Protein AF-A0A920N7W1-F1 (afdb_monomer)

Nearest PDB structures (foldseek):
  2hyz-assembly1_A-2  TM=6.943E-01  e=9.160E-04  unclassified
  5lyp-assembly1_A  TM=7.846E-01  e=2.288E-02  Saccharomyces cerevisiae
  3cvl-assembly1_A  TM=4.066E-01  e=5.216E-03  Trypanosoma brucei
  2vyi-assembly2_B  TM=6.152E-01  e=3.692E-02  Homo sapiens
  8ye5-assembly1_A  TM=7.372E-01  e=1.095E-01  Dehalobacter sp.

Mean predicted aligned error: 16.94 Å

Sequence (886 aa):
MSLGEADRGRISFSHNGRLLACGNKQGDICVWEMPSGAKLLESSLPSNSVISSIDFSRDDRRLAVSGLTPSTATGSVTMIDLPPMDEVSPLWLAELAETVAQRRIDENGDSIVVDRSELPGLRETITGYDPESRYRQWGLWYFDSPGERTMSPWSKRPAREHLAELLRSRNLAKLYKVLELDPNNGLAHAVIGYLNSVSGRVNNLKPQELPHWNEMTQWHSGQAIELAPANADVWALRALVMQRVGRVAEMEKAVNTALKLDGDNILAHFAQGFLLHGKGQADMAFASFRAAYDRLPPARPPYDWQNGRPFLPGILDTVMQQRDRTPSSLALAGETRVAESRDSLENRRLELDWLTRLAVEIFPKDPTVWRTRSKALLLAGRREEAIQALTKACDVDQDGNINPLQLGGLIRDASNRLADQKKYTEAHQFLLKSGIPKRSAKATARQVDLGNYYNQSLFDYVYRTQNAESPKDRLWKELPVGLVTLNGVDFDLRGVVRLTGGDKQADQFFSTPPRRVEKIAVNQKATWIHVLHNCSFVFEIPHGNPIGRYLVHFEDGTEATLPILYGKHLVTWIANPHATPTHAVFAWKEGDFNDAKTMVHCTWENPQPDKVIKAITFESAVSVSSPFLYAISLESAAAAAADRDVTSLLAEARLKITMVNGATDVTVKHVSGLLKQALPGVKDSAELKIQHAIASAETLKVRGLHADALKRLEGLVSDDKDVRNSLLKLQGRIHHAAGDLQSATKALSLSVEQEDYRVGKPLGLDHQLIERLYRRHAAEKGERQAREFVLRSQIPPRRPGTPDSAIDITKSCNAGLHEAWHRQRNAAAVQPPLYRTMRTGVHHFRGIPFDIRGVVNLSPFLKRQLNFRPRCRTSSSAGRRTSSTS

Structure (mmCIF, N/CA/C/O backbone):
data_AF-A0A920N7W1-F1
#
_entry.id   AF-A0A920N7W1-F1
#
loop_
_atom_site.group_PDB
_atom_site.id
_atom_site.type_symbol
_atom_site.label_atom_id
_atom_site.label_alt_id
_atom_site.label_comp_id
_atom_site.label_asym_id
_atom_site.label_entity_id
_atom_site.label_seq_id
_atom_site.pdbx_PDB_ins_code
_atom_site.Cartn_x
_atom_site.Cartn_y
_atom_site.Cartn_z
_atom_site.occupancy
_atom_site.B_iso_or_equiv
_atom_site.auth_seq_id
_atom_site.auth_comp_id
_atom_site.auth_asym_id
_atom_site.auth_atom_id
_atom_site.pdbx_PDB_model_num
ATOM 1 N N . MET A 1 1 ? 49.564 6.593 -23.333 1.00 35.34 1 MET A N 1
ATOM 2 C CA . MET A 1 1 ? 50.535 6.487 -22.221 1.00 35.34 1 MET A CA 1
ATOM 3 C C . MET A 1 1 ? 51.631 5.530 -22.649 1.00 35.34 1 MET A C 1
ATOM 5 O O . MET A 1 1 ? 51.338 4.571 -23.349 1.00 35.34 1 MET A O 1
ATOM 9 N N . SER A 1 2 ? 52.871 5.873 -22.319 1.00 33.62 2 SER A N 1
ATOM 10 C CA . SER A 1 2 ? 54.124 5.281 -22.791 1.00 33.62 2 SER A CA 1
ATOM 11 C C . SER A 1 2 ? 54.621 4.143 -21.895 1.00 33.62 2 SER A C 1
ATOM 13 O O . SER A 1 2 ? 54.430 4.211 -20.688 1.00 33.62 2 SER A O 1
ATOM 15 N N . LEU A 1 3 ? 55.361 3.206 -22.502 1.00 39.50 3 LEU A N 1
ATOM 16 C CA . LEU A 1 3 ? 56.303 2.265 -21.873 1.00 39.50 3 LEU A CA 1
ATOM 17 C C . LEU A 1 3 ? 55.693 1.192 -20.957 1.00 39.50 3 LEU A C 1
ATOM 19 O O . LEU A 1 3 ? 55.645 1.365 -19.752 1.00 39.50 3 LEU A O 1
ATOM 23 N N . GLY A 1 4 ? 55.325 0.045 -21.540 1.00 42.38 4 GLY A N 1
ATOM 24 C CA . GLY A 1 4 ? 55.619 -1.293 -20.992 1.00 42.38 4 GLY A CA 1
ATOM 25 C C . GLY A 1 4 ? 55.146 -1.690 -19.584 1.00 42.38 4 GLY A C 1
ATOM 26 O O . GLY A 1 4 ? 55.444 -2.806 -19.165 1.00 42.38 4 GLY A O 1
ATOM 27 N N . GLU A 1 5 ? 54.418 -0.856 -18.847 1.00 45.56 5 GLU A N 1
ATOM 28 C CA . GLU A 1 5 ? 53.965 -1.181 -17.497 1.00 45.56 5 GLU A CA 1
ATOM 29 C C . GLU A 1 5 ? 52.678 -2.010 -17.546 1.00 45.56 5 GLU A C 1
ATOM 31 O O . GLU A 1 5 ? 51.553 -1.514 -17.627 1.00 45.56 5 GLU A O 1
ATOM 36 N N . ALA A 1 6 ? 52.859 -3.328 -17.497 1.00 44.84 6 ALA A N 1
ATOM 37 C CA . ALA A 1 6 ? 51.790 -4.286 -17.286 1.00 44.84 6 ALA A CA 1
ATOM 38 C C . ALA A 1 6 ? 51.428 -4.321 -15.796 1.00 44.84 6 ALA A C 1
ATOM 40 O O . ALA A 1 6 ? 51.819 -5.244 -15.083 1.00 44.84 6 ALA A O 1
ATOM 41 N N . ASP A 1 7 ? 50.650 -3.354 -15.307 1.00 47.09 7 ASP A N 1
ATOM 42 C CA . ASP A 1 7 ? 50.140 -3.426 -13.936 1.00 47.09 7 ASP A CA 1
ATOM 43 C C . ASP A 1 7 ? 49.014 -4.488 -13.849 1.00 47.09 7 ASP A C 1
ATOM 45 O O . ASP A 1 7 ? 47.811 -4.205 -13.890 1.00 47.09 7 ASP A O 1
ATOM 49 N N . ARG A 1 8 ? 49.450 -5.758 -13.782 1.00 51.75 8 ARG A N 1
ATOM 50 C CA . ARG A 1 8 ? 48.745 -7.053 -13.956 1.00 51.75 8 ARG A CA 1
ATOM 51 C C . ARG A 1 8 ? 48.292 -7.421 -15.381 1.00 51.75 8 ARG A C 1
ATOM 53 O O . ARG A 1 8 ? 47.213 -7.993 -15.543 1.00 51.75 8 ARG A O 1
ATOM 60 N N . GLY A 1 9 ? 49.101 -7.128 -16.397 1.00 60.78 9 GLY A N 1
ATOM 61 C CA . GLY A 1 9 ? 48.839 -7.578 -17.771 1.00 60.78 9 GLY A CA 1
ATOM 62 C C . GLY A 1 9 ? 49.102 -9.074 -18.013 1.00 60.78 9 GLY A C 1
ATOM 63 O O . GLY A 1 9 ? 49.730 -9.748 -17.193 1.00 60.78 9 GLY A O 1
ATOM 64 N N . ARG A 1 10 ? 48.594 -9.614 -19.126 1.00 80.56 10 ARG A N 1
ATOM 65 C CA . ARG A 1 10 ? 48.927 -10.959 -19.638 1.00 80.56 10 ARG A CA 1
ATOM 66 C C . ARG A 1 10 ? 49.934 -10.810 -20.765 1.00 80.56 10 ARG A C 1
ATOM 68 O O . ARG A 1 10 ? 49.749 -9.945 -21.614 1.00 80.56 10 ARG A O 1
ATOM 75 N N . ILE A 1 11 ? 50.970 -11.639 -20.759 1.00 87.88 11 ILE A N 1
ATOM 76 C CA . ILE A 1 11 ? 52.019 -11.648 -21.776 1.00 87.88 11 ILE A CA 1
ATOM 77 C C . ILE A 1 11 ? 52.104 -13.063 -22.341 1.00 87.88 11 ILE A C 1
ATOM 79 O O . ILE A 1 11 ? 52.047 -14.022 -21.571 1.00 87.88 11 ILE A O 1
ATOM 83 N N . SER A 1 12 ? 52.240 -13.184 -23.657 1.00 91.62 12 SER A N 1
ATOM 84 C CA . SER A 1 12 ? 52.505 -14.453 -24.332 1.00 91.62 12 SER A CA 1
ATOM 85 C C . SER A 1 12 ? 53.547 -14.243 -25.428 1.00 91.62 12 SER A C 1
ATOM 87 O O . SER A 1 12 ? 53.542 -13.205 -26.093 1.00 91.62 12 SER A O 1
ATOM 89 N N . PHE A 1 13 ? 54.454 -15.204 -25.588 1.00 90.56 13 PHE A N 1
ATOM 90 C CA . PHE A 1 13 ? 55.357 -15.277 -26.735 1.00 90.56 13 PHE A CA 1
ATOM 91 C C . PHE A 1 13 ? 54.743 -16.208 -27.775 1.00 90.56 13 PHE A C 1
ATOM 93 O O . PHE A 1 13 ? 54.141 -17.220 -27.416 1.00 90.56 13 PHE A O 1
ATOM 100 N N . SER A 1 14 ? 54.921 -15.890 -29.054 1.00 90.19 14 SER A N 1
ATOM 101 C CA . SER A 1 14 ? 54.598 -16.833 -30.121 1.00 90.19 14 SER A CA 1
ATOM 102 C C . SER A 1 14 ? 55.496 -18.070 -30.043 1.00 90.19 14 SER A C 1
ATOM 104 O O . SER A 1 14 ? 56.629 -18.011 -29.556 1.00 90.19 14 SER A O 1
ATOM 106 N N . HIS A 1 15 ? 55.014 -19.198 -30.556 1.00 88.62 15 HIS A N 1
ATOM 107 C CA . HIS A 1 15 ? 55.721 -20.479 -30.528 1.00 88.62 15 HIS A CA 1
ATOM 108 C C . HIS A 1 15 ? 57.034 -20.433 -31.324 1.00 88.62 15 HIS A C 1
ATOM 110 O O . HIS A 1 15 ? 58.009 -21.086 -30.959 1.00 88.62 15 HIS A O 1
ATOM 116 N N . ASN A 1 16 ? 57.081 -19.623 -32.383 1.00 83.88 16 ASN A N 1
ATOM 117 C CA . ASN A 1 16 ? 58.270 -19.349 -33.185 1.00 83.88 16 ASN A CA 1
ATOM 118 C C . ASN A 1 16 ? 59.223 -18.308 -32.556 1.00 83.88 16 ASN A C 1
ATOM 120 O O . ASN A 1 16 ? 60.272 -18.025 -33.133 1.00 83.88 16 ASN A O 1
ATOM 124 N N . GLY A 1 17 ? 58.867 -17.712 -31.410 1.00 85.06 17 GLY A N 1
ATOM 125 C CA . GLY A 1 17 ? 59.677 -16.735 -30.673 1.00 85.06 17 GLY A CA 1
ATOM 126 C C . GLY A 1 17 ? 59.823 -15.354 -31.325 1.00 85.06 17 GLY A C 1
ATOM 127 O O . GLY A 1 17 ? 60.519 -14.502 -30.776 1.00 85.06 17 GLY A O 1
ATOM 128 N N . ARG A 1 18 ? 59.187 -15.110 -32.479 1.00 86.06 18 ARG A N 1
ATOM 129 C CA . ARG A 1 18 ? 59.293 -13.844 -33.227 1.00 86.06 18 ARG A CA 1
ATOM 130 C C . ARG A 1 18 ? 58.345 -12.761 -32.731 1.00 86.06 18 ARG A C 1
ATOM 132 O O . ARG A 1 18 ? 58.580 -11.597 -33.030 1.00 86.06 18 ARG A O 1
ATOM 139 N N . LEU A 1 19 ? 57.277 -13.110 -32.015 1.00 90.31 19 LEU A N 1
ATOM 140 C CA . LEU A 1 19 ? 56.251 -12.170 -31.576 1.00 90.31 19 LEU A CA 1
ATOM 141 C C . LEU A 1 19 ? 56.084 -12.197 -30.060 1.00 90.31 19 LEU A C 1
ATOM 143 O O . LEU A 1 19 ? 56.120 -13.247 -29.417 1.00 90.31 19 LEU A O 1
ATOM 147 N N . LEU A 1 20 ? 55.830 -11.019 -29.505 1.00 90.69 20 LEU A N 1
ATOM 148 C CA . LEU A 1 20 ? 55.438 -10.825 -28.118 1.00 90.69 20 LEU A CA 1
ATOM 149 C C . LEU A 1 20 ? 54.084 -10.125 -28.099 1.00 90.69 20 LEU A C 1
ATOM 151 O O . LEU A 1 20 ? 53.958 -9.040 -28.656 1.00 90.69 20 LEU A O 1
ATOM 155 N N . ALA A 1 21 ? 53.083 -10.712 -27.450 1.00 91.25 21 ALA A N 1
ATOM 156 C CA . ALA A 1 21 ? 51.799 -10.067 -27.206 1.00 91.25 21 ALA A CA 1
ATOM 157 C C . ALA A 1 21 ? 51.669 -9.698 -25.726 1.00 91.25 21 ALA A C 1
ATOM 159 O O . ALA A 1 21 ? 51.972 -10.507 -24.850 1.00 91.25 21 ALA A O 1
ATOM 160 N N . CYS A 1 22 ? 51.179 -8.494 -25.443 1.00 88.94 22 CYS A N 1
ATOM 161 C CA . CYS A 1 22 ? 50.836 -8.037 -24.100 1.00 88.94 22 CYS A CA 1
ATOM 162 C C . CYS A 1 22 ? 49.446 -7.414 -24.107 1.00 88.94 22 CYS A C 1
ATOM 164 O O . CYS A 1 22 ? 49.068 -6.746 -25.070 1.00 88.94 22 CYS A O 1
ATOM 166 N N . GLY A 1 23 ? 48.713 -7.569 -23.010 1.00 86.50 23 GLY A N 1
ATOM 167 C CA . GLY A 1 23 ? 47.520 -6.771 -22.783 1.00 86.50 23 GLY A CA 1
ATOM 168 C C . GLY A 1 23 ? 47.304 -6.391 -21.331 1.00 86.50 23 GLY A C 1
ATOM 169 O O . GLY A 1 23 ? 47.766 -7.082 -20.422 1.00 86.50 23 GLY A O 1
ATOM 170 N N . ASN A 1 24 ? 46.621 -5.266 -21.122 1.00 81.44 24 ASN A N 1
ATOM 171 C CA . ASN A 1 24 ? 46.487 -4.599 -19.827 1.00 81.44 24 ASN A CA 1
ATOM 172 C C . ASN A 1 24 ? 45.052 -4.666 -19.246 1.00 81.44 24 ASN A C 1
ATOM 174 O O . ASN A 1 24 ? 44.139 -5.280 -19.804 1.00 81.44 24 ASN A O 1
ATOM 178 N N . LYS A 1 25 ? 44.845 -4.038 -18.079 1.00 76.44 25 LYS A N 1
ATOM 179 C CA . LYS A 1 25 ? 43.533 -3.968 -17.402 1.00 76.44 25 LYS A CA 1
ATOM 180 C C . LYS A 1 25 ? 42.550 -2.996 -18.051 1.00 76.44 25 LYS A C 1
ATOM 182 O O . LYS A 1 25 ? 41.370 -3.030 -17.716 1.00 76.44 25 LYS A O 1
ATOM 187 N N . GLN A 1 26 ? 43.045 -2.101 -18.894 1.00 74.25 26 GLN A N 1
ATOM 188 C CA . GLN A 1 26 ? 42.252 -1.118 -19.619 1.00 74.25 26 GLN A CA 1
ATOM 189 C C . GLN A 1 26 ? 41.662 -1.711 -20.906 1.00 74.25 26 GLN A C 1
ATOM 191 O O . GLN A 1 26 ? 40.752 -1.113 -21.478 1.00 74.25 26 GLN A O 1
ATOM 196 N N . GLY A 1 27 ? 42.115 -2.909 -21.291 1.00 76.56 27 GLY A N 1
ATOM 197 C CA . GLY A 1 27 ? 41.654 -3.637 -22.467 1.00 76.56 27 GLY A CA 1
ATOM 198 C C . GLY A 1 27 ? 42.589 -3.497 -23.661 1.00 76.56 27 GLY A C 1
ATOM 199 O O . GLY A 1 27 ? 42.295 -4.078 -24.702 1.00 76.56 27 GLY A O 1
ATOM 200 N N . ASP A 1 28 ? 43.702 -2.776 -23.517 1.00 84.25 28 ASP A N 1
ATOM 201 C CA . ASP A 1 28 ? 44.651 -2.541 -24.599 1.00 84.25 28 ASP A CA 1
ATOM 202 C C . ASP A 1 28 ? 45.493 -3.788 -24.857 1.00 84.25 28 ASP A C 1
ATOM 204 O O . ASP A 1 28 ? 45.889 -4.495 -23.927 1.00 84.25 28 ASP A O 1
ATOM 208 N N . ILE A 1 29 ? 45.769 -4.029 -26.133 1.00 88.44 29 ILE A N 1
ATOM 209 C CA . ILE A 1 29 ? 46.511 -5.157 -26.682 1.00 88.44 29 ILE A CA 1
ATOM 210 C C . ILE A 1 29 ? 47.609 -4.584 -27.572 1.00 88.44 29 ILE A C 1
ATOM 212 O O . ILE A 1 29 ? 47.328 -3.850 -28.520 1.00 88.44 29 ILE A O 1
ATOM 216 N N . CYS A 1 30 ? 48.847 -4.977 -27.305 1.00 88.75 30 CYS A N 1
ATOM 217 C CA . CYS A 1 30 ? 50.002 -4.625 -28.116 1.00 88.75 30 CYS A CA 1
ATOM 218 C C . CYS A 1 30 ? 50.739 -5.893 -28.545 1.00 88.75 30 CYS A C 1
ATOM 220 O O . CYS A 1 30 ? 50.943 -6.796 -27.730 1.00 88.75 30 CYS A O 1
ATOM 222 N N . VAL A 1 31 ? 51.154 -5.948 -29.811 1.00 90.06 31 VAL A N 1
ATOM 223 C CA . VAL A 1 31 ? 52.006 -7.020 -30.343 1.00 90.06 31 VAL A CA 1
ATOM 224 C C . VAL A 1 31 ? 53.278 -6.409 -30.915 1.00 90.06 31 VAL A C 1
ATOM 226 O O . VAL A 1 31 ? 53.211 -5.452 -31.691 1.00 90.06 31 VAL A O 1
ATOM 229 N N . TRP A 1 32 ? 54.425 -6.970 -30.546 1.00 89.50 32 TRP A N 1
ATOM 230 C CA . TRP A 1 32 ? 55.746 -6.573 -31.028 1.00 89.50 32 TRP A CA 1
ATOM 231 C C . TRP A 1 32 ? 56.418 -7.709 -31.784 1.00 89.50 32 TRP A C 1
ATOM 233 O O . TRP A 1 32 ? 56.237 -8.877 -31.442 1.00 89.50 32 TRP A O 1
ATOM 243 N N . GLU A 1 33 ? 57.231 -7.343 -32.767 1.00 87.19 33 GLU A N 1
ATOM 244 C CA . GLU A 1 33 ? 58.219 -8.224 -33.377 1.00 87.19 33 GLU A CA 1
ATOM 245 C C . GLU A 1 33 ? 59.520 -8.213 -32.561 1.00 87.19 33 GLU A C 1
ATOM 247 O O . GLU A 1 33 ? 60.005 -7.161 -32.139 1.00 87.19 33 GLU A O 1
ATOM 252 N N . MET A 1 34 ? 60.110 -9.388 -32.368 1.00 82.19 34 MET A N 1
ATOM 253 C CA . MET A 1 34 ? 61.397 -9.589 -31.712 1.00 82.19 34 MET A CA 1
ATOM 254 C C . MET A 1 34 ? 62.418 -10.168 -32.709 1.00 82.19 34 MET A C 1
ATOM 256 O O . MET A 1 34 ? 62.081 -11.092 -33.452 1.00 82.19 34 MET A O 1
ATOM 260 N N . PRO A 1 35 ? 63.675 -9.672 -32.728 1.00 77.06 35 PRO A N 1
ATOM 261 C CA . PRO A 1 35 ? 64.258 -8.712 -31.785 1.00 77.06 35 PRO A CA 1
ATOM 262 C C . PRO A 1 35 ? 64.112 -7.236 -32.194 1.00 77.06 35 PRO A C 1
ATOM 264 O O . PRO A 1 35 ? 64.592 -6.379 -31.460 1.00 77.06 35 PRO A O 1
ATOM 267 N N . SER A 1 36 ? 63.494 -6.924 -33.342 1.00 82.56 36 SER A N 1
ATOM 268 C CA . SER A 1 36 ? 63.445 -5.554 -33.890 1.00 82.56 36 SER A CA 1
ATOM 269 C C . SER A 1 36 ? 62.778 -4.538 -32.951 1.00 82.56 36 SER A C 1
ATOM 271 O O . SER A 1 36 ? 63.067 -3.345 -33.027 1.00 82.56 36 SER A O 1
ATOM 273 N N . GLY A 1 37 ? 61.884 -4.997 -32.068 1.00 80.06 37 GLY A N 1
ATOM 274 C CA . GLY A 1 37 ? 61.088 -4.151 -31.183 1.00 80.06 37 GLY A CA 1
ATOM 275 C C . GLY A 1 37 ? 59.988 -3.386 -31.921 1.00 80.06 37 GLY A C 1
ATOM 276 O O . GLY A 1 37 ? 59.313 -2.549 -31.315 1.00 80.06 37 GLY A O 1
ATOM 277 N N . ALA A 1 38 ? 59.791 -3.658 -33.216 1.00 81.56 38 ALA A N 1
ATOM 278 C CA . ALA A 1 38 ? 58.774 -3.006 -34.022 1.00 81.56 38 ALA A CA 1
ATOM 279 C C . ALA A 1 38 ? 57.384 -3.355 -33.477 1.00 81.56 38 ALA A C 1
ATOM 281 O O . ALA A 1 38 ? 57.023 -4.526 -33.340 1.00 81.56 38 ALA A O 1
ATOM 282 N N . LYS A 1 39 ? 56.587 -2.333 -33.147 1.00 84.88 39 LYS A N 1
ATOM 283 C CA . LYS A 1 39 ? 55.196 -2.530 -32.730 1.00 84.88 39 LYS A CA 1
ATOM 284 C C . LYS A 1 39 ? 54.364 -2.844 -33.978 1.00 84.88 39 LYS A C 1
ATOM 286 O O . LYS A 1 39 ? 54.198 -1.977 -34.830 1.00 84.88 39 LYS A O 1
ATOM 291 N N . LEU A 1 40 ? 53.851 -4.068 -34.075 1.00 81.94 40 LEU A N 1
ATOM 292 C CA . LEU A 1 40 ? 53.082 -4.547 -35.228 1.00 81.94 40 LEU A CA 1
ATOM 293 C C . LEU A 1 40 ? 51.583 -4.273 -35.098 1.00 81.94 40 LEU A C 1
ATOM 295 O O . LEU A 1 40 ? 50.903 -4.054 -36.096 1.00 81.94 40 LEU A O 1
ATOM 299 N N . LEU A 1 41 ? 51.056 -4.314 -33.873 1.00 82.50 41 LEU A N 1
ATOM 300 C CA . LEU A 1 41 ? 49.631 -4.142 -33.614 1.00 82.50 41 LEU A CA 1
ATOM 301 C C . LEU A 1 41 ? 49.411 -3.359 -32.326 1.00 82.50 41 LEU A C 1
ATOM 303 O O . LEU A 1 41 ? 50.030 -3.647 -31.301 1.00 82.50 41 LEU A O 1
ATOM 307 N N . GLU A 1 42 ? 48.463 -2.431 -32.382 1.00 83.94 42 GLU A N 1
ATOM 308 C CA . GLU A 1 42 ? 47.862 -1.780 -31.224 1.00 83.94 42 GLU A CA 1
ATOM 309 C C . GLU A 1 42 ? 46.342 -1.845 -31.390 1.00 83.94 42 GLU A C 1
ATOM 311 O O . GLU A 1 42 ? 45.785 -1.402 -32.394 1.00 83.94 42 GLU A O 1
ATOM 316 N N . SER A 1 43 ? 45.676 -2.481 -30.436 1.00 79.00 43 SER A N 1
ATOM 317 C CA . SER A 1 43 ? 44.229 -2.689 -30.427 1.00 79.00 43 SER A CA 1
ATOM 318 C C . SER A 1 43 ? 43.712 -2.521 -29.004 1.00 79.00 43 SER A C 1
ATOM 320 O O . SER A 1 43 ? 44.486 -2.540 -28.052 1.00 79.00 43 SER A O 1
ATOM 322 N N . SER A 1 44 ? 42.405 -2.360 -28.830 1.00 76.06 44 SER A N 1
ATOM 323 C CA . SER A 1 44 ? 41.793 -2.333 -27.505 1.00 76.06 44 SER A CA 1
ATOM 324 C C . SER A 1 44 ? 40.430 -3.013 -27.541 1.00 76.06 44 SER A C 1
ATOM 326 O O . SER A 1 44 ? 39.655 -2.851 -28.489 1.00 76.06 44 SER A O 1
ATOM 328 N N . LEU A 1 45 ? 40.137 -3.809 -26.515 1.00 71.25 45 LEU A N 1
ATOM 329 C CA . LEU A 1 45 ? 38.794 -4.322 -26.269 1.00 71.25 45 LEU A CA 1
ATOM 330 C C . LEU A 1 45 ? 37.849 -3.160 -25.906 1.00 71.25 45 LEU A C 1
ATOM 332 O O . LEU A 1 45 ? 38.303 -2.088 -25.509 1.00 71.25 45 LEU A O 1
ATOM 336 N N . PRO A 1 46 ? 36.516 -3.341 -26.006 1.00 63.59 46 PRO A N 1
ATOM 337 C CA . PRO A 1 46 ? 35.562 -2.312 -25.605 1.00 63.59 46 PRO A CA 1
ATOM 338 C C . PRO A 1 46 ? 35.867 -1.753 -24.209 1.00 63.59 46 PRO A C 1
ATOM 340 O O . PRO A 1 46 ? 36.259 -2.495 -23.304 1.00 63.59 46 PRO A O 1
ATOM 343 N N . SER A 1 47 ? 35.657 -0.448 -24.045 1.00 60.38 47 SER A N 1
ATOM 344 C CA . SER A 1 47 ? 36.105 0.340 -22.896 1.00 60.38 47 SER A CA 1
ATOM 345 C C . SER A 1 47 ? 35.798 -0.306 -21.536 1.00 60.38 47 SER A C 1
ATOM 347 O O . SER A 1 47 ? 34.678 -0.753 -21.279 1.00 60.38 47 SER A O 1
ATOM 349 N N . ASN A 1 48 ? 36.806 -0.305 -20.650 1.00 62.88 48 ASN A N 1
ATOM 350 C CA . ASN A 1 48 ? 36.801 -0.920 -19.312 1.00 62.88 48 ASN A CA 1
ATOM 351 C C . ASN A 1 48 ? 36.793 -2.464 -19.276 1.00 62.88 48 ASN A C 1
ATOM 353 O O . ASN A 1 48 ? 36.430 -3.048 -18.253 1.00 62.88 48 ASN A O 1
ATOM 357 N N . SER A 1 49 ? 37.197 -3.144 -20.350 1.00 71.56 49 SER A N 1
ATOM 358 C CA . SER A 1 49 ? 37.372 -4.603 -20.325 1.00 71.56 49 SER A CA 1
ATOM 359 C C . SER A 1 49 ? 38.727 -4.991 -19.731 1.00 71.56 49 SER A C 1
ATOM 361 O O . SER A 1 49 ? 39.757 -4.456 -20.119 1.00 71.56 49 SER A O 1
ATOM 363 N N . VAL A 1 50 ? 38.737 -5.961 -18.817 1.00 81.69 50 VAL A N 1
ATOM 364 C CA . VAL A 1 50 ? 39.968 -6.496 -18.222 1.00 81.69 50 VAL A CA 1
ATOM 365 C C . VAL A 1 50 ? 40.382 -7.745 -18.987 1.00 81.69 50 VAL A C 1
ATOM 367 O O . VAL A 1 50 ? 39.616 -8.712 -19.032 1.00 81.69 50 VAL A O 1
ATOM 370 N N . ILE A 1 51 ? 41.586 -7.753 -19.559 1.00 85.94 51 ILE A N 1
ATOM 371 C CA . ILE A 1 51 ? 42.117 -8.928 -20.257 1.00 85.94 51 ILE A CA 1
ATOM 372 C C . ILE A 1 51 ? 42.430 -10.030 -19.241 1.00 85.94 51 ILE A C 1
ATOM 374 O O . ILE A 1 51 ? 43.212 -9.846 -18.307 1.00 85.94 51 ILE A O 1
ATOM 378 N N . SER A 1 52 ? 41.800 -11.189 -19.420 1.00 85.19 52 SER A N 1
ATOM 379 C CA . SER A 1 52 ? 41.966 -12.359 -18.559 1.00 85.19 52 SER A CA 1
ATOM 380 C C . SER A 1 52 ? 42.997 -13.349 -19.100 1.00 85.19 52 SER A C 1
ATOM 382 O O . SER A 1 52 ? 43.690 -13.981 -18.297 1.00 85.19 52 SER A O 1
ATOM 384 N N . SER A 1 53 ? 43.130 -13.457 -20.426 1.00 87.62 53 SER A N 1
ATOM 385 C CA . SER A 1 53 ? 44.106 -14.319 -21.102 1.00 87.62 53 SER A CA 1
ATOM 386 C C . SER A 1 53 ? 44.451 -13.796 -22.497 1.00 87.62 53 SER A C 1
ATOM 388 O O . SER A 1 53 ? 43.613 -13.171 -23.152 1.00 87.62 53 SER A O 1
ATOM 390 N N . ILE A 1 54 ? 45.674 -14.084 -22.940 1.00 91.44 54 ILE A N 1
ATOM 391 C CA . ILE A 1 54 ? 46.168 -13.865 -24.302 1.00 91.44 54 ILE A CA 1
ATOM 392 C C . ILE A 1 54 ? 46.963 -15.102 -24.693 1.00 91.44 54 ILE A C 1
ATOM 394 O O . ILE A 1 54 ? 47.847 -15.499 -23.935 1.00 91.44 54 ILE A O 1
ATOM 398 N N . ASP A 1 55 ? 46.670 -15.677 -25.855 1.00 93.62 55 ASP A N 1
ATOM 399 C CA . ASP A 1 55 ? 47.422 -16.819 -26.362 1.00 93.62 55 ASP A CA 1
ATOM 400 C C . ASP A 1 55 ? 47.513 -16.828 -27.890 1.00 93.62 55 ASP A C 1
ATOM 402 O O . ASP A 1 55 ? 46.572 -16.424 -28.580 1.00 93.62 55 ASP A O 1
ATOM 406 N N . PHE A 1 56 ? 48.649 -17.277 -28.418 1.00 91.81 56 PHE A N 1
ATOM 407 C CA . PHE A 1 56 ? 48.836 -17.437 -29.859 1.00 91.81 56 PHE A CA 1
ATOM 408 C C . PHE A 1 56 ? 48.214 -18.755 -30.319 1.00 91.81 56 PHE A C 1
ATOM 410 O O . PHE A 1 56 ? 48.225 -19.760 -29.607 1.00 91.81 56 PHE A O 1
ATOM 417 N N . SER A 1 57 ? 47.680 -18.784 -31.538 1.00 90.50 57 SER A N 1
ATOM 418 C CA . SER A 1 57 ? 47.376 -20.058 -32.183 1.00 90.50 57 SER A CA 1
ATOM 419 C C . SER A 1 57 ? 48.662 -20.864 -32.379 1.00 90.50 57 SER A C 1
ATOM 421 O O . SER A 1 57 ? 49.754 -20.312 -32.455 1.00 90.50 57 SER A O 1
ATOM 423 N N . ARG A 1 58 ? 48.542 -22.191 -32.488 1.00 87.19 58 ARG A N 1
ATOM 424 C CA . ARG A 1 58 ? 49.701 -23.092 -32.631 1.00 87.19 58 ARG A CA 1
ATOM 425 C C . ARG A 1 58 ? 50.595 -22.769 -33.837 1.00 87.19 58 ARG A C 1
ATOM 427 O O . ARG A 1 58 ? 51.773 -23.100 -33.829 1.00 87.19 58 ARG A O 1
ATOM 434 N N . ASP A 1 59 ? 50.016 -22.187 -34.880 1.00 86.44 59 ASP A N 1
ATOM 435 C CA . ASP A 1 59 ? 50.707 -21.744 -36.092 1.00 86.44 59 ASP A CA 1
ATOM 436 C C . ASP A 1 59 ? 51.192 -20.282 -36.017 1.00 86.44 59 ASP A C 1
ATOM 438 O O . ASP A 1 59 ? 51.715 -19.768 -36.998 1.00 86.44 59 ASP A O 1
ATOM 442 N N . ASP A 1 60 ? 51.003 -19.601 -34.883 1.00 88.06 60 ASP A N 1
ATOM 443 C CA . ASP A 1 60 ? 51.302 -18.182 -34.643 1.00 88.06 60 ASP A CA 1
ATOM 444 C C . ASP A 1 60 ? 50.609 -17.196 -35.601 1.00 88.06 60 ASP A C 1
ATOM 446 O O . ASP A 1 60 ? 50.959 -16.017 -35.661 1.00 88.06 60 ASP A O 1
ATOM 450 N N . ARG A 1 61 ? 49.587 -17.648 -36.339 1.00 86.56 61 ARG A N 1
ATOM 451 C CA . ARG A 1 61 ? 48.861 -16.829 -37.326 1.00 86.56 61 ARG A CA 1
ATOM 452 C C . ARG A 1 61 ? 47.714 -16.023 -36.725 1.00 86.56 61 ARG A C 1
ATOM 454 O O . ARG A 1 61 ? 47.185 -15.128 -37.384 1.00 86.56 61 ARG A O 1
ATOM 461 N N . ARG A 1 62 ? 47.293 -16.346 -35.503 1.00 89.06 62 ARG A N 1
ATOM 462 C CA . ARG A 1 62 ? 46.193 -15.687 -34.794 1.00 89.06 62 ARG A CA 1
ATOM 463 C C . ARG A 1 62 ? 46.530 -15.472 -33.331 1.00 89.06 62 ARG A C 1
ATOM 465 O O . ARG A 1 62 ? 47.273 -16.240 -32.729 1.00 89.06 62 ARG A O 1
ATOM 472 N N . LEU A 1 63 ? 45.894 -14.464 -32.752 1.00 91.12 63 LEU A N 1
ATOM 473 C CA . LEU A 1 63 ? 45.923 -14.183 -31.326 1.00 91.12 63 LEU A CA 1
ATOM 474 C C . LEU A 1 63 ? 44.511 -14.326 -30.750 1.00 91.12 63 LEU A C 1
ATOM 476 O O . LEU A 1 63 ? 43.576 -13.664 -31.205 1.00 91.12 63 LEU A O 1
ATOM 480 N N . ALA A 1 64 ? 44.355 -15.190 -29.753 1.00 90.94 64 ALA A N 1
ATOM 481 C CA . ALA A 1 64 ? 43.142 -15.316 -28.961 1.00 90.94 64 ALA A CA 1
ATOM 482 C C . ALA A 1 64 ? 43.255 -14.425 -27.722 1.00 90.94 64 ALA A C 1
ATOM 484 O O . ALA A 1 64 ? 44.176 -14.574 -26.920 1.00 90.94 64 ALA A O 1
ATOM 485 N N . VAL A 1 65 ? 42.302 -13.512 -27.546 1.00 89.19 65 VAL A N 1
ATOM 486 C CA . VAL A 1 65 ? 42.250 -12.617 -26.386 1.00 89.19 65 VAL A CA 1
ATOM 487 C C . VAL A 1 65 ? 40.916 -12.783 -25.683 1.00 89.19 65 VAL A C 1
ATOM 489 O O . VAL A 1 65 ? 39.864 -12.536 -26.272 1.00 89.19 65 VAL A O 1
ATOM 492 N N . SER A 1 66 ? 40.943 -13.175 -24.411 1.00 87.38 66 SER A N 1
ATOM 493 C CA . SER A 1 66 ? 39.747 -13.223 -23.573 1.00 87.38 66 SER A CA 1
ATOM 494 C C . SER A 1 66 ? 39.728 -12.054 -22.599 1.00 87.38 66 SER A C 1
ATOM 496 O O . SER A 1 66 ? 40.738 -11.744 -21.964 1.00 87.38 66 SER A O 1
ATOM 498 N N . GLY A 1 67 ? 38.568 -11.421 -22.446 1.00 83.19 67 GLY A N 1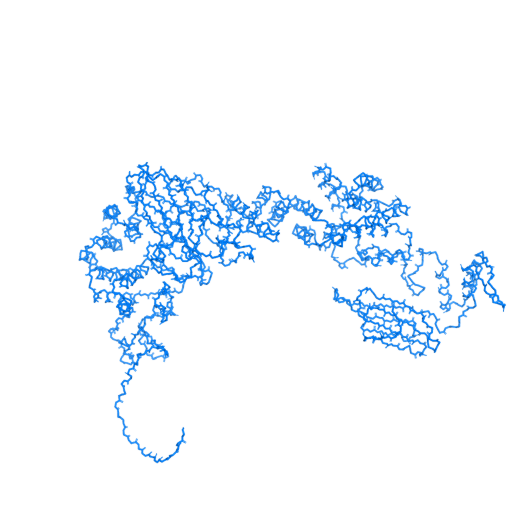
ATOM 499 C CA . GLY A 1 67 ? 38.386 -10.289 -21.545 1.00 83.19 67 GLY A CA 1
ATOM 500 C C . GLY A 1 67 ? 37.034 -10.304 -20.846 1.00 83.19 67 GLY A C 1
ATOM 501 O O . GLY A 1 67 ? 36.045 -10.805 -21.382 1.00 83.19 67 GLY A O 1
ATOM 502 N N . LEU A 1 68 ? 36.991 -9.750 -19.637 1.00 78.00 68 LEU A N 1
ATOM 503 C CA . LEU A 1 68 ? 35.776 -9.583 -18.843 1.00 78.00 68 LEU A CA 1
ATOM 504 C C . LEU A 1 68 ? 35.399 -8.104 -18.798 1.00 78.00 68 LEU A C 1
ATOM 506 O O . LEU A 1 68 ? 36.220 -7.275 -18.409 1.00 78.00 68 LEU A O 1
ATOM 510 N N . THR A 1 69 ? 34.151 -7.781 -19.127 1.00 75.06 69 THR A N 1
ATOM 511 C CA . THR A 1 69 ? 33.611 -6.427 -18.965 1.00 75.06 69 THR A CA 1
ATOM 512 C C . THR A 1 69 ? 32.895 -6.329 -17.608 1.00 75.06 69 THR A C 1
ATOM 514 O O . THR A 1 69 ? 31.816 -6.909 -17.451 1.00 75.06 69 THR A O 1
ATOM 517 N N . PRO A 1 70 ? 33.443 -5.616 -16.600 1.00 66.25 70 PRO A N 1
ATOM 518 C CA . PRO A 1 70 ? 32.895 -5.620 -15.240 1.00 66.25 70 PRO A CA 1
ATOM 519 C C . PRO A 1 70 ? 31.502 -4.993 -15.130 1.00 66.25 70 PRO A C 1
ATOM 521 O O . PRO A 1 70 ? 30.708 -5.403 -14.291 1.00 66.25 70 PRO A O 1
ATOM 524 N N . SER A 1 71 ? 31.184 -4.014 -15.981 1.00 59.12 71 SER A N 1
ATOM 525 C CA . SER A 1 71 ? 29.898 -3.304 -15.962 1.00 59.12 71 SER A CA 1
ATOM 526 C C . SER A 1 71 ? 28.718 -4.150 -16.445 1.00 59.12 71 SER A C 1
ATOM 528 O O . SER A 1 71 ? 27.582 -3.877 -16.068 1.00 59.12 71 SER A O 1
ATOM 530 N N . THR A 1 72 ? 28.974 -5.168 -17.268 1.00 61.66 72 THR A N 1
ATOM 531 C CA . THR A 1 72 ? 27.950 -6.059 -17.835 1.00 61.66 72 THR A CA 1
ATOM 532 C C . THR A 1 72 ? 28.075 -7.499 -17.345 1.00 61.66 72 THR A C 1
ATOM 534 O O . THR A 1 72 ? 27.214 -8.314 -17.660 1.00 61.66 72 THR A O 1
ATOM 537 N N . ALA A 1 73 ? 29.131 -7.821 -16.588 1.00 64.56 73 ALA A N 1
ATOM 538 C CA . ALA A 1 73 ? 29.484 -9.175 -16.157 1.00 64.56 73 ALA A CA 1
ATOM 539 C C . ALA A 1 73 ? 29.571 -10.196 -17.313 1.00 64.56 73 ALA A C 1
ATOM 541 O O . ALA A 1 73 ? 29.397 -11.396 -17.113 1.00 64.56 73 ALA A O 1
ATOM 542 N N . THR A 1 74 ? 29.851 -9.729 -18.533 1.00 66.50 74 THR A N 1
ATOM 543 C CA . THR A 1 74 ? 29.968 -10.577 -19.725 1.00 66.50 74 THR A CA 1
ATOM 544 C C . THR A 1 74 ? 31.431 -10.849 -20.047 1.00 66.50 74 THR A C 1
ATOM 546 O O . THR A 1 74 ? 32.228 -9.914 -20.158 1.00 66.50 74 THR A O 1
ATOM 549 N N . GLY A 1 75 ? 31.777 -12.123 -20.237 1.00 72.44 75 GLY A N 1
ATOM 550 C CA . GLY A 1 75 ? 33.046 -12.526 -20.841 1.00 72.44 75 GLY A CA 1
ATOM 551 C C . GLY A 1 75 ? 32.981 -12.420 -22.365 1.00 72.44 75 GLY A C 1
ATOM 552 O O . GLY A 1 75 ? 31.949 -12.713 -22.966 1.00 72.44 75 GLY A O 1
ATOM 553 N N . SER A 1 76 ? 34.077 -12.006 -22.989 1.00 72.06 76 SER A N 1
ATOM 554 C CA . SER A 1 76 ? 34.237 -11.965 -24.443 1.00 72.06 76 SER A CA 1
ATOM 555 C C . SER A 1 76 ? 35.542 -12.642 -24.847 1.00 72.06 76 SER A C 1
ATOM 557 O O . SER A 1 76 ? 36.522 -12.603 -24.102 1.00 72.06 76 SER A O 1
ATOM 559 N N . VAL A 1 77 ? 35.543 -13.269 -26.022 1.00 82.62 77 VAL A N 1
ATOM 560 C CA . VAL A 1 77 ? 36.741 -13.815 -26.664 1.00 82.62 77 VAL A CA 1
ATOM 561 C C . VAL A 1 77 ? 36.840 -13.184 -28.044 1.00 82.62 77 VAL A C 1
ATOM 563 O O . VAL A 1 77 ? 35.886 -13.238 -28.819 1.00 82.62 77 VAL A O 1
ATOM 566 N N . THR A 1 78 ? 37.977 -12.562 -28.330 1.00 81.56 78 THR A N 1
ATOM 567 C CA . THR A 1 78 ? 38.281 -11.921 -29.609 1.00 81.56 78 THR A CA 1
ATOM 568 C C . THR A 1 78 ? 39.414 -12.680 -30.277 1.00 81.56 78 THR A C 1
ATOM 570 O O . THR A 1 78 ? 40.451 -12.914 -29.660 1.00 81.56 78 THR A O 1
ATOM 573 N N . MET A 1 79 ? 39.210 -13.057 -31.538 1.00 84.88 79 MET A N 1
ATOM 574 C CA . MET A 1 79 ? 40.251 -13.632 -32.384 1.00 84.88 79 MET A CA 1
ATOM 575 C C . MET A 1 79 ? 40.801 -12.537 -33.291 1.00 84.88 79 MET A C 1
ATOM 577 O O . MET A 1 79 ? 40.033 -11.891 -34.003 1.00 84.88 79 MET A O 1
ATOM 581 N N . ILE A 1 80 ? 42.112 -12.333 -33.258 1.00 85.50 80 ILE A N 1
ATOM 582 C CA . ILE A 1 80 ? 42.814 -11.360 -34.092 1.00 85.50 80 ILE A CA 1
ATOM 583 C C . ILE A 1 80 ? 43.665 -12.135 -35.093 1.00 85.50 80 ILE A C 1
ATOM 585 O O . ILE A 1 80 ? 44.514 -12.928 -34.691 1.00 85.50 80 ILE A O 1
ATOM 589 N N . ASP A 1 81 ? 43.435 -11.921 -36.386 1.00 84.19 81 ASP A N 1
ATOM 590 C CA . ASP A 1 81 ? 44.313 -12.450 -37.430 1.00 84.19 81 ASP A CA 1
ATOM 591 C C . ASP A 1 81 ? 45.597 -11.607 -37.503 1.00 84.19 81 ASP A C 1
ATOM 593 O O . ASP A 1 81 ? 45.535 -10.375 -37.531 1.00 84.19 81 ASP A O 1
ATOM 597 N N . LEU A 1 82 ? 46.755 -12.267 -37.538 1.00 83.56 82 LEU A N 1
ATOM 598 C CA . LEU A 1 82 ? 48.064 -11.625 -37.655 1.00 83.56 82 LEU A CA 1
ATOM 599 C C . LEU A 1 82 ? 48.535 -11.633 -39.122 1.00 83.56 82 LEU A C 1
ATOM 601 O O . LEU A 1 82 ? 48.197 -12.567 -39.872 1.00 83.56 82 LEU A O 1
ATOM 605 N N . PRO A 1 83 ? 49.306 -10.609 -39.550 1.00 76.69 83 PRO A N 1
ATOM 606 C CA . PRO A 1 83 ? 49.862 -10.558 -40.900 1.00 76.69 83 PRO A CA 1
ATOM 607 C C . PRO A 1 83 ? 50.746 -11.786 -41.188 1.00 76.69 83 PRO A C 1
ATOM 609 O O . PRO A 1 83 ? 51.178 -12.470 -40.256 1.00 76.69 83 PRO A O 1
ATOM 612 N N . PRO A 1 84 ? 51.004 -12.117 -42.465 1.00 80.31 84 PRO A N 1
ATOM 613 C CA . PRO A 1 84 ? 51.907 -13.208 -42.814 1.00 80.31 84 PRO A CA 1
ATOM 614 C C . PRO A 1 84 ? 53.325 -12.867 -42.340 1.00 80.31 84 PRO A C 1
ATOM 616 O O . PRO A 1 84 ? 53.937 -11.933 -42.844 1.00 80.31 84 PRO A O 1
ATOM 619 N N . MET A 1 85 ? 53.831 -13.607 -41.353 1.00 73.06 85 MET A N 1
ATOM 620 C CA . MET A 1 85 ? 55.182 -13.417 -40.790 1.00 73.06 85 MET A CA 1
ATOM 621 C C . MET A 1 85 ? 56.102 -14.615 -41.070 1.00 73.06 85 MET A C 1
ATOM 623 O O . MET A 1 85 ? 57.286 -14.602 -40.729 1.00 73.06 85 MET A O 1
ATOM 627 N N . ASP A 1 86 ? 55.538 -15.669 -41.653 1.00 72.00 86 ASP A N 1
ATOM 628 C CA . ASP A 1 86 ? 56.171 -16.925 -42.044 1.00 72.00 86 ASP A CA 1
ATOM 629 C C . ASP A 1 86 ? 56.598 -16.952 -43.524 1.00 72.00 86 ASP A C 1
ATOM 631 O O . ASP A 1 86 ? 57.330 -17.850 -43.930 1.00 72.00 86 ASP A O 1
ATOM 635 N N . GLU A 1 87 ? 56.200 -15.949 -44.312 1.00 79.00 87 GLU A N 1
ATOM 636 C CA . GLU A 1 87 ? 56.538 -15.791 -45.732 1.00 79.00 87 GLU A CA 1
ATOM 637 C C . GLU A 1 87 ? 57.480 -14.593 -45.948 1.00 79.00 87 GLU A C 1
ATOM 639 O O . GLU A 1 87 ? 57.416 -13.595 -45.227 1.00 79.00 87 GLU A O 1
ATOM 644 N N . VAL A 1 88 ? 58.342 -14.669 -46.967 1.00 81.94 88 VAL A N 1
ATOM 645 C CA . VAL A 1 88 ? 59.152 -13.521 -47.407 1.00 81.94 88 VAL A CA 1
ATOM 646 C C . VAL A 1 88 ? 58.228 -12.490 -48.053 1.00 81.94 88 VAL A C 1
ATOM 648 O O . VAL A 1 88 ? 57.482 -12.825 -48.971 1.00 81.94 88 VAL A O 1
ATOM 651 N N . SER A 1 89 ? 58.277 -11.240 -47.585 1.00 82.94 89 SER A N 1
ATOM 652 C CA . SER A 1 89 ? 57.451 -10.160 -48.131 1.00 82.94 89 SER A CA 1
ATOM 653 C C . SER A 1 89 ? 57.734 -9.954 -49.624 1.00 82.94 89 SER A C 1
ATOM 655 O O . SER A 1 89 ? 58.895 -9.769 -50.001 1.00 82.94 89 SER A O 1
ATOM 657 N N . PRO A 1 90 ? 56.708 -9.963 -50.489 1.00 90.62 90 PRO A N 1
ATOM 658 C CA . PRO A 1 90 ? 56.912 -9.795 -51.918 1.00 90.62 90 PRO A CA 1
ATOM 659 C C . PRO A 1 90 ? 57.211 -8.336 -52.275 1.00 90.62 90 PRO A C 1
ATOM 661 O O . PRO A 1 90 ? 56.658 -7.415 -51.674 1.00 90.62 90 PRO A O 1
ATOM 664 N N . LEU A 1 91 ? 58.029 -8.123 -53.311 1.00 88.81 91 LEU A N 1
ATOM 665 C CA . LEU A 1 91 ? 58.407 -6.780 -53.770 1.00 88.81 91 LEU A CA 1
ATOM 666 C C . LEU A 1 91 ? 57.191 -5.934 -54.183 1.00 88.81 91 LEU A C 1
ATOM 668 O O . LEU A 1 91 ? 57.137 -4.748 -53.865 1.00 88.81 91 LEU A O 1
ATOM 672 N N . TRP A 1 92 ? 56.176 -6.563 -54.791 1.00 91.88 92 TRP A N 1
ATOM 673 C CA . TRP A 1 92 ? 54.955 -5.870 -55.215 1.00 91.88 92 TRP A CA 1
ATOM 674 C C . TRP A 1 92 ? 54.230 -5.177 -54.055 1.00 91.88 92 TRP A C 1
ATOM 676 O O . TRP A 1 92 ? 53.475 -4.238 -54.285 1.00 91.88 92 TRP A O 1
ATOM 686 N N . LEU A 1 93 ? 54.441 -5.600 -52.802 1.00 90.81 93 LEU A N 1
ATOM 687 C CA . LEU A 1 93 ? 53.837 -4.949 -51.639 1.00 90.81 93 LEU A CA 1
ATOM 688 C C . LEU A 1 93 ? 54.411 -3.541 -51.417 1.00 90.81 93 LEU A C 1
ATOM 690 O O . LEU A 1 93 ? 53.664 -2.629 -51.059 1.00 90.81 93 LEU A O 1
ATOM 694 N N . ALA A 1 94 ? 55.713 -3.359 -51.658 1.00 88.94 94 ALA A N 1
ATOM 695 C CA . ALA A 1 94 ? 56.356 -2.048 -51.630 1.00 88.94 94 ALA A CA 1
ATOM 696 C C . ALA A 1 94 ? 55.876 -1.188 -52.809 1.00 88.94 94 ALA A C 1
ATOM 698 O O . ALA A 1 94 ? 55.453 -0.055 -52.599 1.00 88.94 94 ALA A O 1
ATOM 699 N N . GLU A 1 95 ? 55.814 -1.764 -54.013 1.00 90.25 95 GLU A N 1
ATOM 700 C CA . GLU A 1 95 ? 55.295 -1.082 -55.209 1.00 90.25 95 GLU A CA 1
ATOM 701 C C . GLU A 1 95 ? 53.833 -0.639 -55.029 1.00 90.25 95 GLU A C 1
ATOM 703 O O . GLU A 1 95 ? 53.458 0.475 -55.398 1.00 90.25 95 GLU A O 1
ATOM 708 N N . LEU A 1 96 ? 53.001 -1.476 -54.399 1.00 92.44 96 LEU A N 1
ATOM 709 C CA . LEU A 1 96 ? 51.625 -1.141 -54.045 1.00 92.44 96 LEU A CA 1
ATOM 710 C C . LEU A 1 96 ? 51.570 0.032 -53.065 1.00 92.44 96 LEU A C 1
ATOM 712 O O . LEU A 1 96 ? 50.780 0.954 -53.273 1.00 92.44 96 LEU A O 1
ATOM 716 N N . ALA A 1 97 ? 52.386 0.009 -52.009 1.00 89.81 97 ALA A N 1
ATOM 717 C CA . ALA A 1 97 ? 52.435 1.092 -51.030 1.00 89.81 97 ALA A CA 1
ATOM 718 C C . ALA A 1 97 ? 52.826 2.423 -51.690 1.00 89.81 97 ALA A C 1
ATOM 720 O O . ALA A 1 97 ? 52.174 3.440 -51.453 1.00 89.81 97 ALA A O 1
ATOM 721 N N . GLU A 1 98 ? 53.824 2.400 -52.570 1.00 91.56 98 GLU A N 1
ATOM 722 C CA . GLU A 1 98 ? 54.295 3.573 -53.308 1.00 91.56 98 GLU A CA 1
ATOM 723 C C . GLU A 1 98 ? 53.244 4.107 -54.287 1.00 91.56 98 GLU A C 1
ATOM 725 O O . GLU A 1 98 ? 52.980 5.309 -54.330 1.00 91.56 98 GLU A O 1
ATOM 730 N N . THR A 1 99 ? 52.573 3.216 -55.020 1.00 91.69 99 THR A N 1
ATOM 731 C CA . THR A 1 99 ? 51.519 3.575 -55.983 1.00 91.69 99 THR A CA 1
ATOM 732 C C . THR A 1 99 ? 50.289 4.159 -55.285 1.00 91.69 99 THR A C 1
ATOM 734 O O . THR A 1 99 ? 49.693 5.132 -55.751 1.00 91.69 99 THR A O 1
ATOM 737 N N . VAL A 1 100 ? 49.902 3.600 -54.133 1.00 89.19 100 VAL A N 1
ATOM 738 C CA . VAL A 1 100 ? 48.784 4.105 -53.318 1.00 89.19 100 VAL A CA 1
ATOM 739 C C . VAL A 1 100 ? 49.130 5.446 -52.675 1.00 89.19 100 VAL A C 1
ATOM 741 O O . VAL A 1 100 ? 48.281 6.339 -52.655 1.00 89.19 100 VAL A O 1
ATOM 744 N N . ALA A 1 101 ? 50.363 5.605 -52.185 1.00 88.62 101 ALA A N 1
ATOM 745 C CA . ALA A 1 101 ? 50.875 6.871 -51.663 1.00 88.62 101 ALA A CA 1
ATOM 746 C C . ALA A 1 101 ? 51.147 7.909 -52.766 1.00 88.62 101 ALA A C 1
ATOM 748 O O . ALA A 1 101 ? 51.356 9.082 -52.454 1.00 88.62 101 ALA A O 1
ATOM 749 N N . GLN A 1 102 ? 51.146 7.484 -54.037 1.00 89.94 102 GLN A N 1
ATOM 750 C CA . GLN A 1 102 ? 51.577 8.258 -55.205 1.00 89.94 102 GLN A CA 1
ATOM 751 C C . GLN A 1 102 ? 53.011 8.795 -55.063 1.00 89.94 102 GLN A C 1
ATOM 753 O O . GLN A 1 102 ? 53.348 9.854 -55.602 1.00 89.94 102 GLN A O 1
ATOM 758 N N . ARG A 1 103 ? 53.852 8.091 -54.292 1.00 91.62 103 ARG A N 1
ATOM 759 C CA . ARG A 1 103 ? 55.210 8.502 -53.919 1.00 91.62 103 ARG A CA 1
ATOM 760 C C . ARG A 1 103 ? 56.133 7.293 -53.743 1.00 91.62 103 ARG A C 1
ATOM 762 O O . ARG A 1 103 ? 55.758 6.353 -53.056 1.00 91.62 103 ARG A O 1
ATOM 769 N N . ARG A 1 104 ? 57.358 7.364 -54.273 1.00 90.12 104 ARG A N 1
ATOM 770 C CA . ARG A 1 104 ? 58.458 6.396 -54.061 1.00 90.12 104 ARG A CA 1
ATOM 771 C C . ARG A 1 104 ? 59.700 7.126 -53.549 1.00 90.12 104 ARG A C 1
ATOM 773 O O . ARG A 1 104 ? 59.858 8.309 -53.838 1.00 90.12 104 ARG A O 1
ATOM 780 N N . ILE A 1 105 ? 60.546 6.438 -52.784 1.00 87.50 105 ILE A N 1
ATOM 781 C CA . ILE A 1 105 ? 61.884 6.921 -52.415 1.00 87.50 105 ILE A CA 1
ATOM 782 C C . ILE A 1 105 ? 62.884 6.276 -53.375 1.00 87.50 105 ILE A C 1
ATOM 784 O O . ILE A 1 105 ? 62.890 5.053 -53.508 1.00 87.50 105 ILE A O 1
ATOM 788 N N . ASP A 1 106 ? 63.675 7.081 -54.079 1.00 86.12 106 ASP A N 1
ATOM 789 C CA . ASP A 1 106 ? 64.689 6.570 -55.003 1.00 86.12 106 ASP A CA 1
ATOM 790 C C . ASP A 1 106 ? 65.991 6.150 -54.288 1.00 86.12 106 ASP A C 1
ATOM 792 O O . ASP A 1 106 ? 66.123 6.238 -53.066 1.00 86.12 106 ASP A O 1
ATOM 796 N N . GLU A 1 107 ? 66.973 5.673 -55.056 1.00 86.81 107 GLU A N 1
ATOM 797 C CA . GLU A 1 107 ? 68.276 5.224 -54.542 1.00 86.81 107 GLU A CA 1
ATOM 798 C C . GLU A 1 107 ? 69.099 6.327 -53.850 1.00 86.81 107 GLU A C 1
ATOM 800 O O . GLU A 1 107 ? 69.990 6.019 -53.057 1.00 86.81 107 GLU A O 1
ATOM 805 N N . ASN A 1 108 ? 68.773 7.599 -54.098 1.00 89.00 108 ASN A N 1
ATOM 806 C CA . ASN A 1 108 ? 69.411 8.759 -53.477 1.00 89.00 108 ASN A CA 1
ATOM 807 C C . ASN A 1 108 ? 68.663 9.238 -52.222 1.00 89.00 108 ASN A C 1
ATOM 809 O O . ASN A 1 108 ? 69.158 10.110 -51.507 1.00 89.00 108 ASN A O 1
ATOM 813 N N . GLY A 1 109 ? 67.499 8.652 -51.923 1.00 83.62 109 GLY A N 1
ATOM 814 C CA . GLY A 1 109 ? 66.645 9.039 -50.804 1.00 83.62 109 GLY A CA 1
ATOM 815 C C . GLY A 1 109 ? 65.613 10.121 -51.141 1.00 83.62 109 GLY A C 1
ATOM 816 O O . GLY A 1 109 ? 64.935 10.599 -50.226 1.00 83.62 109 GLY A O 1
ATOM 817 N N . ASP A 1 110 ? 65.458 10.499 -52.413 1.00 88.12 110 ASP A N 1
ATOM 818 C CA . ASP A 1 110 ? 64.533 11.549 -52.844 1.00 88.12 110 ASP A CA 1
ATOM 819 C C . ASP A 1 110 ? 63.113 11.008 -53.086 1.00 88.12 110 ASP A C 1
ATOM 821 O O . ASP A 1 110 ? 62.911 9.900 -53.585 1.00 88.12 110 ASP A O 1
ATOM 825 N N . SER A 1 111 ? 62.093 11.808 -52.741 1.00 90.12 111 SER A N 1
ATOM 826 C CA . SER A 1 111 ? 60.683 11.438 -52.937 1.00 90.12 111 SER A CA 1
ATOM 827 C C . SER A 1 111 ? 60.181 11.812 -54.334 1.00 90.12 111 SER A C 1
ATOM 829 O O . SER A 1 111 ? 59.922 12.983 -54.628 1.00 90.12 111 SER A O 1
ATOM 831 N N . ILE A 1 112 ? 59.952 10.805 -55.172 1.00 91.00 112 ILE A N 1
ATOM 832 C CA . ILE A 1 112 ? 59.443 10.949 -56.541 1.00 91.00 112 ILE A CA 1
ATOM 833 C C . ILE A 1 112 ? 57.946 10.626 -56.627 1.00 91.00 112 ILE A C 1
ATOM 835 O O . ILE A 1 112 ? 57.416 9.894 -55.794 1.00 91.00 112 ILE A O 1
ATOM 839 N N . VAL A 1 113 ? 57.242 11.198 -57.610 1.00 90.12 113 VAL A N 1
ATOM 840 C CA . VAL A 1 113 ? 55.804 10.954 -57.843 1.00 90.12 113 VAL A CA 1
ATOM 841 C C . VAL A 1 113 ? 55.611 9.634 -58.589 1.00 90.12 113 VAL A C 1
ATOM 843 O O . VAL A 1 113 ? 56.298 9.384 -59.574 1.00 90.12 113 VAL A O 1
ATOM 846 N N . VAL A 1 114 ? 54.649 8.829 -58.139 1.00 88.88 114 VAL A N 1
ATOM 847 C CA . VAL A 1 114 ? 54.233 7.571 -58.782 1.00 88.88 114 VAL A CA 1
ATOM 848 C C . VAL A 1 114 ? 52.801 7.723 -59.286 1.00 88.88 114 VAL A C 1
ATOM 850 O O . VAL A 1 114 ? 51.948 8.257 -58.570 1.00 88.88 114 VAL A O 1
ATOM 853 N N . ASP A 1 115 ? 52.529 7.278 -60.514 1.00 87.12 115 ASP A N 1
ATOM 854 C CA . ASP A 1 115 ? 51.190 7.367 -61.094 1.00 87.12 115 ASP A CA 1
ATOM 855 C C . ASP A 1 115 ? 50.286 6.244 -60.568 1.00 87.12 115 ASP A C 1
ATOM 857 O O . ASP A 1 115 ? 50.624 5.063 -60.562 1.00 87.12 115 ASP A O 1
ATOM 861 N N . ARG A 1 116 ? 49.071 6.616 -60.166 1.00 87.00 116 ARG A N 1
ATOM 862 C CA . ARG A 1 116 ? 48.045 5.681 -59.700 1.00 87.00 116 ARG A CA 1
ATOM 863 C C . ARG A 1 116 ? 47.480 4.812 -60.833 1.00 87.00 116 ARG A C 1
ATOM 865 O O . ARG A 1 116 ? 46.779 3.838 -60.552 1.00 87.00 116 ARG A O 1
ATOM 872 N N . SER A 1 117 ? 47.759 5.156 -62.093 1.00 87.38 117 SER A N 1
ATOM 873 C CA . SER A 1 117 ? 47.391 4.364 -63.273 1.00 87.38 117 SER A CA 1
ATOM 874 C C . SER A 1 117 ? 48.074 2.988 -63.331 1.00 87.38 117 SER A C 1
ATOM 876 O O . SER A 1 117 ? 47.590 2.120 -64.051 1.00 87.38 117 SER A O 1
ATOM 878 N N . GLU A 1 118 ? 49.110 2.745 -62.517 1.00 84.81 118 GLU A N 1
ATOM 879 C CA . GLU A 1 118 ? 49.831 1.464 -62.416 1.00 84.81 118 GLU A CA 1
ATOM 880 C C . GLU A 1 118 ? 49.090 0.391 -61.580 1.00 84.81 118 GLU A C 1
ATOM 882 O O . GLU A 1 118 ? 49.404 -0.800 -61.652 1.00 84.81 118 GLU A O 1
ATOM 887 N N . LEU A 1 119 ? 48.047 0.771 -60.823 1.00 87.81 119 LEU A N 1
ATOM 888 C CA . LEU A 1 119 ? 47.279 -0.143 -59.958 1.00 87.81 119 LEU A CA 1
ATOM 889 C C . LEU A 1 119 ? 46.661 -1.370 -60.669 1.00 87.81 119 LEU A C 1
ATOM 891 O O . LEU A 1 119 ? 46.660 -2.447 -60.066 1.00 87.81 119 LEU A O 1
ATOM 895 N N . PRO A 1 120 ? 46.122 -1.277 -61.903 1.00 89.56 120 PRO A N 1
ATOM 896 C CA . PRO A 1 120 ? 45.624 -2.446 -62.627 1.00 89.56 120 PRO A CA 1
ATOM 897 C C . PRO A 1 120 ? 46.726 -3.465 -62.941 1.00 89.56 120 PRO A C 1
ATOM 899 O O . PRO A 1 120 ? 46.495 -4.660 -62.775 1.00 89.56 120 PRO A O 1
ATOM 902 N N . GLY A 1 121 ? 47.930 -3.008 -63.309 1.00 88.81 121 GLY A N 1
ATOM 903 C CA . GLY A 1 121 ? 49.078 -3.886 -63.562 1.00 88.81 121 GLY A CA 1
ATOM 904 C C . GLY A 1 121 ? 49.530 -4.616 -62.296 1.00 88.81 121 GLY A C 1
ATOM 905 O O . GLY A 1 121 ? 49.744 -5.825 -62.314 1.00 88.81 121 GLY A O 1
ATOM 906 N N . LEU A 1 122 ? 49.551 -3.921 -61.153 1.00 90.81 122 LEU A N 1
ATOM 907 C CA . LEU A 1 122 ? 49.816 -4.546 -59.851 1.00 90.81 122 LEU A CA 1
ATOM 908 C C . LEU A 1 122 ? 48.775 -5.613 -59.488 1.00 90.81 122 LEU A C 1
ATOM 910 O O . LEU A 1 122 ? 49.125 -6.656 -58.935 1.00 90.81 122 LEU A O 1
ATOM 914 N N . ARG A 1 123 ? 47.499 -5.401 -59.831 1.00 91.62 123 ARG A N 1
ATOM 915 C CA . ARG A 1 123 ? 46.449 -6.409 -59.626 1.00 91.62 123 ARG A CA 1
ATOM 916 C C . ARG A 1 123 ? 46.706 -7.676 -60.447 1.00 91.62 123 ARG A C 1
ATOM 918 O O . ARG A 1 123 ? 46.486 -8.776 -59.933 1.00 91.62 123 ARG A O 1
ATOM 925 N N . GLU A 1 124 ? 47.171 -7.549 -61.687 1.00 90.50 124 GLU A N 1
ATOM 926 C CA . GLU A 1 124 ? 47.552 -8.696 -62.525 1.00 90.50 124 GLU A CA 1
ATOM 927 C C . GLU A 1 124 ? 48.758 -9.443 -61.935 1.00 90.50 124 GLU A C 1
ATOM 929 O O . GLU A 1 124 ? 48.687 -10.664 -61.766 1.00 90.50 124 GLU A O 1
ATOM 934 N N . THR A 1 125 ? 49.795 -8.715 -61.502 1.00 91.62 125 THR A N 1
ATOM 935 C CA . THR A 1 125 ? 50.974 -9.272 -60.810 1.00 91.62 125 THR A CA 1
ATOM 936 C C . THR A 1 125 ? 50.586 -10.068 -59.562 1.00 91.62 125 THR A C 1
ATOM 938 O O . THR A 1 125 ? 51.059 -11.187 -59.364 1.00 91.62 125 THR A O 1
ATOM 941 N N . ILE A 1 126 ? 49.680 -9.538 -58.736 1.00 92.94 126 ILE A N 1
ATOM 942 C CA . ILE A 1 126 ? 49.174 -10.230 -57.539 1.00 92.94 126 ILE A CA 1
ATOM 943 C C . ILE A 1 126 ? 48.353 -11.465 -57.928 1.00 92.94 126 ILE A C 1
ATOM 945 O O . ILE A 1 126 ? 48.465 -12.512 -57.292 1.00 92.94 126 ILE A O 1
ATOM 949 N N . THR A 1 127 ? 47.536 -11.378 -58.980 1.00 91.06 127 THR A N 1
ATOM 950 C CA . THR A 1 127 ? 46.685 -12.494 -59.425 1.00 91.06 127 THR A CA 1
ATOM 951 C C . THR A 1 127 ? 47.517 -13.695 -59.877 1.00 91.06 127 THR A C 1
ATOM 953 O O . THR A 1 127 ? 47.159 -14.827 -59.530 1.00 91.06 127 THR A O 1
ATOM 956 N N . GLY A 1 128 ? 48.619 -13.440 -60.593 1.00 87.94 128 GLY A N 1
ATOM 957 C CA . GLY A 1 128 ? 49.585 -14.440 -61.060 1.00 87.94 128 GLY A CA 1
ATOM 958 C C . GLY A 1 128 ? 50.602 -14.910 -60.013 1.00 87.94 128 GLY A C 1
ATOM 959 O O . GLY A 1 128 ? 51.419 -15.775 -60.320 1.00 87.94 128 GLY A O 1
ATOM 960 N N . TYR A 1 129 ? 50.565 -14.363 -58.793 1.00 90.38 129 TYR A N 1
ATOM 961 C CA . TYR A 1 129 ? 51.419 -14.794 -57.685 1.00 90.38 129 TYR A CA 1
ATOM 962 C C . TYR A 1 129 ? 51.023 -16.190 -57.167 1.00 90.38 129 TYR A C 1
ATOM 964 O O . TYR A 1 129 ? 49.946 -16.693 -57.500 1.00 90.38 129 TYR A O 1
ATOM 972 N N . ASP A 1 130 ? 51.870 -16.802 -56.331 1.00 87.31 130 ASP A N 1
ATOM 973 C CA . ASP A 1 130 ? 51.635 -18.138 -55.762 1.00 87.31 130 ASP A CA 1
ATOM 974 C C . ASP A 1 130 ? 50.231 -18.239 -55.123 1.00 87.31 130 ASP A C 1
ATOM 976 O O . ASP A 1 130 ? 49.932 -17.472 -54.197 1.00 87.31 130 ASP A O 1
ATOM 980 N N . PRO A 1 131 ? 49.356 -19.151 -55.600 1.00 85.31 131 PRO A N 1
ATOM 981 C CA . PRO A 1 131 ? 48.019 -19.360 -55.051 1.00 85.31 131 PRO A CA 1
ATOM 982 C C . PRO A 1 131 ? 47.986 -19.648 -53.548 1.00 85.31 131 PRO A C 1
ATOM 984 O O . PRO A 1 131 ? 47.009 -19.265 -52.903 1.00 85.31 131 PRO A O 1
ATOM 987 N N . GLU A 1 132 ? 49.033 -20.274 -53.003 1.00 84.62 132 GLU A N 1
ATOM 988 C CA . GLU A 1 132 ? 49.135 -20.613 -51.578 1.00 84.62 132 GLU A CA 1
ATOM 989 C C . GLU A 1 132 ? 49.655 -19.445 -50.718 1.00 84.62 132 GLU A C 1
ATOM 991 O O . GLU A 1 132 ? 49.575 -19.500 -49.489 1.00 84.62 132 GLU A O 1
ATOM 996 N N . SER A 1 133 ? 50.140 -18.356 -51.333 1.00 87.44 133 SER A N 1
ATOM 997 C CA . SER A 1 133 ? 50.675 -17.209 -50.593 1.00 87.44 133 SER A CA 1
ATOM 998 C C . SER A 1 133 ? 49.578 -16.414 -49.887 1.00 87.44 133 SER A C 1
ATOM 1000 O O . SER A 1 133 ? 48.617 -15.917 -50.493 1.00 87.44 133 SER A O 1
ATOM 1002 N N . ARG A 1 134 ? 49.773 -16.164 -48.590 1.00 87.19 134 ARG A N 1
ATOM 1003 C CA . ARG A 1 134 ? 48.872 -15.303 -47.811 1.00 87.19 134 ARG A CA 1
ATOM 1004 C C . ARG A 1 134 ? 48.962 -13.835 -48.227 1.00 87.19 134 ARG A C 1
ATOM 1006 O O . ARG A 1 134 ? 47.973 -13.111 -48.078 1.00 87.19 134 ARG A O 1
ATOM 1013 N N . TYR A 1 135 ? 50.099 -13.396 -48.773 1.00 89.31 135 TYR A N 1
ATOM 1014 C CA . TYR A 1 135 ? 50.235 -12.057 -49.350 1.00 89.31 135 TYR A CA 1
ATOM 1015 C C . TYR A 1 135 ? 49.355 -11.887 -50.588 1.00 89.31 135 TYR A C 1
ATOM 1017 O O . TYR A 1 135 ? 48.701 -10.853 -50.726 1.00 89.31 135 TYR A O 1
ATOM 1025 N N . ARG A 1 136 ? 49.255 -12.915 -51.443 1.00 90.94 136 ARG A N 1
ATOM 1026 C CA . ARG A 1 136 ? 48.321 -12.914 -52.578 1.00 90.94 136 ARG A CA 1
ATOM 1027 C C . ARG A 1 136 ? 46.875 -12.784 -52.113 1.00 90.94 136 ARG A C 1
ATOM 1029 O O . ARG A 1 136 ? 46.143 -11.942 -52.627 1.00 90.94 136 ARG A O 1
ATOM 1036 N N . GLN A 1 137 ? 46.470 -13.582 -51.126 1.00 89.88 137 GLN A N 1
ATOM 1037 C CA . GLN A 1 137 ? 45.117 -13.524 -50.564 1.00 89.88 137 GLN A CA 1
ATOM 1038 C C . GLN A 1 137 ? 44.783 -12.130 -50.006 1.00 89.88 137 GLN A C 1
ATOM 1040 O O . GLN A 1 137 ? 43.702 -11.603 -50.271 1.00 89.88 137 GLN A O 1
ATOM 1045 N N . TRP A 1 138 ? 45.714 -11.510 -49.272 1.00 90.56 138 TRP A N 1
ATOM 1046 C CA . TRP A 1 138 ? 45.565 -10.135 -48.788 1.00 90.56 138 TRP A CA 1
ATOM 1047 C C . TRP A 1 138 ? 45.482 -9.117 -49.932 1.00 90.56 138 TRP A C 1
ATOM 1049 O O . TRP A 1 138 ? 44.603 -8.257 -49.911 1.00 90.56 138 TRP A O 1
ATOM 1059 N N . GLY A 1 139 ? 46.345 -9.235 -50.945 1.00 90.12 139 GLY A N 1
ATOM 1060 C CA . GLY A 1 139 ? 46.375 -8.320 -52.085 1.00 90.12 139 GLY A CA 1
ATOM 1061 C C . GLY A 1 139 ? 45.080 -8.364 -52.895 1.00 90.12 139 GLY A C 1
ATOM 1062 O O . GLY A 1 139 ? 44.500 -7.321 -53.185 1.00 90.12 139 GLY A O 1
ATOM 1063 N N . LEU A 1 140 ? 44.560 -9.559 -53.188 1.00 90.31 140 LEU A N 1
ATOM 1064 C CA . LEU A 1 140 ? 43.273 -9.709 -53.876 1.00 90.31 140 LEU A CA 1
ATOM 1065 C C . LEU A 1 140 ? 42.119 -9.121 -53.052 1.00 90.31 140 LEU A C 1
ATOM 1067 O O . LEU A 1 140 ? 41.329 -8.346 -53.586 1.00 90.31 140 LEU A O 1
ATOM 1071 N N . TRP A 1 141 ? 42.087 -9.383 -51.742 1.00 89.94 141 TRP A N 1
ATOM 1072 C CA . TRP A 1 141 ? 41.113 -8.767 -50.836 1.00 89.94 141 TRP A CA 1
ATOM 1073 C C . TRP A 1 141 ? 41.209 -7.229 -50.815 1.00 89.94 141 TRP A C 1
ATOM 1075 O O . TRP A 1 141 ? 40.187 -6.543 -50.770 1.00 89.94 141 TRP A O 1
ATOM 1085 N N . TYR A 1 142 ? 42.420 -6.664 -50.882 1.00 88.44 142 TYR A N 1
ATOM 1086 C CA . TYR A 1 142 ? 42.634 -5.215 -50.962 1.00 88.44 142 TYR A CA 1
ATOM 1087 C C . TYR A 1 142 ? 42.087 -4.615 -52.265 1.00 88.44 142 TYR A C 1
ATOM 1089 O O . TYR A 1 142 ? 41.589 -3.488 -52.251 1.00 88.44 142 TYR A O 1
ATOM 1097 N N . PHE A 1 143 ? 42.155 -5.348 -53.378 1.00 88.25 143 PHE A N 1
ATOM 1098 C CA . PHE A 1 143 ? 41.663 -4.899 -54.684 1.00 88.25 143 PHE A CA 1
ATOM 1099 C C . PHE A 1 143 ? 40.177 -5.185 -54.934 1.00 88.25 143 PHE A C 1
ATOM 1101 O O . PHE A 1 143 ? 39.597 -4.600 -55.853 1.00 88.25 143 PHE A O 1
ATOM 1108 N N . ASP A 1 144 ? 39.537 -6.027 -54.123 1.00 85.62 144 ASP A N 1
ATOM 1109 C CA . ASP A 1 144 ? 38.097 -6.251 -54.207 1.00 85.62 144 ASP A CA 1
ATOM 1110 C C . ASP A 1 144 ? 37.307 -4.974 -53.900 1.00 85.62 144 ASP A C 1
ATOM 1112 O O . ASP A 1 144 ? 37.720 -4.107 -53.115 1.00 85.62 144 ASP A O 1
ATOM 1116 N N . SER A 1 145 ? 36.128 -4.857 -54.514 1.00 77.94 145 SER A N 1
ATOM 1117 C CA . SER A 1 145 ? 35.211 -3.753 -54.239 1.00 77.94 145 SER A CA 1
ATOM 1118 C C . SER A 1 145 ? 34.827 -3.751 -52.752 1.00 77.94 145 SER A C 1
ATOM 1120 O O . SER A 1 145 ? 34.494 -4.812 -52.224 1.00 77.94 145 SER A O 1
ATOM 1122 N N . PRO A 1 146 ? 34.813 -2.593 -52.063 1.00 70.75 146 PRO A N 1
ATOM 1123 C CA . PRO A 1 146 ? 34.549 -2.528 -50.621 1.00 70.75 146 PRO A CA 1
ATOM 1124 C C . PRO A 1 146 ? 33.292 -3.280 -50.142 1.00 70.75 146 PRO A C 1
ATOM 1126 O O . PRO A 1 146 ? 33.302 -3.845 -49.053 1.00 70.75 146 PRO A O 1
ATOM 1129 N N . GLY A 1 147 ? 32.232 -3.343 -50.960 1.00 65.94 147 GLY A N 1
ATOM 1130 C CA . GLY A 1 147 ? 30.992 -4.071 -50.645 1.00 65.94 147 GLY A CA 1
ATOM 1131 C C . GLY A 1 147 ? 31.055 -5.601 -50.792 1.00 65.94 147 GLY A C 1
ATOM 1132 O O . GLY A 1 147 ? 30.214 -6.294 -50.218 1.00 65.94 147 GLY A O 1
ATOM 1133 N N . GLU A 1 148 ? 32.050 -6.120 -51.517 1.00 74.75 148 GLU A N 1
ATOM 1134 C CA . GLU A 1 148 ? 32.264 -7.556 -51.769 1.00 74.75 148 GLU A CA 1
ATOM 1135 C C . GLU A 1 148 ? 33.379 -8.150 -50.893 1.00 74.75 148 GLU A C 1
ATOM 1137 O O . GLU A 1 148 ? 33.511 -9.369 -50.790 1.00 74.75 148 GLU A O 1
ATOM 1142 N N . ARG A 1 149 ? 34.147 -7.303 -50.194 1.00 84.50 149 ARG A N 1
ATOM 1143 C CA . ARG A 1 149 ? 35.175 -7.749 -49.248 1.00 84.50 149 ARG A CA 1
ATOM 1144 C C . ARG A 1 149 ? 34.569 -8.539 -48.095 1.00 84.50 149 ARG A C 1
ATOM 1146 O O . ARG A 1 149 ? 33.481 -8.245 -47.596 1.00 84.50 149 ARG A O 1
ATOM 1153 N N . THR A 1 150 ? 35.326 -9.501 -47.591 1.00 85.94 150 THR A N 1
ATOM 1154 C CA . THR A 1 150 ? 35.105 -10.120 -46.279 1.00 85.94 150 THR A CA 1
ATOM 1155 C C . THR A 1 150 ? 35.670 -9.237 -45.156 1.00 85.94 150 THR A C 1
ATOM 1157 O O . THR A 1 150 ? 36.410 -8.292 -45.421 1.00 85.94 150 THR A O 1
ATOM 1160 N N . MET A 1 151 ? 35.326 -9.501 -43.887 1.00 76.06 151 MET A N 1
ATOM 1161 C CA . MET A 1 151 ? 35.774 -8.678 -42.739 1.00 76.06 151 MET A CA 1
ATOM 1162 C C . MET A 1 151 ? 37.302 -8.546 -42.618 1.00 76.06 151 MET A C 1
ATOM 1164 O O . MET A 1 151 ? 37.807 -7.561 -42.090 1.00 76.06 151 MET A O 1
ATOM 1168 N N . SER A 1 152 ? 38.021 -9.566 -43.066 1.00 79.56 152 SER A N 1
ATOM 1169 C CA . SER A 1 152 ? 39.474 -9.612 -43.183 1.00 79.56 152 SER A CA 1
ATOM 1170 C C . SER A 1 152 ? 39.801 -10.520 -44.369 1.00 79.56 152 SER A C 1
ATOM 1172 O O . SER A 1 152 ? 38.966 -11.369 -44.706 1.00 79.56 152 SER A O 1
ATOM 1174 N N . PRO A 1 153 ? 41.005 -10.433 -44.956 1.00 83.19 153 PRO A N 1
ATOM 1175 C CA . PRO A 1 153 ? 41.422 -11.344 -46.022 1.00 83.19 153 PRO A CA 1
ATOM 1176 C C . PRO A 1 153 ? 41.250 -12.825 -45.680 1.00 83.19 153 PRO A C 1
ATOM 1178 O O . PRO A 1 153 ? 41.066 -13.652 -46.567 1.00 83.19 153 PRO A O 1
ATOM 1181 N N . TRP A 1 154 ? 41.295 -13.164 -44.389 1.00 84.19 154 TRP A N 1
ATOM 1182 C CA . TRP A 1 154 ? 41.232 -14.532 -43.876 1.00 84.19 154 TRP A CA 1
ATOM 1183 C C . TRP A 1 154 ? 39.844 -14.926 -43.348 1.00 84.19 154 TRP A C 1
ATOM 1185 O O . TRP A 1 154 ? 39.638 -16.066 -42.922 1.00 84.19 154 TRP A O 1
ATOM 1195 N N . SER A 1 155 ? 38.879 -14.004 -43.372 1.00 80.19 155 SER A N 1
ATOM 1196 C CA . SER A 1 155 ? 37.504 -14.247 -42.947 1.00 80.19 155 SER A CA 1
ATOM 1197 C C . SER A 1 155 ? 36.652 -14.766 -44.099 1.00 80.19 155 SER A C 1
ATOM 1199 O O . SER A 1 155 ? 36.773 -14.313 -45.231 1.00 80.19 155 SER A O 1
ATOM 1201 N N . LYS A 1 156 ? 35.721 -15.674 -43.789 1.00 81.19 156 LYS A N 1
ATOM 1202 C CA . LYS A 1 156 ? 34.668 -16.117 -44.721 1.00 81.19 156 LYS A CA 1
ATOM 1203 C C . LYS A 1 156 ? 33.403 -15.257 -44.641 1.00 81.19 156 LYS A C 1
ATOM 1205 O O . LYS A 1 156 ? 32.455 -15.495 -45.380 1.00 81.19 156 LYS A O 1
ATOM 1210 N N . ARG A 1 157 ? 33.359 -14.294 -43.715 1.00 78.81 157 ARG A N 1
ATOM 1211 C CA . ARG A 1 157 ? 32.175 -13.472 -43.454 1.00 78.81 157 ARG A CA 1
ATOM 1212 C C . ARG A 1 157 ? 32.223 -12.182 -44.279 1.00 78.81 157 ARG A C 1
ATOM 1214 O O . ARG A 1 157 ? 33.199 -11.440 -44.130 1.00 78.81 157 ARG A O 1
ATOM 1221 N N . PRO A 1 158 ? 31.196 -11.870 -45.090 1.00 83.62 158 PRO A N 1
ATOM 1222 C CA . PRO A 1 158 ? 31.125 -10.618 -45.844 1.00 83.62 158 PRO A CA 1
ATOM 1223 C C . PRO A 1 158 ? 31.157 -9.384 -44.929 1.00 83.62 158 PRO A C 1
ATOM 1225 O O . PRO A 1 158 ? 30.466 -9.344 -43.908 1.00 83.62 158 PRO A O 1
ATOM 1228 N N . ALA A 1 159 ? 31.896 -8.343 -45.317 1.00 79.56 159 ALA A N 1
ATOM 1229 C CA . ALA A 1 159 ? 31.972 -7.081 -44.581 1.00 79.56 159 ALA A CA 1
ATOM 1230 C C . ALA A 1 159 ? 30.590 -6.420 -44.459 1.00 79.56 159 ALA A C 1
ATOM 1232 O O . ALA A 1 159 ? 30.228 -5.952 -43.384 1.00 79.56 159 ALA A O 1
ATOM 1233 N N . ARG A 1 160 ? 29.761 -6.489 -45.511 1.00 79.12 160 ARG A N 1
ATOM 1234 C CA . ARG A 1 160 ? 28.372 -5.990 -45.500 1.00 79.12 160 ARG A CA 1
ATOM 1235 C C . ARG A 1 160 ? 27.508 -6.596 -44.390 1.00 79.12 160 ARG A C 1
ATOM 1237 O O . ARG A 1 160 ? 26.695 -5.904 -43.786 1.00 79.12 160 ARG A O 1
ATOM 1244 N N . GLU A 1 161 ? 27.688 -7.884 -44.103 1.00 81.56 161 GLU A N 1
ATOM 1245 C CA . GLU A 1 161 ? 26.921 -8.586 -43.073 1.00 81.56 161 GLU A CA 1
ATOM 1246 C C . GLU A 1 161 ? 27.374 -8.154 -41.674 1.00 81.56 161 GLU A C 1
ATOM 1248 O O . GLU A 1 161 ? 26.552 -7.922 -40.787 1.00 81.56 161 GLU A O 1
ATOM 1253 N N . HIS A 1 162 ? 28.683 -7.967 -41.504 1.00 79.44 162 HIS A N 1
ATOM 1254 C CA . HIS A 1 162 ? 29.260 -7.441 -40.275 1.00 79.44 162 HIS A CA 1
ATOM 1255 C C . HIS A 1 162 ? 28.845 -5.991 -40.004 1.00 79.44 162 HIS A C 1
ATOM 1257 O O . HIS A 1 162 ? 28.427 -5.672 -38.893 1.00 79.44 162 HIS A O 1
ATOM 1263 N N . LEU A 1 163 ? 28.890 -5.123 -41.019 1.00 82.31 163 LEU A N 1
ATOM 1264 C CA . LEU A 1 163 ? 28.419 -3.741 -40.914 1.00 82.31 163 LEU A CA 1
ATOM 1265 C C . LEU A 1 163 ? 26.929 -3.697 -40.562 1.00 82.31 163 LEU A C 1
ATOM 1267 O O . LEU A 1 163 ? 26.543 -2.940 -39.676 1.00 82.31 163 LEU A O 1
ATOM 1271 N N . ALA A 1 164 ? 26.102 -4.554 -41.169 1.00 81.94 164 ALA A N 1
ATOM 1272 C CA . ALA A 1 164 ? 24.687 -4.670 -40.818 1.00 81.94 164 ALA A CA 1
ATOM 1273 C C . ALA A 1 164 ? 24.469 -5.108 -39.355 1.00 81.94 164 ALA A C 1
ATOM 1275 O O . ALA A 1 164 ? 23.555 -4.611 -38.696 1.00 81.94 164 ALA A O 1
ATOM 1276 N N . GLU A 1 165 ? 25.304 -6.001 -38.817 1.00 80.06 165 GLU A N 1
ATOM 1277 C CA . GLU A 1 165 ? 25.271 -6.378 -37.397 1.00 80.06 165 GLU A CA 1
ATOM 1278 C C . GLU A 1 165 ? 25.673 -5.206 -36.484 1.00 80.06 165 GLU A C 1
ATOM 1280 O O . GLU A 1 165 ? 25.002 -4.929 -35.486 1.00 80.06 165 GLU A O 1
ATOM 1285 N N . LEU A 1 166 ? 26.746 -4.486 -36.827 1.00 82.06 166 LEU A N 1
ATOM 1286 C CA . LEU A 1 166 ? 27.210 -3.327 -36.063 1.00 82.06 166 LEU A CA 1
ATOM 1287 C C . LEU A 1 166 ? 26.183 -2.184 -36.078 1.00 82.06 166 LEU A C 1
ATOM 1289 O O . LEU A 1 166 ? 25.933 -1.588 -35.030 1.00 82.06 166 LEU A O 1
ATOM 1293 N N . LEU A 1 167 ? 25.538 -1.935 -37.221 1.00 84.62 167 LEU A N 1
ATOM 1294 C CA . LEU A 1 167 ? 24.468 -0.944 -37.400 1.00 84.62 167 LEU A CA 1
ATOM 1295 C C . LEU A 1 167 ? 23.226 -1.235 -36.548 1.00 84.62 167 LEU A C 1
ATOM 1297 O O . LEU A 1 167 ? 22.530 -0.316 -36.124 1.00 84.62 167 LEU A O 1
ATOM 1301 N N . ARG A 1 168 ? 22.957 -2.511 -36.255 1.00 81.25 168 ARG A N 1
ATOM 1302 C CA . ARG A 1 168 ? 21.884 -2.938 -35.338 1.00 81.25 168 ARG A CA 1
ATOM 1303 C C . ARG A 1 168 ? 22.236 -2.702 -33.866 1.00 81.25 168 ARG A C 1
ATOM 1305 O O . ARG A 1 168 ? 21.383 -2.841 -32.984 1.00 81.25 168 ARG A O 1
ATOM 1312 N N . SER A 1 169 ? 23.487 -2.347 -33.568 1.00 78.50 169 SER A N 1
ATOM 1313 C CA . SER A 1 169 ? 23.930 -2.075 -32.208 1.00 78.50 169 SER A CA 1
ATOM 1314 C C . SER A 1 169 ? 23.450 -0.723 -31.689 1.00 78.50 169 SER A C 1
ATOM 1316 O O . SER A 1 169 ? 23.314 0.258 -32.407 1.00 78.50 169 SER A O 1
ATOM 1318 N N . ARG A 1 170 ? 23.266 -0.656 -30.370 1.00 76.00 170 ARG A N 1
ATOM 1319 C CA . ARG A 1 170 ? 23.013 0.591 -29.627 1.00 76.00 170 ARG A CA 1
ATOM 1320 C C . ARG A 1 170 ? 24.270 1.154 -28.979 1.00 76.00 170 ARG A C 1
ATOM 1322 O O . ARG A 1 170 ? 24.199 2.127 -28.232 1.00 76.00 170 ARG A O 1
ATOM 1329 N N . ASN A 1 171 ? 25.399 0.481 -29.169 1.00 81.62 171 ASN A N 1
ATOM 1330 C CA . ASN A 1 171 ? 26.663 0.905 -28.610 1.00 81.62 171 ASN A CA 1
ATOM 1331 C C . ASN A 1 171 ? 27.292 1.922 -29.565 1.00 81.62 171 ASN A C 1
ATOM 1333 O O . ASN A 1 171 ? 27.640 1.571 -30.690 1.00 81.62 171 ASN A O 1
ATOM 1337 N N . LEU A 1 172 ? 27.459 3.160 -29.096 1.00 85.06 172 LEU A N 1
ATOM 1338 C CA . LEU A 1 172 ? 28.078 4.230 -29.877 1.00 85.06 172 LEU A CA 1
ATOM 1339 C C . LEU A 1 172 ? 29.463 3.834 -30.403 1.00 85.06 172 LEU A C 1
ATOM 1341 O O . LEU A 1 172 ? 29.754 4.135 -31.549 1.00 85.06 172 LEU A O 1
ATOM 1345 N N . ALA A 1 173 ? 30.278 3.096 -29.643 1.00 79.50 173 ALA A N 1
ATOM 1346 C CA . ALA A 1 173 ? 31.588 2.642 -30.115 1.00 79.50 173 ALA A CA 1
ATOM 1347 C C . ALA A 1 173 ? 31.476 1.694 -31.321 1.00 79.50 173 ALA A C 1
ATOM 1349 O O . ALA A 1 173 ? 32.240 1.811 -32.272 1.00 79.50 173 ALA A O 1
ATOM 1350 N N . LYS A 1 174 ? 30.479 0.796 -31.326 1.00 83.00 174 LYS A N 1
ATOM 1351 C CA . LYS A 1 174 ? 30.216 -0.085 -32.477 1.00 83.00 174 LYS A CA 1
ATOM 1352 C C . LYS A 1 174 ? 29.719 0.698 -33.692 1.00 83.00 174 LYS A C 1
ATOM 1354 O O . LYS A 1 174 ? 30.091 0.364 -34.806 1.00 83.00 174 LYS A O 1
ATOM 1359 N N . LEU A 1 175 ? 28.918 1.743 -33.485 1.00 87.44 175 LEU A N 1
ATOM 1360 C CA . LEU A 1 175 ? 28.432 2.603 -34.568 1.00 87.44 175 LEU A CA 1
ATOM 1361 C C . LEU A 1 175 ? 29.533 3.513 -35.129 1.00 87.44 175 LEU A C 1
ATOM 1363 O O . LEU A 1 175 ? 29.625 3.671 -36.339 1.00 87.44 175 LEU A O 1
ATOM 1367 N N . TYR A 1 176 ? 30.414 4.054 -34.285 1.00 87.31 176 TYR A N 1
ATOM 1368 C CA . TYR A 1 176 ? 31.613 4.750 -34.757 1.00 87.31 176 TYR A CA 1
ATOM 1369 C C . TYR A 1 176 ? 32.540 3.797 -35.514 1.00 87.31 176 TYR A C 1
ATOM 1371 O O . TYR A 1 176 ? 33.081 4.187 -36.541 1.00 87.31 176 TYR A O 1
ATOM 1379 N N . LYS A 1 177 ? 32.626 2.522 -35.107 1.00 82.62 177 LYS A N 1
ATOM 1380 C CA . LYS A 1 177 ? 33.347 1.507 -35.883 1.00 82.62 177 LYS A CA 1
ATOM 1381 C C . LYS A 1 177 ? 32.745 1.280 -37.272 1.00 82.62 177 LYS A C 1
ATOM 1383 O O . LYS A 1 177 ? 33.493 1.022 -38.206 1.00 82.62 177 LYS A O 1
ATOM 1388 N N . VAL A 1 178 ? 31.423 1.412 -37.433 1.00 86.56 178 VAL A N 1
ATOM 1389 C CA . VAL A 1 178 ? 30.800 1.418 -38.770 1.00 86.56 178 VAL A CA 1
ATOM 1390 C C . VAL A 1 178 ? 31.332 2.584 -39.590 1.00 86.56 178 VAL A C 1
ATOM 1392 O O . VAL A 1 178 ? 31.730 2.354 -40.719 1.00 86.56 178 VAL A O 1
ATOM 1395 N N . LEU A 1 179 ? 31.402 3.793 -39.028 1.00 85.94 179 LEU A N 1
ATOM 1396 C CA . LEU A 1 179 ? 31.933 4.962 -39.741 1.00 85.94 179 LEU A CA 1
ATOM 1397 C C . LEU A 1 179 ? 33.438 4.871 -40.032 1.00 85.94 179 LEU A C 1
ATOM 1399 O O . LEU A 1 179 ? 33.896 5.434 -41.015 1.00 85.94 179 LEU A O 1
ATOM 1403 N N . GLU A 1 180 ? 34.217 4.157 -39.220 1.00 81.75 180 GLU A N 1
ATOM 1404 C CA . GLU A 1 180 ? 35.623 3.868 -39.542 1.00 81.75 180 GLU A CA 1
ATOM 1405 C C . GLU A 1 180 ? 35.762 2.935 -40.754 1.00 81.75 180 GLU A C 1
ATOM 1407 O O . GLU A 1 180 ? 36.705 3.064 -41.529 1.00 81.75 180 GLU A O 1
ATOM 1412 N N . LEU A 1 181 ? 34.844 1.974 -40.897 1.00 78.12 181 LEU A N 1
ATOM 1413 C CA . LEU A 1 181 ? 34.861 0.975 -41.970 1.00 78.12 181 LEU A CA 1
ATOM 1414 C C . LEU A 1 181 ? 34.147 1.459 -43.243 1.00 78.12 181 LEU A C 1
ATOM 1416 O O . LEU A 1 181 ? 34.536 1.088 -44.347 1.00 78.12 181 LEU A O 1
ATOM 1420 N N . ASP A 1 182 ? 33.106 2.271 -43.081 1.00 82.62 182 ASP A N 1
ATOM 1421 C CA . ASP A 1 182 ? 32.288 2.888 -44.123 1.00 82.62 182 ASP A CA 1
ATOM 1422 C C . ASP A 1 182 ? 31.917 4.326 -43.700 1.00 82.62 182 ASP A C 1
ATOM 1424 O O . ASP A 1 182 ? 30.841 4.566 -43.137 1.00 82.62 182 ASP A O 1
ATOM 1428 N N . PRO A 1 183 ? 32.804 5.308 -43.956 1.00 85.69 183 PRO A N 1
ATOM 1429 C CA . PRO A 1 183 ? 32.576 6.708 -43.590 1.00 85.69 183 PRO A CA 1
ATOM 1430 C C . PRO A 1 183 ? 31.345 7.337 -44.251 1.00 85.69 183 PRO A C 1
ATOM 1432 O O . PRO A 1 183 ? 30.813 8.319 -43.745 1.00 85.69 183 PRO A O 1
ATOM 1435 N N . ASN A 1 184 ? 30.869 6.765 -45.360 1.00 87.88 184 ASN A N 1
ATOM 1436 C CA . ASN A 1 184 ? 29.732 7.276 -46.124 1.00 87.88 184 ASN A CA 1
ATOM 1437 C C . ASN A 1 184 ? 28.401 6.635 -45.698 1.00 87.88 184 ASN A C 1
ATOM 1439 O O . ASN A 1 184 ? 27.381 6.788 -46.376 1.00 87.88 184 ASN A O 1
ATOM 1443 N N . ASN A 1 185 ? 28.375 5.925 -44.568 1.00 89.94 185 ASN A N 1
ATOM 1444 C CA . ASN A 1 185 ? 27.177 5.251 -44.102 1.00 89.94 185 ASN A CA 1
ATOM 1445 C C . ASN A 1 185 ? 26.154 6.234 -43.499 1.00 89.94 185 ASN A C 1
ATOM 1447 O O . ASN A 1 185 ? 26.165 6.532 -42.299 1.00 89.94 185 ASN A O 1
ATOM 1451 N N . GLY A 1 186 ? 25.217 6.712 -44.322 1.00 91.88 186 GLY A N 1
ATOM 1452 C CA . GLY A 1 186 ? 24.189 7.666 -43.887 1.00 91.88 186 GLY A CA 1
ATOM 1453 C C . GLY A 1 186 ? 23.311 7.162 -42.728 1.00 91.88 186 GLY A C 1
ATOM 1454 O O . GLY A 1 186 ? 22.948 7.938 -41.842 1.00 91.88 186 GLY A O 1
ATOM 1455 N N . LEU A 1 187 ? 23.024 5.856 -42.659 1.00 92.06 187 LEU A N 1
ATOM 1456 C CA . LEU A 1 187 ? 22.236 5.279 -41.562 1.00 92.06 187 LEU A CA 1
ATOM 1457 C C . LEU A 1 187 ? 23.008 5.279 -40.233 1.00 92.06 187 LEU A C 1
ATOM 1459 O O . LEU A 1 187 ? 22.425 5.612 -39.200 1.00 92.06 187 LEU A O 1
ATOM 1463 N N . ALA A 1 188 ? 24.312 4.979 -40.239 1.00 92.62 188 ALA A N 1
ATOM 1464 C CA . ALA A 1 188 ? 25.150 5.083 -39.041 1.00 92.62 188 ALA A CA 1
ATOM 1465 C C . ALA A 1 188 ? 25.154 6.514 -38.486 1.00 92.62 188 ALA A C 1
ATOM 1467 O O . ALA A 1 188 ? 24.937 6.708 -37.287 1.00 92.62 188 ALA A O 1
ATOM 1468 N N . HIS A 1 189 ? 25.315 7.518 -39.358 1.00 95.38 189 HIS A N 1
ATOM 1469 C CA . HIS A 1 189 ? 25.204 8.929 -38.981 1.00 95.38 189 HIS A CA 1
ATOM 1470 C C . HIS A 1 189 ? 23.842 9.249 -38.339 1.00 95.38 189 HIS A C 1
ATOM 1472 O O . HIS A 1 189 ? 23.800 9.889 -37.284 1.00 95.38 189 HIS A O 1
ATOM 1478 N N . ALA A 1 190 ? 22.738 8.757 -38.912 1.00 95.12 190 ALA A N 1
ATOM 1479 C CA . ALA A 1 190 ? 21.394 8.968 -38.371 1.00 95.12 190 ALA A CA 1
ATOM 1480 C C . ALA A 1 190 ? 21.222 8.364 -36.965 1.00 95.12 190 ALA A C 1
ATOM 1482 O O . ALA A 1 190 ? 20.728 9.032 -36.050 1.00 95.12 190 ALA A O 1
ATOM 1483 N N . VAL A 1 191 ? 21.660 7.115 -36.770 1.00 93.94 191 VAL A N 1
ATOM 1484 C CA . VAL A 1 191 ? 21.544 6.403 -35.487 1.00 93.94 191 VAL A CA 1
ATOM 1485 C C . VAL A 1 191 ? 22.431 7.047 -34.416 1.00 93.94 191 VAL A C 1
ATOM 1487 O O . VAL A 1 191 ? 21.976 7.234 -33.285 1.00 93.94 191 VAL A O 1
ATOM 1490 N N . ILE A 1 192 ? 23.664 7.442 -34.756 1.00 94.62 192 ILE A N 1
ATOM 1491 C CA . ILE A 1 192 ? 24.574 8.159 -33.844 1.00 94.62 192 ILE A CA 1
ATOM 1492 C C . ILE A 1 192 ? 23.962 9.496 -33.417 1.00 94.62 192 ILE A C 1
ATOM 1494 O O . ILE A 1 192 ? 23.910 9.788 -32.219 1.00 94.62 192 ILE A O 1
ATOM 1498 N N . GLY A 1 193 ? 23.452 10.280 -34.374 1.00 94.25 193 GLY A N 1
ATOM 1499 C CA . GLY A 1 193 ? 22.786 11.554 -34.099 1.00 94.25 193 GLY A CA 1
ATOM 1500 C C . GLY A 1 193 ? 21.615 11.391 -33.127 1.00 94.25 193 GLY A C 1
ATOM 1501 O O . GLY A 1 193 ? 21.541 12.098 -32.117 1.00 94.25 193 GLY A O 1
ATOM 1502 N N . TYR A 1 194 ? 20.750 10.399 -33.365 1.00 93.81 194 TYR A N 1
ATOM 1503 C CA . TYR A 1 194 ? 19.633 10.089 -32.473 1.00 93.81 194 TYR A CA 1
ATOM 1504 C C . TYR A 1 194 ? 20.099 9.647 -31.077 1.00 93.81 194 TYR A C 1
ATOM 1506 O O . TYR A 1 194 ? 19.662 10.234 -30.084 1.00 93.81 194 TYR A O 1
ATOM 1514 N N . LEU A 1 195 ? 21.009 8.672 -30.965 1.00 91.88 195 LEU A N 1
ATOM 1515 C CA . LEU A 1 195 ? 21.478 8.159 -29.669 1.00 91.88 195 LEU A CA 1
ATOM 1516 C C . LEU A 1 195 ? 22.150 9.239 -28.814 1.00 91.88 195 LEU A C 1
ATOM 1518 O O . LEU A 1 195 ? 21.941 9.278 -27.599 1.00 91.88 195 LEU A O 1
ATOM 1522 N N . ASN A 1 196 ? 22.907 10.143 -29.437 1.00 91.31 196 ASN A N 1
ATOM 1523 C CA . ASN A 1 196 ? 23.497 11.286 -28.747 1.00 91.31 196 ASN A CA 1
ATOM 1524 C C . ASN A 1 196 ? 22.435 12.305 -28.295 1.00 91.31 196 ASN A C 1
ATOM 1526 O O . ASN A 1 196 ? 22.581 12.884 -27.218 1.00 91.31 196 ASN A O 1
ATOM 1530 N N . SER A 1 197 ? 21.341 12.484 -29.045 1.00 90.62 197 SER A N 1
ATOM 1531 C CA . SER A 1 197 ? 20.243 13.397 -28.675 1.00 90.62 197 SER A CA 1
ATOM 1532 C C . SER A 1 197 ? 19.407 12.925 -27.471 1.00 90.62 197 SER A C 1
ATOM 1534 O O . SER A 1 197 ? 18.869 13.748 -26.726 1.00 90.62 197 SER A O 1
ATOM 1536 N N . VAL A 1 198 ? 19.324 11.607 -27.241 1.00 88.19 198 VAL A N 1
ATOM 1537 C CA . VAL A 1 198 ? 18.582 10.998 -26.113 1.00 88.19 198 VAL A CA 1
ATOM 1538 C C . VAL A 1 198 ? 19.488 10.550 -24.959 1.00 88.19 198 VAL A C 1
ATOM 1540 O O . VAL A 1 198 ? 19.021 9.935 -23.994 1.00 88.19 198 VAL A O 1
ATOM 1543 N N . SER A 1 199 ? 20.788 10.840 -25.039 1.00 86.06 199 SER A N 1
ATOM 1544 C CA . SER A 1 199 ? 21.764 10.460 -24.019 1.00 86.06 199 SER A CA 1
ATOM 1545 C C . SER A 1 199 ? 21.439 11.103 -22.671 1.00 86.06 199 SER A C 1
ATOM 1547 O O . SER A 1 199 ? 21.250 12.313 -22.575 1.00 86.06 199 SER A O 1
ATOM 1549 N N . GLY A 1 200 ? 21.461 10.310 -21.594 1.00 76.75 200 GLY A N 1
ATOM 1550 C CA . GLY A 1 200 ? 21.271 10.821 -20.229 1.00 76.75 200 GLY A CA 1
ATOM 1551 C C . GLY A 1 200 ? 22.321 11.864 -19.821 1.00 76.75 200 GLY A C 1
ATOM 1552 O O . GLY A 1 200 ? 22.069 12.662 -18.923 1.00 76.75 200 GLY A O 1
ATOM 1553 N N . ARG A 1 201 ? 23.468 11.915 -20.522 1.00 81.12 201 ARG A N 1
ATOM 1554 C CA . ARG A 1 201 ? 24.490 12.957 -20.348 1.00 81.12 201 ARG A CA 1
ATOM 1555 C C . ARG A 1 201 ? 23.920 14.355 -20.577 1.00 81.12 201 ARG A C 1
ATOM 1557 O O . ARG A 1 201 ? 24.304 15.261 -19.849 1.00 81.12 201 ARG A O 1
ATOM 1564 N N . VAL A 1 202 ? 22.993 14.509 -21.527 1.00 82.00 202 VAL A N 1
ATOM 1565 C CA . VAL A 1 202 ? 22.382 15.799 -21.890 1.00 82.00 202 VAL A CA 1
ATOM 1566 C C . VAL A 1 202 ? 21.723 16.464 -20.682 1.00 82.00 202 VAL A C 1
ATOM 1568 O O . VAL A 1 202 ? 21.853 17.669 -20.507 1.00 82.00 202 VAL A O 1
ATOM 1571 N N . ASN A 1 203 ? 21.109 15.676 -19.794 1.00 74.00 203 ASN A N 1
ATOM 1572 C CA . ASN A 1 203 ? 20.442 16.180 -18.589 1.00 74.00 203 ASN A CA 1
ATOM 1573 C C . ASN A 1 203 ? 21.415 16.760 -17.545 1.00 74.00 203 ASN A C 1
ATOM 1575 O O . ASN A 1 203 ? 20.982 17.476 -16.648 1.00 74.00 203 ASN A O 1
ATOM 1579 N N . ASN A 1 204 ? 22.711 16.448 -17.656 1.00 79.94 204 ASN A N 1
ATOM 1580 C CA . ASN A 1 204 ? 23.760 16.880 -16.731 1.00 79.94 204 ASN A CA 1
ATOM 1581 C C . ASN A 1 204 ? 24.745 17.878 -17.369 1.00 79.94 204 ASN A C 1
ATOM 1583 O O . ASN A 1 204 ? 25.716 18.264 -16.717 1.00 79.94 204 ASN A O 1
ATOM 1587 N N . LEU A 1 205 ? 24.546 18.257 -18.638 1.00 85.31 205 LEU A N 1
ATOM 1588 C CA . LEU A 1 205 ? 25.400 19.238 -19.307 1.00 85.31 205 LEU A CA 1
ATOM 1589 C C . LEU A 1 205 ? 25.167 20.632 -18.728 1.00 85.31 205 LEU A C 1
ATOM 1591 O O . LEU A 1 205 ? 24.045 21.003 -18.374 1.00 85.31 205 LEU A O 1
ATOM 1595 N N . LYS A 1 206 ? 26.231 21.436 -18.674 1.00 89.00 206 LYS A N 1
ATOM 1596 C CA . LYS A 1 206 ? 26.094 22.851 -18.314 1.00 89.00 206 LYS A CA 1
ATOM 1597 C C . LYS A 1 206 ? 25.329 23.587 -19.425 1.00 89.00 206 LYS A C 1
ATOM 1599 O O . LYS A 1 206 ? 25.497 23.240 -20.595 1.00 89.00 206 LYS A O 1
ATOM 1604 N N . PRO A 1 207 ? 24.572 24.659 -19.114 1.00 87.69 207 PRO A N 1
ATOM 1605 C CA . PRO A 1 207 ? 23.815 25.413 -20.121 1.00 87.69 207 PRO A CA 1
ATOM 1606 C C . PRO A 1 207 ? 24.644 25.875 -21.331 1.00 87.69 207 PRO A C 1
ATOM 1608 O O . PRO A 1 207 ? 24.137 25.911 -22.444 1.00 87.69 207 PRO A O 1
ATOM 1611 N N . GLN A 1 208 ? 25.929 26.169 -21.127 1.00 90.12 208 GLN A N 1
ATOM 1612 C CA . GLN A 1 208 ? 26.875 26.586 -22.171 1.00 90.12 208 GLN A CA 1
ATOM 1613 C C . GLN A 1 208 ? 27.393 25.446 -23.073 1.00 90.12 208 GLN A C 1
ATOM 1615 O O . GLN A 1 208 ? 27.852 25.704 -24.179 1.00 90.12 208 GLN A O 1
ATOM 1620 N N . GLU A 1 209 ? 27.323 24.189 -22.626 1.00 88.94 209 GLU A N 1
ATOM 1621 C CA . GLU A 1 209 ? 27.787 23.006 -23.378 1.00 88.94 209 GLU A CA 1
ATOM 1622 C C . GLU A 1 209 ? 26.674 22.420 -24.263 1.00 88.94 209 GLU A C 1
ATOM 1624 O O . GLU A 1 209 ? 26.941 21.749 -25.262 1.00 88.94 209 GLU A O 1
ATOM 1629 N N . LEU A 1 210 ? 25.415 22.685 -23.902 1.00 87.62 210 LEU A N 1
ATOM 1630 C CA . LEU A 1 210 ? 24.235 22.163 -24.583 1.00 87.62 210 LEU A CA 1
ATOM 1631 C C . LEU A 1 210 ? 24.123 22.602 -26.061 1.00 87.62 210 LEU A C 1
ATOM 1633 O O . LEU A 1 210 ? 23.804 21.744 -26.885 1.00 87.62 210 LEU A O 1
ATOM 1637 N N . PRO A 1 211 ? 24.418 23.864 -26.449 1.00 89.75 211 PRO A N 1
ATOM 1638 C CA . PRO A 1 211 ? 24.386 24.275 -27.853 1.00 89.75 211 PRO A CA 1
ATOM 1639 C C . PRO A 1 211 ? 25.357 23.479 -28.730 1.00 89.75 211 PRO A C 1
ATOM 1641 O O . PRO A 1 211 ? 24.936 22.933 -29.743 1.00 89.75 211 PRO A O 1
ATOM 1644 N N . HIS A 1 212 ? 26.612 23.314 -28.297 1.00 89.19 212 HIS A N 1
ATOM 1645 C CA . HIS A 1 212 ? 27.617 22.537 -29.037 1.00 89.19 212 HIS A CA 1
ATOM 1646 C C . HIS A 1 212 ? 27.215 21.062 -29.168 1.00 89.19 212 HIS A C 1
ATOM 1648 O O . HIS A 1 212 ? 27.385 20.449 -30.222 1.00 89.19 212 HIS A O 1
ATOM 1654 N N . TRP A 1 213 ? 26.641 20.480 -28.110 1.00 90.62 213 TRP A N 1
ATOM 1655 C CA . TRP A 1 213 ? 26.123 19.113 -28.171 1.00 90.62 213 TRP A CA 1
ATOM 1656 C C . TRP A 1 213 ? 24.986 18.979 -29.193 1.00 90.62 213 TRP A C 1
ATOM 1658 O O . TRP A 1 213 ? 24.951 18.026 -29.972 1.00 90.62 213 TRP A O 1
ATOM 1668 N N . ASN A 1 214 ? 24.070 19.948 -29.216 1.00 90.19 214 ASN A N 1
ATOM 1669 C CA . ASN A 1 214 ? 22.962 19.982 -30.166 1.00 90.19 214 ASN A CA 1
ATOM 1670 C C . ASN A 1 214 ? 23.428 20.236 -31.605 1.00 90.19 214 ASN A C 1
ATOM 1672 O O . ASN A 1 214 ? 22.815 19.722 -32.536 1.00 90.19 214 ASN A O 1
ATOM 1676 N N . GLU A 1 215 ? 24.487 21.012 -31.818 1.00 91.56 215 GLU A N 1
ATOM 1677 C CA . GLU A 1 215 ? 25.084 21.209 -33.143 1.00 91.56 215 GLU A CA 1
ATOM 1678 C C . GLU A 1 215 ? 25.715 19.921 -33.669 1.00 91.56 215 GLU A C 1
ATOM 1680 O O . GLU A 1 215 ? 25.489 19.561 -34.820 1.00 91.56 215 GLU A O 1
ATOM 1685 N N . MET A 1 216 ? 26.418 19.165 -32.822 1.00 93.50 216 MET A N 1
ATOM 1686 C CA . MET A 1 216 ? 26.985 17.868 -33.204 1.00 93.50 216 MET A CA 1
ATOM 1687 C C . MET A 1 216 ? 25.901 16.858 -33.611 1.00 93.50 216 MET A C 1
ATOM 1689 O O . MET A 1 216 ? 26.036 16.180 -34.634 1.00 93.50 216 MET A O 1
ATOM 1693 N N . THR A 1 217 ? 24.798 16.768 -32.860 1.00 93.44 217 THR A N 1
ATOM 1694 C CA . THR A 1 217 ? 23.691 15.861 -33.218 1.00 93.44 217 THR A CA 1
ATOM 1695 C C . THR A 1 217 ? 22.997 16.295 -34.509 1.00 93.44 217 THR A C 1
ATOM 1697 O O . THR A 1 217 ? 22.685 15.449 -35.352 1.00 93.44 217 THR A O 1
ATOM 1700 N N . GLN A 1 218 ? 22.819 17.606 -34.708 1.00 93.75 218 GLN A N 1
ATOM 1701 C CA . GLN A 1 218 ? 22.308 18.172 -35.957 1.00 93.75 218 GLN A CA 1
ATOM 1702 C C . GLN A 1 218 ? 23.236 17.874 -37.135 1.00 93.75 218 GLN A C 1
ATOM 1704 O O . GLN A 1 218 ? 22.739 17.431 -38.170 1.00 93.75 218 GLN A O 1
ATOM 1709 N N . TRP A 1 219 ? 24.550 18.047 -36.969 1.00 94.81 219 TRP A N 1
ATOM 1710 C CA . TRP A 1 219 ? 25.554 17.772 -37.995 1.00 94.81 219 TRP A CA 1
ATOM 1711 C C . TRP A 1 219 ? 25.496 16.314 -38.451 1.00 94.81 219 TRP A C 1
ATOM 1713 O O . TRP A 1 219 ? 25.327 16.061 -39.642 1.00 94.81 219 TRP A O 1
ATOM 1723 N N . HIS A 1 220 ? 25.498 15.355 -37.516 1.00 95.44 220 HIS A N 1
ATOM 1724 C CA . HIS A 1 220 ? 25.333 13.938 -37.859 1.00 95.44 220 HIS A CA 1
ATOM 1725 C C . HIS A 1 220 ? 24.016 13.683 -38.609 1.00 95.44 220 HIS A C 1
ATOM 1727 O O . HIS A 1 220 ? 24.016 12.981 -39.616 1.00 95.44 220 HIS A O 1
ATOM 1733 N N . SER A 1 221 ? 22.902 14.290 -38.182 1.00 94.75 221 SER A N 1
ATOM 1734 C CA . SER A 1 221 ? 21.619 14.152 -38.890 1.00 94.75 221 SER A CA 1
ATOM 1735 C C . SER A 1 221 ? 21.596 14.823 -40.274 1.00 94.75 221 SER A C 1
ATOM 1737 O O . SER A 1 221 ? 20.777 14.454 -41.113 1.00 94.75 221 SER A O 1
ATOM 1739 N N . GLY A 1 222 ? 22.438 15.836 -40.504 1.00 95.38 222 GLY A N 1
ATOM 1740 C CA . GLY A 1 222 ? 22.624 16.505 -41.794 1.00 95.38 222 GLY A CA 1
ATOM 1741 C C . GLY A 1 222 ? 23.425 15.635 -42.754 1.00 95.38 222 GLY A C 1
ATOM 1742 O O . GLY A 1 222 ? 22.955 15.336 -43.845 1.00 95.38 222 GLY A O 1
ATOM 1743 N N . GLN A 1 223 ? 24.566 15.121 -42.295 1.00 96.50 223 GLN A N 1
ATOM 1744 C CA . GLN A 1 223 ? 25.370 14.166 -43.062 1.00 96.50 223 GLN A CA 1
ATOM 1745 C C . GLN A 1 223 ? 24.563 12.923 -43.442 1.00 96.50 223 GLN A C 1
ATOM 1747 O O . GLN A 1 223 ? 24.633 12.452 -44.571 1.00 96.50 223 GLN A O 1
ATOM 1752 N N . ALA A 1 224 ? 23.721 12.432 -42.531 1.00 96.06 224 ALA A N 1
ATOM 1753 C CA . ALA A 1 224 ? 22.870 11.284 -42.802 1.00 96.06 224 ALA A CA 1
ATOM 1754 C C . ALA A 1 224 ? 21.967 11.479 -44.035 1.00 96.06 224 ALA A C 1
ATOM 1756 O O . ALA A 1 224 ? 21.917 10.602 -44.898 1.00 96.06 224 ALA A O 1
ATOM 1757 N N . ILE A 1 225 ? 21.278 12.624 -44.137 1.00 96.75 225 ILE A N 1
ATOM 1758 C CA . ILE A 1 225 ? 20.367 12.909 -45.259 1.00 96.75 225 ILE A CA 1
ATOM 1759 C C . ILE A 1 225 ? 21.107 13.250 -46.559 1.00 96.75 225 ILE A C 1
ATOM 1761 O O . ILE A 1 225 ? 20.544 13.035 -47.626 1.00 96.75 225 ILE A O 1
ATOM 1765 N N . GLU A 1 226 ? 22.342 13.752 -46.490 1.00 95.81 226 GLU A N 1
ATOM 1766 C CA . GLU A 1 226 ? 23.192 13.972 -47.670 1.00 95.81 226 GLU A CA 1
ATOM 1767 C C . GLU A 1 226 ? 23.705 12.647 -48.244 1.00 95.81 226 GLU A C 1
ATOM 1769 O O . GLU A 1 226 ? 23.673 12.438 -49.454 1.00 95.81 226 GLU A O 1
ATOM 1774 N N . LEU A 1 227 ? 24.127 11.732 -47.368 1.00 94.06 227 LEU A N 1
ATOM 1775 C CA . LEU A 1 227 ? 24.706 10.441 -47.741 1.00 94.06 227 LEU A CA 1
ATOM 1776 C C . LEU A 1 227 ? 23.649 9.398 -48.137 1.00 94.06 227 LEU A C 1
ATOM 1778 O O . LEU A 1 227 ? 23.924 8.516 -48.946 1.00 94.06 227 LEU A O 1
ATOM 1782 N N . ALA A 1 228 ? 22.437 9.474 -47.577 1.00 94.56 228 ALA A N 1
ATOM 1783 C CA . ALA A 1 228 ? 21.359 8.519 -47.842 1.00 94.56 228 ALA A CA 1
ATOM 1784 C C . ALA A 1 228 ? 19.976 9.194 -48.008 1.00 94.56 228 ALA A C 1
ATOM 1786 O O . ALA A 1 228 ? 19.030 8.857 -47.287 1.00 94.56 228 ALA A O 1
ATOM 1787 N N . PRO A 1 229 ? 19.801 10.109 -48.984 1.00 96.06 229 PRO A N 1
ATOM 1788 C CA . PRO A 1 229 ? 18.574 10.897 -49.149 1.00 96.06 229 PRO A CA 1
ATOM 1789 C C . PRO A 1 229 ? 17.339 10.066 -49.520 1.00 96.06 229 PRO A C 1
ATOM 1791 O O . PRO A 1 229 ? 16.217 10.506 -49.280 1.00 96.06 229 PRO A O 1
ATOM 1794 N N . ALA A 1 230 ? 17.519 8.878 -50.099 1.00 96.19 230 ALA A N 1
ATOM 1795 C CA . ALA A 1 230 ? 16.426 7.985 -50.487 1.00 96.19 230 ALA A CA 1
ATOM 1796 C C . ALA A 1 230 ? 15.967 7.041 -49.357 1.00 96.19 230 ALA A C 1
ATOM 1798 O O . ALA A 1 230 ? 15.033 6.267 -49.553 1.00 96.19 230 ALA A O 1
ATOM 1799 N N . ASN A 1 231 ? 16.609 7.073 -48.183 1.00 94.94 231 ASN A N 1
ATOM 1800 C CA . ASN A 1 231 ? 16.298 6.168 -47.079 1.00 94.94 231 ASN A CA 1
ATOM 1801 C C . ASN A 1 231 ? 15.303 6.809 -46.091 1.00 94.94 231 ASN A C 1
ATOM 1803 O O . ASN A 1 231 ? 15.626 7.788 -45.418 1.00 94.94 231 ASN A O 1
ATOM 1807 N N . ALA A 1 232 ? 14.103 6.237 -45.967 1.00 96.38 232 ALA A N 1
ATOM 1808 C CA . ALA A 1 232 ? 13.056 6.749 -45.080 1.00 96.38 232 ALA A CA 1
ATOM 1809 C C . ALA A 1 232 ? 13.445 6.727 -43.587 1.00 96.38 232 ALA A C 1
ATOM 1811 O O . ALA A 1 232 ? 13.138 7.683 -42.871 1.00 96.38 232 ALA A O 1
ATOM 1812 N N . ASP A 1 233 ? 14.186 5.709 -43.124 1.00 94.81 233 ASP A N 1
ATOM 1813 C CA . ASP A 1 233 ? 14.629 5.602 -41.723 1.00 94.81 233 ASP A CA 1
ATOM 1814 C C . ASP A 1 233 ? 15.553 6.760 -41.333 1.00 94.81 233 ASP A C 1
ATOM 1816 O O . ASP A 1 233 ? 15.486 7.281 -40.219 1.00 94.81 233 ASP A O 1
ATOM 1820 N N . VAL A 1 234 ? 16.393 7.206 -42.270 1.00 96.62 234 VAL A N 1
ATOM 1821 C CA . VAL A 1 234 ? 17.310 8.334 -42.072 1.00 96.62 234 VAL A CA 1
ATOM 1822 C C . VAL A 1 234 ? 16.536 9.636 -41.851 1.00 96.62 234 VAL A C 1
ATOM 1824 O O . VAL A 1 234 ? 16.829 10.383 -40.912 1.00 96.62 234 VAL A O 1
ATOM 1827 N N . TRP A 1 235 ? 15.500 9.887 -42.656 1.00 98.00 235 TRP A N 1
ATOM 1828 C CA . TRP A 1 235 ? 14.621 11.047 -42.482 1.00 98.00 235 TRP A CA 1
ATOM 1829 C C . TRP A 1 235 ? 13.804 10.972 -41.187 1.00 98.00 235 TRP A C 1
ATOM 1831 O O . TRP A 1 235 ? 13.674 11.976 -40.483 1.00 98.00 235 TRP A O 1
ATOM 1841 N N . ALA A 1 236 ? 13.304 9.791 -40.821 1.00 97.06 236 ALA A N 1
ATOM 1842 C CA . ALA A 1 236 ? 12.566 9.597 -39.577 1.00 97.06 236 ALA A CA 1
ATOM 1843 C C . ALA A 1 236 ? 13.444 9.804 -38.328 1.00 97.06 236 ALA A C 1
ATOM 1845 O O . ALA A 1 236 ? 13.038 10.484 -37.381 1.00 97.06 236 ALA A O 1
ATOM 1846 N N . LEU A 1 237 ? 14.680 9.295 -38.329 1.00 96.06 237 LEU A N 1
ATOM 1847 C CA . LEU A 1 237 ? 15.648 9.534 -37.254 1.00 96.06 237 LEU A CA 1
ATOM 1848 C C . LEU A 1 237 ? 16.045 11.012 -37.167 1.00 96.06 237 LEU A C 1
ATOM 1850 O O . LEU A 1 237 ? 16.149 11.542 -36.058 1.00 96.06 237 LEU A O 1
ATOM 1854 N N . ARG A 1 238 ? 16.182 11.711 -38.304 1.00 96.88 238 ARG A N 1
ATOM 1855 C CA . ARG A 1 238 ? 16.358 13.172 -38.314 1.00 96.88 238 ARG A CA 1
ATOM 1856 C C . ARG A 1 238 ? 15.185 13.873 -37.631 1.00 96.88 238 ARG A C 1
ATOM 1858 O O . ARG A 1 238 ? 15.423 14.755 -36.811 1.00 96.88 238 ARG A O 1
ATOM 1865 N N . ALA A 1 239 ? 13.942 13.488 -37.920 1.00 97.06 239 ALA A N 1
ATOM 1866 C CA . ALA A 1 239 ? 12.775 14.083 -37.267 1.00 97.06 239 ALA A CA 1
ATOM 1867 C C . ALA A 1 239 ? 12.828 13.934 -35.736 1.00 97.06 239 ALA A C 1
ATOM 1869 O O . ALA A 1 239 ? 12.574 14.900 -35.017 1.00 97.06 239 ALA A O 1
ATOM 1870 N N . LEU A 1 240 ? 13.230 12.764 -35.231 1.00 95.25 240 LEU A N 1
ATOM 1871 C CA . LEU A 1 240 ? 13.403 12.534 -33.793 1.00 95.25 240 LEU A CA 1
ATOM 1872 C C . LEU A 1 240 ? 14.544 13.374 -33.193 1.00 95.25 240 LEU A C 1
ATOM 1874 O O . LEU A 1 240 ? 14.396 13.889 -32.088 1.00 95.25 240 LEU A O 1
ATOM 1878 N N . VAL A 1 241 ? 15.651 13.585 -33.914 1.00 95.00 241 VAL A N 1
ATOM 1879 C CA . VAL A 1 241 ? 16.711 14.522 -33.485 1.00 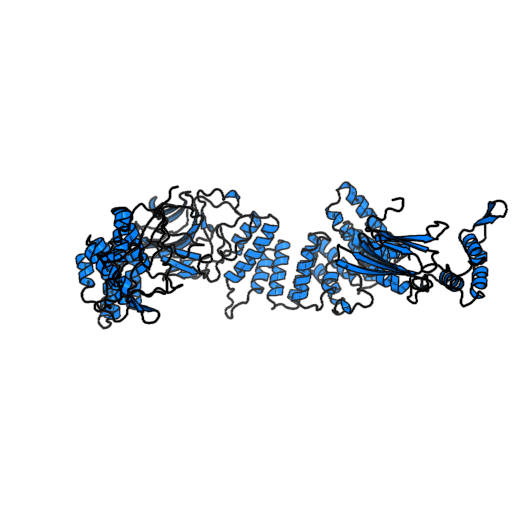95.00 241 VAL A CA 1
ATOM 1880 C C . VAL A 1 241 ? 16.175 15.957 -33.424 1.00 95.00 241 VAL A C 1
ATOM 1882 O O . VAL A 1 241 ? 16.382 16.649 -32.429 1.00 95.00 241 VAL A O 1
ATOM 1885 N N . MET A 1 242 ? 15.434 16.403 -34.442 1.00 95.50 242 MET A N 1
ATOM 1886 C CA . MET A 1 242 ? 14.861 17.757 -34.486 1.00 95.50 242 MET A CA 1
ATOM 1887 C C . MET A 1 242 ? 13.825 17.993 -33.384 1.00 95.50 242 MET A C 1
ATOM 1889 O O . MET A 1 242 ? 13.766 19.094 -32.835 1.00 95.50 242 MET A O 1
ATOM 1893 N N . GLN A 1 243 ? 13.071 16.957 -33.000 1.00 92.69 243 GLN A N 1
ATOM 1894 C CA . GLN A 1 243 ? 12.185 16.985 -31.833 1.00 92.69 243 GLN A CA 1
ATOM 1895 C C . GLN A 1 243 ? 12.956 17.310 -30.553 1.00 92.69 243 GLN A C 1
ATOM 1897 O O . GLN A 1 243 ? 12.537 18.172 -29.784 1.00 92.69 243 GLN A O 1
ATOM 1902 N N . ARG A 1 244 ? 14.112 16.666 -30.350 1.00 87.69 244 ARG A N 1
ATOM 1903 C CA . ARG A 1 244 ? 14.965 16.872 -29.170 1.00 87.69 244 ARG A CA 1
ATOM 1904 C C . ARG A 1 244 ? 15.615 18.246 -29.130 1.00 87.69 244 ARG A C 1
ATOM 1906 O O . ARG A 1 244 ? 15.773 18.809 -28.052 1.00 87.69 244 ARG A O 1
ATOM 1913 N N . VAL A 1 245 ? 15.983 18.776 -30.291 1.00 89.31 245 VAL A N 1
ATOM 1914 C CA . VAL A 1 245 ? 16.595 20.106 -30.418 1.00 89.31 245 VAL A CA 1
ATOM 1915 C C . VAL A 1 245 ? 15.540 21.226 -30.369 1.00 89.31 245 VAL A C 1
ATOM 1917 O O . VAL A 1 245 ? 15.880 22.380 -30.125 1.00 89.31 245 VAL A O 1
ATOM 1920 N N . GLY A 1 246 ? 14.254 20.908 -30.563 1.00 88.38 246 GLY A N 1
ATOM 1921 C CA . GLY A 1 246 ? 13.156 21.883 -30.566 1.00 88.38 246 GLY A CA 1
ATOM 1922 C C . GLY A 1 246 ? 12.938 22.584 -31.914 1.00 88.38 246 GLY A C 1
ATOM 1923 O O . GLY A 1 246 ? 12.317 23.644 -31.974 1.00 88.38 246 GLY A O 1
ATOM 1924 N N . ARG A 1 247 ? 13.432 22.013 -33.020 1.00 92.25 247 ARG A N 1
ATOM 1925 C CA . ARG A 1 247 ? 13.293 22.551 -34.388 1.00 92.25 247 ARG A CA 1
ATOM 1926 C C . ARG A 1 247 ? 12.037 21.993 -35.069 1.00 92.25 247 ARG A C 1
ATOM 1928 O O . ARG A 1 247 ? 12.115 21.149 -35.958 1.00 92.25 247 ARG A O 1
ATOM 1935 N N . VAL A 1 248 ? 10.862 22.473 -34.658 1.00 93.31 248 VAL A N 1
ATOM 1936 C CA . VAL A 1 248 ? 9.558 21.915 -35.085 1.00 93.31 248 VAL A CA 1
ATOM 1937 C C . VAL A 1 248 ? 9.346 21.953 -36.608 1.00 93.31 248 VAL A C 1
ATOM 1939 O O . VAL A 1 248 ? 8.889 20.970 -37.184 1.00 93.31 248 VAL A O 1
ATOM 1942 N N . ALA A 1 249 ? 9.724 23.043 -37.286 1.00 94.25 249 ALA A N 1
ATOM 1943 C CA . ALA A 1 249 ? 9.554 23.161 -38.740 1.00 94.25 249 ALA A CA 1
ATOM 1944 C C . ALA A 1 249 ? 10.403 22.138 -39.523 1.00 94.25 249 ALA A C 1
ATOM 1946 O O . ALA A 1 249 ? 9.943 21.542 -40.498 1.00 94.25 249 ALA A O 1
ATOM 1947 N N . GLU A 1 250 ? 11.638 21.895 -39.076 1.00 94.88 250 GLU A N 1
ATOM 1948 C CA . GLU A 1 250 ? 12.514 20.890 -39.686 1.00 94.88 250 GLU A CA 1
ATOM 1949 C C . GLU A 1 250 ? 12.055 19.465 -39.376 1.00 94.88 250 GLU A C 1
ATOM 1951 O O . GLU A 1 250 ? 12.135 18.597 -40.246 1.00 94.88 250 GLU A O 1
ATOM 1956 N N . MET A 1 251 ? 11.537 19.232 -38.165 1.00 96.62 251 MET A N 1
ATOM 1957 C CA . MET A 1 251 ? 10.907 17.968 -37.790 1.00 96.62 251 MET A CA 1
ATOM 1958 C C . MET A 1 251 ? 9.746 17.641 -38.733 1.00 96.62 251 MET A C 1
ATOM 1960 O O . MET A 1 251 ? 9.701 16.543 -39.279 1.00 96.62 251 MET A O 1
ATOM 1964 N N . GLU A 1 252 ? 8.843 18.592 -38.973 1.00 97.31 252 GLU A N 1
ATOM 1965 C CA . GLU A 1 252 ? 7.701 18.404 -39.871 1.00 97.31 252 GLU A CA 1
ATOM 1966 C C . GLU A 1 252 ? 8.133 18.077 -41.304 1.00 97.31 252 GLU A C 1
ATOM 1968 O O . GLU A 1 252 ? 7.638 17.116 -41.898 1.00 97.31 252 GLU A O 1
ATOM 1973 N N . LYS A 1 253 ? 9.118 18.806 -41.841 1.00 97.06 253 LYS A N 1
ATOM 1974 C CA . LYS A 1 253 ? 9.684 18.512 -43.164 1.00 97.06 253 LYS A CA 1
ATOM 1975 C C . LYS A 1 253 ? 10.269 17.098 -43.230 1.00 97.06 253 LYS A C 1
ATOM 1977 O O . LYS A 1 253 ? 10.050 16.392 -44.217 1.00 97.06 253 LYS A O 1
ATOM 1982 N N . ALA A 1 254 ? 10.999 16.684 -42.197 1.00 97.44 254 ALA A N 1
ATOM 1983 C CA . ALA A 1 254 ? 11.622 15.369 -42.135 1.00 97.44 254 ALA A CA 1
ATOM 1984 C C . ALA A 1 254 ? 10.581 14.237 -42.031 1.00 97.44 254 ALA A C 1
ATOM 1986 O O . ALA A 1 254 ? 10.681 13.273 -42.787 1.00 97.44 254 ALA A O 1
ATOM 1987 N N . VAL A 1 255 ? 9.543 14.385 -41.195 1.00 97.81 255 VAL A N 1
ATOM 1988 C CA . VAL A 1 255 ? 8.425 13.420 -41.096 1.00 97.81 255 VAL A CA 1
ATOM 1989 C C . VAL A 1 255 ? 7.712 13.267 -42.439 1.00 97.81 255 VAL A C 1
ATOM 1991 O O . VAL A 1 255 ? 7.534 12.148 -42.914 1.00 97.81 255 VAL A O 1
ATOM 1994 N N . ASN A 1 256 ? 7.349 14.381 -43.083 1.00 97.69 256 ASN A N 1
ATOM 1995 C CA . ASN A 1 256 ? 6.641 14.354 -44.364 1.00 97.69 256 ASN A CA 1
ATOM 1996 C C . ASN A 1 256 ? 7.484 13.713 -45.474 1.00 97.69 256 ASN A C 1
ATOM 1998 O O . ASN A 1 256 ? 6.954 12.995 -46.318 1.00 97.69 256 ASN A O 1
ATOM 2002 N N . THR A 1 257 ? 8.799 13.947 -45.469 1.00 97.88 257 THR A N 1
ATOM 2003 C CA . THR A 1 257 ? 9.715 13.328 -46.436 1.00 97.88 257 THR A CA 1
ATOM 2004 C C . THR A 1 257 ? 9.845 11.826 -46.189 1.00 97.88 257 THR A C 1
ATOM 2006 O O . THR A 1 257 ? 9.739 11.056 -47.138 1.00 97.88 257 THR A O 1
ATOM 2009 N N . ALA A 1 258 ? 9.996 11.400 -44.930 1.00 97.69 258 ALA A N 1
ATOM 2010 C CA . ALA A 1 258 ? 10.074 9.984 -44.573 1.00 97.69 258 ALA A CA 1
ATOM 2011 C C . ALA A 1 258 ? 8.813 9.219 -45.010 1.00 97.69 258 ALA A C 1
ATOM 2013 O O . ALA A 1 258 ? 8.927 8.220 -45.712 1.00 97.69 258 ALA A O 1
ATOM 2014 N N . LEU A 1 259 ? 7.623 9.742 -44.689 1.00 97.38 259 LEU A N 1
ATOM 2015 C CA . LEU A 1 259 ? 6.338 9.139 -45.072 1.00 97.38 259 LEU A CA 1
ATOM 2016 C C . LEU A 1 259 ? 6.078 9.172 -46.587 1.00 97.38 259 LEU A C 1
ATOM 2018 O O . LEU A 1 259 ? 5.338 8.337 -47.099 1.00 97.38 259 LEU A O 1
ATOM 2022 N N . LYS A 1 260 ? 6.663 10.131 -47.318 1.00 97.62 260 LYS A N 1
ATOM 2023 C CA . LYS A 1 260 ? 6.593 10.173 -48.787 1.00 97.62 260 LYS A CA 1
ATOM 2024 C C . LYS A 1 260 ? 7.470 9.099 -49.434 1.00 97.62 260 LYS A C 1
ATOM 2026 O O . LYS A 1 260 ? 7.092 8.570 -50.475 1.00 97.62 260 LYS A O 1
ATOM 2031 N N . LEU A 1 261 ? 8.645 8.830 -48.862 1.00 97.31 261 LEU A N 1
ATOM 2032 C CA . LEU A 1 261 ? 9.555 7.786 -49.340 1.00 97.31 261 LEU A CA 1
ATOM 2033 C C . LEU A 1 261 ? 9.016 6.390 -49.020 1.00 97.31 261 LEU A C 1
ATOM 2035 O O . LEU A 1 261 ? 9.084 5.503 -49.866 1.00 97.31 261 LEU A O 1
ATOM 2039 N N . ASP A 1 262 ? 8.470 6.216 -47.819 1.00 96.50 262 ASP A N 1
ATOM 2040 C CA . ASP A 1 262 ? 7.859 4.973 -47.363 1.00 96.50 262 ASP A CA 1
ATOM 2041 C C . ASP A 1 262 ? 6.696 5.282 -46.406 1.00 96.50 262 ASP A C 1
ATOM 2043 O O . ASP A 1 262 ? 6.886 5.666 -45.248 1.00 96.50 262 ASP A O 1
ATOM 2047 N N . GLY A 1 263 ? 5.471 5.106 -46.906 1.00 94.50 263 GLY A N 1
ATOM 2048 C CA . GLY A 1 263 ? 4.243 5.355 -46.150 1.00 94.50 263 GLY A CA 1
ATOM 2049 C C . GLY A 1 263 ? 4.000 4.361 -45.013 1.00 94.50 263 GLY A C 1
ATOM 2050 O O . GLY A 1 263 ? 3.212 4.657 -44.113 1.00 94.50 263 GLY A O 1
ATOM 2051 N N . ASP A 1 264 ? 4.688 3.217 -45.011 1.00 94.75 264 ASP A N 1
ATOM 2052 C CA . ASP A 1 264 ? 4.611 2.194 -43.966 1.00 94.75 264 ASP A CA 1
ATOM 2053 C C . ASP A 1 264 ? 5.828 2.211 -43.029 1.00 94.75 264 ASP A C 1
ATOM 2055 O O . ASP A 1 264 ? 5.986 1.334 -42.177 1.00 94.75 264 ASP A O 1
ATOM 2059 N N . ASN A 1 265 ? 6.663 3.248 -43.103 1.00 95.19 265 ASN A N 1
ATOM 2060 C CA . ASN A 1 265 ? 7.849 3.341 -42.269 1.00 95.19 265 ASN A CA 1
ATOM 2061 C C . ASN A 1 265 ? 7.504 3.482 -40.770 1.00 95.19 265 ASN A C 1
ATOM 2063 O O . ASN A 1 265 ? 6.930 4.482 -40.327 1.00 95.19 265 ASN A O 1
ATOM 2067 N N . ILE A 1 266 ? 7.913 2.496 -39.962 1.00 95.50 266 ILE A N 1
ATOM 2068 C CA . ILE A 1 266 ? 7.643 2.433 -38.511 1.00 95.50 266 ILE A CA 1
ATOM 2069 C C . ILE A 1 266 ? 8.174 3.681 -37.788 1.00 95.50 266 ILE A C 1
ATOM 2071 O O . ILE A 1 266 ? 7.484 4.260 -36.944 1.00 95.50 266 ILE A O 1
ATOM 2075 N N . LEU A 1 267 ? 9.402 4.101 -38.111 1.00 95.62 267 LEU A N 1
ATOM 2076 C CA . LEU A 1 267 ? 10.060 5.235 -37.462 1.00 95.62 267 LEU A CA 1
ATOM 2077 C C . LEU A 1 267 ? 9.376 6.558 -37.812 1.00 95.62 267 LEU A C 1
ATOM 2079 O O . LEU A 1 267 ? 9.271 7.438 -36.957 1.00 95.62 267 LEU A O 1
ATOM 2083 N N . ALA A 1 268 ? 8.896 6.694 -39.047 1.00 96.56 268 ALA A N 1
ATOM 2084 C CA . ALA A 1 268 ? 8.220 7.890 -39.524 1.00 96.56 268 ALA A CA 1
ATOM 2085 C C . ALA A 1 268 ? 6.869 8.092 -38.825 1.00 96.56 268 ALA A C 1
ATOM 2087 O O . ALA A 1 268 ? 6.601 9.192 -38.340 1.00 96.56 268 ALA A O 1
ATOM 2088 N N . HIS A 1 269 ? 6.063 7.031 -38.679 1.00 97.31 269 HIS A N 1
ATOM 2089 C CA . HIS A 1 269 ? 4.818 7.062 -37.891 1.00 97.31 269 HIS A CA 1
ATOM 2090 C C . HIS A 1 269 ? 5.084 7.392 -36.417 1.00 97.31 269 HIS A C 1
ATOM 2092 O O . HIS A 1 269 ? 4.381 8.205 -35.814 1.00 97.31 269 HIS A O 1
ATOM 2098 N N . PHE A 1 270 ? 6.152 6.836 -35.840 1.00 95.94 270 PHE A N 1
ATOM 2099 C CA . PHE A 1 270 ? 6.550 7.140 -34.465 1.00 95.94 270 PHE A CA 1
ATOM 2100 C C . PHE A 1 270 ? 6.957 8.613 -34.290 1.00 95.94 270 PHE A C 1
ATOM 2102 O O . PHE A 1 270 ? 6.501 9.279 -33.359 1.00 95.94 270 PHE A O 1
ATOM 2109 N N . ALA A 1 271 ? 7.759 9.157 -35.209 1.00 96.00 271 ALA A N 1
ATOM 2110 C CA . ALA A 1 271 ? 8.137 10.569 -35.214 1.00 96.00 271 ALA A CA 1
ATOM 2111 C C . ALA A 1 271 ? 6.932 11.498 -35.456 1.00 96.00 271 ALA A C 1
ATOM 2113 O O . ALA A 1 271 ? 6.831 12.555 -34.829 1.00 96.00 271 ALA A O 1
ATOM 2114 N N . GLN A 1 272 ? 5.987 11.091 -36.309 1.00 97.31 272 GLN A N 1
ATOM 2115 C CA . GLN A 1 272 ? 4.738 11.814 -36.547 1.00 97.31 272 GLN A CA 1
ATOM 2116 C C . GLN A 1 272 ? 3.891 11.922 -35.271 1.00 97.31 272 GLN A C 1
ATOM 2118 O O . GLN A 1 272 ? 3.343 12.990 -35.000 1.00 97.31 272 GLN A O 1
ATOM 2123 N N . GLY A 1 273 ? 3.839 10.867 -34.450 1.00 95.75 273 GLY A N 1
ATOM 2124 C CA . GLY A 1 273 ? 3.155 10.894 -33.154 1.00 95.75 273 GLY A CA 1
ATOM 2125 C C . GLY A 1 273 ? 3.668 12.014 -32.241 1.00 95.75 273 GLY A C 1
ATOM 2126 O O . GLY A 1 273 ? 2.877 12.784 -31.694 1.00 95.75 273 GLY A O 1
ATOM 2127 N N . PHE A 1 274 ? 4.990 12.189 -32.148 1.00 94.69 274 PHE A N 1
ATOM 2128 C CA . PHE A 1 274 ? 5.583 13.300 -31.394 1.00 94.69 274 PHE A CA 1
ATOM 2129 C C . PHE A 1 274 ? 5.279 14.675 -32.002 1.00 94.69 274 PHE A C 1
ATOM 2131 O O . PHE A 1 274 ? 5.015 15.620 -31.258 1.00 94.69 274 PHE A O 1
ATOM 2138 N N . LEU A 1 275 ? 5.292 14.800 -33.334 1.00 95.94 275 LEU A N 1
ATOM 2139 C CA . LEU A 1 275 ? 4.972 16.058 -34.018 1.00 95.94 275 LEU A CA 1
ATOM 2140 C C . LEU A 1 275 ? 3.533 16.497 -33.720 1.00 95.94 275 LEU A C 1
ATOM 2142 O O . LEU A 1 275 ? 3.292 17.649 -33.360 1.00 95.94 275 LEU A O 1
ATOM 2146 N N . LEU A 1 276 ? 2.581 15.572 -33.850 1.00 95.62 276 LEU A N 1
ATOM 2147 C CA . LEU A 1 276 ? 1.158 15.816 -33.605 1.00 95.62 276 LEU A CA 1
ATOM 2148 C C . LEU A 1 276 ? 0.886 16.126 -32.131 1.00 95.62 276 LEU A C 1
ATOM 2150 O O . LEU A 1 276 ? 0.083 17.010 -31.827 1.00 95.62 276 LEU A O 1
ATOM 2154 N N . HIS A 1 277 ? 1.600 15.466 -31.214 1.00 91.62 277 HIS A N 1
ATOM 2155 C CA . HIS A 1 277 ? 1.543 15.795 -29.793 1.00 91.62 277 HIS A CA 1
ATOM 2156 C C . HIS A 1 277 ? 2.010 17.233 -29.524 1.00 91.62 277 HIS A C 1
ATOM 2158 O O . HIS A 1 277 ? 1.302 17.981 -28.854 1.00 91.62 277 HIS A O 1
ATOM 2164 N N . GLY A 1 278 ? 3.137 17.653 -30.114 1.00 89.31 278 GLY A N 1
ATOM 2165 C CA . GLY A 1 278 ? 3.632 19.032 -30.013 1.00 89.31 278 GLY A CA 1
ATOM 2166 C C . GLY A 1 278 ? 2.677 20.084 -30.598 1.00 89.31 278 GLY A C 1
ATOM 2167 O O . GLY A 1 278 ? 2.696 21.234 -30.170 1.00 89.31 278 GLY A O 1
ATOM 2168 N N . LYS A 1 279 ? 1.796 19.688 -31.528 1.00 93.06 279 LYS A N 1
ATOM 2169 C CA . LYS A 1 279 ? 0.708 20.520 -32.078 1.00 93.06 279 LYS A CA 1
ATOM 2170 C C . LYS A 1 279 ? -0.580 20.495 -31.237 1.00 93.06 279 LYS A C 1
ATOM 2172 O O . LYS A 1 279 ? -1.563 21.123 -31.621 1.00 93.06 279 LYS A O 1
ATOM 2177 N N . GLY A 1 280 ? -0.611 19.762 -30.121 1.00 90.12 280 GLY A N 1
ATOM 2178 C CA . GLY A 1 280 ? -1.794 19.612 -29.263 1.00 90.12 280 GLY A CA 1
ATOM 2179 C C . GLY A 1 280 ? -2.858 18.640 -29.795 1.00 90.12 280 GLY A C 1
ATOM 2180 O O . GLY A 1 280 ? -3.960 18.582 -29.255 1.00 90.12 280 GLY A O 1
ATOM 2181 N N . GLN A 1 281 ? -2.556 17.853 -30.831 1.00 93.19 281 GLN A N 1
ATOM 2182 C CA . GLN A 1 281 ? -3.495 16.928 -31.479 1.00 93.19 281 GLN A CA 1
ATOM 2183 C C . GLN A 1 281 ? -3.373 15.513 -30.890 1.00 93.19 281 GLN A C 1
ATOM 2185 O O . GLN A 1 281 ? -2.861 14.593 -31.528 1.00 93.19 281 GLN A O 1
ATOM 2190 N N . ALA A 1 282 ? -3.831 15.331 -29.648 1.00 87.06 282 ALA A N 1
ATOM 2191 C CA . ALA A 1 282 ? -3.582 14.116 -28.862 1.00 87.06 282 ALA A CA 1
ATOM 2192 C C . ALA A 1 282 ? -4.137 12.813 -29.480 1.00 87.06 282 ALA A C 1
ATOM 2194 O O . ALA A 1 282 ? -3.461 11.785 -29.435 1.00 87.06 282 ALA A O 1
ATOM 2195 N N . ASP A 1 283 ? -5.335 12.830 -30.074 1.00 90.19 283 ASP A N 1
ATOM 2196 C CA . ASP A 1 283 ? -5.922 11.621 -30.676 1.00 90.19 283 ASP A CA 1
ATOM 2197 C C . ASP A 1 283 ? -5.240 11.225 -31.988 1.00 90.19 283 ASP A C 1
ATOM 2199 O O . ASP A 1 283 ? -5.002 10.041 -32.226 1.00 90.19 283 ASP A O 1
ATOM 2203 N N . MET A 1 284 ? -4.847 12.206 -32.805 1.00 93.75 284 MET A N 1
ATOM 2204 C CA . MET A 1 284 ? -4.060 11.941 -34.012 1.00 93.75 284 MET A CA 1
ATOM 2205 C C . MET A 1 284 ? -2.662 11.431 -33.650 1.00 93.75 284 MET A C 1
ATOM 2207 O O . MET A 1 284 ? -2.176 10.491 -34.271 1.00 93.75 284 MET A O 1
ATOM 2211 N N . ALA A 1 285 ? -2.041 11.991 -32.606 1.00 93.75 285 ALA A N 1
ATOM 2212 C CA . ALA A 1 285 ? -0.766 11.501 -32.090 1.00 93.75 285 ALA A CA 1
ATOM 2213 C C . ALA A 1 285 ? -0.855 10.029 -31.657 1.00 93.75 285 ALA A C 1
ATOM 2215 O O . ALA A 1 285 ? -0.004 9.223 -32.032 1.00 93.75 285 ALA A O 1
ATOM 2216 N N . PHE A 1 286 ? -1.910 9.660 -30.918 1.00 93.44 286 PHE A N 1
ATOM 2217 C CA . PHE A 1 286 ? -2.170 8.269 -30.543 1.00 93.44 286 PHE A CA 1
ATOM 2218 C C . PHE A 1 286 ? -2.338 7.362 -31.769 1.00 93.44 286 PHE A C 1
ATOM 2220 O O . PHE A 1 286 ? -1.741 6.286 -31.808 1.00 93.44 286 PHE A O 1
ATOM 2227 N N . ALA A 1 287 ? -3.092 7.801 -32.782 1.00 94.56 287 ALA A N 1
ATOM 2228 C CA . ALA A 1 287 ? -3.272 7.046 -34.020 1.00 94.56 287 ALA A CA 1
ATOM 2229 C C . ALA A 1 287 ? -1.939 6.793 -34.747 1.00 94.56 287 ALA A C 1
ATOM 2231 O O . ALA A 1 287 ? -1.693 5.666 -35.175 1.00 94.56 287 ALA A O 1
ATOM 2232 N N . SER A 1 288 ? -1.045 7.785 -34.820 1.00 96.06 288 SER A N 1
ATOM 2233 C CA . SER A 1 288 ? 0.294 7.618 -35.407 1.00 96.06 288 SER A CA 1
ATOM 2234 C C . SER A 1 288 ? 1.192 6.684 -34.583 1.00 96.06 288 SER A C 1
ATOM 2236 O O . SER A 1 288 ? 1.861 5.819 -35.146 1.00 96.06 288 SER A O 1
ATOM 2238 N N . PHE A 1 289 ? 1.179 6.773 -33.247 1.00 94.38 289 PHE A N 1
ATOM 2239 C CA . PHE A 1 289 ? 1.923 5.824 -32.404 1.00 94.38 289 PHE A CA 1
ATOM 2240 C C . PHE A 1 289 ? 1.412 4.385 -32.554 1.00 94.38 289 PHE A C 1
ATOM 2242 O O . PHE A 1 289 ? 2.206 3.447 -32.645 1.00 94.38 289 PHE A O 1
ATOM 2249 N N . ARG A 1 290 ? 0.091 4.210 -32.640 1.00 92.88 290 ARG A N 1
ATOM 2250 C CA . ARG A 1 290 ? -0.536 2.916 -32.915 1.00 92.88 290 ARG A CA 1
ATOM 2251 C C . ARG A 1 290 ? -0.154 2.390 -34.298 1.00 92.88 290 ARG A C 1
ATOM 2253 O O . ARG A 1 290 ? 0.223 1.230 -34.410 1.00 92.88 290 ARG A O 1
ATOM 2260 N N . ALA A 1 291 ? -0.156 3.244 -35.319 1.00 94.62 291 ALA A N 1
ATOM 2261 C CA . ALA A 1 291 ? 0.274 2.882 -36.666 1.00 94.62 291 ALA A CA 1
ATOM 2262 C C . ALA A 1 291 ? 1.727 2.371 -36.702 1.00 94.62 291 ALA A C 1
ATOM 2264 O O . ALA A 1 291 ? 2.011 1.426 -37.440 1.00 94.62 291 ALA A O 1
ATOM 2265 N N . ALA A 1 292 ? 2.621 2.947 -35.890 1.00 94.19 292 ALA A N 1
ATOM 2266 C CA . ALA A 1 292 ? 3.986 2.449 -35.721 1.00 94.19 292 ALA A CA 1
ATOM 2267 C C . ALA A 1 292 ? 4.023 1.076 -35.023 1.00 94.19 292 ALA A C 1
ATOM 2269 O O . ALA A 1 292 ? 4.761 0.190 -35.448 1.00 94.19 292 ALA A O 1
ATOM 2270 N N . TYR A 1 293 ? 3.217 0.881 -33.973 1.00 91.25 293 TYR A N 1
ATOM 2271 C CA . TYR A 1 293 ? 3.127 -0.391 -33.249 1.00 91.25 293 TYR A CA 1
ATOM 2272 C C . TYR A 1 293 ? 2.586 -1.534 -34.119 1.00 91.25 293 TYR A C 1
ATOM 2274 O O . TYR A 1 293 ? 3.179 -2.613 -34.140 1.00 91.25 293 TYR A O 1
ATOM 2282 N N . ASP A 1 294 ? 1.497 -1.296 -34.852 1.00 90.81 294 ASP A N 1
ATOM 2283 C CA . ASP A 1 294 ? 0.811 -2.311 -35.665 1.00 90.81 294 ASP A CA 1
ATOM 2284 C C . ASP A 1 294 ? 1.703 -2.846 -36.801 1.00 90.81 294 ASP A C 1
ATOM 2286 O O . ASP A 1 294 ? 1.512 -3.962 -37.279 1.00 90.81 294 ASP A O 1
ATOM 2290 N N . ARG A 1 295 ? 2.720 -2.072 -37.201 1.00 92.50 295 ARG A N 1
ATOM 2291 C CA . ARG A 1 295 ? 3.707 -2.430 -38.230 1.00 92.50 295 ARG A CA 1
ATOM 2292 C C . ARG A 1 295 ? 4.961 -3.107 -37.679 1.00 92.50 295 ARG A C 1
ATOM 2294 O O . ARG A 1 295 ? 5.824 -3.518 -38.454 1.00 92.50 295 ARG A O 1
ATOM 2301 N N . LEU A 1 296 ? 5.095 -3.243 -36.358 1.00 89.12 296 LEU A N 1
ATOM 2302 C CA . LEU A 1 296 ? 6.210 -3.985 -35.778 1.00 89.12 296 LEU A CA 1
ATOM 2303 C C . LEU A 1 296 ? 6.125 -5.467 -36.186 1.00 89.12 296 LEU A C 1
ATOM 2305 O O . LEU A 1 296 ? 5.052 -6.066 -36.083 1.00 89.12 296 LEU A O 1
ATOM 2309 N N . PRO A 1 297 ? 7.254 -6.116 -36.530 1.00 84.88 297 PRO A N 1
ATOM 2310 C CA . PRO A 1 297 ? 7.264 -7.545 -36.844 1.00 84.88 297 PRO A CA 1
ATOM 2311 C C . PRO A 1 297 ? 6.729 -8.371 -35.661 1.00 84.88 297 PRO A C 1
ATOM 2313 O O . PRO A 1 297 ? 6.765 -7.877 -34.532 1.00 84.88 297 PRO A O 1
ATOM 2316 N N . PRO A 1 298 ? 6.264 -9.618 -35.859 1.00 81.25 298 PRO A N 1
ATOM 2317 C CA . PRO A 1 298 ? 5.765 -10.459 -34.769 1.00 81.25 298 PRO A CA 1
ATOM 2318 C C . PRO A 1 298 ? 6.765 -10.556 -33.610 1.00 81.25 298 PRO A C 1
ATOM 2320 O O . PRO A 1 298 ? 7.976 -10.577 -33.841 1.00 81.25 298 PRO A O 1
ATOM 2323 N N . ALA A 1 299 ? 6.269 -10.631 -32.371 1.00 76.75 299 ALA A N 1
ATOM 2324 C CA . ALA A 1 299 ? 7.131 -10.852 -31.211 1.00 76.75 299 ALA A CA 1
ATOM 2325 C C . ALA A 1 299 ? 7.912 -12.164 -31.358 1.00 76.75 299 ALA A C 1
ATOM 2327 O O . ALA A 1 299 ? 7.353 -13.195 -31.733 1.00 76.75 299 ALA A O 1
ATOM 2328 N N . ARG A 1 300 ? 9.215 -12.100 -31.073 1.00 74.00 300 ARG A N 1
ATOM 2329 C CA . ARG A 1 300 ? 10.132 -13.241 -31.107 1.00 74.00 300 ARG A CA 1
ATOM 2330 C C . ARG A 1 300 ? 11.049 -13.184 -29.885 1.00 74.00 300 ARG A C 1
ATOM 2332 O O . ARG A 1 300 ? 11.482 -12.086 -29.521 1.00 74.00 300 ARG A O 1
ATOM 2339 N N . PRO A 1 301 ? 11.364 -14.327 -29.255 1.00 66.25 301 PRO A N 1
ATOM 2340 C CA . PRO A 1 301 ? 12.322 -14.396 -28.161 1.00 66.25 301 PRO A CA 1
ATOM 2341 C C . PRO A 1 301 ? 13.668 -13.712 -28.476 1.00 66.25 301 PRO A C 1
ATOM 2343 O O . PRO A 1 301 ? 14.135 -13.775 -29.613 1.00 66.25 301 PRO A O 1
ATOM 2346 N N . PRO A 1 302 ? 14.351 -13.115 -27.477 1.00 61.72 302 PRO A N 1
ATOM 2347 C CA . PRO A 1 302 ? 15.628 -12.423 -27.684 1.00 61.72 302 PRO A CA 1
ATOM 2348 C C . PRO A 1 302 ? 16.731 -13.253 -28.367 1.00 61.72 302 PRO A C 1
ATOM 2350 O O . PRO A 1 302 ? 17.584 -12.681 -29.038 1.00 61.72 302 PRO A O 1
ATOM 2353 N N . TYR A 1 303 ? 16.711 -14.582 -28.225 1.00 66.19 303 TYR A N 1
ATOM 2354 C CA . TYR A 1 303 ? 17.685 -15.498 -28.831 1.00 66.19 303 TYR A CA 1
ATOM 2355 C C . TYR A 1 303 ? 17.402 -15.849 -30.304 1.00 66.19 303 TYR A C 1
ATOM 2357 O O . TYR A 1 303 ? 18.296 -16.349 -30.979 1.00 66.19 303 TYR A O 1
ATOM 2365 N N . ASP A 1 304 ? 16.214 -15.534 -30.833 1.00 66.75 304 ASP A N 1
ATOM 2366 C CA . ASP A 1 304 ? 15.863 -15.798 -32.240 1.00 66.75 304 ASP A CA 1
ATOM 2367 C C . ASP A 1 304 ? 16.409 -14.723 -33.201 1.00 66.75 304 ASP A C 1
ATOM 2369 O O . ASP A 1 304 ? 16.318 -14.847 -34.424 1.00 66.75 304 ASP A O 1
ATOM 2373 N N . TRP A 1 305 ? 17.023 -13.662 -32.668 1.00 67.81 305 TRP A N 1
ATOM 2374 C CA . TRP A 1 305 ? 17.654 -12.593 -33.443 1.00 67.81 305 TRP A CA 1
ATOM 2375 C C . TRP A 1 305 ? 19.085 -12.964 -33.855 1.00 67.81 305 TRP A C 1
ATOM 2377 O O . TRP A 1 305 ? 20.034 -12.282 -33.471 1.00 67.81 305 TRP A O 1
ATOM 2387 N N . GLN A 1 306 ? 19.239 -14.026 -34.657 1.00 56.28 306 GLN A N 1
ATOM 2388 C CA . GLN A 1 306 ? 20.541 -14.582 -35.075 1.00 56.28 306 GLN A CA 1
ATOM 2389 C C . GLN A 1 306 ? 21.516 -13.535 -35.649 1.00 56.28 306 GLN A C 1
ATOM 2391 O O . GLN A 1 306 ? 22.718 -13.645 -35.443 1.00 56.28 306 GLN A O 1
ATOM 2396 N N . ASN A 1 307 ? 20.998 -12.482 -36.295 1.00 60.12 307 ASN A N 1
ATOM 2397 C CA . ASN A 1 307 ? 21.792 -11.405 -36.900 1.00 60.12 307 ASN A CA 1
ATOM 2398 C C . ASN A 1 307 ? 21.614 -10.040 -36.197 1.00 60.12 307 ASN A C 1
ATOM 2400 O O . ASN A 1 307 ? 21.894 -8.992 -36.781 1.00 60.12 307 ASN A O 1
ATOM 2404 N N . GLY A 1 308 ? 21.113 -10.027 -34.960 1.00 64.81 308 GLY A N 1
ATOM 2405 C CA . GLY A 1 308 ? 20.757 -8.811 -34.228 1.00 64.81 308 GLY A CA 1
ATOM 2406 C C . GLY A 1 308 ? 19.379 -8.250 -34.603 1.00 64.81 308 GLY A C 1
ATOM 2407 O O . GLY A 1 308 ? 18.836 -8.510 -35.678 1.00 64.81 308 GLY A O 1
ATOM 2408 N N . ARG A 1 309 ? 18.792 -7.475 -33.688 1.00 74.00 309 ARG A N 1
ATOM 2409 C CA . ARG A 1 309 ? 17.468 -6.850 -33.852 1.00 74.00 309 ARG A CA 1
ATOM 2410 C C . ARG A 1 309 ? 17.543 -5.545 -34.658 1.00 74.00 309 ARG A C 1
ATOM 2412 O O . ARG A 1 309 ? 18.534 -4.830 -34.520 1.00 74.00 309 ARG A O 1
ATOM 2419 N N . PRO A 1 310 ? 16.509 -5.180 -35.435 1.00 76.62 310 PRO A N 1
ATOM 2420 C CA . PRO A 1 310 ? 16.401 -3.848 -36.024 1.00 76.62 310 PRO A CA 1
ATOM 2421 C C . PRO A 1 310 ? 16.538 -2.742 -34.970 1.00 76.62 310 PRO A C 1
ATOM 2423 O O . PRO A 1 310 ? 16.097 -2.893 -33.826 1.00 76.62 310 PRO A O 1
ATOM 2426 N N . PHE A 1 311 ? 17.148 -1.623 -35.357 1.00 84.88 311 PHE A N 1
ATOM 2427 C CA . PHE A 1 311 ? 17.236 -0.456 -34.491 1.00 84.88 311 PHE A CA 1
ATOM 2428 C C . PHE A 1 311 ? 15.862 0.219 -34.385 1.00 84.88 311 PHE A C 1
ATOM 2430 O O . PHE A 1 311 ? 15.293 0.620 -35.394 1.00 84.88 311 PHE A O 1
ATOM 2437 N N . LEU A 1 312 ? 15.341 0.368 -33.164 1.00 88.56 312 LEU A N 1
ATOM 2438 C CA . LEU A 1 312 ? 14.080 1.067 -32.899 1.00 88.56 312 LEU A CA 1
ATOM 2439 C C . LEU A 1 312 ? 14.236 2.073 -31.742 1.00 88.56 312 LEU A C 1
ATOM 2441 O O . LEU A 1 312 ? 14.879 1.757 -30.736 1.00 88.56 312 LEU A O 1
ATOM 2445 N N . PRO A 1 313 ? 13.692 3.292 -31.858 1.00 87.06 313 PRO A N 1
ATOM 2446 C CA . PRO A 1 313 ? 13.806 4.343 -30.854 1.00 87.06 313 PRO A CA 1
ATOM 2447 C C . PRO A 1 313 ? 12.831 4.141 -29.686 1.00 87.06 313 PRO A C 1
ATOM 2449 O O . PRO A 1 313 ? 11.784 3.510 -29.828 1.00 87.06 313 PRO A O 1
ATOM 2452 N N . GLY A 1 314 ? 13.173 4.728 -28.536 1.00 85.19 314 GLY A N 1
ATOM 2453 C CA . GLY A 1 314 ? 12.294 4.841 -27.366 1.00 85.19 314 GLY A CA 1
ATOM 2454 C C . GLY A 1 314 ? 11.583 3.545 -26.959 1.00 85.19 314 GLY A C 1
ATOM 2455 O O . GLY A 1 314 ? 12.170 2.460 -26.973 1.00 85.19 314 GLY A O 1
ATOM 2456 N N . ILE A 1 315 ? 10.302 3.676 -26.610 1.00 86.75 315 ILE A N 1
ATOM 2457 C CA . ILE A 1 315 ? 9.431 2.575 -26.177 1.00 86.75 315 ILE A CA 1
ATOM 2458 C C . ILE A 1 315 ? 9.280 1.439 -27.204 1.00 86.75 315 ILE A C 1
ATOM 2460 O O . ILE A 1 315 ? 9.056 0.296 -26.801 1.00 86.75 315 ILE A O 1
ATOM 2464 N N . LEU A 1 316 ? 9.436 1.702 -28.511 1.00 88.50 316 LEU A N 1
ATOM 2465 C CA . LEU A 1 316 ? 9.314 0.658 -29.540 1.00 88.50 316 LEU A CA 1
ATOM 2466 C C . LEU A 1 316 ? 10.380 -0.427 -29.361 1.00 88.50 316 LEU A C 1
ATOM 2468 O O . LEU A 1 316 ? 10.101 -1.603 -29.591 1.00 88.50 316 LEU A O 1
ATOM 2472 N N . ASP A 1 317 ? 11.573 -0.069 -28.879 1.00 84.44 317 ASP A N 1
ATOM 2473 C CA . ASP A 1 317 ? 12.573 -1.075 -28.524 1.00 84.44 317 ASP A CA 1
ATOM 2474 C C . ASP A 1 317 ? 12.168 -1.916 -27.319 1.00 84.44 317 ASP A C 1
ATOM 2476 O O . ASP A 1 317 ? 12.346 -3.132 -27.328 1.00 84.44 317 ASP A O 1
ATOM 2480 N N . THR A 1 318 ? 11.643 -1.280 -26.273 1.00 82.94 318 THR A N 1
ATOM 2481 C CA . THR A 1 318 ? 11.233 -1.967 -25.045 1.00 82.94 318 THR A CA 1
ATOM 2482 C C . THR A 1 318 ? 10.112 -2.961 -25.338 1.00 82.94 318 THR A C 1
ATOM 2484 O O . THR A 1 318 ? 10.117 -4.070 -24.807 1.00 82.94 318 THR A O 1
ATOM 2487 N N . VAL A 1 319 ? 9.191 -2.602 -26.236 1.00 84.94 319 VAL A N 1
ATOM 2488 C CA . VAL A 1 319 ? 8.126 -3.485 -26.736 1.00 84.94 319 VAL A CA 1
ATOM 2489 C C . VAL A 1 319 ? 8.693 -4.634 -27.576 1.00 84.94 319 VAL A C 1
ATOM 2491 O O . VAL A 1 319 ? 8.222 -5.764 -27.477 1.00 84.94 319 VAL A O 1
ATOM 2494 N N . MET A 1 320 ? 9.724 -4.380 -28.381 1.00 81.56 320 MET A N 1
ATOM 2495 C CA . MET A 1 320 ? 10.386 -5.399 -29.206 1.00 81.56 320 MET A CA 1
ATOM 2496 C C . MET A 1 320 ? 11.216 -6.412 -28.423 1.00 81.56 320 MET A C 1
ATOM 2498 O O . MET A 1 320 ? 11.486 -7.497 -28.930 1.00 81.56 320 MET A O 1
ATOM 2502 N N . GLN A 1 321 ? 11.623 -6.072 -27.201 1.00 75.25 321 GLN A N 1
ATOM 2503 C CA . GLN A 1 321 ? 12.313 -6.989 -26.289 1.00 75.25 321 GLN A CA 1
ATOM 2504 C C . GLN A 1 321 ? 11.384 -8.009 -25.639 1.00 75.25 321 GLN A C 1
ATOM 2506 O O . GLN A 1 321 ? 11.863 -8.995 -25.075 1.00 75.25 321 GLN A O 1
ATOM 2511 N N . GLN A 1 322 ? 10.074 -7.768 -25.675 1.00 76.38 322 GLN A N 1
ATOM 2512 C CA . GLN A 1 322 ? 9.126 -8.635 -25.001 1.00 76.38 322 GLN A CA 1
ATOM 2513 C C . GLN A 1 322 ? 8.999 -9.966 -25.743 1.00 76.38 322 GLN A C 1
ATOM 2515 O O . GLN A 1 322 ? 8.846 -10.013 -26.965 1.00 76.38 322 GLN A O 1
ATOM 2520 N N . ARG A 1 323 ? 9.043 -11.059 -24.974 1.00 68.81 323 ARG A N 1
ATOM 2521 C CA . ARG A 1 323 ? 8.878 -12.423 -25.495 1.00 68.81 323 ARG A CA 1
ATOM 2522 C C . ARG A 1 323 ? 7.497 -12.623 -26.123 1.00 68.81 323 ARG A C 1
ATOM 2524 O O . ARG A 1 323 ? 7.370 -13.348 -27.103 1.00 68.81 323 ARG A O 1
ATOM 2531 N N . ASP A 1 324 ? 6.494 -11.953 -25.563 1.00 73.12 324 ASP A N 1
ATOM 2532 C CA . ASP A 1 324 ? 5.138 -11.842 -26.081 1.00 73.12 324 ASP A CA 1
ATOM 2533 C C . ASP A 1 324 ? 4.678 -10.373 -26.016 1.00 73.12 324 ASP A C 1
ATOM 2535 O O . ASP A 1 324 ? 5.192 -9.583 -25.227 1.00 73.12 324 ASP A O 1
ATOM 2539 N N . ARG A 1 325 ? 3.714 -9.972 -26.848 1.00 79.19 325 ARG A N 1
ATOM 2540 C CA . ARG A 1 325 ? 3.063 -8.650 -26.743 1.00 79.19 325 ARG A CA 1
ATOM 2541 C C . ARG A 1 325 ? 1.723 -8.779 -26.034 1.00 79.19 325 ARG A C 1
ATOM 2543 O O . ARG A 1 325 ? 0.699 -8.309 -26.522 1.00 79.19 325 ARG A O 1
ATOM 2550 N N . THR A 1 326 ? 1.731 -9.487 -24.909 1.00 78.38 326 THR A N 1
ATOM 2551 C CA . THR A 1 326 ? 0.558 -9.591 -24.048 1.00 78.38 326 THR A CA 1
ATOM 2552 C C . THR A 1 326 ? 0.240 -8.237 -23.406 1.00 78.38 326 THR A C 1
ATOM 2554 O O . THR A 1 326 ? 1.120 -7.394 -23.228 1.00 78.38 326 THR A O 1
ATOM 2557 N N . PRO A 1 327 ? -1.018 -7.996 -23.014 1.00 69.56 327 PRO A N 1
ATOM 2558 C CA . PRO A 1 327 ? -1.412 -6.764 -22.326 1.00 69.56 327 PRO A CA 1
ATOM 2559 C C . PRO A 1 327 ? -0.549 -6.452 -21.096 1.00 69.56 327 PRO A C 1
ATOM 2561 O O . PRO A 1 327 ? -0.145 -5.306 -20.890 1.00 69.56 327 PRO A O 1
ATOM 2564 N N . SER A 1 328 ? -0.212 -7.474 -20.304 1.00 68.12 328 SER A N 1
ATOM 2565 C CA . SER A 1 328 ? 0.665 -7.324 -19.143 1.00 68.12 328 SER A CA 1
ATOM 2566 C C . SER A 1 328 ? 2.102 -6.964 -19.539 1.00 68.12 328 SER A C 1
ATOM 2568 O O . SER A 1 328 ? 2.723 -6.153 -18.852 1.00 68.12 328 SER A O 1
ATOM 2570 N N . SER A 1 329 ? 2.626 -7.497 -20.651 1.00 77.62 329 SER A N 1
ATOM 2571 C CA . SER A 1 329 ? 3.975 -7.161 -21.126 1.00 77.62 329 SER A CA 1
ATOM 2572 C C . SER A 1 329 ? 4.057 -5.749 -21.717 1.00 77.62 329 SER A C 1
ATOM 2574 O O . SER A 1 329 ? 5.044 -5.051 -21.482 1.00 77.62 329 SER A O 1
ATOM 2576 N N . LEU A 1 330 ? 3.002 -5.266 -22.388 1.00 79.62 330 LEU A N 1
ATOM 2577 C CA . LEU A 1 330 ? 2.902 -3.869 -22.838 1.00 79.62 330 LEU A CA 1
ATOM 2578 C C . LEU A 1 330 ? 2.832 -2.901 -21.649 1.00 79.62 330 LEU A C 1
ATOM 2580 O O . LEU A 1 330 ? 3.537 -1.891 -21.624 1.00 79.62 330 LEU A O 1
ATOM 2584 N N . ALA A 1 331 ? 2.031 -3.229 -20.630 1.00 72.62 331 ALA A N 1
ATOM 2585 C CA . ALA A 1 331 ? 1.953 -2.446 -19.400 1.00 72.62 331 ALA A CA 1
ATOM 2586 C C . ALA A 1 331 ? 3.311 -2.391 -18.673 1.00 72.62 331 ALA A C 1
ATOM 2588 O O . ALA A 1 331 ? 3.752 -1.315 -18.263 1.00 72.62 331 ALA A O 1
ATOM 2589 N N . LEU A 1 332 ? 4.009 -3.527 -18.572 1.00 71.88 332 LEU A N 1
ATOM 2590 C CA . LEU A 1 332 ? 5.341 -3.618 -17.971 1.00 71.88 332 LEU A CA 1
ATOM 2591 C C . LEU A 1 332 ? 6.400 -2.853 -18.780 1.00 71.88 332 LEU A C 1
ATOM 2593 O O . LEU A 1 332 ? 7.262 -2.198 -18.192 1.00 71.88 332 LEU A O 1
ATOM 2597 N N . ALA A 1 333 ? 6.330 -2.886 -20.114 1.00 76.88 333 ALA A N 1
ATOM 2598 C CA . ALA A 1 333 ? 7.226 -2.128 -20.986 1.00 76.88 333 ALA A CA 1
ATOM 2599 C C . ALA A 1 333 ? 7.080 -0.614 -20.760 1.00 76.88 333 ALA A C 1
ATOM 2601 O O . ALA A 1 333 ? 8.084 0.092 -20.649 1.00 76.88 333 ALA A O 1
ATOM 2602 N N . GLY A 1 334 ? 5.845 -0.126 -20.607 1.00 75.00 334 GLY A N 1
ATOM 2603 C CA . GLY A 1 334 ? 5.575 1.267 -20.251 1.00 75.00 334 GLY A CA 1
ATOM 2604 C C . GLY A 1 334 ? 6.147 1.653 -18.883 1.00 75.00 334 GLY A C 1
ATOM 2605 O O . GLY A 1 334 ? 6.793 2.694 -18.756 1.00 75.00 334 GLY A O 1
ATOM 2606 N N . GLU A 1 335 ? 5.956 0.817 -17.855 1.00 68.44 335 GLU A N 1
ATOM 2607 C CA . GLU A 1 335 ? 6.533 1.056 -16.521 1.00 68.44 335 GLU A CA 1
ATOM 2608 C C . GLU A 1 335 ? 8.069 1.090 -16.562 1.00 68.44 335 GLU A C 1
ATOM 2610 O O . GLU A 1 335 ? 8.682 2.019 -16.030 1.00 68.44 335 GLU A O 1
ATOM 2615 N N . THR A 1 336 ? 8.682 0.127 -17.257 1.00 73.25 336 THR A N 1
ATOM 2616 C CA . THR A 1 336 ? 10.138 0.056 -17.472 1.00 73.25 336 THR A CA 1
ATOM 2617 C C . THR A 1 336 ? 10.655 1.343 -18.105 1.00 73.25 336 THR A C 1
ATOM 2619 O O . THR A 1 336 ? 11.638 1.915 -17.637 1.00 73.25 336 THR A O 1
ATOM 2622 N N . ARG A 1 337 ? 9.945 1.868 -19.110 1.00 78.38 337 ARG A N 1
ATOM 2623 C CA . ARG A 1 337 ? 10.354 3.078 -19.825 1.00 78.38 337 ARG A CA 1
ATOM 2624 C C . ARG A 1 337 ? 10.408 4.314 -18.931 1.00 78.38 337 ARG A C 1
ATOM 2626 O O . ARG A 1 337 ? 11.314 5.129 -19.074 1.00 78.38 337 ARG A O 1
ATOM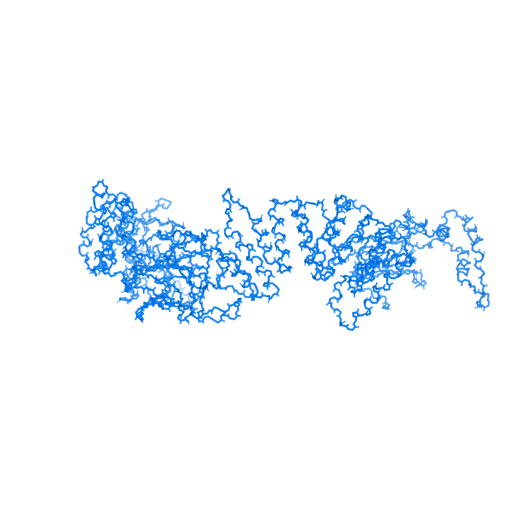 2633 N N . VAL A 1 338 ? 9.503 4.452 -17.963 1.00 70.31 338 VAL A N 1
ATOM 2634 C CA . VAL A 1 338 ? 9.552 5.556 -16.983 1.00 70.31 338 VAL A CA 1
ATOM 2635 C C . VAL A 1 338 ? 10.682 5.391 -15.958 1.00 70.31 338 VAL A C 1
ATOM 2637 O O . VAL A 1 338 ? 11.133 6.386 -15.391 1.00 70.31 338 VAL A O 1
ATOM 2640 N N . ALA A 1 339 ? 11.191 4.179 -15.737 1.00 67.31 339 ALA A N 1
ATOM 2641 C CA . ALA A 1 339 ? 12.346 3.952 -14.865 1.00 67.31 339 ALA A CA 1
ATOM 2642 C C . ALA A 1 339 ? 13.697 4.246 -15.551 1.00 67.31 339 ALA A C 1
ATOM 2644 O O . ALA A 1 339 ? 14.703 4.452 -14.873 1.00 67.31 339 ALA A O 1
ATOM 2645 N N . GLU A 1 340 ? 13.740 4.295 -16.885 1.00 73.62 340 GLU A N 1
ATOM 2646 C CA . GLU A 1 340 ? 14.967 4.577 -17.637 1.00 73.62 340 GLU A CA 1
ATOM 2647 C C . GLU A 1 340 ? 15.472 6.016 -17.445 1.00 73.62 340 GLU A C 1
ATOM 2649 O O . GLU A 1 340 ? 14.700 6.945 -17.260 1.00 73.62 340 GLU A O 1
ATOM 2654 N N . SER A 1 341 ? 16.782 6.245 -17.549 1.00 68.00 341 SER A N 1
ATOM 2655 C CA . SER A 1 341 ? 17.386 7.583 -17.402 1.00 68.00 341 SER A CA 1
ATOM 2656 C C . SER A 1 341 ? 17.632 8.321 -18.725 1.00 68.00 341 SER A C 1
ATOM 2658 O O . SER A 1 341 ? 18.088 9.466 -18.720 1.00 68.00 341 SER A O 1
ATOM 2660 N N . ARG A 1 342 ? 17.367 7.665 -19.860 1.00 70.75 342 ARG A N 1
ATOM 2661 C CA . ARG A 1 342 ? 17.545 8.217 -21.211 1.00 70.75 342 ARG A CA 1
ATOM 2662 C C . ARG A 1 342 ? 16.288 8.976 -21.631 1.00 70.75 342 ARG A C 1
ATOM 2664 O O . ARG A 1 342 ? 15.192 8.538 -21.303 1.00 70.75 342 ARG A O 1
ATOM 2671 N N . ASP A 1 343 ? 16.452 10.036 -22.421 1.00 74.81 343 ASP A N 1
ATOM 2672 C CA . ASP A 1 343 ? 15.368 10.928 -22.875 1.00 74.81 343 ASP A CA 1
ATOM 2673 C C . ASP A 1 343 ? 14.721 11.803 -21.766 1.00 74.81 343 ASP A C 1
ATOM 2675 O O . ASP A 1 343 ? 14.972 11.632 -20.568 1.00 74.81 343 ASP A O 1
ATOM 2679 N N . SER A 1 344 ? 13.902 12.787 -22.158 1.00 80.00 344 SER A N 1
ATOM 2680 C CA . SER A 1 344 ? 13.197 13.684 -21.234 1.00 80.00 344 SER A CA 1
ATOM 2681 C C . SER A 1 344 ? 12.077 12.956 -20.493 1.00 80.00 344 SER A C 1
ATOM 2683 O O . SER A 1 344 ? 11.464 12.011 -20.993 1.00 80.00 344 SER A O 1
ATOM 2685 N N . LEU A 1 345 ? 11.779 13.414 -19.274 1.00 77.50 345 LEU A N 1
ATOM 2686 C CA . LEU A 1 345 ? 10.663 12.883 -18.486 1.00 77.50 345 LEU A CA 1
ATOM 2687 C C . LEU A 1 345 ? 9.314 13.062 -19.204 1.00 77.50 345 LEU A C 1
ATOM 2689 O O . LEU A 1 345 ? 8.437 12.216 -19.065 1.00 77.50 345 LEU A O 1
ATOM 2693 N N . GLU A 1 346 ? 9.159 14.139 -19.973 1.00 80.81 346 GLU A N 1
ATOM 2694 C CA . GLU A 1 346 ? 7.966 14.424 -20.773 1.00 80.81 346 GLU A CA 1
ATOM 2695 C C . GLU A 1 346 ? 7.754 13.379 -21.874 1.00 80.81 346 GLU A C 1
ATOM 2697 O O . GLU A 1 346 ? 6.708 12.732 -21.898 1.00 80.81 346 GLU A O 1
ATOM 2702 N N . ASN A 1 347 ? 8.776 13.118 -22.699 1.00 84.38 347 ASN A N 1
ATOM 2703 C CA . ASN A 1 347 ? 8.713 12.100 -23.751 1.00 84.38 347 ASN A CA 1
ATOM 2704 C C . ASN A 1 347 ? 8.421 10.711 -23.163 1.00 84.38 347 ASN A C 1
ATOM 2706 O O . ASN A 1 347 ? 7.553 9.994 -23.655 1.00 84.38 347 ASN A O 1
ATOM 2710 N N . ARG A 1 348 ? 9.086 10.346 -22.057 1.00 84.50 348 ARG A N 1
ATOM 2711 C CA . ARG A 1 348 ? 8.860 9.055 -21.385 1.00 84.50 348 ARG A CA 1
ATOM 2712 C C . ARG A 1 348 ? 7.441 8.911 -20.829 1.00 84.50 348 ARG A C 1
ATOM 2714 O O . ARG A 1 348 ? 6.888 7.813 -20.852 1.00 84.50 348 ARG A O 1
ATOM 2721 N N . ARG A 1 349 ? 6.834 10.000 -20.343 1.00 79.69 349 ARG A N 1
ATOM 2722 C CA . ARG A 1 349 ? 5.433 10.012 -19.886 1.00 79.69 349 ARG A CA 1
ATOM 2723 C C . ARG A 1 349 ? 4.450 9.898 -21.048 1.00 79.69 349 ARG A C 1
ATOM 2725 O O . ARG A 1 349 ? 3.485 9.153 -20.919 1.00 79.69 349 ARG A O 1
ATOM 2732 N N . LEU A 1 350 ? 4.703 10.587 -22.161 1.00 85.94 350 LEU A N 1
ATOM 2733 C CA . LEU A 1 350 ? 3.892 10.471 -23.377 1.00 85.94 350 LEU A CA 1
ATOM 2734 C C . LEU A 1 350 ? 3.918 9.041 -23.926 1.00 85.94 350 LEU A C 1
ATOM 2736 O O . LEU A 1 350 ? 2.871 8.476 -24.236 1.00 85.94 350 LEU A O 1
ATOM 2740 N N . GLU A 1 351 ? 5.109 8.447 -24.004 1.00 87.62 351 GLU A N 1
ATOM 2741 C CA . GLU A 1 351 ? 5.294 7.068 -24.456 1.00 87.62 351 GLU A CA 1
ATOM 2742 C C . GLU A 1 351 ? 4.543 6.056 -23.574 1.00 87.62 351 GLU A C 1
ATOM 2744 O O . GLU A 1 351 ? 3.908 5.133 -24.083 1.00 87.62 351 GLU A O 1
ATOM 2749 N N . LEU A 1 352 ? 4.556 6.259 -22.252 1.00 83.56 352 LEU A N 1
ATOM 2750 C CA . LEU A 1 352 ? 3.749 5.476 -21.316 1.00 83.56 352 LEU A CA 1
ATOM 2751 C C . LEU A 1 352 ? 2.237 5.678 -21.544 1.00 83.56 352 LEU A C 1
ATOM 2753 O O . LEU A 1 352 ? 1.478 4.706 -21.519 1.00 83.56 352 LEU A O 1
ATOM 2757 N N . ASP A 1 353 ? 1.778 6.920 -21.724 1.00 84.75 353 ASP A N 1
ATOM 2758 C CA . ASP A 1 353 ? 0.348 7.242 -21.855 1.00 84.75 353 ASP A CA 1
ATOM 2759 C C . ASP A 1 353 ? -0.277 6.562 -23.078 1.00 84.75 353 ASP A C 1
ATOM 2761 O O . ASP A 1 353 ? -1.292 5.870 -22.949 1.00 84.75 353 ASP A O 1
ATOM 2765 N N . TRP A 1 354 ? 0.351 6.672 -24.253 1.00 88.50 354 TRP A N 1
ATOM 2766 C CA . TRP A 1 354 ? -0.195 6.044 -25.457 1.00 88.50 354 TRP A CA 1
ATOM 2767 C C . TRP A 1 354 ? -0.126 4.513 -25.373 1.00 88.50 354 TRP A C 1
ATOM 2769 O O . TRP A 1 354 ? -1.095 3.848 -25.735 1.00 88.50 354 TRP A O 1
ATOM 2779 N N . LEU A 1 355 ? 0.954 3.930 -24.835 1.00 87.31 355 LEU A N 1
ATOM 2780 C CA . LEU A 1 355 ? 1.084 2.471 -24.754 1.00 87.31 355 LEU A CA 1
ATOM 2781 C C . LEU A 1 355 ? 0.064 1.866 -23.779 1.00 87.31 355 LEU A C 1
ATOM 2783 O O . LEU A 1 355 ? -0.530 0.823 -24.051 1.00 87.31 355 LEU A O 1
ATOM 2787 N N . THR A 1 356 ? -0.196 2.542 -22.658 1.00 84.69 356 THR A N 1
ATOM 2788 C CA . THR A 1 356 ? -1.237 2.113 -21.713 1.00 84.69 356 THR A CA 1
ATOM 2789 C C . THR A 1 356 ? -2.646 2.364 -22.243 1.00 84.69 356 THR A C 1
ATOM 2791 O O . THR A 1 356 ? -3.549 1.588 -21.935 1.00 84.69 356 THR A O 1
ATOM 2794 N N . ARG A 1 357 ? -2.859 3.395 -23.077 1.00 87.94 357 ARG A N 1
ATOM 2795 C CA . ARG A 1 357 ? -4.104 3.564 -23.848 1.00 87.94 357 ARG A CA 1
ATOM 2796 C C . ARG A 1 357 ? -4.319 2.399 -24.810 1.00 87.94 357 ARG A C 1
ATOM 2798 O O . ARG A 1 357 ? -5.403 1.825 -24.802 1.00 87.94 357 ARG A O 1
ATOM 2805 N N . LEU A 1 358 ? -3.287 2.007 -25.556 1.00 88.38 358 LEU A N 1
ATOM 2806 C CA . LEU A 1 358 ? -3.345 0.870 -26.472 1.00 88.38 358 LEU A CA 1
ATOM 2807 C C . LEU A 1 358 ? -3.670 -0.432 -25.727 1.00 88.38 358 LEU A C 1
ATOM 2809 O O . LEU A 1 358 ? -4.582 -1.149 -26.124 1.00 88.38 358 LEU A O 1
ATOM 2813 N N . ALA A 1 359 ? -2.989 -0.715 -24.612 1.00 87.25 359 ALA A N 1
ATOM 2814 C CA . ALA A 1 359 ? -3.245 -1.921 -23.823 1.00 87.25 359 ALA A CA 1
ATOM 2815 C C . ALA A 1 359 ? -4.718 -2.025 -23.374 1.00 87.25 359 ALA A C 1
ATOM 2817 O O . ALA A 1 359 ? -5.310 -3.103 -23.432 1.00 87.25 359 ALA A O 1
ATOM 2818 N N . VAL A 1 360 ? -5.319 -0.898 -22.975 1.00 87.19 360 VAL A N 1
ATOM 2819 C CA . VAL A 1 360 ? -6.721 -0.811 -22.535 1.00 87.19 360 VAL A CA 1
ATOM 2820 C C . VAL A 1 360 ? -7.706 -0.991 -23.688 1.00 87.19 360 VAL A C 1
ATOM 2822 O O . VAL A 1 360 ? -8.744 -1.620 -23.493 1.00 87.19 360 VAL A O 1
ATOM 2825 N N . GLU A 1 361 ? -7.398 -0.467 -24.878 1.00 85.94 361 GLU A N 1
ATOM 2826 C CA . GLU A 1 361 ? -8.221 -0.687 -26.076 1.00 85.94 361 GLU A CA 1
ATOM 2827 C C . GLU A 1 361 ? -8.251 -2.165 -26.478 1.00 85.94 361 GLU A C 1
ATOM 2829 O O . GLU A 1 361 ? -9.304 -2.667 -26.867 1.00 85.94 361 GLU A O 1
ATOM 2834 N N . ILE A 1 362 ? -7.125 -2.871 -26.349 1.00 81.88 362 ILE A N 1
ATOM 2835 C CA . ILE A 1 362 ? -7.045 -4.290 -26.715 1.00 81.88 362 ILE A CA 1
ATOM 2836 C C . ILE A 1 362 ? -7.712 -5.174 -25.640 1.00 81.88 362 ILE A C 1
ATOM 2838 O O . ILE A 1 362 ? -8.400 -6.134 -25.980 1.00 81.88 362 ILE A O 1
ATOM 2842 N N . PHE A 1 363 ? -7.563 -4.850 -24.348 1.00 75.12 363 PHE A N 1
ATOM 2843 C CA . PHE A 1 363 ? -8.090 -5.662 -23.240 1.00 75.12 363 PHE A CA 1
ATOM 2844 C C . PHE A 1 363 ? -8.831 -4.823 -22.187 1.00 75.12 363 PHE A C 1
ATOM 2846 O O . PHE A 1 363 ? -8.350 -4.639 -21.066 1.00 75.12 363 PHE A O 1
ATOM 2853 N N . PRO A 1 364 ? -10.062 -4.375 -22.485 1.00 82.56 364 PRO A N 1
ATOM 2854 C CA . PRO A 1 364 ? -10.824 -3.477 -21.617 1.00 82.56 364 PRO A CA 1
ATOM 2855 C C . PRO A 1 364 ? -11.333 -4.127 -20.321 1.00 82.56 364 PRO A C 1
ATOM 2857 O O . PRO A 1 364 ? -11.971 -3.445 -19.523 1.00 82.56 364 PRO A O 1
ATOM 2860 N N . LYS A 1 365 ? -11.091 -5.425 -20.098 1.00 79.56 365 LYS A N 1
ATOM 2861 C CA . LYS A 1 365 ? -11.512 -6.160 -18.892 1.00 79.56 365 LYS A CA 1
ATOM 2862 C C . LYS A 1 365 ? -10.353 -6.557 -17.968 1.00 79.56 365 LYS A C 1
ATOM 2864 O O . LYS A 1 365 ? -10.618 -7.098 -16.904 1.00 79.56 365 LYS A O 1
ATOM 2869 N N . ASP A 1 366 ? -9.094 -6.323 -18.351 1.00 75.56 366 ASP A N 1
ATOM 2870 C CA . ASP A 1 366 ? -7.938 -6.706 -17.526 1.00 75.56 366 ASP A CA 1
ATOM 2871 C C . ASP A 1 366 ? -7.653 -5.633 -16.448 1.00 75.56 366 ASP A C 1
ATOM 2873 O O . ASP A 1 366 ? -7.317 -4.489 -16.788 1.00 75.56 366 ASP A O 1
ATOM 2877 N N . PRO A 1 367 ? -7.737 -5.968 -15.147 1.00 74.25 367 PRO A N 1
ATOM 2878 C CA . PRO A 1 367 ? -7.515 -5.007 -14.068 1.00 74.25 367 PRO A CA 1
ATOM 2879 C C . PRO A 1 367 ? -6.071 -4.483 -14.005 1.00 74.25 367 PRO A C 1
ATOM 2881 O O . PRO A 1 367 ? -5.835 -3.335 -13.611 1.00 74.25 367 PRO A O 1
ATOM 2884 N N . THR A 1 368 ? -5.080 -5.272 -14.434 1.00 75.50 368 THR A N 1
ATOM 2885 C CA . THR A 1 368 ? -3.666 -4.860 -14.453 1.00 75.50 368 THR A CA 1
ATOM 2886 C C . THR A 1 368 ? -3.454 -3.703 -15.417 1.00 75.50 368 THR A C 1
ATOM 2888 O O . THR A 1 368 ? -2.777 -2.729 -15.085 1.00 75.50 368 THR A O 1
ATOM 2891 N N . VAL A 1 369 ? -4.087 -3.787 -16.582 1.00 81.00 369 VAL A N 1
ATOM 2892 C CA . VAL A 1 369 ? -4.001 -2.802 -17.658 1.00 81.00 369 VAL A CA 1
ATOM 2893 C C . VAL A 1 369 ? -4.635 -1.469 -17.242 1.00 81.00 369 VAL A C 1
ATOM 2895 O O . VAL A 1 369 ? -4.016 -0.409 -17.383 1.00 81.00 369 VAL A O 1
ATOM 2898 N N . TRP A 1 370 ? -5.819 -1.509 -16.624 1.00 81.25 370 TRP A N 1
ATOM 2899 C CA . TRP A 1 370 ? -6.475 -0.320 -16.069 1.00 81.25 370 TRP A CA 1
ATOM 2900 C C . TRP A 1 370 ? -5.684 0.324 -14.927 1.00 81.25 370 TRP A C 1
ATOM 2902 O O . TRP A 1 370 ? -5.569 1.554 -14.861 1.00 81.25 370 TRP A O 1
ATOM 2912 N N . ARG A 1 371 ? -5.061 -0.491 -14.066 1.00 76.81 371 ARG A N 1
ATOM 2913 C CA . ARG A 1 371 ? -4.182 -0.012 -12.995 1.00 76.81 371 ARG A CA 1
ATOM 2914 C C . ARG A 1 371 ? -2.971 0.729 -13.560 1.00 76.81 371 ARG A C 1
ATOM 2916 O O . ARG A 1 371 ? -2.665 1.823 -13.088 1.00 76.81 371 ARG A O 1
ATOM 2923 N N . THR A 1 372 ? -2.297 0.182 -14.571 1.00 76.88 372 THR A N 1
ATOM 2924 C CA . THR A 1 372 ? -1.137 0.842 -15.194 1.00 76.88 372 THR A CA 1
ATOM 2925 C C . THR A 1 372 ? -1.540 2.114 -15.944 1.00 76.88 372 THR A C 1
ATOM 2927 O O . THR A 1 372 ? -0.857 3.130 -15.800 1.00 76.88 372 THR A O 1
ATOM 2930 N N . ARG A 1 373 ? -2.692 2.131 -16.635 1.00 83.31 373 ARG A N 1
ATOM 2931 C CA . ARG A 1 373 ? -3.244 3.366 -17.225 1.00 83.31 373 ARG A CA 1
ATOM 2932 C C . ARG A 1 373 ? -3.466 4.442 -16.169 1.00 83.31 373 ARG A C 1
ATOM 2934 O O . ARG A 1 373 ? -3.083 5.591 -16.371 1.00 83.31 373 ARG A O 1
ATOM 2941 N N . SER A 1 374 ? -4.054 4.090 -15.029 1.00 78.31 374 SER A N 1
ATOM 2942 C CA . SER A 1 374 ? -4.240 5.066 -13.959 1.00 78.31 374 SER A CA 1
ATOM 2943 C C . SER A 1 374 ? -2.918 5.669 -13.482 1.00 78.31 374 SER A C 1
ATOM 2945 O O . SER A 1 374 ? -2.811 6.888 -13.334 1.00 78.31 374 SER A O 1
ATOM 2947 N N . LYS A 1 375 ? -1.880 4.839 -13.302 1.00 73.38 375 LYS A N 1
ATOM 2948 C CA . LYS A 1 375 ? -0.538 5.323 -12.943 1.00 73.38 375 LYS A CA 1
ATOM 2949 C C . LYS A 1 375 ? -0.027 6.351 -13.958 1.00 73.38 375 LYS A C 1
ATOM 2951 O O . LYS A 1 375 ? 0.470 7.397 -13.542 1.00 73.38 375 LYS A O 1
ATOM 2956 N N . ALA A 1 376 ? -0.173 6.072 -15.254 1.00 74.12 376 ALA A N 1
ATOM 2957 C CA . ALA A 1 376 ? 0.228 6.977 -16.330 1.00 74.12 376 ALA A CA 1
ATOM 2958 C C . ALA A 1 376 ? -0.510 8.321 -16.251 1.00 74.12 376 ALA A C 1
ATOM 2960 O O . ALA A 1 376 ? 0.118 9.380 -16.228 1.00 74.12 376 ALA A O 1
ATOM 2961 N N . LEU A 1 377 ? -1.834 8.275 -16.097 1.00 77.06 377 LEU A N 1
ATOM 2962 C CA . LEU A 1 377 ? -2.685 9.459 -16.001 1.00 77.06 377 LEU A CA 1
ATOM 2963 C C . LEU A 1 377 ? -2.348 10.322 -14.774 1.00 77.06 377 LEU A C 1
ATOM 2965 O O . LEU A 1 377 ? -2.319 11.547 -14.876 1.00 77.06 377 LEU A O 1
ATOM 2969 N N . LEU A 1 378 ? -2.007 9.714 -13.633 1.00 69.94 378 LEU A N 1
ATOM 2970 C CA . LEU A 1 378 ? -1.544 10.452 -12.449 1.00 69.94 378 LEU A CA 1
ATOM 2971 C C . LEU A 1 378 ? -0.218 11.171 -12.691 1.00 69.94 378 LEU A C 1
ATOM 2973 O O . LEU A 1 378 ? -0.077 12.329 -12.299 1.00 69.94 378 LEU A O 1
ATOM 2977 N N . LEU A 1 379 ? 0.743 10.507 -13.341 1.00 66.00 379 LEU A N 1
ATOM 2978 C CA . LEU A 1 379 ? 2.029 11.115 -13.703 1.00 66.00 379 LEU A CA 1
ATOM 2979 C C . LEU A 1 379 ? 1.860 12.259 -14.707 1.00 66.00 379 LEU A C 1
ATOM 2981 O O . LEU A 1 379 ? 2.622 13.224 -14.662 1.00 66.00 379 LEU A O 1
ATOM 2985 N N . ALA A 1 380 ? 0.853 12.167 -15.574 1.00 66.31 380 ALA A N 1
ATOM 2986 C CA . ALA A 1 380 ? 0.461 13.217 -16.507 1.00 66.31 380 ALA A CA 1
ATOM 2987 C C . ALA A 1 380 ? -0.387 14.334 -15.861 1.00 66.31 380 ALA A C 1
ATOM 2989 O O . ALA A 1 380 ? -0.773 15.278 -16.542 1.00 66.31 380 ALA A O 1
ATOM 2990 N N . GLY A 1 381 ? -0.710 14.249 -14.563 1.00 68.00 381 GLY A N 1
ATOM 2991 C CA . GLY A 1 381 ? -1.551 15.233 -13.868 1.00 68.00 381 GLY A CA 1
ATOM 2992 C C . GLY A 1 381 ? -3.058 15.117 -14.153 1.00 68.00 381 GLY A C 1
ATOM 2993 O O . GLY A 1 381 ? -3.843 15.894 -13.609 1.00 68.00 381 GLY A O 1
ATOM 2994 N N . ARG A 1 382 ? -3.491 14.116 -14.930 1.00 73.81 382 ARG A N 1
ATOM 2995 C CA . ARG A 1 382 ? -4.890 13.837 -15.312 1.00 73.81 382 ARG A CA 1
ATOM 2996 C C . ARG A 1 382 ? -5.615 13.056 -14.210 1.00 73.81 382 ARG A C 1
ATOM 2998 O O . ARG A 1 382 ? -5.951 11.881 -14.350 1.00 73.81 382 ARG A O 1
ATOM 3005 N N . ARG A 1 383 ? -5.823 13.715 -13.063 1.00 66.56 383 ARG A N 1
ATOM 3006 C CA . ARG A 1 383 ? -6.289 13.080 -11.811 1.00 66.56 383 ARG A CA 1
ATOM 3007 C C . ARG A 1 383 ? -7.658 12.401 -11.923 1.00 66.56 383 ARG A C 1
ATOM 3009 O O . ARG A 1 383 ? -7.842 11.332 -11.356 1.00 66.56 383 ARG A O 1
ATOM 3016 N N . GLU A 1 384 ? -8.613 13.003 -12.622 1.00 69.06 384 GLU A N 1
ATOM 3017 C CA . GLU A 1 384 ? -9.983 12.470 -12.698 1.00 69.06 384 GLU A CA 1
ATOM 3018 C C . GLU A 1 384 ? -10.057 11.208 -13.556 1.00 69.06 384 GLU A C 1
ATOM 3020 O O . GLU A 1 384 ? -10.616 10.196 -13.137 1.00 69.06 384 GLU A O 1
ATOM 3025 N N . GLU A 1 385 ? -9.399 11.226 -14.712 1.00 77.31 385 GLU A N 1
ATOM 3026 C CA . GLU A 1 385 ? -9.306 10.061 -15.589 1.00 77.31 385 GLU A CA 1
ATOM 3027 C C . GLU A 1 385 ? -8.527 8.920 -14.933 1.00 77.31 385 GLU A C 1
ATOM 3029 O O . GLU A 1 385 ? -8.864 7.749 -15.110 1.00 77.31 385 GLU A O 1
ATOM 3034 N N . ALA A 1 386 ? -7.509 9.245 -14.132 1.00 74.25 386 ALA A N 1
ATOM 3035 C CA . ALA A 1 386 ? -6.791 8.248 -13.356 1.00 74.25 386 ALA A CA 1
ATOM 3036 C C . ALA A 1 386 ? -7.696 7.519 -12.358 1.00 74.25 386 ALA A C 1
ATOM 3038 O O . ALA A 1 386 ? -7.579 6.302 -12.210 1.00 74.25 386 ALA A O 1
ATOM 3039 N N . ILE A 1 387 ? -8.592 8.241 -11.679 1.00 66.88 387 ILE A N 1
ATOM 3040 C CA . ILE A 1 387 ? -9.560 7.647 -10.749 1.00 66.88 387 ILE A CA 1
ATOM 3041 C C . ILE A 1 387 ? -10.556 6.77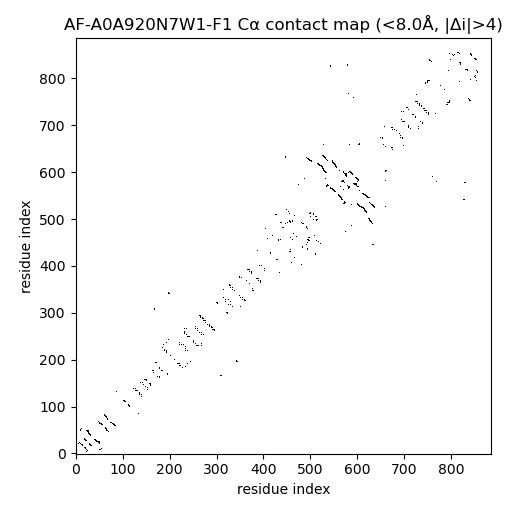3 -11.514 1.00 66.88 387 ILE A C 1
ATOM 3043 O O . ILE A 1 387 ? -10.820 5.654 -11.092 1.00 66.88 387 ILE A O 1
ATOM 3047 N N . GLN A 1 388 ? -11.047 7.222 -12.671 1.00 76.38 388 GLN A N 1
ATOM 3048 C CA . GLN A 1 388 ? -11.927 6.403 -13.513 1.00 76.38 388 GLN A CA 1
ATOM 3049 C C . GLN A 1 388 ? -11.238 5.115 -13.983 1.00 76.38 388 GLN A C 1
ATOM 3051 O O . GLN A 1 388 ? -11.845 4.045 -13.966 1.00 76.38 388 GLN A O 1
ATOM 3056 N N . ALA A 1 389 ? -9.961 5.198 -14.368 1.00 80.06 389 ALA A N 1
ATOM 3057 C CA . ALA A 1 389 ? -9.164 4.027 -14.709 1.00 80.06 389 ALA A CA 1
ATOM 3058 C C . ALA A 1 389 ? -8.958 3.104 -13.494 1.00 80.06 389 ALA A C 1
ATOM 3060 O O . ALA A 1 389 ? -9.058 1.893 -13.638 1.00 80.06 389 ALA A O 1
ATOM 3061 N N . LEU A 1 390 ? -8.754 3.650 -12.290 1.00 73.44 390 LEU A N 1
ATOM 3062 C CA . LEU A 1 390 ? -8.672 2.874 -11.042 1.00 73.44 390 LEU A CA 1
ATOM 3063 C C . LEU A 1 390 ? -9.968 2.146 -10.714 1.00 73.44 390 LEU A C 1
ATOM 3065 O O . LEU A 1 390 ? -9.928 0.979 -10.346 1.00 73.44 390 LEU A O 1
ATOM 3069 N N . THR A 1 391 ? -11.109 2.811 -10.877 1.00 69.56 391 THR A N 1
ATOM 3070 C CA . THR A 1 391 ? -12.425 2.201 -10.680 1.00 69.56 391 THR A CA 1
ATOM 3071 C C . THR A 1 391 ? -12.622 0.990 -11.586 1.00 69.56 391 THR A C 1
ATOM 3073 O O . THR A 1 391 ? -13.135 -0.022 -11.129 1.00 69.56 391 THR A O 1
ATOM 3076 N N . LYS A 1 392 ? -12.158 1.058 -12.838 1.00 76.31 392 LYS A N 1
ATOM 3077 C CA . LYS A 1 392 ? -12.206 -0.074 -13.778 1.00 76.31 392 LYS A CA 1
ATOM 3078 C C . LYS A 1 392 ? -11.181 -1.176 -13.478 1.00 76.31 392 LYS A C 1
ATOM 3080 O O . LYS A 1 392 ? -11.307 -2.267 -14.018 1.00 76.31 392 LYS A O 1
ATOM 3085 N N . ALA A 1 393 ? -10.167 -0.890 -12.658 1.00 71.81 393 ALA A N 1
ATOM 3086 C CA . ALA A 1 393 ? -9.136 -1.845 -12.254 1.00 71.81 393 ALA A CA 1
ATOM 3087 C C . ALA A 1 393 ? -9.517 -2.683 -11.024 1.00 71.81 393 ALA A C 1
ATOM 3089 O O . ALA A 1 393 ? -8.856 -3.680 -10.749 1.00 71.81 393 ALA A O 1
ATOM 3090 N N . CYS A 1 394 ? -10.518 -2.263 -10.253 1.00 64.88 394 CYS A N 1
ATOM 3091 C CA . CYS A 1 394 ? -11.015 -3.035 -9.120 1.00 64.88 394 CYS A CA 1
ATOM 3092 C C . CYS A 1 394 ? -12.112 -3.990 -9.599 1.00 64.88 394 CYS A C 1
ATOM 3094 O O . CYS A 1 394 ? -13.004 -3.559 -10.331 1.00 64.88 394 CYS A O 1
ATOM 3096 N N . ASP A 1 395 ? -12.067 -5.253 -9.161 1.00 55.31 395 ASP A N 1
ATOM 3097 C CA . ASP A 1 395 ? -13.162 -6.195 -9.393 1.00 55.31 395 ASP A CA 1
ATOM 3098 C C . ASP A 1 395 ? -14.445 -5.612 -8.798 1.00 55.31 395 ASP A C 1
ATOM 3100 O O . ASP A 1 395 ? -14.541 -5.318 -7.603 1.00 55.31 395 ASP A O 1
ATOM 3104 N N . VAL A 1 396 ? -15.407 -5.386 -9.682 1.00 51.44 396 VAL A N 1
ATOM 3105 C CA . VAL A 1 396 ? -16.760 -4.976 -9.345 1.00 51.44 396 VAL A CA 1
ATOM 3106 C C . VAL A 1 396 ? -17.459 -6.244 -8.866 1.00 51.44 396 VAL A C 1
ATOM 3108 O O . VAL A 1 396 ? -17.481 -7.235 -9.601 1.00 51.44 396 VAL A O 1
ATOM 3111 N N . ASP A 1 397 ? -17.982 -6.260 -7.638 1.00 48.56 397 ASP A N 1
ATOM 3112 C CA . ASP A 1 397 ? -18.859 -7.363 -7.237 1.00 48.56 397 ASP A CA 1
ATOM 3113 C C . ASP A 1 397 ? -20.084 -7.437 -8.175 1.00 48.56 397 ASP A C 1
ATOM 3115 O O . ASP A 1 397 ? -20.336 -6.536 -8.979 1.00 48.56 397 ASP A O 1
ATOM 3119 N N . GLN A 1 398 ? -20.855 -8.526 -8.121 1.00 38.94 398 GLN A N 1
ATOM 3120 C CA . GLN A 1 398 ? -22.027 -8.697 -8.996 1.00 38.94 398 GLN A CA 1
ATOM 3121 C C . GLN A 1 398 ? -23.080 -7.574 -8.836 1.00 38.94 398 GLN A C 1
ATOM 3123 O O . GLN A 1 398 ? -23.943 -7.438 -9.702 1.00 38.94 398 GLN A O 1
ATOM 3128 N N . ASP A 1 399 ? -22.954 -6.735 -7.798 1.00 42.78 399 ASP A N 1
ATOM 3129 C CA . ASP A 1 399 ? -23.837 -5.620 -7.453 1.00 42.78 399 ASP A CA 1
ATOM 3130 C C . ASP A 1 399 ? -23.264 -4.228 -7.793 1.00 42.78 399 ASP A C 1
ATOM 3132 O O . ASP A 1 399 ? -23.920 -3.214 -7.536 1.00 42.78 399 ASP A O 1
ATOM 3136 N N . GLY A 1 400 ? -22.066 -4.125 -8.382 1.00 48.69 400 GLY A N 1
ATOM 3137 C CA . GLY A 1 400 ? -21.496 -2.827 -8.759 1.00 48.69 400 GLY A CA 1
ATOM 3138 C C . GLY A 1 400 ? -20.586 -2.164 -7.715 1.00 48.69 400 GLY A C 1
ATOM 3139 O O . GLY A 1 400 ? -20.091 -1.061 -7.972 1.00 48.69 400 GLY A O 1
ATOM 3140 N N . ASN A 1 401 ? -20.358 -2.771 -6.546 1.00 59.09 401 ASN A N 1
ATOM 3141 C CA . ASN A 1 401 ? -19.631 -2.136 -5.447 1.00 59.09 401 ASN A CA 1
ATOM 3142 C C . ASN A 1 401 ? -18.133 -2.464 -5.481 1.00 59.09 401 ASN A C 1
ATOM 3144 O O . ASN A 1 401 ? -17.693 -3.609 -5.542 1.00 59.09 401 ASN A O 1
ATOM 3148 N N . ILE A 1 402 ? -17.327 -1.408 -5.407 1.00 64.56 402 ILE A N 1
ATOM 3149 C CA . ILE A 1 402 ? -15.868 -1.481 -5.308 1.00 64.56 402 ILE A CA 1
ATOM 3150 C C . ILE A 1 402 ? -15.505 -1.731 -3.844 1.00 64.56 402 ILE A C 1
ATOM 3152 O O . ILE A 1 402 ? -15.937 -0.959 -2.986 1.00 64.56 402 ILE A O 1
ATOM 3156 N N . ASN A 1 403 ? -14.652 -2.720 -3.545 1.00 72.12 403 ASN A N 1
ATOM 3157 C CA . ASN A 1 403 ? -14.091 -2.873 -2.199 1.00 72.12 403 ASN A CA 1
ATOM 3158 C C . ASN A 1 403 ? -13.302 -1.596 -1.815 1.00 72.12 403 ASN A C 1
ATOM 3160 O O . ASN A 1 403 ? -12.250 -1.325 -2.412 1.00 72.12 403 ASN A O 1
ATOM 3164 N N . PRO A 1 404 ? -13.753 -0.810 -0.814 1.00 76.94 404 PRO A N 1
ATOM 3165 C CA . PRO A 1 404 ? -13.139 0.478 -0.501 1.00 76.94 404 PRO A CA 1
ATOM 3166 C C . PRO A 1 404 ? -11.672 0.369 -0.079 1.00 76.94 404 PRO A C 1
ATOM 3168 O O . PRO A 1 404 ? -10.881 1.250 -0.403 1.00 76.94 404 PRO A O 1
ATOM 3171 N N . LEU A 1 405 ? -11.280 -0.714 0.600 1.00 81.06 405 LEU A N 1
ATOM 3172 C CA . LEU A 1 405 ? -9.900 -0.918 1.047 1.00 81.06 405 LEU A CA 1
ATOM 3173 C C . LEU A 1 405 ? -8.962 -1.251 -0.119 1.00 81.06 405 LEU A C 1
ATOM 3175 O O . LEU A 1 405 ? -7.820 -0.790 -0.130 1.00 81.06 405 LEU A O 1
ATOM 3179 N N . GLN A 1 406 ? -9.439 -1.989 -1.128 1.00 75.00 406 GLN A N 1
ATOM 3180 C CA . GLN A 1 406 ? -8.661 -2.245 -2.347 1.00 75.00 406 GLN A CA 1
ATOM 3181 C C . GLN A 1 406 ? -8.424 -0.951 -3.132 1.00 75.00 406 GLN A C 1
ATOM 3183 O O . GLN A 1 406 ? -7.281 -0.636 -3.474 1.00 75.00 406 GLN A O 1
ATOM 3188 N N . LEU A 1 407 ? -9.481 -0.156 -3.339 1.00 76.12 407 LEU A N 1
ATOM 3189 C CA . LEU A 1 407 ? -9.365 1.171 -3.949 1.00 76.12 407 LEU A CA 1
ATOM 3190 C C . LEU A 1 407 ? -8.425 2.076 -3.136 1.00 76.12 407 LEU A C 1
ATOM 3192 O O . LEU A 1 407 ? -7.566 2.760 -3.694 1.00 76.12 407 LEU A O 1
ATOM 3196 N N . GLY A 1 408 ? -8.539 2.022 -1.810 1.00 80.25 408 GLY A N 1
ATOM 3197 C CA . GLY A 1 408 ? -7.671 2.720 -0.874 1.00 80.25 408 GLY A CA 1
ATOM 3198 C C . GLY A 1 408 ? -6.193 2.361 -1.010 1.00 80.25 408 GLY A C 1
ATOM 3199 O O . GLY A 1 408 ? -5.345 3.254 -1.033 1.00 80.25 408 GLY A O 1
ATOM 3200 N N . GLY A 1 409 ? -5.876 1.073 -1.168 1.00 79.88 409 GLY A N 1
ATOM 3201 C CA . GLY A 1 409 ? -4.515 0.601 -1.426 1.00 79.88 409 GLY A CA 1
ATOM 3202 C C . GLY A 1 409 ? -3.906 1.242 -2.673 1.00 79.88 409 GLY A C 1
ATOM 3203 O O . GLY A 1 409 ? -2.775 1.723 -2.630 1.00 79.88 409 GLY A O 1
ATOM 3204 N N . LEU A 1 410 ? -4.683 1.346 -3.750 1.00 73.88 410 LEU A N 1
ATOM 3205 C CA . LEU A 1 410 ? -4.219 1.943 -5.000 1.00 73.88 410 LEU A CA 1
ATOM 3206 C C . LEU A 1 410 ? -4.057 3.472 -4.913 1.00 73.88 410 LEU A C 1
ATOM 3208 O O . LEU A 1 410 ? -3.084 4.024 -5.438 1.00 73.88 410 LEU A O 1
ATOM 3212 N N . ILE A 1 411 ? -4.975 4.160 -4.226 1.00 80.00 411 ILE A N 1
ATOM 3213 C CA . ILE A 1 411 ? -4.871 5.601 -3.935 1.00 80.00 411 ILE A CA 1
ATOM 3214 C C . ILE A 1 411 ? -3.617 5.886 -3.094 1.00 80.00 411 ILE A C 1
ATOM 3216 O O . ILE A 1 411 ? -2.899 6.858 -3.347 1.00 80.00 411 ILE A O 1
ATOM 3220 N N . ARG A 1 412 ? -3.310 5.022 -2.122 1.00 86.31 412 ARG A N 1
ATOM 3221 C CA . ARG A 1 412 ? -2.098 5.125 -1.307 1.00 86.31 412 ARG A CA 1
ATOM 3222 C C . ARG A 1 412 ? -0.833 4.914 -2.134 1.00 86.31 412 ARG A C 1
ATOM 3224 O O . ARG A 1 412 ? 0.070 5.735 -2.027 1.00 86.31 412 ARG A O 1
ATOM 3231 N N . ASP A 1 413 ? -0.779 3.909 -3.005 1.00 77.75 413 ASP A N 1
ATOM 3232 C CA . ASP A 1 413 ? 0.372 3.690 -3.896 1.00 77.75 413 ASP A CA 1
ATOM 3233 C C . ASP A 1 413 ? 0.632 4.901 -4.809 1.00 77.75 413 ASP A C 1
ATOM 3235 O O . ASP A 1 413 ? 1.775 5.263 -5.092 1.00 77.75 413 ASP A O 1
ATOM 3239 N N . ALA A 1 414 ? -0.433 5.550 -5.282 1.00 74.75 414 ALA A N 1
ATOM 3240 C CA . ALA A 1 414 ? -0.348 6.802 -6.027 1.00 74.75 414 ALA A CA 1
ATOM 3241 C C . ALA A 1 414 ? 0.214 7.955 -5.185 1.00 74.75 414 ALA A C 1
ATOM 3243 O O . ALA A 1 414 ? 1.086 8.689 -5.655 1.00 74.75 414 ALA A O 1
ATOM 3244 N N . SER A 1 415 ? -0.238 8.078 -3.938 1.00 84.12 415 SER A N 1
ATOM 3245 C CA . SER A 1 415 ? 0.310 9.036 -2.976 1.00 84.12 415 SER A CA 1
ATOM 3246 C C . SER A 1 415 ? 1.794 8.775 -2.675 1.00 84.12 415 SER A C 1
ATOM 3248 O O . SER A 1 415 ? 2.580 9.721 -2.669 1.00 84.12 415 SER A O 1
ATOM 3250 N N . ASN A 1 416 ? 2.215 7.508 -2.527 1.00 82.62 416 ASN A N 1
ATOM 3251 C CA . ASN A 1 416 ? 3.625 7.136 -2.333 1.00 82.62 416 ASN A CA 1
ATOM 3252 C C . ASN A 1 416 ? 4.503 7.664 -3.472 1.00 82.62 416 ASN A C 1
ATOM 3254 O O . ASN A 1 416 ? 5.492 8.334 -3.209 1.00 82.62 416 ASN A O 1
ATOM 3258 N N . ARG A 1 417 ? 4.082 7.501 -4.730 1.00 74.12 417 ARG A N 1
ATOM 3259 C CA . ARG A 1 417 ? 4.849 7.998 -5.887 1.00 74.12 417 ARG A CA 1
ATOM 3260 C C . ARG A 1 417 ? 4.972 9.521 -5.949 1.00 74.12 417 ARG A C 1
ATOM 3262 O O . ARG A 1 417 ? 5.955 10.036 -6.483 1.00 74.12 417 ARG A O 1
ATOM 3269 N N . LEU A 1 418 ? 3.971 10.257 -5.463 1.00 77.19 418 LEU A N 1
ATOM 3270 C CA . LEU A 1 418 ? 4.068 11.715 -5.323 1.00 77.19 418 LEU A CA 1
ATOM 3271 C C . LEU A 1 418 ? 5.050 12.084 -4.203 1.00 77.19 418 LEU A C 1
ATOM 3273 O O . LEU A 1 418 ? 5.837 13.019 -4.353 1.00 77.19 418 LEU A O 1
ATOM 3277 N N . ALA A 1 419 ? 5.044 11.325 -3.110 1.00 80.75 419 ALA A N 1
ATOM 3278 C CA . ALA A 1 419 ? 5.981 11.500 -2.009 1.00 80.75 419 ALA A CA 1
ATOM 3279 C C . ALA A 1 419 ? 7.432 11.176 -2.407 1.00 80.75 419 ALA A C 1
ATOM 3281 O O . ALA A 1 419 ? 8.322 11.936 -2.039 1.00 80.75 419 ALA A O 1
ATOM 3282 N N . ASP A 1 420 ? 7.669 10.155 -3.240 1.00 79.06 420 ASP A N 1
ATOM 3283 C CA . ASP A 1 420 ? 8.995 9.831 -3.800 1.00 79.06 420 ASP A CA 1
ATOM 3284 C C . ASP A 1 420 ? 9.575 10.995 -4.622 1.00 79.06 420 ASP A C 1
ATOM 3286 O O . ASP A 1 420 ? 10.785 11.208 -4.679 1.00 79.06 420 ASP A O 1
ATOM 3290 N N . GLN A 1 421 ? 8.699 11.808 -5.221 1.00 76.00 421 GLN A N 1
ATOM 3291 C CA . GLN A 1 421 ? 9.049 13.044 -5.932 1.00 76.00 421 GLN A CA 1
ATOM 3292 C C . GLN A 1 421 ? 9.175 14.262 -4.999 1.00 76.00 421 GLN A C 1
ATOM 3294 O O . GLN A 1 421 ? 9.284 15.390 -5.478 1.00 76.00 421 GLN A O 1
ATOM 3299 N N . LYS A 1 422 ? 9.134 14.063 -3.676 1.00 81.94 422 LYS A N 1
ATOM 3300 C CA . LYS A 1 422 ? 9.129 15.107 -2.636 1.00 81.94 422 LYS A CA 1
ATOM 3301 C C . LYS A 1 422 ? 7.929 16.066 -2.706 1.00 81.94 422 LYS A C 1
ATOM 3303 O O . LYS A 1 422 ? 7.973 17.165 -2.158 1.00 81.94 422 LYS A O 1
ATOM 3308 N N . LYS A 1 423 ? 6.826 15.660 -3.349 1.00 81.69 423 LYS A N 1
ATOM 3309 C CA . LYS A 1 423 ? 5.586 16.450 -3.487 1.00 81.69 423 LYS A CA 1
ATOM 3310 C C . LYS A 1 423 ? 4.582 16.134 -2.370 1.00 81.69 423 LYS A C 1
ATOM 3312 O O . LYS A 1 423 ? 3.456 15.712 -2.632 1.00 81.69 423 LYS A O 1
ATOM 3317 N N . TYR A 1 424 ? 4.975 16.326 -1.112 1.00 84.38 424 TYR A N 1
ATOM 3318 C CA . TYR A 1 424 ? 4.203 15.858 0.053 1.00 84.38 424 TYR A CA 1
ATOM 3319 C C . TYR A 1 424 ? 2.817 16.507 0.190 1.00 84.38 424 TYR A C 1
ATOM 3321 O O . TYR A 1 424 ? 1.832 15.812 0.438 1.00 84.38 424 TYR A O 1
ATOM 3329 N N . THR A 1 425 ? 2.710 17.820 -0.037 1.00 85.88 425 THR A N 1
ATOM 3330 C CA . THR A 1 425 ? 1.425 18.538 0.030 1.00 85.88 425 THR A CA 1
ATOM 3331 C C . THR A 1 425 ? 0.450 18.045 -1.037 1.00 85.88 425 THR A C 1
ATOM 3333 O O . THR A 1 425 ? -0.725 17.820 -0.748 1.00 85.88 425 THR A O 1
ATOM 3336 N N . GLU A 1 426 ? 0.932 17.825 -2.266 1.00 83.75 426 GLU A N 1
ATOM 3337 C CA . GLU A 1 426 ? 0.116 17.270 -3.351 1.00 83.75 426 GLU A CA 1
ATOM 3338 C C . GLU A 1 426 ? -0.319 15.833 -3.043 1.00 83.75 426 GLU A C 1
ATOM 3340 O O . GLU A 1 426 ? -1.480 15.490 -3.262 1.00 83.75 426 GLU A O 1
ATOM 3345 N N . ALA A 1 427 ? 0.587 15.015 -2.499 1.00 85.19 427 ALA A N 1
ATOM 3346 C CA . ALA A 1 427 ? 0.303 13.645 -2.082 1.00 85.19 427 ALA A CA 1
ATOM 3347 C C . ALA A 1 427 ? -0.795 13.599 -1.006 1.00 85.19 427 ALA A C 1
ATOM 3349 O O . ALA A 1 427 ? -1.740 12.815 -1.100 1.00 85.19 427 ALA A O 1
ATOM 3350 N N . HIS A 1 428 ? -0.723 14.490 -0.012 1.00 89.38 428 HIS A N 1
ATOM 3351 C CA . HIS A 1 428 ? -1.737 14.580 1.035 1.00 89.38 428 HIS A CA 1
ATOM 3352 C C . HIS A 1 428 ? -3.092 15.050 0.504 1.00 89.38 428 HIS A C 1
ATOM 3354 O O . HIS A 1 428 ? -4.111 14.423 0.780 1.00 89.38 428 HIS A O 1
ATOM 3360 N N . GLN A 1 429 ? -3.111 16.108 -0.310 1.00 89.06 429 GLN A N 1
ATOM 3361 C CA . GLN A 1 429 ? -4.336 16.592 -0.952 1.00 89.06 429 GLN A CA 1
ATOM 3362 C C . GLN A 1 429 ? -4.974 15.517 -1.840 1.00 89.06 429 GLN A C 1
ATOM 3364 O O . GLN A 1 429 ? -6.197 15.377 -1.873 1.00 89.06 429 GLN A O 1
ATOM 3369 N N . PHE A 1 430 ? -4.158 14.710 -2.522 1.00 85.25 430 PHE A N 1
ATOM 3370 C CA . PHE A 1 430 ? -4.637 13.580 -3.310 1.00 85.25 430 PHE A CA 1
ATOM 3371 C C . PHE A 1 430 ? -5.307 12.503 -2.443 1.00 85.25 430 PHE A C 1
ATOM 3373 O O . PHE A 1 430 ? -6.388 12.033 -2.807 1.00 85.25 430 PHE A O 1
ATOM 3380 N N . LEU A 1 431 ? -4.716 12.160 -1.289 1.00 87.56 431 LEU A N 1
ATOM 3381 C CA . LEU A 1 431 ? -5.312 11.237 -0.312 1.00 87.56 431 LEU A CA 1
ATOM 3382 C C . LEU A 1 431 ? -6.653 11.751 0.221 1.00 87.56 431 LEU A C 1
ATOM 3384 O O . LEU A 1 431 ? -7.580 10.962 0.354 1.00 87.56 431 LEU A O 1
ATOM 3388 N N . LEU A 1 432 ? -6.785 13.049 0.505 1.00 90.81 432 LEU A N 1
ATOM 3389 C CA . LEU A 1 432 ? -8.045 13.616 1.002 1.00 90.81 432 LEU A CA 1
ATOM 3390 C C . LEU A 1 432 ? -9.123 13.646 -0.083 1.00 90.81 432 LEU A C 1
ATOM 3392 O O . LEU A 1 432 ? -10.238 13.188 0.146 1.00 90.81 432 LEU A O 1
ATOM 3396 N N . LYS A 1 433 ? -8.787 14.136 -1.282 1.00 86.88 433 LYS A N 1
ATOM 3397 C CA . LYS A 1 433 ? -9.757 14.261 -2.378 1.00 86.88 433 LYS A CA 1
ATOM 3398 C C . LYS A 1 433 ? -10.236 12.898 -2.885 1.00 86.88 433 LYS A C 1
ATOM 3400 O O . LYS A 1 433 ? -11.404 12.760 -3.233 1.00 86.88 433 LYS A O 1
ATOM 3405 N N . SER A 1 434 ? -9.338 11.915 -2.954 1.00 81.25 434 SER A N 1
ATOM 3406 C CA . SER A 1 434 ? -9.629 10.616 -3.581 1.00 81.25 434 SER A CA 1
ATOM 3407 C C . SER A 1 434 ? -9.909 9.515 -2.561 1.00 81.25 434 SER A C 1
ATOM 3409 O O . SER A 1 434 ? -10.653 8.587 -2.852 1.00 81.25 434 SER A O 1
ATOM 3411 N N . GLY A 1 435 ? -9.306 9.599 -1.373 1.00 84.31 435 GLY A N 1
ATOM 3412 C CA . GLY A 1 435 ? -9.348 8.567 -0.336 1.00 84.31 435 GLY A CA 1
ATOM 3413 C C . GLY A 1 435 ? -10.410 8.777 0.741 1.00 84.31 435 GLY A C 1
ATOM 3414 O O . GLY A 1 435 ? -10.370 8.069 1.746 1.00 84.31 435 GLY A O 1
ATOM 3415 N N . ILE A 1 436 ? -11.329 9.730 0.569 1.00 89.44 436 ILE A N 1
ATOM 3416 C CA . ILE A 1 436 ? -12.532 9.871 1.396 1.00 89.44 436 ILE A CA 1
ATOM 3417 C C . ILE A 1 436 ? -13.732 9.468 0.530 1.00 89.44 436 ILE A C 1
ATOM 3419 O O . ILE A 1 436 ? -14.093 10.206 -0.390 1.00 89.44 436 ILE A O 1
ATOM 3423 N N . PRO A 1 437 ? -14.362 8.308 0.788 1.00 85.56 437 PRO A N 1
ATOM 3424 C CA . PRO A 1 437 ? -15.547 7.890 0.049 1.00 85.56 437 PRO A CA 1
ATOM 3425 C C . PRO A 1 437 ? -16.696 8.902 0.139 1.00 85.56 437 PRO A C 1
ATOM 3427 O O . PRO A 1 437 ? -16.801 9.695 1.084 1.00 85.56 437 PRO A O 1
ATOM 3430 N N . LYS A 1 438 ? -17.607 8.855 -0.838 1.00 85.56 438 LYS A N 1
ATOM 3431 C CA . LYS A 1 438 ? -18.833 9.663 -0.797 1.00 85.56 438 LYS A CA 1
ATOM 3432 C C . LYS A 1 438 ? -19.727 9.218 0.361 1.00 85.56 438 LYS A C 1
ATOM 3434 O O . LYS A 1 438 ? -19.770 8.040 0.710 1.00 85.56 438 LYS A O 1
ATOM 3439 N N . ARG A 1 439 ? -20.442 10.175 0.955 1.00 88.12 439 ARG A N 1
ATOM 3440 C CA . ARG A 1 439 ? -21.419 9.895 2.012 1.00 88.12 439 ARG A CA 1
ATOM 3441 C C . ARG A 1 439 ? -22.567 9.064 1.446 1.00 88.12 439 ARG A C 1
ATOM 3443 O O . ARG A 1 439 ? -23.045 9.339 0.347 1.00 88.12 439 ARG A O 1
ATOM 3450 N N . SER A 1 440 ? -23.002 8.058 2.197 1.00 88.12 440 SER A N 1
ATOM 3451 C CA . SER A 1 440 ? -24.164 7.252 1.822 1.00 88.12 440 SER A CA 1
ATOM 3452 C C . SER A 1 440 ? -25.436 8.098 1.859 1.00 88.12 440 SER A C 1
ATOM 3454 O O . SER A 1 440 ? -25.676 8.799 2.839 1.00 88.12 440 SER A O 1
ATOM 3456 N N . ALA A 1 441 ? -26.292 7.972 0.843 1.00 87.12 441 ALA A N 1
ATOM 3457 C CA . ALA A 1 441 ? -27.614 8.602 0.837 1.00 87.12 441 ALA A CA 1
ATOM 3458 C C . ALA A 1 441 ? -28.553 8.041 1.927 1.00 87.12 441 ALA A C 1
ATOM 3460 O O . ALA A 1 441 ? -29.542 8.678 2.270 1.00 87.12 441 ALA A O 1
ATOM 3461 N N . LYS A 1 442 ? -28.238 6.861 2.485 1.00 90.12 442 LYS A N 1
ATOM 3462 C CA . LYS A 1 442 ? -28.975 6.256 3.607 1.00 90.12 442 LYS A CA 1
ATOM 3463 C C . LYS A 1 442 ? -28.569 6.833 4.970 1.00 90.12 442 LYS A C 1
ATOM 3465 O O . LYS A 1 442 ? -29.249 6.573 5.957 1.00 90.12 442 LYS A O 1
ATOM 3470 N N . ALA A 1 443 ? -27.458 7.573 5.049 1.00 90.62 443 ALA A N 1
ATOM 3471 C CA . ALA A 1 443 ? -27.020 8.179 6.302 1.00 90.62 443 ALA A CA 1
ATOM 3472 C C . ALA A 1 443 ? -27.982 9.308 6.692 1.00 90.62 443 ALA A C 1
ATOM 3474 O O . ALA A 1 443 ? -28.300 10.177 5.881 1.00 90.62 443 ALA A O 1
ATOM 3475 N N . THR A 1 444 ? -28.429 9.311 7.944 1.00 93.81 444 THR A N 1
ATOM 3476 C CA . THR A 1 444 ? -29.352 10.337 8.446 1.00 93.81 444 THR A CA 1
ATOM 3477 C C . THR A 1 444 ? -28.586 11.460 9.143 1.00 93.81 444 THR A C 1
ATOM 3479 O O . THR A 1 444 ? -27.367 11.392 9.312 1.00 93.81 444 THR A O 1
ATOM 3482 N N . ALA A 1 445 ? -29.294 12.489 9.618 1.00 92.19 445 ALA A N 1
ATOM 3483 C CA . ALA A 1 445 ? -28.696 13.512 10.475 1.00 92.19 445 ALA A CA 1
ATOM 3484 C C . ALA A 1 445 ? -28.068 12.921 11.754 1.00 92.19 445 ALA A C 1
ATOM 3486 O O . ALA A 1 445 ? -27.144 13.519 12.298 1.00 92.19 445 ALA A O 1
ATOM 3487 N N . ARG A 1 446 ? -28.513 11.740 12.221 1.00 94.38 446 ARG A N 1
ATOM 3488 C CA . ARG A 1 446 ? -27.976 11.065 13.418 1.00 94.38 446 ARG A CA 1
ATOM 3489 C C . ARG A 1 446 ? -26.505 10.682 13.280 1.00 94.38 446 ARG A C 1
ATOM 3491 O O . ARG A 1 446 ? -25.792 10.718 14.279 1.00 94.38 446 ARG A O 1
ATOM 3498 N N . GLN A 1 447 ? -26.045 10.366 12.072 1.00 96.62 447 GLN A N 1
ATOM 3499 C CA . GLN A 1 447 ? -24.625 10.211 11.763 1.00 96.62 447 GLN A CA 1
ATOM 3500 C C . GLN A 1 447 ? -24.064 11.589 11.407 1.00 96.62 447 GLN A C 1
ATOM 3502 O O . GLN A 1 447 ? -24.299 12.092 10.306 1.00 96.62 447 GLN A O 1
ATOM 3507 N N . VAL A 1 448 ? -23.352 12.206 12.353 1.00 96.69 448 VAL A N 1
ATOM 3508 C CA . VAL A 1 448 ? -22.804 13.562 12.206 1.00 96.69 448 VAL A CA 1
ATOM 3509 C C . VAL A 1 448 ? -21.840 13.596 11.019 1.00 96.69 448 VAL A C 1
ATOM 3511 O O . VAL A 1 448 ? -20.900 12.805 10.957 1.00 96.69 448 VAL A O 1
ATOM 3514 N N . ASP A 1 449 ? -22.065 14.516 10.079 1.00 95.62 449 ASP A N 1
ATOM 3515 C CA . ASP A 1 449 ? -21.265 14.602 8.856 1.00 95.62 449 ASP A CA 1
ATOM 3516 C C . ASP A 1 449 ? -19.904 15.250 9.128 1.00 95.62 449 ASP A C 1
ATOM 3518 O O . ASP A 1 449 ? -19.792 16.460 9.332 1.00 95.62 449 ASP A O 1
ATOM 3522 N N . LEU A 1 450 ? -18.854 14.431 9.108 1.00 96.50 450 LEU A N 1
ATOM 3523 C CA . LEU A 1 450 ? -17.476 14.886 9.281 1.00 96.50 450 LEU A CA 1
ATOM 3524 C C . LEU A 1 450 ? -16.774 15.210 7.950 1.00 96.50 450 LEU A C 1
ATOM 3526 O O . LEU A 1 450 ? -15.587 15.530 7.960 1.00 96.50 450 LEU A O 1
ATOM 3530 N N . GLY A 1 451 ? -17.481 15.166 6.812 1.00 92.88 451 GLY A N 1
ATOM 3531 C CA . GLY A 1 451 ? -16.900 15.268 5.468 1.00 92.88 451 GLY A CA 1
ATOM 3532 C C . GLY A 1 451 ? -15.987 16.479 5.253 1.00 92.88 451 GLY A C 1
ATOM 3533 O O . GLY A 1 451 ? -14.896 16.329 4.713 1.00 92.88 451 GLY A O 1
ATOM 3534 N N . ASN A 1 452 ? -16.392 17.653 5.743 1.00 93.31 452 ASN A N 1
ATOM 3535 C CA . ASN A 1 452 ? -15.619 18.899 5.623 1.00 93.31 452 ASN A CA 1
ATOM 3536 C C . ASN A 1 452 ? -14.499 19.045 6.668 1.00 93.31 452 ASN A C 1
ATOM 3538 O O . ASN A 1 452 ? -13.734 20.005 6.621 1.00 93.31 452 ASN A O 1
ATOM 3542 N N . TYR A 1 453 ? -14.422 18.124 7.628 1.00 95.56 453 TYR A N 1
ATOM 3543 C CA . TYR A 1 453 ? -13.498 18.185 8.762 1.00 95.56 453 TYR A CA 1
ATOM 3544 C C . TYR A 1 453 ? -12.412 17.107 8.690 1.00 95.56 453 TYR A C 1
ATOM 3546 O O . TYR A 1 453 ? -11.415 17.194 9.410 1.00 95.56 453 TYR A O 1
ATOM 3554 N N . TYR A 1 454 ? -12.584 16.093 7.835 1.00 95.75 454 TYR A N 1
ATOM 3555 C CA . TYR A 1 454 ? -11.576 15.066 7.610 1.00 95.75 454 TYR A CA 1
ATOM 3556 C C . TYR A 1 454 ? -10.282 15.671 7.065 1.00 95.75 454 TYR A C 1
ATOM 3558 O O . TYR A 1 454 ? -10.251 16.326 6.027 1.00 95.75 454 TYR A O 1
ATOM 3566 N N . ASN A 1 455 ? -9.190 15.401 7.772 1.00 94.56 455 ASN A N 1
ATOM 3567 C CA . ASN A 1 455 ? -7.840 15.846 7.435 1.00 94.56 455 ASN A CA 1
ATOM 3568 C C . ASN A 1 455 ? -6.861 14.663 7.337 1.00 94.56 455 ASN A C 1
ATOM 3570 O O . ASN A 1 455 ? -5.640 14.851 7.341 1.00 94.56 455 ASN A O 1
ATOM 3574 N N . GLN A 1 456 ? -7.395 13.440 7.260 1.00 93.62 456 GLN A N 1
ATOM 3575 C CA . GLN A 1 456 ? -6.671 12.241 6.865 1.00 93.62 456 GLN A CA 1
ATOM 3576 C C . GLN A 1 456 ? -7.613 11.169 6.288 1.00 93.62 456 GLN A C 1
ATOM 3578 O O . GLN A 1 456 ? -8.774 11.065 6.687 1.00 93.62 456 GLN A O 1
ATOM 3583 N N . SER A 1 457 ? -7.109 10.364 5.347 1.00 92.94 457 SER A N 1
ATOM 3584 C CA . SER A 1 457 ? -7.833 9.210 4.784 1.00 92.94 457 SER A CA 1
ATOM 3585 C C . SER A 1 457 ? -7.705 7.969 5.678 1.00 92.94 457 SER A C 1
ATOM 3587 O O . SER A 1 457 ? -6.657 7.743 6.281 1.00 92.94 457 SER A O 1
ATOM 3589 N N . LEU A 1 458 ? -8.750 7.130 5.716 1.00 91.31 458 LEU A N 1
ATOM 3590 C CA . LEU A 1 458 ? -8.725 5.808 6.366 1.00 91.31 458 LEU A CA 1
ATOM 3591 C C . LEU A 1 458 ? -7.776 4.811 5.683 1.00 91.31 458 LEU A C 1
ATOM 3593 O O . LEU A 1 458 ? -7.399 3.812 6.290 1.00 91.31 458 LEU A O 1
ATOM 3597 N N . PHE A 1 459 ? -7.401 5.063 4.429 1.00 89.50 459 PHE A N 1
ATOM 3598 C CA . PHE A 1 459 ? -6.618 4.137 3.609 1.00 89.50 459 PHE A CA 1
ATOM 3599 C C . PHE A 1 459 ? -5.105 4.265 3.796 1.00 89.50 459 PHE A C 1
ATOM 3601 O O . PHE A 1 459 ? -4.336 3.612 3.089 1.00 89.50 459 PHE A O 1
ATOM 3608 N N . ASP A 1 460 ? -4.669 5.108 4.729 1.00 89.25 460 ASP A N 1
ATOM 3609 C CA . ASP A 1 460 ? -3.264 5.359 5.000 1.00 89.25 460 ASP A CA 1
ATOM 3610 C C . ASP A 1 460 ? -2.994 5.496 6.504 1.00 89.25 460 ASP A C 1
ATOM 3612 O O . ASP A 1 460 ? -3.910 5.632 7.317 1.00 89.25 460 ASP A O 1
ATOM 3616 N N . TYR A 1 461 ? -1.721 5.463 6.896 1.00 88.25 461 TYR A N 1
ATOM 3617 C CA . TYR A 1 461 ? -1.337 5.605 8.297 1.00 88.25 461 TYR A CA 1
ATOM 3618 C C . TYR A 1 461 ? -1.769 6.973 8.849 1.00 88.25 461 TYR A C 1
ATOM 3620 O O . TYR A 1 461 ? -1.439 8.014 8.277 1.00 88.25 461 TYR A O 1
ATOM 3628 N N . VAL A 1 462 ? -2.470 6.989 9.992 1.00 88.75 462 VAL A N 1
ATOM 3629 C CA . VAL A 1 462 ? -3.102 8.204 10.548 1.00 88.75 462 VAL A CA 1
ATOM 3630 C C . VAL A 1 462 ? -2.112 9.366 10.705 1.00 88.75 462 VAL A C 1
ATOM 3632 O O . VAL A 1 462 ? -2.455 10.506 10.413 1.00 88.75 462 VAL A O 1
ATOM 3635 N N . TYR A 1 463 ? -0.857 9.099 11.076 1.00 87.25 463 TYR A N 1
ATOM 3636 C CA . TYR A 1 463 ? 0.199 10.113 11.218 1.00 87.25 463 TYR A CA 1
ATOM 3637 C C . TYR A 1 463 ? 1.370 9.867 10.256 1.00 87.25 463 TYR A C 1
ATOM 3639 O O . TYR A 1 463 ? 2.518 9.730 10.672 1.00 87.25 463 TYR A O 1
ATOM 3647 N N . ARG A 1 464 ? 1.074 9.760 8.953 1.00 83.88 464 ARG A N 1
ATOM 3648 C CA . ARG A 1 464 ? 2.078 9.553 7.896 1.00 83.88 464 ARG A CA 1
ATOM 3649 C C . ARG A 1 464 ? 3.156 10.642 7.855 1.00 83.88 464 ARG A C 1
ATOM 3651 O O . ARG A 1 464 ? 2.838 11.832 7.770 1.00 83.88 464 ARG A O 1
ATOM 3658 N N . THR A 1 465 ? 4.416 10.203 7.856 1.00 83.44 465 THR A N 1
ATOM 3659 C CA . THR A 1 465 ? 5.615 11.045 7.766 1.00 83.44 465 THR A CA 1
ATOM 3660 C C . THR A 1 465 ? 6.134 11.174 6.329 1.00 83.44 465 THR A C 1
ATOM 3662 O O . THR A 1 465 ? 5.796 10.375 5.459 1.00 83.44 465 THR A O 1
ATOM 3665 N N . GLN A 1 466 ? 6.960 12.191 6.076 1.00 82.56 466 GLN A N 1
ATOM 3666 C CA . GLN A 1 466 ? 7.616 12.472 4.792 1.00 82.56 466 GLN A CA 1
ATOM 3667 C C . GLN A 1 466 ? 8.703 11.442 4.442 1.00 82.56 466 GLN A C 1
ATOM 3669 O O . GLN A 1 466 ? 8.979 11.219 3.269 1.00 82.56 466 GLN A O 1
ATOM 3674 N N . ASN A 1 467 ? 9.290 10.797 5.456 1.00 66.75 467 ASN A N 1
ATOM 3675 C CA . ASN A 1 467 ? 10.522 10.011 5.323 1.00 66.75 467 ASN A CA 1
ATOM 3676 C C . ASN A 1 467 ? 10.307 8.491 5.239 1.00 66.75 467 ASN A C 1
ATOM 3678 O O . ASN A 1 467 ? 11.287 7.750 5.202 1.00 66.75 467 ASN A O 1
ATOM 3682 N N . ALA A 1 468 ? 9.065 8.002 5.262 1.00 60.34 468 ALA A N 1
ATOM 3683 C CA . ALA A 1 468 ? 8.794 6.569 5.224 1.00 60.34 468 ALA A CA 1
ATOM 3684 C C . ALA A 1 468 ? 7.478 6.257 4.509 1.00 60.34 468 ALA A C 1
ATOM 3686 O O . ALA A 1 468 ? 6.461 6.926 4.717 1.00 60.34 468 ALA A O 1
ATOM 3687 N N . GLU A 1 469 ? 7.485 5.192 3.704 1.00 69.50 469 GLU A N 1
ATOM 3688 C CA . GLU A 1 469 ? 6.241 4.536 3.317 1.00 69.50 469 GLU A CA 1
ATOM 3689 C C . GLU A 1 469 ? 5.483 4.076 4.564 1.00 69.50 469 GLU A C 1
ATOM 3691 O O . GLU A 1 469 ? 6.075 3.671 5.569 1.00 69.50 469 GLU A O 1
ATOM 3696 N N . SER A 1 470 ? 4.154 4.118 4.489 1.00 71.38 470 SER A N 1
ATOM 3697 C CA . SER A 1 470 ? 3.312 3.629 5.575 1.00 71.38 470 SER A CA 1
ATOM 3698 C C . SER A 1 470 ? 3.576 2.138 5.816 1.00 71.38 470 SER A C 1
ATOM 3700 O O . SER A 1 470 ? 3.391 1.341 4.888 1.00 71.38 470 SER A O 1
ATOM 3702 N N . PRO A 1 471 ? 3.967 1.742 7.043 1.00 74.31 471 PRO A N 1
ATOM 3703 C CA . PRO A 1 471 ? 4.217 0.345 7.374 1.00 74.31 471 PRO A CA 1
ATOM 3704 C C . PRO A 1 471 ? 2.968 -0.503 7.109 1.00 74.31 471 PRO A C 1
ATOM 3706 O O . PRO A 1 471 ? 1.864 -0.133 7.520 1.00 74.31 471 PRO A O 1
ATOM 3709 N N . LYS A 1 472 ? 3.120 -1.624 6.389 1.00 74.38 472 LYS A N 1
ATOM 3710 C CA . LYS A 1 472 ? 1.983 -2.458 5.947 1.00 74.38 472 LYS A CA 1
ATOM 3711 C C . LYS A 1 472 ? 1.172 -3.035 7.116 1.00 74.38 472 LYS A C 1
ATOM 3713 O O . LYS A 1 472 ? -0.026 -3.263 6.976 1.00 74.38 472 LYS A O 1
ATOM 3718 N N . ASP A 1 473 ? 1.810 -3.241 8.262 1.00 75.06 473 ASP A N 1
ATOM 3719 C CA . ASP A 1 473 ? 1.221 -3.665 9.537 1.00 75.06 473 ASP A CA 1
ATOM 3720 C C . ASP A 1 473 ? 0.273 -2.617 10.146 1.00 75.06 473 ASP A C 1
ATOM 3722 O O . ASP A 1 473 ? -0.616 -2.967 10.924 1.00 75.06 473 ASP A O 1
ATOM 3726 N N . ARG A 1 474 ? 0.385 -1.343 9.749 1.00 80.94 474 ARG A N 1
ATOM 3727 C CA . ARG A 1 474 ? -0.401 -0.220 10.294 1.00 80.94 474 ARG A CA 1
ATOM 3728 C C . ARG A 1 474 ? -1.591 0.198 9.431 1.00 80.94 474 ARG A C 1
ATOM 3730 O O . ARG A 1 474 ? -2.155 1.264 9.653 1.00 80.94 474 ARG A O 1
ATOM 3737 N N . LEU A 1 475 ? -1.973 -0.614 8.452 1.00 88.31 475 LEU A N 1
ATOM 3738 C CA . LEU A 1 475 ? -3.078 -0.333 7.535 1.00 88.31 475 LEU A CA 1
ATOM 3739 C C . LEU A 1 475 ? -4.247 -1.265 7.812 1.00 88.31 475 LEU A C 1
ATOM 3741 O O . LEU A 1 475 ? -4.023 -2.447 8.073 1.00 88.31 475 LEU A O 1
ATOM 3745 N N . TRP A 1 476 ? -5.467 -0.738 7.712 1.00 89.38 476 TRP A N 1
ATOM 3746 C CA . TRP A 1 476 ? -6.684 -1.531 7.838 1.00 89.38 476 TRP A CA 1
ATOM 3747 C C . TRP A 1 476 ? -6.805 -2.548 6.698 1.00 89.38 476 TRP A C 1
ATOM 3749 O O . TRP A 1 476 ? -6.646 -2.186 5.529 1.00 89.38 476 TRP A O 1
ATOM 3759 N N . LYS A 1 477 ? -7.081 -3.809 7.038 1.00 86.19 477 LYS A N 1
ATOM 3760 C CA . LYS A 1 477 ? -7.240 -4.914 6.076 1.00 86.19 477 LYS A CA 1
ATOM 3761 C C . LYS A 1 477 ? -8.692 -5.330 5.887 1.00 86.19 477 LYS A C 1
ATOM 3763 O O . LYS A 1 477 ? -9.063 -5.706 4.780 1.00 86.19 477 LYS A O 1
ATOM 3768 N N . GLU A 1 478 ? -9.487 -5.254 6.951 1.00 87.62 478 GLU A N 1
ATOM 3769 C CA . GLU A 1 478 ? -10.860 -5.778 6.970 1.00 87.62 478 GLU A CA 1
ATOM 3770 C C . GLU A 1 478 ? -11.884 -4.757 7.484 1.00 87.62 478 GLU A C 1
ATOM 3772 O O . GLU A 1 478 ? -13.082 -5.027 7.458 1.00 87.62 478 GLU A O 1
ATOM 3777 N N . LEU A 1 479 ? -11.432 -3.582 7.942 1.00 89.62 479 LEU A N 1
ATOM 3778 C CA . LEU A 1 479 ? -12.310 -2.534 8.462 1.00 89.62 479 LEU A CA 1
ATOM 3779 C C . LEU A 1 479 ? -13.395 -2.151 7.431 1.00 89.62 479 LEU A C 1
ATOM 3781 O O . LEU A 1 479 ? -13.049 -1.685 6.340 1.00 89.62 479 LEU A O 1
ATOM 3785 N N . PRO A 1 480 ? -14.693 -2.267 7.764 1.00 89.81 480 PRO A N 1
ATOM 3786 C CA . PRO A 1 480 ? -15.755 -1.806 6.881 1.00 89.81 480 PRO A CA 1
ATOM 3787 C C . PRO A 1 480 ? -15.729 -0.272 6.771 1.00 89.81 480 PRO A C 1
ATOM 3789 O O . PRO A 1 480 ? -15.431 0.427 7.738 1.00 89.81 480 PRO A O 1
ATOM 3792 N N . VAL A 1 481 ? -16.041 0.264 5.589 1.00 90.31 481 VAL A N 1
ATOM 3793 C CA . VAL A 1 481 ? -15.958 1.704 5.278 1.00 90.31 481 VAL A CA 1
ATOM 3794 C C . VAL A 1 481 ? -17.280 2.179 4.674 1.00 90.31 481 VAL A C 1
ATOM 3796 O O . VAL A 1 481 ? -17.869 1.487 3.848 1.00 90.31 481 VAL A O 1
ATOM 3799 N N . GLY A 1 482 ? -17.731 3.374 5.053 1.00 91.06 482 GLY A N 1
ATOM 3800 C CA . GLY A 1 482 ? -19.014 3.955 4.659 1.00 91.06 482 GLY A CA 1
ATOM 3801 C C . GLY A 1 482 ? -19.996 4.010 5.827 1.00 91.06 482 GLY A C 1
ATOM 3802 O O . GLY A 1 482 ? -19.599 4.255 6.962 1.00 91.06 482 GLY A O 1
ATOM 3803 N N . LEU A 1 483 ? -21.284 3.793 5.549 1.00 92.88 483 LEU A N 1
ATOM 3804 C CA . LEU A 1 483 ? -22.308 3.676 6.589 1.00 92.88 483 LEU A CA 1
ATOM 3805 C C . LEU A 1 483 ? -22.279 2.255 7.167 1.00 92.88 483 LEU A C 1
ATOM 3807 O O . LEU A 1 483 ? -22.609 1.307 6.456 1.00 92.88 483 LEU A O 1
ATOM 3811 N N . VAL A 1 484 ? -21.862 2.116 8.425 1.00 92.62 484 VAL A N 1
ATOM 3812 C CA . VAL A 1 484 ? -21.575 0.820 9.061 1.00 92.62 484 VAL A CA 1
ATOM 3813 C C . VAL A 1 484 ? -22.221 0.718 10.439 1.00 92.62 484 VAL A C 1
ATOM 3815 O O . VAL A 1 484 ? -22.176 1.671 11.213 1.00 92.62 484 VAL A O 1
ATOM 3818 N N . THR A 1 485 ? -22.772 -0.445 10.781 1.00 91.50 485 THR A N 1
ATOM 3819 C CA . THR A 1 485 ? -23.314 -0.711 12.121 1.00 91.50 485 THR A CA 1
ATOM 3820 C C . THR A 1 485 ? -22.247 -1.375 12.988 1.00 91.50 485 THR A C 1
ATOM 3822 O O . THR A 1 485 ? -21.824 -2.495 12.709 1.00 91.50 485 THR A O 1
ATOM 3825 N N . LEU A 1 486 ? -21.812 -0.709 14.060 1.00 88.38 486 LEU A N 1
ATOM 3826 C CA . LEU A 1 486 ? -20.816 -1.222 15.007 1.00 88.38 486 LEU A CA 1
ATOM 3827 C C . LEU A 1 486 ? -21.379 -1.166 16.429 1.00 88.38 486 LEU A C 1
ATOM 3829 O O . LEU A 1 486 ? -21.817 -0.116 16.897 1.00 88.38 486 LEU A O 1
ATOM 3833 N N . ASN A 1 487 ? -21.361 -2.299 17.137 1.00 84.94 487 ASN A N 1
ATOM 3834 C CA . ASN A 1 487 ? -21.986 -2.454 18.461 1.00 84.94 487 ASN A CA 1
ATOM 3835 C C . ASN A 1 487 ? -23.461 -1.987 18.500 1.00 84.94 487 ASN A C 1
ATOM 3837 O O . ASN A 1 487 ? -23.887 -1.377 19.478 1.00 84.94 487 ASN A O 1
ATOM 3841 N N . GLY A 1 488 ? -24.222 -2.250 17.430 1.00 81.62 488 GLY A N 1
ATOM 3842 C CA . GLY A 1 488 ? -25.644 -1.894 17.321 1.00 81.62 488 GLY A CA 1
ATOM 3843 C C . GLY A 1 488 ? -25.933 -0.420 17.011 1.00 81.62 488 GLY A C 1
ATOM 3844 O O . GLY A 1 488 ? -27.088 -0.016 17.078 1.00 81.62 488 GLY A O 1
ATOM 3845 N N . VAL A 1 489 ? -24.913 0.379 16.680 1.00 89.12 489 VAL A N 1
ATOM 3846 C CA . VAL A 1 489 ? -25.050 1.802 16.334 1.00 89.12 489 VAL A CA 1
ATOM 3847 C C . VAL A 1 489 ? -24.504 2.044 14.932 1.00 89.12 489 VAL A C 1
ATOM 3849 O O . VAL A 1 489 ? -23.403 1.598 14.610 1.00 89.12 489 VAL A O 1
ATOM 3852 N N . ASP A 1 490 ? -25.261 2.763 14.110 1.00 94.06 490 ASP A N 1
ATOM 3853 C CA . ASP A 1 490 ? -24.850 3.146 12.759 1.00 94.06 490 ASP A CA 1
ATOM 3854 C C . ASP A 1 490 ? -23.900 4.348 12.790 1.00 94.06 490 ASP A C 1
ATOM 3856 O O . ASP A 1 490 ? -24.231 5.377 13.380 1.00 94.06 490 ASP A O 1
ATOM 3860 N N . PHE A 1 491 ? -22.767 4.246 12.094 1.00 96.75 491 PHE A N 1
ATOM 3861 C CA . PHE A 1 491 ? -21.736 5.276 11.963 1.00 96.75 491 PHE A CA 1
ATOM 3862 C C . PHE A 1 491 ? -21.434 5.590 10.495 1.00 96.75 491 PHE A C 1
ATOM 3864 O O . PHE A 1 491 ? -21.370 4.692 9.662 1.00 96.75 491 PHE A O 1
ATOM 3871 N N . ASP A 1 492 ? -21.174 6.865 10.190 1.00 96.00 492 ASP A N 1
ATOM 3872 C CA . ASP A 1 492 ? -20.583 7.292 8.914 1.00 96.00 492 ASP A CA 1
ATOM 3873 C C . ASP A 1 492 ? -19.045 7.284 9.023 1.00 96.00 492 ASP A C 1
ATOM 3875 O O . ASP A 1 492 ? -18.437 8.229 9.528 1.00 96.00 492 ASP A O 1
ATOM 3879 N N . LEU A 1 493 ? -18.417 6.183 8.606 1.00 95.50 493 LEU A N 1
ATOM 3880 C CA . LEU A 1 493 ? -16.986 5.903 8.745 1.00 95.50 493 LEU A CA 1
ATOM 3881 C C . LEU A 1 493 ? -16.266 6.031 7.393 1.00 95.50 493 LEU A C 1
ATOM 3883 O O . LEU A 1 493 ? -16.174 5.067 6.637 1.00 95.50 493 LEU A O 1
ATOM 3887 N N . ARG A 1 494 ? -15.748 7.223 7.066 1.00 93.56 494 ARG A N 1
ATOM 3888 C CA . ARG A 1 494 ? -15.142 7.499 5.739 1.00 93.56 494 ARG A CA 1
ATOM 3889 C C . ARG A 1 494 ? -13.750 8.131 5.771 1.00 93.56 494 ARG A C 1
ATOM 3891 O O . ARG A 1 494 ? -13.019 8.042 4.789 1.00 93.56 494 ARG A O 1
ATOM 3898 N N . GLY A 1 495 ? -13.370 8.755 6.879 1.00 94.88 495 GLY A N 1
ATOM 3899 C CA . GLY A 1 495 ? -12.103 9.468 7.027 1.00 94.88 495 GLY A CA 1
ATOM 3900 C C . GLY A 1 495 ? -11.680 9.576 8.488 1.00 94.88 495 GLY A C 1
ATOM 3901 O O . GLY A 1 495 ? -12.278 8.957 9.369 1.00 94.88 495 GLY A O 1
ATOM 3902 N N . VAL A 1 496 ? -10.643 10.373 8.744 1.00 96.75 496 VAL A N 1
ATOM 3903 C CA . VAL A 1 496 ? -10.130 10.636 10.091 1.00 96.75 496 VAL A CA 1
ATOM 3904 C C . VAL A 1 496 ? -9.957 12.138 10.306 1.00 96.75 496 VAL A C 1
ATOM 3906 O O . VAL A 1 496 ? -9.416 12.847 9.456 1.00 96.75 496 VAL A O 1
ATOM 3909 N N . VAL A 1 497 ? -10.405 12.620 11.463 1.00 97.12 497 VAL A N 1
ATOM 3910 C CA . VAL A 1 497 ? -10.080 13.942 12.004 1.00 97.12 497 VAL A CA 1
ATOM 3911 C C . VAL A 1 497 ? -8.983 13.749 13.048 1.00 97.12 497 VAL A C 1
ATOM 3913 O O . VAL A 1 497 ? -9.248 13.342 14.180 1.00 97.12 497 VAL A O 1
ATOM 3916 N N . ARG A 1 498 ? -7.730 13.994 12.670 1.00 93.62 498 ARG A N 1
ATOM 3917 C CA . ARG A 1 498 ? -6.566 13.911 13.565 1.00 93.62 498 ARG A CA 1
ATOM 3918 C C . ARG A 1 498 ? -6.208 15.277 14.133 1.00 93.62 498 ARG A C 1
ATOM 3920 O O . ARG A 1 498 ? -6.233 16.274 13.410 1.00 93.62 498 ARG A O 1
ATOM 3927 N N . LEU A 1 499 ? -5.840 15.309 15.410 1.00 93.38 499 LEU A N 1
ATOM 3928 C CA . LEU A 1 499 ? -5.298 16.492 16.074 1.00 93.38 499 LEU A CA 1
ATOM 3929 C C . LEU A 1 499 ? -3.820 16.286 16.407 1.00 93.38 499 LEU A C 1
ATOM 3931 O O . LEU A 1 499 ? -3.338 15.150 16.439 1.00 93.38 499 LEU A O 1
ATOM 3935 N N . THR A 1 500 ? -3.110 17.384 16.659 1.00 88.62 500 THR A N 1
ATOM 3936 C CA . THR A 1 500 ? -1.731 17.341 17.164 1.00 88.62 500 THR A CA 1
ATOM 3937 C C . THR A 1 500 ? -1.705 17.100 18.672 1.00 88.62 500 THR A C 1
ATOM 3939 O O . THR A 1 500 ? -2.530 17.632 19.422 1.00 88.62 500 THR A O 1
ATOM 3942 N N . GLY A 1 501 ? -0.731 16.323 19.123 1.00 80.81 501 GLY A N 1
ATOM 3943 C CA . GLY A 1 501 ? -0.301 16.213 20.509 1.00 80.81 501 GLY A CA 1
ATOM 3944 C C . GLY A 1 501 ? 0.874 17.151 20.784 1.00 80.81 501 GLY A C 1
ATOM 3945 O O . GLY A 1 501 ? 1.168 18.059 20.004 1.00 80.81 501 GLY A O 1
ATOM 3946 N N . GLY A 1 502 ? 1.535 16.924 21.913 1.00 66.50 502 GLY A N 1
ATOM 3947 C CA . GLY A 1 502 ? 2.789 17.553 22.325 1.00 66.50 502 GLY A CA 1
ATOM 3948 C C . GLY A 1 502 ? 4.035 16.851 21.775 1.00 66.50 502 GLY A C 1
ATOM 3949 O O . GLY A 1 502 ? 5.142 17.118 22.243 1.00 66.50 502 GLY A O 1
ATOM 3950 N N . ASP A 1 503 ? 3.884 15.928 20.823 1.00 64.75 503 ASP A N 1
ATOM 3951 C CA . ASP A 1 503 ? 5.005 15.273 20.160 1.00 64.75 503 ASP A CA 1
ATOM 3952 C C . ASP A 1 503 ? 5.728 16.225 19.186 1.00 64.75 503 ASP A C 1
ATOM 3954 O O . ASP A 1 503 ? 5.118 16.995 18.448 1.00 64.75 503 ASP A O 1
ATOM 3958 N N . LYS A 1 504 ? 7.068 16.177 19.172 1.00 61.25 504 LYS A N 1
ATOM 3959 C CA . LYS A 1 504 ? 7.924 17.022 18.312 1.00 61.25 504 LYS A CA 1
ATOM 3960 C C . LYS A 1 504 ? 7.978 16.555 16.842 1.00 61.25 504 LYS A C 1
ATOM 3962 O O . LYS A 1 504 ? 8.848 16.998 16.102 1.00 61.25 504 LYS A O 1
ATOM 3967 N N . GLN A 1 505 ? 7.109 15.630 16.421 1.00 65.12 505 GLN A N 1
ATOM 3968 C CA . GLN A 1 505 ? 7.137 15.033 15.074 1.00 65.12 505 GLN A CA 1
ATOM 3969 C C . GLN A 1 505 ? 6.213 15.739 14.071 1.00 65.12 505 GLN A C 1
ATOM 3971 O O . GLN A 1 505 ? 6.187 15.358 12.903 1.00 65.12 505 GLN A O 1
ATOM 3976 N N . ALA A 1 506 ? 5.504 16.792 14.492 1.00 61.59 506 ALA A N 1
ATOM 3977 C CA . ALA A 1 506 ? 4.557 17.538 13.664 1.00 61.59 506 ALA A CA 1
ATOM 3978 C C . ALA A 1 506 ? 5.138 18.021 12.316 1.00 61.59 506 ALA A C 1
ATOM 3980 O O . ALA A 1 506 ? 4.447 17.954 11.299 1.00 61.59 506 ALA A O 1
ATOM 3981 N N . ASP A 1 507 ? 6.413 18.426 12.296 1.00 63.47 507 ASP A N 1
ATOM 3982 C CA . ASP A 1 507 ? 7.109 18.917 11.093 1.00 63.47 507 ASP A CA 1
ATOM 3983 C C . ASP A 1 507 ? 7.499 17.796 10.118 1.00 63.47 507 ASP A C 1
ATOM 3985 O O . ASP A 1 507 ? 7.812 18.044 8.955 1.00 63.47 507 ASP A O 1
ATOM 3989 N N . GLN A 1 508 ? 7.471 16.543 10.577 1.00 76.56 508 GLN A N 1
ATOM 3990 C CA . GLN A 1 508 ? 7.815 15.377 9.768 1.00 76.56 508 GLN A CA 1
ATOM 3991 C C . GLN A 1 508 ? 6.601 14.797 9.045 1.00 76.56 508 GLN A C 1
ATOM 3993 O O . GLN A 1 508 ? 6.772 13.891 8.233 1.00 76.56 508 GLN A O 1
ATOM 3998 N N . PHE A 1 509 ? 5.381 15.267 9.322 1.00 83.75 509 PHE A N 1
ATOM 3999 C CA . PHE A 1 509 ? 4.169 14.776 8.669 1.00 83.75 509 PHE A CA 1
ATOM 4000 C C . PHE A 1 509 ? 3.975 15.386 7.277 1.00 83.75 509 PHE A C 1
ATOM 4002 O O . PHE A 1 509 ? 4.494 16.452 6.953 1.00 83.75 509 PHE A O 1
ATOM 4009 N N . PHE A 1 510 ? 3.186 14.713 6.436 1.00 79.25 510 PHE A N 1
ATOM 4010 C CA . PHE A 1 510 ? 2.762 15.262 5.137 1.00 79.25 510 PHE A CA 1
ATOM 4011 C C . PHE A 1 510 ? 2.032 16.610 5.262 1.00 79.25 510 PHE A C 1
ATOM 4013 O O . PHE A 1 510 ? 2.067 17.434 4.353 1.00 79.25 510 PHE A O 1
ATOM 4020 N N . SER A 1 511 ? 1.336 16.803 6.380 1.00 83.75 511 SER A N 1
ATOM 4021 C CA . SER A 1 511 ? 0.638 18.027 6.753 1.00 83.75 511 SER A CA 1
ATOM 4022 C C . SER A 1 511 ? 0.513 18.061 8.271 1.00 83.75 511 SER A C 1
ATOM 4024 O O . SER A 1 511 ? 0.207 17.033 8.886 1.00 83.75 511 SER A O 1
ATOM 4026 N N . THR A 1 512 ? 0.753 19.231 8.858 1.00 85.12 512 THR A N 1
ATOM 4027 C CA . THR A 1 512 ? 0.654 19.474 10.297 1.00 85.12 512 THR A CA 1
ATOM 4028 C C . THR A 1 512 ? -0.810 19.427 10.756 1.00 85.12 512 THR A C 1
ATOM 4030 O O . THR A 1 512 ? -1.615 20.245 10.302 1.00 85.12 512 THR A O 1
ATOM 4033 N N . PRO A 1 513 ? -1.189 18.506 11.662 1.00 89.31 513 PRO A N 1
ATOM 4034 C CA . PRO A 1 513 ? -2.546 18.448 12.194 1.00 89.31 513 PRO A CA 1
ATOM 4035 C C . PRO A 1 513 ? -2.890 19.682 13.052 1.00 89.31 513 PRO A C 1
ATOM 4037 O O . PRO A 1 513 ? -2.026 20.200 13.763 1.00 89.31 513 PRO A O 1
ATOM 4040 N N . PRO A 1 514 ? -4.154 20.137 13.064 1.00 92.50 514 PRO A N 1
ATOM 4041 C CA . PRO A 1 514 ? -4.589 21.236 13.920 1.00 92.50 514 PRO A CA 1
ATOM 4042 C C . PRO A 1 514 ? -4.635 20.826 15.403 1.00 92.50 514 PRO A C 1
ATOM 4044 O O . PRO A 1 514 ? -4.730 19.648 15.745 1.00 92.50 514 PRO A O 1
ATOM 4047 N N . ARG A 1 515 ? -4.620 21.808 16.315 1.00 92.00 515 ARG A N 1
ATOM 4048 C CA . ARG A 1 515 ? -4.816 21.578 17.767 1.00 92.00 515 ARG A CA 1
ATOM 4049 C C . ARG A 1 515 ? -6.273 21.342 18.154 1.00 92.00 515 ARG A C 1
ATOM 4051 O O . ARG A 1 515 ? -6.548 20.642 19.128 1.00 92.00 515 ARG A O 1
ATOM 4058 N N . ARG A 1 516 ? -7.197 21.941 17.405 1.00 94.94 516 ARG A N 1
ATOM 4059 C CA . ARG A 1 516 ? -8.638 21.831 17.625 1.00 94.94 516 ARG A CA 1
ATOM 4060 C C . ARG A 1 516 ? -9.384 21.939 16.301 1.00 94.94 516 ARG A C 1
ATOM 4062 O O . ARG A 1 516 ? -8.914 22.612 15.385 1.00 94.94 516 ARG A O 1
ATOM 4069 N N . VAL A 1 517 ? -10.532 21.281 16.223 1.00 96.69 517 VAL A N 1
ATOM 4070 C CA . VAL A 1 517 ? -11.491 21.382 15.120 1.00 96.69 517 VAL A CA 1
ATOM 4071 C C . VAL A 1 517 ? -12.812 21.834 15.721 1.00 96.69 517 VAL A C 1
ATOM 4073 O O . VAL A 1 517 ? -13.386 21.152 16.569 1.00 96.69 517 VAL A O 1
ATOM 4076 N N . GLU A 1 518 ? -13.260 23.017 15.321 1.00 94.56 518 GLU A N 1
ATOM 4077 C CA . GLU A 1 518 ? -14.446 23.669 15.871 1.00 94.56 518 GLU A CA 1
ATOM 4078 C C . GLU A 1 518 ? -15.644 23.542 14.936 1.00 94.56 518 GLU A C 1
ATOM 4080 O O . GLU A 1 518 ? -15.502 23.264 13.744 1.00 94.56 518 GLU A O 1
ATOM 4085 N N . LYS A 1 519 ? -16.828 23.838 15.484 1.00 90.81 519 LYS A N 1
ATOM 4086 C CA . LYS A 1 519 ? -18.067 24.005 14.717 1.00 90.81 519 LYS A CA 1
ATOM 4087 C C . LYS A 1 519 ? -18.462 22.758 13.922 1.00 90.81 519 LYS A C 1
ATOM 4089 O O . LYS A 1 519 ? -19.011 22.903 12.835 1.00 90.81 519 LYS A O 1
ATOM 4094 N N . ILE A 1 520 ? -18.218 21.551 14.440 1.00 96.38 520 ILE A N 1
ATOM 4095 C CA . ILE A 1 520 ? -18.774 20.326 13.849 1.00 96.38 520 ILE A CA 1
ATOM 4096 C C . ILE A 1 520 ? -20.290 20.392 14.036 1.00 96.38 520 ILE A C 1
ATOM 4098 O O . ILE A 1 520 ? -20.772 20.288 15.163 1.00 96.38 520 ILE A O 1
ATOM 4102 N N . ALA A 1 521 ? -21.025 20.648 12.955 1.00 95.06 521 ALA A N 1
ATOM 4103 C CA . ALA A 1 521 ? -22.458 20.917 13.014 1.00 95.06 521 ALA A CA 1
ATOM 4104 C C . ALA A 1 521 ? -23.249 19.672 13.442 1.00 95.06 521 ALA A C 1
ATOM 4106 O O . ALA A 1 521 ? -23.046 18.585 12.904 1.00 95.06 521 ALA A O 1
ATOM 4107 N N . VAL A 1 522 ? -24.167 19.851 14.396 1.00 95.44 522 VAL A N 1
ATOM 4108 C CA . VAL A 1 522 ? -25.024 18.775 14.915 1.00 95.44 522 VAL A CA 1
ATOM 4109 C C . VAL A 1 522 ? -26.503 19.108 14.725 1.00 95.44 522 VAL A C 1
ATOM 4111 O O . VAL A 1 522 ? -27.231 18.314 14.137 1.00 95.44 522 VAL A O 1
ATOM 4114 N N . ASN A 1 523 ? -26.929 20.284 15.191 1.00 95.00 523 ASN A N 1
ATOM 4115 C CA . ASN A 1 523 ? -28.275 20.856 15.060 1.00 95.00 523 ASN A CA 1
ATOM 4116 C C . ASN A 1 523 ? -29.439 19.904 15.394 1.00 95.00 523 ASN A C 1
ATOM 4118 O O . ASN A 1 523 ? -30.480 19.929 14.740 1.00 95.00 523 ASN A O 1
ATOM 4122 N N . GLN A 1 524 ? -29.281 19.053 16.408 1.00 94.56 524 GLN A N 1
ATOM 4123 C CA . GLN A 1 524 ? -30.340 18.141 16.849 1.00 94.56 524 GLN A CA 1
ATOM 4124 C C . GLN A 1 524 ? -30.195 17.767 18.328 1.00 94.56 524 GLN A C 1
ATOM 4126 O O . GLN A 1 524 ? -29.137 17.940 18.935 1.00 94.56 524 GLN A O 1
ATOM 4131 N N . LYS A 1 525 ? -31.273 17.237 18.914 1.00 95.06 525 LYS A N 1
ATOM 4132 C CA . LYS A 1 525 ? -31.271 16.691 20.278 1.00 95.06 525 LYS A CA 1
ATOM 4133 C C . LYS A 1 525 ? -30.753 15.255 20.281 1.00 95.06 525 LYS A C 1
ATOM 4135 O O . LYS A 1 525 ? -31.034 14.478 19.365 1.00 95.06 525 LYS A O 1
ATOM 4140 N N . ALA A 1 526 ? -30.055 14.877 21.342 1.00 95.19 526 ALA A N 1
ATOM 4141 C CA . ALA A 1 526 ? -29.581 13.515 21.553 1.00 95.19 526 ALA A CA 1
ATOM 4142 C C . ALA A 1 526 ? -29.619 13.176 23.041 1.00 95.19 526 ALA A C 1
ATOM 4144 O O . ALA A 1 526 ? -29.322 14.029 23.875 1.00 95.19 526 ALA A O 1
ATOM 4145 N N . THR A 1 527 ? -29.948 11.931 23.363 1.00 94.06 527 THR A N 1
ATOM 4146 C CA . THR A 1 527 ? -29.846 11.407 24.729 1.00 94.06 527 THR A CA 1
ATOM 4147 C C . THR A 1 527 ? -28.447 10.861 24.983 1.00 94.06 527 THR A C 1
ATOM 4149 O O .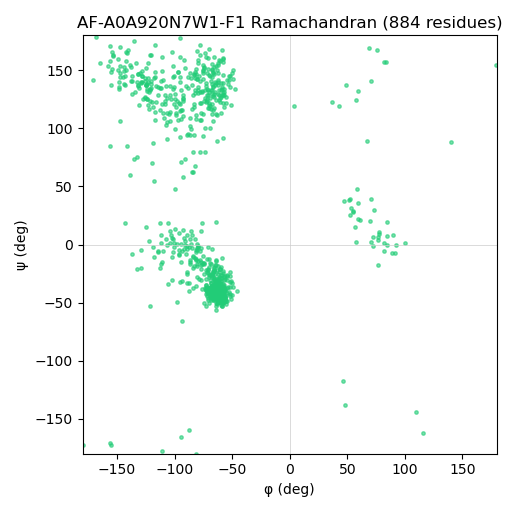 THR A 1 527 ? -27.873 11.116 26.039 1.00 94.06 527 THR A O 1
ATOM 4152 N N . TRP A 1 528 ? -27.865 10.179 23.993 1.00 95.00 528 TRP A N 1
ATOM 4153 C CA . TRP A 1 528 ? -26.499 9.671 24.054 1.00 95.00 528 TRP A CA 1
ATOM 4154 C C . TRP A 1 528 ? -25.689 10.090 22.833 1.00 95.00 528 TRP A C 1
ATOM 4156 O O . TRP A 1 528 ? -26.197 10.172 21.711 1.00 95.00 528 TRP A O 1
ATOM 4166 N N . ILE A 1 529 ? -24.405 10.338 23.073 1.00 96.69 529 ILE A N 1
ATOM 4167 C CA . ILE A 1 529 ? -23.419 10.706 22.060 1.00 96.69 529 ILE A CA 1
ATOM 4168 C C . ILE A 1 529 ? -22.425 9.553 21.950 1.00 96.69 529 ILE A C 1
ATOM 4170 O O . ILE A 1 529 ? -21.711 9.238 22.906 1.00 96.69 529 ILE A O 1
ATOM 4174 N N . HIS A 1 530 ? -22.393 8.925 20.781 1.00 96.81 530 HIS A N 1
ATOM 4175 C CA . HIS A 1 530 ? -21.516 7.813 20.445 1.00 96.81 530 HIS A CA 1
ATOM 4176 C C . HIS A 1 530 ? -20.344 8.317 19.616 1.00 96.81 530 HIS A C 1
ATOM 4178 O O . HIS A 1 530 ? -20.524 9.071 18.660 1.00 96.81 530 HIS A O 1
ATOM 4184 N N . VAL A 1 531 ? -19.136 7.894 19.971 1.00 97.56 531 VAL A N 1
ATOM 4185 C CA . VAL A 1 531 ? -17.912 8.364 19.327 1.00 97.56 531 VAL A CA 1
ATOM 4186 C C . VAL A 1 531 ? -16.999 7.188 19.024 1.00 97.56 531 VAL A C 1
ATOM 4188 O O . VAL A 1 531 ? -16.707 6.376 19.906 1.00 97.56 531 VAL A O 1
ATOM 4191 N N . LEU A 1 532 ? -16.508 7.145 17.786 1.00 97.88 532 LEU A N 1
ATOM 4192 C CA . LEU A 1 532 ? -15.417 6.272 17.369 1.00 97.88 532 LEU A CA 1
ATOM 4193 C C . LEU A 1 532 ? -14.120 7.074 17.351 1.00 97.88 532 LEU A C 1
ATOM 4195 O O . LEU A 1 532 ? -13.954 7.965 16.517 1.00 97.88 532 LEU A O 1
ATOM 4199 N N . HIS A 1 533 ? -13.198 6.786 18.265 1.00 97.38 533 HIS A N 1
ATOM 4200 C CA . HIS A 1 533 ? -11.965 7.563 18.416 1.00 97.38 533 HIS A CA 1
ATOM 4201 C C . HIS A 1 533 ? -10.820 6.746 19.008 1.00 97.38 533 HIS A C 1
ATOM 4203 O O . HIS A 1 533 ? -11.043 5.713 19.624 1.00 97.38 533 HIS A O 1
ATOM 4209 N N . ASN A 1 534 ? -9.589 7.223 18.858 1.00 93.62 534 ASN A N 1
ATOM 4210 C CA . ASN A 1 534 ? -8.393 6.586 19.409 1.00 93.62 534 ASN A CA 1
ATOM 4211 C C . ASN A 1 534 ? -7.280 7.631 19.613 1.00 93.62 534 ASN A C 1
ATOM 4213 O O . ASN A 1 534 ? -7.498 8.836 19.466 1.00 93.62 534 ASN A O 1
ATOM 4217 N N . CYS A 1 535 ? -6.074 7.180 19.967 1.00 91.19 535 CYS A N 1
ATOM 4218 C CA . CYS A 1 535 ? -4.893 8.032 20.002 1.00 91.19 535 CYS A CA 1
ATOM 4219 C C . CYS A 1 535 ? -3.616 7.318 19.527 1.00 91.19 535 CYS A C 1
ATOM 4221 O O . CYS A 1 535 ? -3.539 6.086 19.529 1.00 91.19 535 CYS A O 1
ATOM 4223 N N . SER A 1 536 ? -2.624 8.108 19.106 1.00 87.69 536 SER A N 1
ATOM 4224 C CA . SER A 1 536 ? -1.265 7.679 18.727 1.00 87.69 536 SER A CA 1
ATOM 4225 C C . SER A 1 536 ? -0.210 8.291 19.656 1.00 87.69 536 SER A C 1
ATOM 4227 O O . SER A 1 536 ? -0.521 9.171 20.460 1.00 87.69 536 SER A O 1
ATOM 4229 N N . PHE A 1 537 ? 1.042 7.839 19.522 1.00 80.81 537 PHE A N 1
ATOM 4230 C CA . PHE A 1 537 ? 2.211 8.370 20.247 1.00 80.81 537 PHE A CA 1
ATOM 4231 C C . PHE A 1 537 ? 2.072 8.296 21.769 1.00 80.81 537 PHE A C 1
ATOM 4233 O O . PHE A 1 537 ? 2.299 9.252 22.504 1.00 80.81 537 PHE A O 1
ATOM 4240 N N . VAL A 1 538 ? 1.664 7.128 22.255 1.00 74.00 538 VAL A N 1
ATOM 4241 C CA . VAL A 1 538 ? 1.519 6.895 23.688 1.00 74.00 538 VAL A CA 1
ATOM 4242 C C . VAL A 1 538 ? 2.860 6.457 24.270 1.00 74.00 538 VAL A C 1
ATOM 4244 O O . VAL A 1 538 ? 3.220 5.284 24.201 1.00 74.00 538 VAL A O 1
ATOM 4247 N N . PHE A 1 539 ? 3.568 7.401 24.883 1.00 67.62 539 PHE A N 1
ATOM 4248 C CA . PHE A 1 539 ? 4.774 7.144 25.667 1.00 67.62 539 PHE A CA 1
ATOM 4249 C C . PHE A 1 539 ? 4.510 7.555 27.118 1.00 67.62 539 PHE A C 1
ATOM 4251 O O . PHE A 1 539 ? 4.249 8.722 27.390 1.00 67.62 539 PHE A O 1
ATOM 4258 N N . GLU A 1 540 ? 4.507 6.581 28.032 1.00 67.81 540 GLU A N 1
ATOM 4259 C CA . GLU A 1 540 ? 4.426 6.797 29.490 1.00 67.81 540 GLU A CA 1
ATOM 4260 C C . GLU A 1 540 ? 3.226 7.627 29.998 1.00 67.81 540 GLU A C 1
ATOM 4262 O O . GLU A 1 540 ? 3.302 8.263 31.045 1.00 67.81 540 GLU A O 1
ATOM 4267 N N . ILE A 1 541 ? 2.083 7.604 29.303 1.00 72.50 541 ILE A N 1
ATOM 4268 C CA . ILE A 1 541 ? 0.896 8.362 29.731 1.00 72.50 541 ILE A CA 1
ATOM 4269 C C . ILE A 1 541 ? 0.193 7.650 30.896 1.00 72.50 541 ILE A C 1
ATOM 4271 O O . ILE A 1 541 ? -0.261 6.509 30.727 1.00 72.50 541 ILE A O 1
ATOM 4275 N N . PRO A 1 542 ? 0.030 8.310 32.060 1.00 71.56 542 PRO A N 1
ATOM 4276 C CA . PRO A 1 542 ? -0.712 7.742 33.175 1.00 71.56 542 PRO A CA 1
ATOM 4277 C C . PRO A 1 542 ? -2.180 7.494 32.821 1.00 71.56 542 PRO A C 1
ATOM 4279 O O . PRO A 1 542 ? -2.838 8.287 32.143 1.00 71.56 542 PRO A O 1
ATOM 4282 N N . HIS A 1 543 ? -2.722 6.386 33.318 1.00 74.75 543 HIS A N 1
ATOM 4283 C CA . HIS A 1 543 ? -4.143 6.086 33.193 1.00 74.75 543 HIS A CA 1
ATOM 4284 C C . HIS A 1 543 ? -4.991 7.181 33.864 1.00 74.75 543 HIS A C 1
ATOM 4286 O O . HIS A 1 543 ? -4.774 7.527 35.021 1.00 74.75 543 HIS A O 1
ATOM 4292 N N . GLY A 1 544 ? -6.022 7.657 33.172 1.00 78.75 544 GLY A N 1
ATOM 4293 C CA . GLY A 1 544 ? -6.920 8.708 33.637 1.00 78.75 544 GLY A CA 1
ATOM 4294 C C . GLY A 1 544 ? -6.466 10.121 33.281 1.00 78.75 544 GLY A C 1
ATOM 4295 O O . GLY A 1 544 ? -7.262 11.038 33.465 1.00 78.75 544 GLY A O 1
ATOM 4296 N N . ASN A 1 545 ? -5.258 10.309 32.737 1.00 84.62 545 ASN A N 1
ATOM 4297 C CA . ASN A 1 545 ? -4.818 11.630 32.300 1.00 84.62 545 ASN A CA 1
ATOM 4298 C C . ASN A 1 545 ? -5.622 12.114 31.082 1.00 84.62 545 ASN A C 1
ATOM 4300 O O . ASN A 1 545 ? -5.901 11.321 30.173 1.00 84.62 545 ASN A O 1
ATOM 4304 N N . PRO A 1 546 ? -5.968 13.411 31.031 1.00 90.62 546 PRO A N 1
ATOM 4305 C CA . PRO A 1 546 ? -6.639 13.996 29.883 1.00 90.62 546 PRO A CA 1
ATOM 4306 C C . PRO A 1 546 ? -5.691 14.092 28.687 1.00 90.62 546 PRO A C 1
ATOM 4308 O O . PRO A 1 546 ? -4.557 14.557 28.800 1.00 90.62 546 PRO A O 1
ATOM 4311 N N . ILE A 1 547 ? -6.177 13.671 27.522 1.00 92.06 547 ILE A N 1
ATOM 4312 C CA . ILE A 1 547 ? -5.476 13.845 26.241 1.00 92.06 547 ILE A CA 1
ATOM 4313 C C . ILE A 1 547 ? -6.264 14.710 25.250 1.00 92.06 547 ILE A C 1
ATOM 4315 O O . ILE A 1 547 ? -5.728 15.148 24.239 1.00 92.06 547 ILE A O 1
ATOM 4319 N N . GLY A 1 548 ? -7.526 14.997 25.558 1.00 94.88 548 GLY A N 1
ATOM 4320 C CA . GLY A 1 548 ? -8.388 15.870 24.775 1.00 94.88 548 GLY A CA 1
ATOM 4321 C C . GLY A 1 548 ? -9.770 15.994 25.402 1.00 94.88 548 GLY A C 1
ATOM 4322 O O . GLY A 1 548 ? -10.005 15.508 26.513 1.00 94.88 548 GLY A O 1
ATOM 4323 N N . ARG A 1 549 ? -10.691 16.636 24.690 1.00 96.44 549 ARG A N 1
ATOM 4324 C CA . ARG A 1 549 ? -12.098 16.776 25.086 1.00 96.44 549 ARG A CA 1
ATOM 4325 C C . ARG A 1 549 ? -13.003 17.023 23.881 1.00 96.44 549 ARG A C 1
ATOM 4327 O O . ARG A 1 549 ? -12.550 17.529 22.853 1.00 96.44 549 ARG A O 1
ATOM 4334 N N . TYR A 1 550 ? -14.283 16.716 24.057 1.00 97.69 550 TYR A N 1
ATOM 4335 C CA . TYR A 1 550 ? -15.364 17.240 23.229 1.00 97.69 550 TYR A CA 1
ATOM 4336 C C . TYR A 1 550 ? -16.087 18.342 24.004 1.00 97.69 550 TYR A C 1
ATOM 4338 O O . TYR A 1 550 ? -16.521 18.114 25.133 1.00 97.69 550 TYR A O 1
ATOM 4346 N N . LEU A 1 551 ? -16.202 19.530 23.417 1.00 97.25 551 LEU A N 1
ATOM 4347 C CA . LEU A 1 551 ? -17.045 20.610 23.933 1.00 97.25 551 LEU A CA 1
ATOM 4348 C C . LEU A 1 551 ? -18.356 20.591 23.152 1.00 97.25 551 LEU A C 1
ATOM 4350 O O . LEU A 1 551 ? -18.345 20.730 21.929 1.00 97.25 551 LEU A O 1
ATOM 4354 N N . VAL A 1 552 ? -19.460 20.363 23.852 1.00 97.44 552 VAL A N 1
ATOM 4355 C CA . VAL A 1 552 ? -20.811 20.299 23.297 1.00 97.44 552 VAL A CA 1
ATOM 4356 C C . VAL A 1 552 ? -21.449 21.671 23.469 1.00 97.44 552 VAL A C 1
ATOM 4358 O O . VAL A 1 552 ? -21.661 22.107 24.598 1.00 97.44 552 VAL A O 1
ATOM 4361 N N . HIS A 1 553 ? -21.737 22.335 22.354 1.00 97.44 553 HIS A N 1
ATOM 4362 C CA . HIS A 1 553 ? -22.341 23.666 22.305 1.00 97.44 553 HIS A CA 1
ATOM 4363 C C . HIS A 1 553 ? -23.843 23.535 22.112 1.00 97.44 553 HIS A C 1
ATOM 4365 O O . HIS A 1 553 ? -24.279 22.963 21.108 1.00 97.44 553 HIS A O 1
ATOM 4371 N N . PHE A 1 554 ? -24.637 24.073 23.031 1.00 97.38 554 PHE A N 1
ATOM 4372 C CA . PHE A 1 554 ? -26.092 24.085 22.920 1.00 97.38 554 PHE A CA 1
ATOM 4373 C C . PHE A 1 554 ? -26.586 25.363 22.234 1.00 97.38 554 PHE A C 1
ATOM 4375 O O . PHE A 1 554 ? -25.884 26.371 22.145 1.00 97.38 554 PHE A O 1
ATOM 4382 N N . GLU A 1 555 ? -27.800 25.310 21.693 1.00 95.25 555 GLU A N 1
ATOM 4383 C CA . GLU A 1 555 ? -28.403 26.431 20.961 1.00 95.25 555 GLU A CA 1
ATOM 4384 C C . GLU A 1 555 ? -28.590 27.696 21.817 1.00 95.25 555 GLU A C 1
ATOM 4386 O O . GLU A 1 555 ? -28.478 28.805 21.299 1.00 95.25 555 GLU A O 1
ATOM 4391 N N . ASP A 1 556 ? -28.783 27.538 23.128 1.00 93.19 556 ASP A N 1
ATOM 4392 C CA . ASP A 1 556 ? -28.955 28.630 24.095 1.00 93.19 556 ASP A CA 1
ATOM 4393 C C . ASP A 1 556 ? -27.636 29.266 24.576 1.00 93.19 556 ASP A C 1
ATOM 4395 O O . ASP A 1 556 ? -27.644 30.120 25.461 1.00 93.19 556 ASP A O 1
ATOM 4399 N N . GLY A 1 557 ? -26.501 28.846 24.010 1.00 92.12 557 GLY A N 1
ATOM 4400 C CA . GLY A 1 557 ? -25.171 29.343 24.361 1.00 92.12 557 GLY A CA 1
ATOM 4401 C C . GLY A 1 557 ? -24.529 28.653 25.565 1.00 92.12 557 GLY A C 1
ATOM 4402 O O . GLY A 1 557 ? -23.396 28.987 25.905 1.00 92.12 557 GLY A O 1
ATOM 4403 N N . THR A 1 558 ? -25.201 27.688 26.204 1.00 95.94 558 THR A N 1
ATOM 4404 C CA . THR A 1 558 ? -24.563 26.867 27.241 1.00 95.94 558 THR A CA 1
ATOM 4405 C C . THR A 1 558 ? -23.623 25.826 26.629 1.00 95.94 558 THR A C 1
ATOM 4407 O O . THR A 1 558 ? -23.796 25.396 25.486 1.00 95.94 558 THR A O 1
ATOM 4410 N N . GLU A 1 559 ? -22.622 25.397 27.399 1.00 95.75 559 GLU A N 1
ATOM 4411 C CA . GLU A 1 559 ? -21.644 24.395 26.971 1.00 95.75 559 GLU A CA 1
ATOM 4412 C C . GLU A 1 559 ? -21.527 23.257 27.990 1.00 95.75 559 GLU A C 1
ATOM 4414 O O . GLU A 1 559 ? -21.670 23.456 29.199 1.00 95.75 559 GLU A O 1
ATOM 4419 N N . ALA A 1 560 ? -21.215 22.056 27.505 1.00 95.19 560 ALA A N 1
ATOM 4420 C CA . ALA A 1 560 ? -20.822 20.928 28.341 1.00 95.19 560 ALA A CA 1
ATOM 4421 C C . ALA A 1 560 ? -19.512 20.304 27.851 1.00 95.19 560 ALA A C 1
ATOM 4423 O O . ALA A 1 560 ? -19.250 20.217 26.654 1.00 95.19 560 ALA A O 1
ATOM 4424 N N . THR A 1 561 ? -18.683 19.834 28.785 1.00 95.75 561 THR A N 1
ATOM 4425 C CA . THR A 1 561 ? -17.392 19.209 28.469 1.00 95.75 561 THR A CA 1
ATOM 4426 C C . THR A 1 561 ? -17.448 17.701 28.672 1.00 95.75 561 THR A C 1
ATOM 4428 O O . THR A 1 561 ? -17.739 17.228 29.768 1.00 95.75 561 THR A O 1
ATOM 4431 N N . LEU A 1 562 ? -17.071 16.947 27.640 1.00 96.00 562 LEU A N 1
ATOM 4432 C CA . LEU A 1 562 ? -16.855 15.504 27.697 1.00 96.00 562 LEU A CA 1
ATOM 4433 C C . LEU A 1 562 ? -15.342 15.227 27.612 1.00 96.00 562 LEU A C 1
ATOM 4435 O O . LEU A 1 562 ? -14.753 15.340 26.532 1.00 96.00 562 LEU A O 1
ATOM 4439 N N . PRO A 1 563 ? -14.663 14.912 28.729 1.00 95.38 563 PRO A N 1
ATOM 4440 C CA . PRO A 1 563 ? -13.216 14.723 28.726 1.00 95.38 563 PRO A CA 1
ATOM 4441 C C . PRO A 1 563 ? -12.818 13.420 28.022 1.00 95.38 563 PRO A C 1
ATOM 4443 O O . PRO A 1 563 ? -13.507 12.408 28.122 1.00 95.38 563 PRO A O 1
ATOM 4446 N N . ILE A 1 564 ? -11.654 13.403 27.374 1.00 95.25 564 ILE A N 1
ATOM 4447 C CA . ILE A 1 564 ? -11.037 12.200 26.801 1.00 95.25 564 ILE A CA 1
ATOM 4448 C C . ILE A 1 564 ? -9.861 11.813 27.690 1.00 95.25 564 ILE A C 1
ATOM 4450 O O . ILE A 1 564 ? -8.815 12.463 27.683 1.00 95.25 564 ILE A O 1
ATOM 4454 N N . LEU A 1 565 ? -10.048 10.753 28.475 1.00 90.50 565 LEU A N 1
ATOM 4455 C CA . LEU A 1 565 ? -9.083 10.299 29.468 1.00 90.50 565 LEU A CA 1
ATOM 4456 C C . LEU A 1 565 ? -8.427 9.000 28.992 1.00 90.50 565 LEU A C 1
ATOM 4458 O O . LEU A 1 565 ? -9.121 8.010 28.731 1.00 90.50 565 LEU A O 1
ATOM 4462 N N . TYR A 1 566 ? -7.097 8.991 28.903 1.00 86.69 566 TYR A N 1
ATOM 4463 C CA . TYR A 1 566 ? -6.337 7.824 28.453 1.00 86.69 566 TYR A CA 1
ATOM 4464 C C . TYR A 1 566 ? -6.544 6.626 29.393 1.00 86.69 566 TYR A C 1
ATOM 4466 O O . TYR A 1 566 ? -6.580 6.775 30.613 1.00 86.69 566 TYR A O 1
ATOM 4474 N N . GLY A 1 567 ? -6.727 5.425 28.844 1.00 77.88 567 GLY A N 1
ATOM 4475 C CA . GLY A 1 567 ? -7.017 4.200 29.597 1.00 77.88 567 GLY A CA 1
ATOM 4476 C C . GLY A 1 567 ? -8.460 4.081 30.107 1.00 77.88 567 GLY A C 1
ATOM 4477 O O . GLY A 1 567 ? -8.907 2.974 30.404 1.00 77.88 567 GLY A O 1
ATOM 4478 N N . LYS A 1 568 ? -9.227 5.181 30.160 1.00 83.69 568 LYS A N 1
ATOM 4479 C CA . LYS A 1 568 ? -10.674 5.151 30.426 1.00 83.69 568 LYS A CA 1
ATOM 4480 C C . LYS A 1 568 ? -11.468 5.125 29.130 1.00 83.69 568 LYS A C 1
ATOM 4482 O O . LYS A 1 568 ? -12.106 4.122 28.841 1.00 83.69 568 LYS A O 1
ATOM 4487 N N . HIS A 1 569 ? -11.409 6.198 28.350 1.00 90.50 569 HIS A N 1
ATOM 4488 C CA . HIS A 1 569 ? -12.269 6.366 27.173 1.00 90.50 569 HIS A CA 1
ATOM 4489 C C . HIS A 1 569 ? -11.649 5.776 25.906 1.00 90.50 569 HIS A C 1
ATOM 4491 O O . HIS A 1 569 ? -12.373 5.375 25.009 1.00 90.50 569 HIS A O 1
ATOM 4497 N N . LEU A 1 570 ? -10.319 5.669 25.852 1.00 90.06 570 LEU A N 1
ATOM 4498 C CA . LEU A 1 570 ? -9.589 5.062 24.740 1.00 90.06 570 LEU A CA 1
ATOM 4499 C C . LEU A 1 570 ? -8.218 4.548 25.184 1.00 90.06 570 LEU A C 1
ATOM 4501 O O . LEU A 1 570 ? -7.736 4.867 26.274 1.00 90.06 570 LEU A O 1
ATOM 4505 N N . VAL A 1 571 ? -7.566 3.807 24.294 1.00 84.00 571 VAL A N 1
ATOM 4506 C CA . VAL A 1 571 ? -6.172 3.357 24.402 1.00 84.00 571 VAL A CA 1
ATOM 4507 C C . VAL A 1 571 ? -5.445 3.563 23.065 1.00 84.00 571 VAL A C 1
ATOM 4509 O O . VAL A 1 571 ? -6.064 3.967 22.076 1.00 84.00 571 VAL A O 1
ATOM 4512 N N . THR A 1 572 ? -4.134 3.295 23.028 1.00 85.25 572 THR A N 1
ATOM 4513 C CA . THR A 1 572 ? -3.372 3.293 21.766 1.00 85.25 572 THR A CA 1
ATOM 4514 C C . THR A 1 572 ? -4.039 2.381 20.740 1.00 85.25 572 THR A C 1
ATOM 4516 O O . THR A 1 572 ? -4.507 1.295 21.080 1.00 85.25 572 THR A O 1
ATOM 4519 N N . TRP A 1 573 ? -4.097 2.824 19.487 1.00 87.50 573 TRP A N 1
ATOM 4520 C CA . TRP A 1 573 ? -4.775 2.060 18.441 1.00 87.50 573 TRP A CA 1
ATOM 4521 C C . TRP A 1 573 ? -3.939 0.923 17.857 1.00 87.50 573 TRP A C 1
ATOM 4523 O O . TRP A 1 573 ? -4.528 -0.062 17.433 1.00 87.50 573 TRP A O 1
ATOM 4533 N N . ILE A 1 574 ? -2.605 1.037 17.863 1.00 84.94 574 ILE A N 1
ATOM 4534 C CA . ILE A 1 574 ? -1.656 0.057 17.300 1.00 84.94 574 ILE A CA 1
ATOM 4535 C C . ILE A 1 574 ? -0.680 -0.486 18.343 1.00 84.94 574 ILE A C 1
ATOM 4537 O O . ILE A 1 574 ? -0.466 0.135 19.390 1.00 84.94 574 ILE A O 1
ATOM 4541 N N . ALA A 1 575 ? -0.039 -1.608 17.992 1.00 67.75 575 ALA A N 1
ATOM 4542 C CA . ALA A 1 575 ? 1.136 -2.178 18.658 1.00 67.75 575 ALA A CA 1
ATOM 4543 C C . ALA A 1 575 ? 0.930 -2.518 20.145 1.00 67.75 575 ALA A C 1
ATOM 4545 O O . ALA A 1 575 ? 1.884 -2.617 20.917 1.00 67.75 575 ALA A O 1
ATOM 4546 N N . ASN A 1 576 ? -0.326 -2.694 20.566 1.00 68.75 576 ASN A N 1
ATOM 4547 C CA . ASN A 1 576 ? -0.662 -3.175 21.899 1.00 68.75 576 ASN A CA 1
ATOM 4548 C C . ASN A 1 576 ? -2.063 -3.820 21.923 1.00 68.75 576 ASN A C 1
ATOM 4550 O O . ASN A 1 576 ? -3.037 -3.171 22.305 1.00 68.75 576 ASN A O 1
ATOM 4554 N N . PRO A 1 577 ? -2.195 -5.115 21.580 1.00 56.34 577 PRO A N 1
ATOM 4555 C CA . PRO A 1 577 ? -3.484 -5.818 21.563 1.00 56.34 577 PRO A CA 1
ATOM 4556 C C . PRO A 1 577 ? -4.093 -6.018 22.949 1.00 56.34 577 PRO A C 1
ATOM 4558 O O . PRO A 1 577 ? -5.169 -6.619 23.058 1.00 56.34 577 PRO A O 1
ATOM 4561 N N . HIS A 1 578 ? -3.370 -5.615 23.990 1.00 56.97 578 HIS A N 1
ATOM 4562 C CA . HIS A 1 578 ? -3.646 -5.930 25.380 1.00 56.97 578 HIS A CA 1
ATOM 4563 C C . HIS A 1 578 ? -4.084 -4.714 26.189 1.00 56.97 578 HIS A C 1
ATOM 4565 O O . HIS A 1 578 ? -4.659 -4.880 27.259 1.00 56.97 578 HIS A O 1
ATOM 4571 N N . ALA A 1 579 ? -3.852 -3.499 25.691 1.00 67.50 579 ALA A N 1
ATOM 4572 C CA . ALA A 1 579 ? -4.460 -2.318 26.276 1.00 67.50 579 ALA A CA 1
ATOM 4573 C C . ALA A 1 579 ? -5.976 -2.395 26.063 1.00 67.50 579 ALA A C 1
ATOM 4575 O O . ALA A 1 579 ? -6.417 -2.575 24.930 1.00 67.50 579 ALA A O 1
ATOM 4576 N N . THR A 1 580 ? -6.770 -2.254 27.127 1.00 72.38 580 THR A N 1
ATOM 4577 C CA . THR A 1 580 ? -8.226 -2.123 27.002 1.00 72.38 580 THR A CA 1
ATOM 4578 C C . THR A 1 580 ? -8.732 -0.868 27.702 1.00 72.38 580 THR A C 1
ATOM 4580 O O . THR A 1 580 ? -8.215 -0.499 28.760 1.00 72.38 580 THR A O 1
ATOM 4583 N N . PRO A 1 581 ? -9.706 -0.161 27.109 1.00 78.88 581 PRO A N 1
ATOM 4584 C CA . PRO A 1 581 ? -10.318 0.976 27.768 1.00 78.88 581 PRO A CA 1
ATOM 4585 C C . PRO A 1 581 ? -11.232 0.512 28.906 1.00 78.88 581 PRO A C 1
ATOM 4587 O O . PRO A 1 581 ? -12.042 -0.403 28.768 1.00 78.88 581 PRO A O 1
ATOM 4590 N N . THR A 1 582 ? -11.141 1.191 30.046 1.00 76.25 582 THR A N 1
ATOM 4591 C CA . THR A 1 582 ? -11.949 0.880 31.228 1.00 76.25 582 THR A CA 1
ATOM 4592 C C . THR A 1 582 ? -13.324 1.544 31.212 1.00 76.25 582 THR A C 1
ATOM 4594 O O . THR A 1 582 ? -14.080 1.348 32.137 1.00 76.25 582 THR A O 1
ATOM 4597 N N . HIS A 1 583 ? -13.693 2.366 30.241 1.00 82.81 583 HIS A N 1
ATOM 4598 C CA . HIS A 1 583 ? -14.997 3.050 30.202 1.00 82.81 583 HIS A CA 1
ATOM 4599 C C . HIS A 1 583 ? -15.543 3.156 28.764 1.00 82.81 583 HIS A C 1
ATOM 4601 O O . HIS A 1 583 ? -16.431 3.951 28.474 1.00 82.81 583 HIS A O 1
ATOM 4607 N N . ALA A 1 584 ? -15.008 2.329 27.865 1.00 86.50 584 ALA A N 1
ATOM 4608 C CA . ALA A 1 584 ? -15.395 2.213 26.464 1.00 86.50 584 ALA A CA 1
ATOM 4609 C C . ALA A 1 584 ? -15.200 0.757 26.004 1.00 86.50 584 ALA A C 1
ATOM 4611 O O . ALA A 1 584 ? -14.648 -0.056 26.749 1.00 86.50 584 ALA A O 1
ATOM 4612 N N . VAL A 1 585 ? -15.690 0.408 24.817 1.00 84.12 585 VAL A N 1
ATOM 4613 C CA . VAL A 1 585 ? -15.527 -0.924 24.202 1.00 84.12 585 VAL A CA 1
ATOM 4614 C C . VAL A 1 585 ? -14.825 -0.783 22.861 1.00 84.12 585 VAL A C 1
ATOM 4616 O O . VAL A 1 585 ? -14.779 0.301 22.292 1.00 84.12 585 VAL A O 1
ATOM 4619 N N . PHE A 1 586 ? -14.279 -1.867 22.320 1.00 86.62 586 PHE A N 1
ATOM 4620 C CA . PHE A 1 586 ? -13.827 -1.845 20.933 1.00 86.62 586 PHE A CA 1
ATOM 4621 C C . PHE A 1 586 ? -15.037 -1.931 19.997 1.00 86.62 586 PHE A C 1
ATOM 4623 O O . PHE A 1 586 ? -15.915 -2.768 20.193 1.00 86.62 586 PHE A O 1
ATOM 4630 N N . ALA A 1 587 ? -15.090 -1.047 19.006 1.00 89.75 587 ALA A N 1
ATOM 4631 C CA . ALA A 1 587 ? -15.995 -1.147 17.862 1.00 89.75 587 ALA A CA 1
ATOM 4632 C C . ALA A 1 587 ? -15.432 -2.098 16.801 1.00 89.75 587 ALA A C 1
ATOM 4634 O O . ALA A 1 587 ? -16.182 -2.821 16.159 1.00 89.75 587 ALA A O 1
ATOM 4635 N N . TRP A 1 588 ? -14.107 -2.099 16.634 1.00 90.88 588 TRP A N 1
ATOM 4636 C CA . TRP A 1 588 ? -13.408 -2.961 15.688 1.00 90.88 588 TRP A CA 1
ATOM 4637 C C . TRP A 1 588 ? -12.029 -3.346 16.221 1.00 90.88 588 TRP A C 1
ATOM 4639 O O . TRP A 1 588 ? -11.379 -2.561 16.922 1.00 90.88 588 TRP A O 1
ATOM 4649 N N . LYS A 1 589 ? -11.568 -4.547 15.875 1.00 84.38 589 LYS A N 1
ATOM 4650 C CA . LYS A 1 589 ? -10.210 -5.017 16.146 1.00 84.38 589 LYS A CA 1
ATOM 4651 C C . LYS A 1 589 ? -9.768 -5.966 15.037 1.00 84.38 589 LYS A C 1
ATOM 4653 O O . LYS A 1 589 ? -10.505 -6.886 14.711 1.00 84.38 589 LYS A O 1
ATOM 4658 N N . GLU A 1 590 ? -8.557 -5.778 14.525 1.00 86.25 590 GLU A N 1
ATOM 4659 C CA . GLU A 1 590 ? -7.940 -6.688 13.553 1.00 86.25 590 GLU A CA 1
ATOM 4660 C C . GLU A 1 590 ? -6.458 -6.926 13.875 1.00 86.25 590 GLU A C 1
ATOM 4662 O O . GLU A 1 590 ? -5.796 -6.061 14.454 1.00 86.25 590 GLU A O 1
ATOM 4667 N N . GLY A 1 591 ? -5.932 -8.087 13.478 1.00 76.69 591 GLY A N 1
ATOM 4668 C CA . GLY A 1 591 ? -4.536 -8.480 13.698 1.00 76.69 591 GLY A CA 1
ATOM 4669 C C . GLY A 1 591 ? -4.198 -8.912 15.131 1.00 76.69 591 GLY A C 1
ATOM 4670 O O . GLY A 1 591 ? -4.952 -8.686 16.081 1.00 76.69 591 GLY A O 1
ATOM 4671 N N . ASP A 1 592 ? -3.015 -9.512 15.279 1.00 68.56 592 ASP A N 1
ATOM 4672 C CA . ASP A 1 592 ? -2.485 -10.038 16.540 1.00 68.56 592 ASP A CA 1
ATOM 4673 C C . ASP A 1 592 ? -1.128 -9.415 16.893 1.00 68.56 592 ASP A C 1
ATOM 4675 O O . ASP A 1 592 ? -0.388 -8.954 16.027 1.00 68.56 592 ASP A O 1
ATOM 4679 N N . PHE A 1 593 ? -0.784 -9.424 18.186 1.00 68.50 593 PHE A N 1
ATOM 4680 C CA . PHE A 1 593 ? 0.493 -8.913 18.715 1.00 68.50 593 PHE A CA 1
ATOM 4681 C C . PHE A 1 593 ? 0.869 -7.536 18.139 1.00 68.50 593 PHE A C 1
ATOM 4683 O O . PHE A 1 593 ? 0.147 -6.564 18.356 1.00 68.50 593 PHE A O 1
ATOM 4690 N N . ASN A 1 594 ? 1.983 -7.440 17.417 1.00 67.69 594 ASN A N 1
ATOM 4691 C CA . ASN A 1 594 ? 2.485 -6.174 16.886 1.00 67.69 594 ASN A CA 1
ATOM 4692 C C . ASN A 1 594 ? 1.627 -5.619 15.735 1.00 67.69 594 ASN A C 1
ATOM 4694 O O . ASN A 1 594 ? 1.605 -4.405 15.548 1.00 67.69 594 ASN A O 1
ATOM 4698 N N . ASP A 1 595 ? 0.852 -6.467 15.052 1.00 73.31 595 ASP A N 1
ATOM 4699 C CA . ASP A 1 595 ? -0.027 -6.079 13.940 1.00 73.31 595 ASP A CA 1
ATOM 4700 C C . ASP A 1 595 ? -1.435 -5.678 14.410 1.00 73.31 595 ASP A C 1
ATOM 4702 O O . ASP A 1 595 ? -2.298 -5.327 13.597 1.00 73.31 595 ASP A O 1
ATOM 4706 N N . ALA A 1 596 ? -1.696 -5.754 15.718 1.00 78.31 596 ALA A N 1
ATOM 4707 C CA . ALA A 1 596 ? -3.006 -5.478 16.277 1.00 78.31 596 ALA A CA 1
ATOM 4708 C C . ALA A 1 596 ? -3.387 -4.003 16.126 1.00 78.31 596 ALA A C 1
ATOM 4710 O O . ALA A 1 596 ? -2.663 -3.108 16.574 1.00 78.31 596 ALA A O 1
ATOM 4711 N N . LYS A 1 597 ? -4.570 -3.776 15.556 1.00 87.81 597 LYS A N 1
ATOM 4712 C CA . LYS A 1 597 ? -5.202 -2.471 15.375 1.00 87.81 597 LYS A CA 1
ATOM 4713 C C . LYS A 1 597 ? -6.576 -2.469 16.019 1.00 87.81 597 LYS A C 1
ATOM 4715 O O . LYS A 1 597 ? -7.322 -3.440 15.907 1.00 87.81 597 LYS A O 1
ATOM 4720 N N . THR A 1 598 ? -6.918 -1.383 16.697 1.00 88.56 598 THR A N 1
ATOM 4721 C CA . THR A 1 598 ? -8.184 -1.250 17.422 1.00 88.56 598 THR A CA 1
ATOM 4722 C C . THR A 1 598 ? -8.872 0.069 17.115 1.00 88.56 598 THR A C 1
ATOM 4724 O O . THR A 1 598 ? -8.221 1.095 16.918 1.00 88.56 598 THR A O 1
ATOM 4727 N N . MET A 1 599 ? -10.200 0.029 17.104 1.00 92.56 599 MET A N 1
ATOM 4728 C CA . MET A 1 599 ? -11.070 1.195 17.058 1.00 92.56 599 MET A CA 1
ATOM 4729 C C . MET A 1 599 ? -11.948 1.190 18.306 1.00 92.56 599 MET A C 1
ATOM 4731 O O . MET A 1 599 ? -12.653 0.211 18.554 1.00 92.56 599 MET A O 1
ATOM 4735 N N . VAL A 1 600 ? -11.899 2.249 19.109 1.00 92.56 600 VAL A N 1
ATOM 4736 C CA . VAL A 1 600 ? -12.661 2.347 20.359 1.00 92.56 600 VAL A CA 1
ATOM 4737 C C . VAL A 1 600 ? -13.982 3.074 20.121 1.00 92.56 600 VAL A C 1
ATOM 4739 O O . VAL A 1 600 ? -14.011 4.141 19.515 1.00 92.56 600 VAL A O 1
ATOM 4742 N N . HIS A 1 601 ? -15.062 2.492 20.637 1.00 93.94 601 HIS A N 1
ATOM 4743 C CA . HIS A 1 601 ? -16.395 3.071 20.735 1.00 93.94 601 HIS A CA 1
ATOM 4744 C C . HIS A 1 601 ? -16.653 3.487 22.185 1.00 93.94 601 HIS A C 1
ATOM 4746 O O . HIS A 1 601 ? -16.773 2.648 23.084 1.00 93.94 601 HIS A O 1
ATOM 4752 N N . CYS A 1 602 ? -16.748 4.797 22.398 1.00 94.19 602 CYS A N 1
ATOM 4753 C CA . CYS A 1 602 ? -17.095 5.405 23.674 1.00 94.19 602 CYS A CA 1
ATOM 4754 C C . CYS A 1 602 ? -18.470 6.084 23.586 1.00 94.19 602 CYS A C 1
ATOM 4756 O O . CYS A 1 602 ? -18.795 6.710 22.576 1.00 94.19 602 CYS A O 1
ATOM 4758 N N . THR A 1 603 ? -19.273 5.968 24.645 1.00 94.88 603 THR A N 1
ATOM 4759 C CA . THR A 1 603 ? -20.617 6.557 24.722 1.00 94.88 603 THR A CA 1
ATOM 4760 C C . THR A 1 603 ? -20.719 7.461 25.942 1.00 94.88 603 THR A C 1
ATOM 4762 O O . THR A 1 603 ? -20.326 7.061 27.040 1.00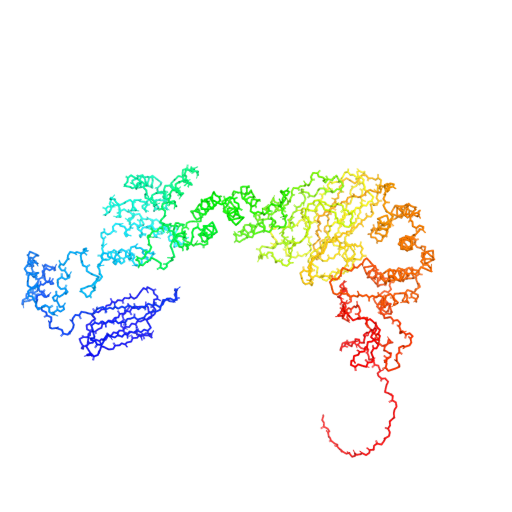 94.88 603 THR A O 1
ATOM 4765 N N . TRP A 1 604 ? -21.279 8.654 25.768 1.00 95.56 604 TRP A N 1
ATOM 4766 C CA . TRP A 1 604 ? -21.624 9.572 26.856 1.00 95.56 604 TRP A CA 1
ATOM 4767 C C . TRP A 1 604 ? -23.127 9.805 26.905 1.00 95.56 604 TRP A C 1
ATOM 4769 O O . TRP A 1 604 ? -23.777 9.892 25.862 1.00 95.56 604 TRP A O 1
ATOM 4779 N N . GLU A 1 605 ? -23.669 9.942 28.111 1.00 94.62 605 GLU A N 1
ATOM 4780 C CA . GLU A 1 605 ? -24.962 10.595 28.294 1.00 94.62 605 GLU A CA 1
ATOM 4781 C C . GLU A 1 605 ? -24.804 12.083 27.971 1.00 94.62 605 GLU A C 1
ATOM 4783 O O . GLU A 1 605 ? -23.834 12.716 28.396 1.00 94.62 605 GLU A O 1
ATOM 4788 N N . ASN A 1 606 ? -25.724 12.637 27.182 1.00 94.50 606 ASN A N 1
ATOM 4789 C CA . ASN A 1 606 ? -25.766 14.072 26.951 1.00 94.50 606 ASN A CA 1
ATOM 4790 C C . ASN A 1 606 ? -26.165 14.763 28.268 1.00 94.50 606 ASN A C 1
ATOM 4792 O O . ASN A 1 606 ? -27.266 14.500 28.749 1.00 94.50 606 ASN A O 1
ATOM 4796 N N . PRO A 1 607 ? -25.344 15.675 28.826 1.00 92.06 607 PRO A N 1
ATOM 4797 C CA . PRO A 1 607 ? -25.675 16.368 30.072 1.00 92.06 607 PRO A CA 1
ATOM 4798 C C . PRO A 1 607 ? -26.959 17.204 30.003 1.00 92.06 607 PRO A C 1
ATOM 4800 O O . PRO A 1 607 ? -27.532 17.525 31.040 1.00 92.06 607 PRO A O 1
ATOM 4803 N N . GLN A 1 608 ? -27.401 17.585 28.798 1.00 93.00 608 GLN A N 1
ATOM 4804 C CA . GLN A 1 608 ? -28.632 18.346 28.575 1.00 93.00 608 GLN A CA 1
ATOM 4805 C C . GLN A 1 608 ? -29.425 17.732 27.402 1.00 93.00 608 GLN A C 1
ATOM 4807 O O . GLN A 1 608 ? -29.433 18.283 26.297 1.00 93.00 608 GLN A O 1
ATOM 4812 N N . PRO A 1 609 ? -30.076 16.568 27.604 1.00 92.25 609 PRO A N 1
ATOM 4813 C CA . PRO A 1 609 ? -30.700 15.790 26.527 1.00 92.25 609 PRO A CA 1
ATOM 4814 C C . PRO A 1 609 ? -31.895 16.497 25.873 1.00 92.25 609 PRO A C 1
ATOM 4816 O O . PRO A 1 609 ? -32.197 16.252 24.704 1.00 92.25 609 PRO A O 1
ATOM 4819 N N . ASP A 1 610 ? -32.539 17.412 26.601 1.00 92.06 610 ASP A N 1
ATOM 4820 C CA . ASP A 1 610 ? -33.702 18.167 26.130 1.00 92.06 610 ASP A CA 1
ATOM 4821 C C . ASP A 1 610 ? -33.337 19.380 25.263 1.00 92.06 610 ASP A C 1
ATOM 4823 O O . ASP A 1 610 ? -34.220 19.951 24.609 1.00 92.06 610 ASP A O 1
ATOM 4827 N N . LYS A 1 611 ? -32.057 19.771 25.216 1.00 94.62 611 LYS A N 1
ATOM 4828 C CA . LYS A 1 611 ? -31.575 20.905 24.417 1.00 94.62 611 LYS A CA 1
ATOM 4829 C C . LYS A 1 611 ? -31.000 20.452 23.080 1.00 94.62 611 LYS A C 1
ATOM 4831 O O . LYS A 1 611 ? -30.444 19.362 22.944 1.00 94.62 611 LYS A O 1
ATOM 4836 N N . VAL A 1 612 ? -31.140 21.311 22.072 1.00 96.62 612 VAL A N 1
ATOM 4837 C CA . VAL A 1 612 ? -30.532 21.099 20.755 1.00 96.62 612 VAL A CA 1
ATOM 4838 C C . VAL A 1 612 ? -29.027 21.311 20.881 1.00 96.62 612 VAL A C 1
ATOM 4840 O O . VAL A 1 612 ? -28.573 22.375 21.306 1.00 96.62 612 VAL A O 1
ATOM 4843 N N . ILE A 1 613 ? -28.249 20.297 20.501 1.00 97.44 613 ILE A N 1
ATOM 4844 C CA . ILE A 1 613 ? -26.803 20.428 20.346 1.00 97.44 613 ILE A CA 1
ATOM 4845 C C . ILE A 1 613 ? -26.577 21.163 19.027 1.00 97.44 613 ILE A C 1
ATOM 4847 O O . ILE A 1 613 ? -26.874 20.625 17.962 1.00 97.44 613 ILE A O 1
ATOM 4851 N N . LYS A 1 614 ? -26.056 22.386 19.084 1.00 97.06 614 LYS A N 1
ATOM 4852 C CA . LYS A 1 614 ? -25.734 23.205 17.912 1.00 97.06 614 LYS A CA 1
ATOM 4853 C C . LYS A 1 614 ? -24.495 22.665 17.203 1.00 97.06 614 LYS A C 1
ATOM 4855 O O . LYS A 1 614 ? -24.524 22.377 16.006 1.00 97.06 614 LYS A O 1
ATOM 4860 N N . ALA A 1 615 ? -23.410 22.484 17.951 1.00 97.25 615 ALA A N 1
ATOM 4861 C CA . ALA A 1 615 ? -22.146 22.009 17.405 1.00 97.25 615 ALA A CA 1
ATOM 4862 C C . ALA A 1 615 ? -21.288 21.296 18.454 1.00 97.25 615 ALA A C 1
ATOM 4864 O O . ALA A 1 615 ? -21.510 21.429 19.655 1.00 97.25 615 ALA A O 1
ATOM 4865 N N . ILE A 1 616 ? -20.267 20.580 17.990 1.00 98.00 616 ILE A N 1
ATOM 4866 C CA . ILE A 1 616 ? -19.227 19.992 18.835 1.00 98.00 616 ILE A CA 1
ATOM 4867 C C . ILE A 1 616 ? -17.860 20.547 18.419 1.00 98.00 616 ILE A C 1
ATOM 4869 O O . ILE A 1 616 ? -17.556 20.662 17.230 1.00 98.00 616 ILE A O 1
ATOM 4873 N N . THR A 1 617 ? -17.020 20.879 19.397 1.00 97.94 617 THR A N 1
ATOM 4874 C CA . THR A 1 617 ? -15.589 21.143 19.188 1.00 97.94 617 THR A CA 1
ATOM 4875 C C . THR A 1 617 ? -14.784 19.948 19.678 1.00 97.94 617 THR A C 1
ATOM 4877 O O . THR A 1 617 ? -14.950 19.518 20.819 1.00 97.94 617 THR A O 1
ATOM 4880 N N . PHE A 1 618 ? -13.889 19.431 18.836 1.00 97.81 618 PHE A N 1
ATOM 4881 C CA . PHE A 1 618 ? -12.916 18.406 19.208 1.00 97.81 618 PHE A CA 1
ATOM 4882 C C . PHE A 1 618 ? -11.554 19.057 19.451 1.00 97.81 618 PHE A C 1
ATOM 4884 O O . PHE A 1 618 ? -10.997 19.705 18.564 1.00 97.81 618 PHE A O 1
ATOM 4891 N N . GLU A 1 619 ? -11.021 18.902 20.661 1.00 96.38 619 GLU A N 1
ATOM 4892 C CA . GLU A 1 619 ? -9.818 19.604 21.101 1.00 96.38 619 GLU A CA 1
ATOM 4893 C C . GLU A 1 619 ? -8.800 18.668 21.752 1.00 96.38 619 GLU A C 1
ATOM 4895 O O . GLU A 1 619 ? -9.143 17.818 22.578 1.00 96.38 619 GLU A O 1
ATOM 4900 N N . SER A 1 620 ? -7.529 18.869 21.402 1.00 93.44 620 SER A N 1
ATOM 4901 C CA . SER A 1 620 ? -6.390 18.195 22.015 1.00 93.44 620 SER A CA 1
ATOM 4902 C C . SER A 1 620 ? -5.976 18.888 23.311 1.00 93.44 620 SER A C 1
ATOM 4904 O O . SER A 1 620 ? -5.962 20.115 23.394 1.00 93.44 620 SER A O 1
ATOM 4906 N N . ALA A 1 621 ? -5.561 18.107 24.309 1.00 89.00 621 ALA A N 1
ATOM 4907 C CA . ALA A 1 621 ? -4.914 18.646 25.506 1.00 89.00 621 ALA A CA 1
ATOM 4908 C C . ALA A 1 621 ? -3.442 19.033 25.255 1.00 89.00 621 ALA A C 1
ATOM 4910 O O . ALA A 1 621 ? -2.776 19.502 26.174 1.00 89.00 621 ALA A O 1
ATOM 4911 N N . VAL A 1 622 ? -2.921 18.794 24.040 1.00 80.62 622 VAL A N 1
ATOM 4912 C CA . VAL A 1 622 ? -1.502 18.956 23.665 1.00 80.62 622 VAL A CA 1
ATOM 4913 C C . VAL A 1 622 ? -0.576 18.193 24.629 1.00 80.62 622 VAL A C 1
ATOM 4915 O O . VAL A 1 622 ? 0.556 18.583 24.901 1.00 80.62 622 VAL A O 1
ATOM 4918 N N . SER A 1 623 ? -1.070 17.075 25.167 1.00 75.50 623 SER A N 1
ATOM 4919 C CA . SER A 1 623 ? -0.262 16.126 25.927 1.00 75.50 623 SER A CA 1
ATOM 4920 C C . SER A 1 623 ? 0.552 15.257 24.966 1.00 75.50 623 SER A C 1
ATOM 4922 O O . SER A 1 623 ? 0.353 15.316 23.759 1.00 75.50 623 SER A O 1
ATOM 4924 N N . VAL A 1 624 ? 1.477 14.439 25.472 1.00 75.44 624 VAL A N 1
ATOM 4925 C CA . VAL A 1 624 ? 2.415 13.640 24.650 1.00 75.44 624 VAL A CA 1
ATOM 4926 C C . VAL A 1 624 ? 1.728 12.795 23.555 1.00 75.44 624 VAL A C 1
ATOM 4928 O O . VAL A 1 624 ? 2.356 12.489 22.548 1.00 75.44 624 VAL A O 1
ATOM 4931 N N . SER A 1 625 ? 0.442 12.454 23.709 1.00 85.56 625 SER A N 1
ATOM 4932 C CA . SER A 1 625 ? -0.327 11.687 22.724 1.00 85.56 625 SER A CA 1
ATOM 4933 C C . SER A 1 625 ? -1.224 12.563 21.857 1.00 85.56 625 SER A C 1
ATOM 4935 O O . SER A 1 625 ? -1.829 13.532 22.311 1.00 85.56 625 SER A O 1
ATOM 4937 N N . SER A 1 626 ? -1.359 12.146 20.601 1.00 89.94 626 SER A N 1
ATOM 4938 C CA . SER A 1 626 ? -2.222 12.780 19.614 1.00 89.94 626 SER A CA 1
ATOM 4939 C C . SER A 1 626 ? -3.559 12.022 19.490 1.00 89.94 626 SER A C 1
ATOM 4941 O O . SER A 1 626 ? -3.550 10.863 19.048 1.00 89.94 626 SER A O 1
ATOM 4943 N N . PRO A 1 627 ? -4.707 12.615 19.881 1.00 94.00 627 PRO A N 1
ATOM 4944 C CA . PRO A 1 627 ? -6.019 11.999 19.711 1.00 94.00 627 PRO A CA 1
ATOM 4945 C C . PRO A 1 627 ? -6.558 12.205 18.288 1.00 94.00 627 PRO A C 1
ATOM 4947 O O . PRO A 1 627 ? -6.281 13.209 17.626 1.00 94.00 627 PRO A O 1
ATOM 4950 N N . PHE A 1 628 ? -7.381 11.268 17.829 1.00 95.88 628 PHE A N 1
ATOM 4951 C CA . PHE A 1 628 ? -8.052 11.363 16.537 1.00 95.88 628 PHE A CA 1
ATOM 4952 C C . PHE A 1 628 ? -9.435 10.706 16.564 1.00 95.88 628 PHE A C 1
ATOM 4954 O O . PHE A 1 628 ? -9.706 9.803 17.357 1.00 95.88 628 PHE A O 1
ATOM 4961 N N . LEU A 1 629 ? -10.309 11.189 15.688 1.00 97.69 629 LEU A N 1
ATOM 4962 C CA . LEU A 1 629 ? -11.735 10.889 15.624 1.00 97.69 629 LEU A CA 1
ATOM 4963 C C . LEU A 1 629 ? -12.087 10.301 14.252 1.00 97.69 629 LEU A C 1
ATOM 4965 O O . LEU A 1 629 ? -11.689 10.845 13.225 1.00 97.69 629 LEU A O 1
ATOM 4969 N N . TYR A 1 630 ? -12.864 9.222 14.245 1.00 97.75 630 TYR A N 1
ATOM 4970 C CA . TYR A 1 630 ? -13.354 8.561 13.036 1.00 97.75 630 TYR A CA 1
ATOM 4971 C C . TYR A 1 630 ? -14.785 8.980 12.678 1.00 97.75 630 TYR A C 1
ATOM 4973 O O . TYR A 1 630 ? -15.059 9.344 11.534 1.00 97.75 630 TYR A O 1
ATOM 4981 N N . ALA A 1 631 ? -15.694 8.932 13.658 1.00 98.06 631 ALA A N 1
ATOM 4982 C CA . ALA A 1 631 ? -17.119 9.202 13.471 1.00 98.06 631 ALA A CA 1
ATOM 4983 C C . ALA A 1 631 ? -17.801 9.600 14.791 1.00 98.06 631 ALA A C 1
ATOM 4985 O O . ALA A 1 631 ? -17.365 9.192 15.872 1.00 98.06 631 ALA A O 1
ATOM 4986 N N . ILE A 1 632 ? -18.895 10.362 14.691 1.00 98.19 632 ILE A N 1
ATOM 4987 C CA . ILE A 1 632 ? -19.813 10.668 15.798 1.00 98.19 632 ILE A CA 1
ATOM 4988 C C . ILE A 1 632 ? -21.222 10.256 15.372 1.00 98.19 632 ILE A C 1
ATOM 4990 O O . ILE A 1 632 ? -21.640 10.500 14.238 1.00 98.19 632 ILE A O 1
ATOM 4994 N N . SER A 1 633 ? -21.971 9.625 16.267 1.00 97.38 633 SER A N 1
ATOM 4995 C CA . SER A 1 633 ? -23.370 9.274 16.033 1.00 97.38 633 SER A CA 1
ATOM 4996 C C . SER A 1 633 ? -24.220 9.573 17.254 1.00 97.38 633 SER A C 1
ATOM 4998 O O . SER A 1 633 ? -23.762 9.494 18.393 1.00 97.38 633 SER A O 1
ATOM 5000 N N . LEU A 1 634 ? -25.451 9.996 17.005 1.00 96.25 634 LEU A N 1
ATOM 5001 C CA . LEU A 1 634 ? -26.367 10.458 18.031 1.00 96.25 634 LEU A CA 1
ATOM 5002 C C . LEU A 1 634 ? -27.526 9.497 18.171 1.00 96.25 634 LEU A C 1
ATOM 5004 O O . LEU A 1 634 ? -28.157 9.118 17.187 1.00 96.25 634 LEU A O 1
ATOM 5008 N N . GLU A 1 635 ? -27.850 9.184 19.414 1.00 92.69 635 GLU A N 1
ATOM 5009 C CA . GLU A 1 635 ? -28.975 8.333 19.750 1.00 92.69 635 GLU A CA 1
ATOM 5010 C C . GLU A 1 635 ? -29.940 9.113 20.643 1.00 92.69 635 GLU A C 1
ATOM 5012 O O . GLU A 1 635 ? -29.536 9.799 21.585 1.00 92.69 635 GLU A O 1
ATOM 5017 N N . SER A 1 636 ? -31.231 9.027 20.341 1.00 87.94 636 SER A N 1
ATOM 5018 C CA . SER A 1 636 ? -32.287 9.479 21.244 1.00 87.94 636 SER A CA 1
ATOM 5019 C C . SER A 1 636 ? -32.886 8.268 21.939 1.00 87.94 636 SER A C 1
ATOM 5021 O O . SER A 1 636 ? -33.052 7.229 21.307 1.00 87.94 636 SER A O 1
ATOM 5023 N N . ALA A 1 637 ? -33.271 8.426 23.203 1.00 76.31 637 ALA A N 1
ATOM 5024 C CA . ALA A 1 637 ? -34.115 7.462 23.893 1.00 76.31 637 ALA A CA 1
ATOM 5025 C C . ALA A 1 637 ? -35.481 7.404 23.191 1.00 76.31 637 ALA A C 1
ATOM 5027 O O . ALA A 1 637 ? -36.388 8.179 23.489 1.00 76.31 637 ALA A O 1
ATOM 5028 N N . ALA A 1 638 ? -35.608 6.536 22.191 1.00 65.12 638 ALA A N 1
ATOM 5029 C CA . ALA A 1 638 ? -36.897 6.191 21.621 1.00 65.12 638 ALA A CA 1
ATOM 5030 C C . ALA A 1 638 ? -37.634 5.259 22.591 1.00 65.12 638 ALA A C 1
ATOM 5032 O O . ALA A 1 638 ? -37.007 4.456 23.288 1.00 65.12 638 ALA A O 1
ATOM 5033 N N . ALA A 1 639 ? -38.968 5.328 22.612 1.00 53.59 639 ALA A N 1
ATOM 5034 C CA . ALA A 1 639 ? -39.753 4.234 23.169 1.00 53.59 639 ALA A CA 1
ATOM 5035 C C . ALA A 1 639 ? -39.389 2.974 22.375 1.00 53.59 639 ALA A C 1
ATOM 5037 O O . ALA A 1 639 ? -39.483 2.978 21.147 1.00 53.59 639 ALA A O 1
ATOM 5038 N N . ALA A 1 640 ? -38.897 1.936 23.051 1.00 54.19 640 ALA A N 1
ATOM 5039 C CA . ALA A 1 640 ? -38.557 0.691 22.381 1.00 54.19 640 ALA A CA 1
ATOM 5040 C C . ALA A 1 640 ? -39.787 0.188 21.612 1.00 54.19 640 ALA A C 1
ATOM 5042 O O . ALA A 1 640 ? -40.884 0.111 22.169 1.00 54.19 640 ALA A O 1
ATOM 5043 N N . ALA A 1 641 ? -39.608 -0.085 20.316 1.00 58.66 641 ALA A N 1
ATOM 5044 C CA . ALA A 1 641 ? -40.684 -0.571 19.463 1.00 58.66 641 ALA A CA 1
ATOM 5045 C C . ALA A 1 641 ? -41.335 -1.812 20.101 1.00 58.66 641 ALA A C 1
ATOM 5047 O O . ALA A 1 641 ? -40.658 -2.614 20.755 1.00 58.66 641 ALA A O 1
ATOM 5048 N N . ALA A 1 642 ? -42.661 -1.922 19.989 1.00 59.06 642 ALA A N 1
ATOM 5049 C CA . ALA A 1 642 ? -43.448 -2.915 20.723 1.00 59.06 642 ALA A CA 1
ATOM 5050 C C . ALA A 1 642 ? -43.114 -4.372 20.336 1.00 59.06 642 ALA A C 1
ATOM 5052 O O . ALA A 1 642 ? -43.425 -5.287 21.092 1.00 59.06 642 ALA A O 1
ATOM 5053 N N . ASP A 1 643 ? -42.464 -4.568 19.191 1.00 65.50 643 ASP A N 1
ATOM 5054 C CA . ASP A 1 643 ? -42.147 -5.832 18.526 1.00 65.50 643 ASP A CA 1
ATOM 5055 C C . ASP A 1 643 ? -40.685 -6.293 18.694 1.00 65.50 643 ASP A C 1
ATOM 5057 O O . ASP A 1 643 ? -40.288 -7.302 18.112 1.00 65.50 643 ASP A O 1
ATOM 5061 N N . ARG A 1 644 ? -39.868 -5.594 19.496 1.00 77.62 644 ARG A N 1
ATOM 5062 C CA . ARG A 1 644 ? -38.476 -6.006 19.744 1.00 77.62 644 ARG A CA 1
ATOM 5063 C C . ARG A 1 644 ? -38.395 -7.306 20.539 1.00 77.62 644 ARG A C 1
ATOM 5065 O O . ARG A 1 644 ? -39.082 -7.483 21.546 1.00 77.62 644 ARG A O 1
ATOM 5072 N N . ASP A 1 645 ? -37.483 -8.182 20.130 1.00 87.19 645 ASP A N 1
ATOM 5073 C CA . ASP A 1 645 ? -37.208 -9.422 20.843 1.00 87.19 645 ASP A CA 1
ATOM 5074 C C . ASP A 1 645 ? -36.588 -9.153 22.228 1.00 87.19 645 ASP A C 1
ATOM 5076 O O . ASP A 1 645 ? -35.845 -8.193 22.450 1.00 87.19 645 ASP A O 1
ATOM 5080 N N . VAL A 1 646 ? -36.887 -10.038 23.178 1.00 88.81 646 VAL A N 1
ATOM 5081 C CA . VAL A 1 646 ? -36.457 -9.909 24.577 1.00 88.81 646 VAL A CA 1
ATOM 5082 C C . VAL A 1 646 ? -34.931 -9.889 24.704 1.00 88.81 646 VAL A C 1
ATOM 5084 O O . VAL A 1 646 ? -34.395 -9.146 25.528 1.00 88.81 646 VAL A O 1
ATOM 5087 N N . THR A 1 647 ? -34.220 -10.665 23.887 1.00 88.00 647 THR A N 1
ATOM 5088 C CA . THR A 1 647 ? -32.759 -10.778 23.946 1.00 88.00 647 THR A CA 1
ATOM 5089 C C . THR A 1 647 ? -32.089 -9.455 23.571 1.00 88.00 647 THR A C 1
ATOM 5091 O O . THR A 1 647 ? -31.191 -9.008 24.290 1.00 88.00 647 THR A O 1
ATOM 5094 N N . SER A 1 648 ? -32.545 -8.772 22.513 1.00 85.25 648 SER A N 1
ATOM 5095 C CA . SER A 1 648 ? -31.990 -7.465 22.131 1.00 85.25 648 SER A CA 1
ATOM 5096 C C . SER A 1 648 ? -32.271 -6.375 23.168 1.00 85.25 648 SER A C 1
ATOM 5098 O O . SER A 1 648 ? -31.383 -5.565 23.447 1.00 85.25 648 SER A O 1
ATOM 5100 N N . LEU A 1 649 ? -33.456 -6.379 23.796 1.00 88.25 649 LEU A N 1
ATOM 5101 C CA . LEU A 1 649 ? -33.794 -5.451 24.886 1.00 88.25 649 LEU A CA 1
ATOM 5102 C C . LEU A 1 649 ? -32.852 -5.628 26.086 1.00 88.25 649 LEU A C 1
ATOM 5104 O O . LEU A 1 649 ? -32.340 -4.648 26.631 1.00 88.25 649 LEU A O 1
ATOM 5108 N N . LEU A 1 650 ? -32.595 -6.876 26.490 1.00 90.19 650 LEU A N 1
ATOM 5109 C CA . LEU A 1 650 ? -31.705 -7.195 27.610 1.00 90.19 650 LEU A CA 1
ATOM 5110 C C . LEU A 1 650 ? -30.233 -6.889 27.295 1.00 90.19 650 LEU A C 1
ATOM 5112 O O . LEU A 1 650 ? -29.512 -6.388 28.165 1.00 90.19 650 LEU A O 1
ATOM 5116 N N . ALA A 1 651 ? -29.792 -7.142 26.061 1.00 85.56 651 ALA A N 1
ATOM 5117 C CA . ALA A 1 651 ? -28.444 -6.814 25.605 1.00 85.56 651 ALA A CA 1
ATOM 5118 C C . ALA A 1 651 ? -28.193 -5.296 25.615 1.00 85.56 651 ALA A C 1
ATOM 5120 O O . ALA A 1 651 ? -27.177 -4.848 26.154 1.00 85.56 651 ALA A O 1
ATOM 5121 N N . GLU A 1 652 ? -29.135 -4.500 25.097 1.00 86.19 652 GLU A N 1
ATOM 5122 C CA . GLU A 1 652 ? -29.063 -3.036 25.132 1.00 86.19 652 GLU A CA 1
ATOM 5123 C C . GLU A 1 652 ? -29.081 -2.509 26.570 1.00 86.19 652 GLU A C 1
ATOM 5125 O O . GLU A 1 652 ? -28.223 -1.703 26.935 1.00 86.19 652 GLU A O 1
ATOM 5130 N N . ALA A 1 653 ? -29.999 -3.004 27.409 1.00 89.75 653 ALA A N 1
ATOM 5131 C CA . ALA A 1 653 ? -30.102 -2.624 28.816 1.00 89.75 653 ALA A CA 1
ATOM 5132 C C . ALA A 1 653 ? -28.768 -2.822 29.551 1.00 89.75 653 ALA A C 1
ATOM 5134 O O . ALA A 1 653 ? -28.271 -1.903 30.211 1.00 89.75 653 ALA A O 1
ATOM 5135 N N . ARG A 1 654 ? -28.149 -4.001 29.387 1.00 87.50 654 ARG A N 1
ATOM 5136 C CA . ARG A 1 654 ? -26.841 -4.317 29.975 1.00 87.50 654 ARG A CA 1
ATOM 5137 C C . ARG A 1 654 ? -25.737 -3.424 29.413 1.00 87.50 654 ARG A C 1
ATOM 5139 O O . ARG A 1 654 ? -24.906 -2.945 30.185 1.00 87.50 654 ARG A O 1
ATOM 5146 N N . LEU A 1 655 ? -25.705 -3.201 28.098 1.00 83.00 655 LEU A N 1
ATOM 5147 C CA . LEU A 1 655 ? -24.678 -2.379 27.461 1.00 83.00 655 LEU A CA 1
ATOM 5148 C C . LEU A 1 655 ? -24.766 -0.923 27.939 1.00 83.00 655 LEU A C 1
ATOM 5150 O O . LEU A 1 655 ? -23.766 -0.384 28.411 1.00 83.00 655 LEU A O 1
ATOM 5154 N N . LYS A 1 656 ? -25.954 -0.309 27.893 1.00 88.12 656 LYS A N 1
ATOM 5155 C CA . LYS A 1 656 ? -26.179 1.098 28.262 1.00 88.12 656 LYS A CA 1
ATOM 5156 C C . LYS A 1 656 ? -25.787 1.383 29.706 1.00 88.12 656 LYS A C 1
ATOM 5158 O O . LYS A 1 656 ? -24.964 2.262 29.944 1.00 88.12 656 LYS A O 1
ATOM 5163 N N . ILE A 1 657 ? -26.294 0.601 30.660 1.00 89.56 657 ILE A N 1
ATOM 5164 C CA . ILE A 1 657 ? -26.030 0.848 32.087 1.00 89.56 657 ILE A CA 1
ATOM 5165 C C . ILE A 1 657 ? -24.555 0.668 32.467 1.00 89.56 657 ILE A C 1
ATOM 5167 O O . ILE A 1 657 ? -24.070 1.250 33.435 1.00 89.56 657 ILE A O 1
ATOM 5171 N N . THR A 1 658 ? -23.829 -0.142 31.697 1.00 83.12 658 THR A N 1
ATOM 5172 C CA . THR A 1 658 ? -22.435 -0.490 31.976 1.00 83.12 658 THR A CA 1
ATOM 5173 C C . THR A 1 658 ? -21.441 0.427 31.259 1.00 83.12 658 THR A C 1
ATOM 5175 O O . THR A 1 658 ? -20.325 0.638 31.748 1.00 83.12 658 THR A O 1
ATOM 5178 N N . MET A 1 659 ? -21.808 0.932 30.077 1.00 81.50 659 MET A N 1
ATOM 5179 C CA . MET A 1 659 ? -20.887 1.593 29.145 1.00 81.50 659 MET A CA 1
ATOM 5180 C C . MET A 1 659 ? -21.136 3.084 28.959 1.00 81.50 659 MET A C 1
ATOM 5182 O O . MET A 1 659 ? -20.218 3.780 28.531 1.00 81.50 659 MET A O 1
ATOM 5186 N N . VAL A 1 660 ? -22.333 3.585 29.271 1.00 90.62 660 VAL A N 1
ATOM 5187 C CA . VAL A 1 660 ? -22.624 5.015 29.159 1.00 90.62 660 VAL A CA 1
ATOM 5188 C C . VAL A 1 660 ? -21.882 5.771 30.257 1.00 90.62 660 VAL A C 1
ATOM 5190 O O . VAL A 1 660 ? -22.113 5.586 31.453 1.00 90.62 660 VAL A O 1
ATOM 5193 N N . ASN A 1 661 ? -20.978 6.649 29.837 1.00 89.69 661 ASN A N 1
ATOM 5194 C CA . ASN A 1 661 ? -20.272 7.547 30.734 1.00 89.69 661 ASN A CA 1
ATOM 5195 C C . ASN A 1 661 ? -21.225 8.629 31.239 1.00 89.69 661 ASN A C 1
ATOM 5197 O O . ASN A 1 661 ? -21.881 9.297 30.440 1.00 89.69 661 ASN A O 1
ATOM 5201 N N . GLY A 1 662 ? -21.270 8.805 32.562 1.00 82.94 662 GLY A N 1
ATOM 5202 C CA . GLY A 1 662 ? -22.182 9.752 33.200 1.00 82.94 662 GLY A CA 1
ATOM 5203 C C . GLY A 1 662 ? -23.641 9.294 33.209 1.00 82.94 662 GLY A C 1
ATOM 5204 O O . GLY A 1 662 ? -24.505 10.149 33.166 1.00 82.94 662 GLY A O 1
ATOM 5205 N N . ALA A 1 663 ? -23.919 7.983 33.242 1.00 79.44 663 ALA A N 1
ATOM 5206 C CA . ALA A 1 663 ? -25.274 7.426 33.312 1.00 79.44 663 ALA A CA 1
ATOM 5207 C C . ALA A 1 663 ? -26.050 7.919 34.555 1.00 79.44 663 ALA A C 1
ATOM 5209 O O . ALA A 1 663 ? -25.954 7.313 35.626 1.00 79.44 663 ALA A O 1
ATOM 5210 N N . THR A 1 664 ? -26.802 9.016 34.413 1.00 85.19 664 THR A N 1
ATOM 5211 C CA . THR A 1 664 ? -27.653 9.574 35.473 1.00 85.19 664 THR A CA 1
ATOM 5212 C C . THR A 1 664 ? -29.045 8.926 35.451 1.00 85.19 664 THR A C 1
ATOM 5214 O O . THR A 1 664 ? -29.246 7.837 34.898 1.00 85.19 664 THR A O 1
ATOM 5217 N N . ASP A 1 665 ? -30.038 9.591 36.044 1.00 85.25 665 ASP A N 1
ATOM 5218 C CA . ASP A 1 665 ? -31.434 9.160 36.040 1.00 85.25 665 ASP A CA 1
ATOM 5219 C C . ASP A 1 665 ? -31.994 8.952 34.625 1.00 85.25 665 ASP A C 1
ATOM 5221 O O . ASP A 1 665 ? -32.873 8.110 34.441 1.00 85.25 665 ASP A O 1
ATOM 5225 N N . VAL A 1 666 ? -31.468 9.650 33.610 1.00 89.38 666 VAL A N 1
ATOM 5226 C CA . VAL A 1 666 ? -31.911 9.506 32.214 1.00 89.38 666 VAL A CA 1
ATOM 5227 C C . VAL A 1 666 ? -31.615 8.098 31.691 1.00 89.38 666 VAL A C 1
ATOM 5229 O O . VAL A 1 666 ? -32.538 7.378 31.295 1.00 89.38 666 VAL A O 1
ATOM 5232 N N . THR A 1 667 ? -30.354 7.660 31.747 1.00 91.50 667 THR A N 1
ATOM 5233 C CA . THR A 1 667 ? -29.974 6.299 31.336 1.00 91.50 667 THR A CA 1
ATOM 5234 C C . THR A 1 667 ? -30.634 5.241 32.217 1.00 91.50 667 THR A C 1
ATOM 5236 O O . THR A 1 667 ? -31.153 4.250 31.700 1.00 91.50 667 THR A O 1
ATOM 5239 N N . VAL A 1 668 ? -30.676 5.450 33.536 1.00 91.00 668 VAL A N 1
ATOM 5240 C CA . VAL A 1 668 ? -31.300 4.504 34.477 1.00 91.00 668 VAL A CA 1
ATOM 5241 C C . VAL A 1 668 ? -32.792 4.316 34.179 1.00 91.00 668 VAL A C 1
ATOM 5243 O O . VAL A 1 668 ? -33.281 3.182 34.200 1.00 91.00 668 VAL A O 1
ATOM 5246 N N . LYS A 1 669 ? -33.523 5.393 33.865 1.00 90.56 669 LYS A N 1
ATOM 5247 C CA . LYS A 1 669 ? -34.950 5.343 33.517 1.00 90.56 669 LYS A CA 1
ATOM 5248 C C . LYS A 1 669 ? -35.184 4.601 32.204 1.00 90.56 669 LYS A C 1
ATOM 5250 O O . LYS A 1 669 ? -36.087 3.766 32.154 1.00 90.56 669 LYS A O 1
ATOM 5255 N N . HIS A 1 670 ? -34.362 4.850 31.181 1.00 90.50 670 HIS A N 1
ATOM 5256 C CA . HIS A 1 670 ? -34.425 4.114 29.910 1.00 90.50 670 HIS A CA 1
ATOM 5257 C C . HIS A 1 670 ? -34.214 2.615 30.120 1.00 90.50 670 HIS A C 1
ATOM 5259 O O . HIS A 1 670 ? -35.066 1.807 29.757 1.00 90.50 670 HIS A O 1
ATOM 5265 N N . VAL A 1 671 ? -33.123 2.247 30.799 1.00 92.38 671 VAL A N 1
ATOM 5266 C CA . VAL A 1 671 ? -32.780 0.848 31.096 1.00 92.38 671 VAL A CA 1
ATOM 5267 C C . VAL A 1 671 ? -33.885 0.172 31.910 1.00 92.38 671 VAL A C 1
ATOM 5269 O O . VAL A 1 671 ? -34.283 -0.949 31.601 1.00 92.38 671 VAL A O 1
ATOM 5272 N N . SER A 1 672 ? -34.448 0.861 32.905 1.00 92.38 672 SER A N 1
ATOM 5273 C CA . SER A 1 672 ? -35.581 0.347 33.686 1.00 92.38 672 SER A CA 1
ATOM 5274 C C . SER A 1 672 ? -36.827 0.114 32.822 1.00 92.38 672 SER A C 1
ATOM 5276 O O . SER A 1 672 ? -37.550 -0.859 33.040 1.00 92.38 672 SER A O 1
ATOM 5278 N N . GLY A 1 673 ? -37.068 0.971 31.823 1.00 90.94 673 GLY A N 1
ATOM 5279 C CA . GLY A 1 673 ? -38.122 0.796 30.823 1.00 90.94 673 GLY A CA 1
ATOM 5280 C C . GLY A 1 673 ? -37.923 -0.463 29.976 1.00 90.94 673 GLY A C 1
ATOM 5281 O O . GLY A 1 673 ? -38.839 -1.281 29.893 1.00 90.94 673 GLY A O 1
ATOM 5282 N N . LEU A 1 674 ? -36.713 -0.669 29.442 1.00 91.44 674 LEU A N 1
ATOM 5283 C CA . LEU A 1 674 ? -36.354 -1.877 28.682 1.00 91.44 674 LEU A CA 1
ATOM 5284 C C . LEU A 1 674 ? -36.549 -3.149 29.519 1.00 91.44 674 LEU A C 1
ATOM 5286 O O . LEU A 1 674 ? -37.164 -4.112 29.067 1.00 91.44 674 LEU A O 1
ATOM 5290 N N . LEU A 1 675 ? -36.084 -3.141 30.773 1.00 93.00 675 LEU A N 1
ATOM 5291 C CA . LEU A 1 675 ? -36.240 -4.272 31.692 1.00 93.00 675 LEU A CA 1
ATOM 5292 C C . LEU A 1 675 ? -37.709 -4.566 32.017 1.00 93.00 675 LEU A C 1
ATOM 5294 O O . LEU A 1 675 ? -38.074 -5.731 32.187 1.00 93.00 675 LEU A O 1
ATOM 5298 N N . LYS A 1 676 ? -38.559 -3.536 32.103 1.00 92.25 676 LYS A N 1
ATOM 5299 C CA . LYS A 1 676 ? -40.003 -3.702 32.306 1.00 92.25 676 LYS A CA 1
ATOM 5300 C C . LYS A 1 676 ? -40.674 -4.304 31.070 1.00 92.25 676 LYS A C 1
ATOM 5302 O O . LYS A 1 676 ? -41.512 -5.188 31.225 1.00 92.25 676 LYS A O 1
ATOM 5307 N N . GLN A 1 677 ? -40.290 -3.866 29.872 1.00 89.50 677 GLN A N 1
ATOM 5308 C CA . GLN A 1 677 ? -40.815 -4.395 28.611 1.00 89.50 677 GLN A CA 1
ATOM 5309 C C . GLN A 1 677 ? -40.378 -5.841 28.355 1.00 89.50 677 GLN A C 1
ATOM 5311 O O . GLN A 1 677 ? -41.178 -6.639 27.886 1.00 89.50 677 GLN A O 1
ATOM 5316 N N . ALA A 1 678 ? -39.144 -6.201 28.714 1.00 91.06 678 ALA A N 1
ATOM 5317 C CA . ALA A 1 678 ? -38.635 -7.566 28.592 1.00 91.06 678 ALA A CA 1
ATOM 5318 C C . ALA A 1 678 ? -39.337 -8.558 29.544 1.00 91.06 678 ALA A C 1
ATOM 5320 O O . ALA A 1 678 ? -39.402 -9.751 29.260 1.00 91.06 678 ALA A O 1
ATOM 5321 N N . LEU A 1 679 ? -39.881 -8.083 30.673 1.00 90.38 679 LEU A N 1
ATOM 5322 C CA . LEU A 1 679 ? -40.363 -8.922 31.776 1.00 90.38 679 LEU A CA 1
ATOM 5323 C C . LEU A 1 679 ? -41.395 -10.007 31.386 1.00 90.38 679 LEU A C 1
ATOM 5325 O O . LEU A 1 679 ? -41.264 -11.122 31.897 1.00 90.38 679 LEU A O 1
ATOM 5329 N N . PRO A 1 680 ? -42.403 -9.756 30.520 1.00 88.56 680 PRO A N 1
ATOM 5330 C CA . PRO A 1 680 ? -43.377 -10.779 30.138 1.00 88.56 680 PRO A CA 1
ATOM 5331 C C . PRO A 1 680 ? -42.743 -11.967 29.406 1.00 88.56 680 PRO A C 1
ATOM 5333 O O . PRO A 1 680 ? -43.038 -13.106 29.755 1.00 88.56 680 PRO A O 1
ATOM 5336 N N . GLY A 1 681 ? -41.833 -11.715 28.459 1.00 84.75 681 GLY A N 1
ATOM 5337 C CA . GLY A 1 681 ? -41.192 -12.760 27.649 1.00 84.75 681 GLY A CA 1
ATOM 5338 C C . GLY A 1 681 ? -40.035 -13.487 28.345 1.00 84.75 681 GLY A C 1
ATOM 5339 O O . GLY A 1 681 ? -39.504 -14.462 27.827 1.00 84.75 681 GLY A O 1
ATOM 5340 N N . VAL A 1 682 ? -39.660 -13.048 29.549 1.00 89.25 682 VAL A N 1
ATOM 5341 C CA . VAL A 1 682 ? -38.647 -13.704 30.390 1.00 89.25 682 VAL A CA 1
ATOM 5342 C C . VAL A 1 682 ? -39.239 -14.872 31.204 1.00 89.25 682 VAL A C 1
ATOM 5344 O O . VAL A 1 682 ? -38.497 -15.725 31.690 1.00 89.25 682 VAL A O 1
ATOM 5347 N N . LYS A 1 683 ? -40.566 -14.951 31.380 1.00 79.25 683 LYS A N 1
ATOM 5348 C CA . LYS A 1 683 ? -41.208 -15.893 32.322 1.00 79.25 683 LYS A CA 1
ATOM 5349 C C . LYS A 1 683 ? -40.924 -17.373 32.045 1.00 79.25 683 LYS A C 1
ATOM 5351 O O . LYS A 1 683 ? -40.774 -18.123 33.012 1.00 79.25 683 LYS A O 1
ATOM 5356 N N . ASP A 1 684 ? -40.739 -17.754 30.785 1.00 78.88 684 ASP A N 1
ATOM 5357 C CA . ASP A 1 684 ? -40.637 -19.164 30.381 1.00 78.88 684 ASP A CA 1
ATOM 5358 C C . ASP A 1 684 ? -39.209 -19.601 30.003 1.00 78.88 684 ASP A C 1
ATOM 5360 O O . ASP A 1 684 ? -38.975 -20.772 29.725 1.00 78.88 684 ASP A O 1
ATOM 5364 N N . SER A 1 685 ? -38.222 -18.695 30.063 1.00 87.31 685 SER A N 1
ATOM 5365 C CA . SER A 1 685 ? -36.815 -19.000 29.758 1.00 87.31 685 SER A CA 1
ATOM 5366 C C . SER A 1 685 ? -35.903 -18.760 30.960 1.00 87.31 685 SER A C 1
ATOM 5368 O O . SER A 1 685 ? -35.754 -17.636 31.444 1.00 87.31 685 SER A O 1
ATOM 5370 N N . ALA A 1 686 ? -35.252 -19.824 31.438 1.00 85.00 686 ALA A N 1
ATOM 5371 C CA . ALA A 1 686 ? -34.262 -19.740 32.512 1.00 85.00 686 ALA A CA 1
ATOM 5372 C C . ALA A 1 686 ? -33.069 -18.843 32.133 1.00 85.00 686 ALA A C 1
ATOM 5374 O O . ALA A 1 686 ? -32.584 -18.073 32.960 1.00 85.00 686 ALA A O 1
ATOM 5375 N N . GLU A 1 687 ? -32.644 -18.876 30.870 1.00 87.06 687 GLU A N 1
ATOM 5376 C CA . GLU A 1 687 ? -31.532 -18.067 30.372 1.00 87.06 687 GLU A CA 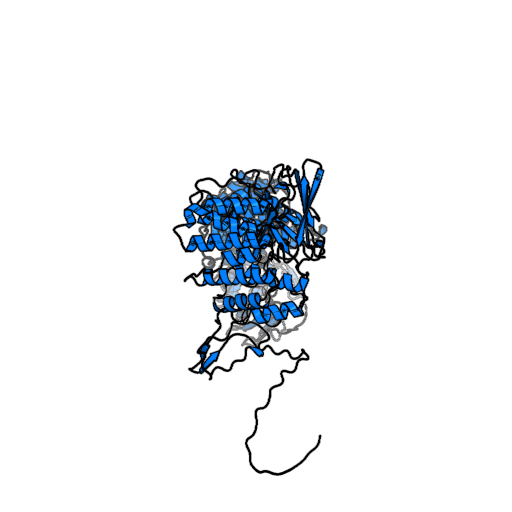1
ATOM 5377 C C . GLU A 1 687 ? -31.880 -16.572 30.342 1.00 87.06 687 GLU A C 1
ATOM 5379 O O . GLU A 1 687 ? -31.138 -15.743 30.879 1.00 87.06 687 GLU A O 1
ATOM 5384 N N . LEU A 1 688 ? -33.052 -16.215 29.806 1.00 90.31 688 LEU A N 1
ATOM 5385 C CA . LEU A 1 688 ? -33.505 -14.820 29.767 1.00 90.31 688 LEU A CA 1
ATOM 5386 C C . LEU A 1 688 ? -33.761 -14.266 31.178 1.00 90.31 688 LEU A C 1
ATOM 5388 O O . LEU A 1 688 ? -33.530 -13.079 31.417 1.00 90.31 688 LEU A O 1
ATOM 5392 N N . LYS A 1 689 ? -34.159 -15.113 32.144 1.00 91.25 689 LYS A N 1
ATOM 5393 C CA . LYS A 1 689 ? -34.269 -14.724 33.567 1.00 91.25 689 LYS A CA 1
ATOM 5394 C C . LYS A 1 689 ? -32.929 -14.285 34.127 1.00 91.25 689 LYS A C 1
ATOM 5396 O O . LYS A 1 689 ? -32.864 -13.264 34.812 1.00 91.25 689 LYS A O 1
ATOM 5401 N N . ILE A 1 690 ? -31.868 -15.023 33.813 1.00 91.62 690 ILE A N 1
ATOM 5402 C CA . ILE A 1 690 ? -30.516 -14.685 34.255 1.00 91.62 690 ILE A CA 1
ATOM 5403 C C . ILE A 1 690 ? -30.048 -13.385 33.595 1.00 91.62 690 ILE A C 1
ATOM 5405 O O . ILE A 1 690 ? -29.563 -12.495 34.292 1.00 91.62 690 ILE A O 1
ATOM 5409 N N . GLN A 1 691 ? -30.242 -13.224 32.283 1.00 90.88 691 GLN A N 1
ATOM 5410 C CA . GLN A 1 691 ? -29.869 -11.990 31.579 1.00 90.88 691 GLN A CA 1
ATOM 5411 C C . GLN A 1 691 ? -30.614 -10.759 32.127 1.00 90.88 691 GLN A C 1
ATOM 5413 O O . GLN A 1 691 ? -29.998 -9.715 32.371 1.00 90.88 691 GLN A O 1
ATOM 5418 N N . HIS A 1 692 ? -31.915 -10.893 32.405 1.00 94.12 692 HIS A N 1
ATOM 5419 C CA . HIS A 1 692 ? -32.726 -9.850 33.042 1.00 94.12 692 HIS A CA 1
ATOM 5420 C C . HIS A 1 692 ? -32.214 -9.501 34.439 1.00 94.12 692 HIS A C 1
ATOM 5422 O O . HIS A 1 692 ? -32.055 -8.321 34.769 1.00 94.12 692 HIS A O 1
ATOM 5428 N N . ALA A 1 693 ? -31.915 -10.514 35.254 1.00 93.62 693 ALA A N 1
ATOM 5429 C CA . ALA A 1 693 ? -31.388 -10.327 36.599 1.00 93.62 693 ALA A CA 1
ATOM 5430 C C . ALA A 1 693 ? -30.016 -9.638 36.596 1.00 93.62 693 ALA A C 1
ATOM 5432 O O . ALA A 1 693 ? -29.807 -8.722 37.389 1.00 93.62 693 ALA A O 1
ATOM 5433 N N . ILE A 1 694 ? -29.122 -10.004 35.670 1.00 92.00 694 ILE A N 1
ATOM 5434 C CA . ILE A 1 694 ? -27.810 -9.367 35.483 1.00 92.00 694 ILE A CA 1
ATOM 5435 C C . ILE A 1 694 ? -27.970 -7.873 35.184 1.00 92.00 694 ILE A C 1
ATOM 5437 O O . ILE A 1 694 ? -27.391 -7.042 35.885 1.00 92.00 694 ILE A O 1
ATOM 5441 N N . ALA A 1 695 ? -28.775 -7.510 34.181 1.00 92.31 695 ALA A N 1
ATOM 5442 C CA . ALA A 1 695 ? -28.982 -6.110 33.809 1.00 92.31 695 ALA A CA 1
ATOM 5443 C C . ALA A 1 695 ? -29.702 -5.310 34.918 1.00 92.31 695 ALA A C 1
ATOM 5445 O O . ALA A 1 695 ? -29.352 -4.157 35.190 1.00 92.31 695 ALA A O 1
ATOM 5446 N N . SER A 1 696 ? -30.647 -5.938 35.626 1.00 94.19 696 SER A N 1
ATOM 5447 C CA . SER A 1 696 ? -31.307 -5.349 36.801 1.00 94.19 696 SER A CA 1
ATOM 5448 C C . SER A 1 696 ? -30.317 -5.072 37.937 1.00 94.19 696 SER A C 1
ATOM 5450 O O . SER A 1 696 ? -30.318 -3.983 38.508 1.00 94.19 696 SER A O 1
ATOM 5452 N N . ALA A 1 697 ? -29.452 -6.036 38.258 1.00 94.81 697 ALA A N 1
ATOM 5453 C CA . ALA A 1 697 ? -28.464 -5.908 39.323 1.00 94.81 697 ALA A CA 1
ATOM 5454 C C . ALA A 1 697 ? -27.383 -4.866 38.989 1.00 94.81 697 ALA A C 1
ATOM 5456 O O . ALA A 1 697 ? -26.999 -4.092 39.863 1.00 94.81 697 ALA A O 1
ATOM 5457 N N . GLU A 1 698 ? -26.938 -4.775 37.730 1.00 91.62 698 GLU A N 1
ATOM 5458 C CA . GLU A 1 698 ? -26.060 -3.686 37.269 1.00 91.62 698 GLU A CA 1
ATOM 5459 C C . GLU A 1 698 ? -26.711 -2.309 37.473 1.00 91.62 698 GLU A C 1
ATOM 5461 O O . GLU A 1 698 ? -26.067 -1.392 37.984 1.00 91.62 698 GLU A O 1
ATOM 5466 N N . THR A 1 699 ? -28.005 -2.182 37.160 1.00 92.94 699 THR A N 1
ATOM 5467 C CA . THR A 1 699 ? -28.774 -0.941 37.353 1.00 92.94 699 THR A CA 1
ATOM 5468 C C . THR A 1 699 ? -28.875 -0.551 38.825 1.00 92.94 699 THR A C 1
ATOM 5470 O O . THR A 1 699 ? -28.589 0.590 39.185 1.00 92.94 699 THR A O 1
ATOM 5473 N N . LEU A 1 700 ? -29.215 -1.500 39.701 1.00 93.56 700 LEU A N 1
ATOM 5474 C CA . LEU A 1 700 ? -29.275 -1.271 41.148 1.00 93.56 700 LEU A CA 1
ATOM 5475 C C . LEU A 1 700 ? -27.904 -0.894 41.723 1.00 93.56 700 LEU A C 1
ATOM 5477 O O . LEU A 1 700 ? -27.808 0.023 42.537 1.00 93.56 700 LEU A O 1
ATOM 5481 N N . LYS A 1 701 ? -26.832 -1.535 41.243 1.00 91.31 701 LYS A N 1
ATOM 5482 C CA . LYS A 1 701 ? -25.455 -1.222 41.639 1.00 91.31 701 LYS A CA 1
ATOM 5483 C C . LYS A 1 701 ? -25.057 0.206 41.258 1.00 91.31 701 LYS A C 1
ATOM 5485 O O . LYS A 1 701 ? -24.449 0.887 42.075 1.00 91.31 701 LYS A O 1
ATOM 5490 N N . VAL A 1 702 ? -25.401 0.678 40.055 1.00 87.38 702 VAL A N 1
ATOM 5491 C CA . VAL A 1 702 ? -25.134 2.073 39.639 1.00 87.38 702 VAL A CA 1
ATOM 5492 C C . VAL A 1 702 ? -25.850 3.078 40.549 1.00 87.38 702 VAL A C 1
ATOM 5494 O O . VAL A 1 702 ? -25.290 4.129 40.844 1.00 87.38 702 VAL A O 1
ATOM 5497 N N . ARG A 1 703 ? -27.032 2.729 41.074 1.00 90.38 703 ARG A N 1
ATOM 5498 C CA . ARG A 1 703 ? -27.782 3.541 42.051 1.00 90.38 703 ARG A CA 1
ATOM 5499 C C . ARG A 1 703 ? -27.293 3.408 43.502 1.00 90.38 703 ARG A C 1
ATOM 5501 O O . ARG A 1 703 ? -27.896 4.001 44.389 1.00 90.38 703 ARG A O 1
ATOM 5508 N N . GLY A 1 704 ? -26.256 2.610 43.767 1.00 90.31 704 GLY A N 1
ATOM 5509 C CA . GLY A 1 704 ? -25.751 2.347 45.121 1.00 90.31 704 GLY A CA 1
ATOM 5510 C C . GLY A 1 704 ? -26.592 1.365 45.952 1.00 90.31 704 GLY A C 1
ATOM 5511 O O . GLY A 1 704 ? -26.296 1.145 47.125 1.00 90.31 704 GLY A O 1
ATOM 5512 N N . LEU A 1 705 ? -27.615 0.731 45.367 1.00 94.25 705 LEU A N 1
ATOM 5513 C CA . LEU A 1 705 ? -28.508 -0.228 46.034 1.00 94.25 705 LEU A CA 1
ATOM 5514 C C . LEU A 1 705 ? -27.901 -1.641 46.019 1.00 94.25 705 LEU A C 1
ATOM 5516 O O . LEU A 1 705 ? -28.420 -2.569 45.397 1.00 94.25 705 LEU A O 1
ATOM 5520 N N . HIS A 1 706 ? -26.744 -1.803 46.663 1.00 95.38 706 HIS A N 1
ATOM 5521 C CA . HIS A 1 706 ? -25.931 -3.019 46.544 1.00 95.38 706 HIS A CA 1
ATOM 5522 C C . HIS A 1 706 ? -26.594 -4.276 47.131 1.00 95.38 706 HIS A C 1
ATOM 5524 O O . HIS A 1 706 ? -26.472 -5.353 46.550 1.00 95.38 706 HIS A O 1
ATOM 5530 N N . ALA A 1 707 ? -27.310 -4.153 48.253 1.00 94.56 707 ALA A N 1
ATOM 5531 C CA . ALA A 1 707 ? -28.004 -5.281 48.879 1.00 94.56 707 ALA A CA 1
ATOM 5532 C C . ALA A 1 707 ? -29.125 -5.827 47.976 1.00 94.56 707 ALA A C 1
ATOM 5534 O O . ALA A 1 707 ? -29.204 -7.033 47.742 1.00 94.56 707 ALA A O 1
ATOM 5535 N N . ASP A 1 708 ? -29.925 -4.934 47.388 1.00 95.50 708 ASP A N 1
ATOM 5536 C CA . ASP A 1 708 ? -30.981 -5.303 46.440 1.00 95.50 708 ASP A CA 1
ATOM 5537 C C . ASP A 1 708 ? -30.400 -5.912 45.159 1.00 95.50 708 ASP A C 1
ATOM 5539 O O . ASP A 1 708 ? -30.945 -6.877 44.618 1.00 95.50 708 ASP A O 1
ATOM 5543 N N . ALA A 1 709 ? -29.262 -5.387 44.692 1.00 95.25 709 ALA A N 1
ATOM 5544 C CA . ALA A 1 709 ? -28.548 -5.936 43.545 1.00 95.25 709 ALA A CA 1
ATOM 5545 C C . ALA A 1 709 ? -28.084 -7.382 43.796 1.00 95.25 709 ALA A C 1
ATOM 5547 O O . ALA A 1 709 ? -28.250 -8.228 42.920 1.00 95.25 709 ALA A O 1
ATOM 5548 N N . LEU A 1 710 ? -27.549 -7.690 44.985 1.00 95.06 710 LEU A N 1
ATOM 5549 C CA . LEU A 1 710 ? -27.155 -9.056 45.357 1.00 95.06 710 LEU A CA 1
ATOM 5550 C C . LEU A 1 710 ? -28.363 -9.983 45.489 1.00 95.06 710 LEU A C 1
ATOM 5552 O O . LEU A 1 710 ? -28.340 -11.080 44.934 1.00 95.06 710 LEU A O 1
ATOM 5556 N N . LYS A 1 711 ? -29.438 -9.519 46.136 1.00 95.00 711 LYS A N 1
ATOM 5557 C CA . LYS A 1 711 ? -30.698 -10.266 46.259 1.00 95.00 711 LYS A CA 1
ATOM 5558 C C . LYS A 1 711 ? -31.271 -10.643 44.892 1.00 95.00 711 LYS A C 1
ATOM 5560 O O . LYS A 1 711 ? -31.830 -11.721 44.723 1.00 95.00 711 LYS A O 1
ATOM 5565 N N . ARG A 1 712 ? -31.101 -9.780 43.883 1.00 94.12 712 ARG A N 1
ATOM 5566 C CA . ARG A 1 712 ? -31.543 -10.056 42.508 1.00 94.12 712 ARG A CA 1
ATOM 5567 C C . ARG A 1 712 ? -30.788 -11.214 41.846 1.00 94.12 712 ARG A C 1
ATOM 5569 O O . ARG A 1 712 ? -31.319 -11.801 40.908 1.00 94.12 712 ARG A O 1
ATOM 5576 N N . LEU A 1 713 ? -29.578 -11.523 42.313 1.00 93.81 713 LEU A N 1
ATOM 5577 C CA . LEU A 1 713 ? -28.719 -12.588 41.789 1.00 93.81 713 LEU A CA 1
ATOM 5578 C C . LEU A 1 713 ? -28.736 -13.859 42.651 1.00 93.81 713 LEU A C 1
ATOM 5580 O O . LEU A 1 713 ? -28.114 -14.854 42.282 1.00 93.81 713 LEU A O 1
ATOM 5584 N N . GLU A 1 714 ? -29.397 -13.826 43.806 1.00 91.12 714 GLU A N 1
ATOM 5585 C CA . GLU A 1 714 ? -29.426 -14.929 44.760 1.00 91.12 714 GLU A CA 1
ATOM 5586 C C . GLU A 1 714 ? -30.175 -16.143 44.190 1.00 91.12 714 GLU A C 1
ATOM 5588 O O . GLU A 1 714 ? -31.217 -16.011 43.550 1.00 91.12 714 GLU A O 1
ATOM 5593 N N . GLY A 1 715 ? -29.618 -17.341 44.386 1.00 85.19 715 GLY A N 1
ATOM 5594 C CA . GLY A 1 715 ? -30.211 -18.597 43.911 1.00 85.19 715 GLY A CA 1
ATOM 5595 C C . GLY A 1 715 ? -30.148 -18.835 42.396 1.00 85.19 715 GLY A C 1
ATOM 5596 O O . GLY A 1 715 ? -30.575 -19.894 41.943 1.00 85.19 715 GLY A O 1
ATOM 5597 N N . LEU A 1 716 ? -29.602 -17.905 41.601 1.00 90.19 716 LEU A N 1
ATOM 5598 C CA . LEU A 1 716 ? -29.427 -18.109 40.161 1.00 90.19 716 LEU A CA 1
ATOM 5599 C C . LEU A 1 716 ? -28.268 -19.071 39.882 1.00 90.19 716 LEU A C 1
ATOM 5601 O O . LEU A 1 716 ? -27.125 -18.818 40.266 1.00 90.19 716 LEU A O 1
ATOM 5605 N N . VAL A 1 717 ? -28.560 -20.152 39.160 1.00 84.50 717 VAL A N 1
ATOM 5606 C CA . VAL A 1 717 ? -27.582 -21.159 38.731 1.00 84.50 717 VAL A CA 1
ATOM 5607 C C . VAL A 1 717 ? -27.738 -21.385 37.229 1.00 84.50 717 VAL A C 1
ATOM 5609 O O . VAL A 1 717 ? -28.853 -21.403 36.717 1.00 84.50 717 VAL A O 1
ATOM 5612 N N . SER A 1 718 ? -26.613 -21.534 36.528 1.00 87.06 718 SER A N 1
ATOM 5613 C CA . SER A 1 718 ? -26.576 -21.915 35.116 1.00 87.06 718 SER A CA 1
ATOM 5614 C C . SER A 1 718 ? -25.623 -23.086 34.908 1.00 87.06 718 SER A C 1
ATOM 5616 O O . SER A 1 718 ? -24.518 -23.115 35.476 1.00 87.06 718 SER A O 1
ATOM 5618 N N . ASP A 1 719 ? -26.037 -24.024 34.061 1.00 85.12 719 ASP A N 1
ATOM 5619 C CA . ASP A 1 719 ? -25.181 -25.099 33.559 1.00 85.12 719 ASP A CA 1
ATOM 5620 C C . ASP A 1 719 ? -24.141 -24.565 32.567 1.00 85.12 719 ASP A C 1
ATOM 5622 O O . ASP A 1 719 ? -23.046 -25.122 32.460 1.00 85.12 719 ASP A O 1
ATOM 5626 N N . ASP A 1 720 ? -24.425 -23.420 31.936 1.00 86.31 720 ASP A N 1
ATOM 5627 C CA . ASP A 1 720 ? -23.465 -22.690 31.119 1.00 86.31 720 ASP A CA 1
ATOM 5628 C C . ASP A 1 720 ? -22.372 -22.059 32.000 1.00 86.31 720 ASP A C 1
ATOM 5630 O O . ASP A 1 720 ? -22.616 -21.239 32.898 1.00 86.31 720 ASP A O 1
ATOM 5634 N N . LYS A 1 721 ? -21.132 -22.463 31.721 1.00 82.31 721 LYS A N 1
ATOM 5635 C CA . LYS A 1 721 ? -19.930 -22.040 32.439 1.00 82.31 721 LYS A CA 1
ATOM 5636 C C . LYS A 1 721 ? -19.657 -20.536 32.302 1.00 82.31 721 LYS A C 1
ATOM 5638 O O . LYS A 1 721 ? -19.248 -19.914 33.286 1.00 82.31 721 LYS A O 1
ATOM 5643 N N . ASP A 1 722 ? -19.888 -19.949 31.131 1.00 79.69 722 ASP A N 1
ATOM 5644 C CA . ASP A 1 722 ? -19.653 -18.527 30.867 1.00 79.69 722 ASP A CA 1
ATOM 5645 C C . ASP A 1 722 ? -20.692 -17.665 31.593 1.00 79.69 722 ASP A C 1
ATOM 5647 O O . ASP A 1 722 ? -20.331 -16.688 32.254 1.00 79.69 722 ASP A O 1
ATOM 5651 N N . VAL A 1 723 ? -21.961 -18.081 31.593 1.00 84.06 723 VAL A N 1
ATOM 5652 C CA . VAL A 1 723 ? -23.028 -17.409 32.356 1.00 84.06 723 VAL A CA 1
ATOM 5653 C C . VAL A 1 723 ? -22.743 -17.455 33.861 1.00 84.06 723 VAL A C 1
ATOM 5655 O O . VAL A 1 723 ? -22.855 -16.438 34.554 1.00 84.06 723 VAL A O 1
ATOM 5658 N N . ARG A 1 724 ? -22.314 -18.613 34.379 1.00 87.50 724 ARG A N 1
ATOM 5659 C CA . ARG A 1 724 ? -21.919 -18.771 35.789 1.00 87.50 724 ARG A CA 1
ATOM 5660 C C . ARG A 1 724 ? -20.744 -17.860 36.154 1.00 87.50 724 ARG A C 1
ATOM 5662 O O . ARG A 1 724 ? -20.737 -17.253 37.224 1.00 87.50 724 ARG A O 1
ATOM 5669 N N . ASN A 1 725 ? -19.773 -17.727 35.254 1.00 84.88 725 ASN A N 1
ATOM 5670 C CA . ASN A 1 725 ? -18.637 -16.824 35.413 1.00 84.88 725 ASN A CA 1
ATOM 5671 C C . ASN A 1 725 ? -19.079 -15.347 35.450 1.00 84.88 725 ASN A C 1
ATOM 5673 O O . ASN A 1 725 ? -18.682 -14.604 36.350 1.00 84.88 725 ASN A O 1
ATOM 5677 N N . SER A 1 726 ? -19.955 -14.924 34.531 1.00 84.25 726 SER A N 1
ATOM 5678 C CA . SER A 1 726 ? -20.525 -13.569 34.517 1.00 84.25 726 SER A CA 1
ATOM 5679 C C . SER A 1 726 ? -21.261 -13.228 35.817 1.00 84.25 726 SER A C 1
ATOM 5681 O O . SER A 1 726 ? -21.078 -12.129 36.349 1.00 84.25 726 SER A O 1
ATOM 5683 N N . LEU A 1 727 ? -22.041 -14.167 36.367 1.00 89.75 727 LEU A N 1
ATOM 5684 C CA . LEU A 1 727 ? -22.730 -13.998 37.653 1.00 89.75 727 LEU A CA 1
ATOM 5685 C C . LEU A 1 727 ? -21.743 -13.785 38.809 1.00 89.75 727 LEU A C 1
ATOM 5687 O O . LEU A 1 727 ? -21.868 -12.799 39.538 1.00 89.75 727 LEU A O 1
ATOM 5691 N N . LEU A 1 728 ? -20.720 -14.639 38.932 1.00 89.88 728 LEU A N 1
ATOM 5692 C CA . LEU A 1 728 ? -19.686 -14.524 39.971 1.00 89.88 728 LEU A CA 1
ATOM 5693 C C . LEU A 1 728 ? -18.914 -13.198 39.874 1.00 89.88 728 LEU A C 1
ATOM 5695 O O . LEU A 1 728 ? -18.660 -12.543 40.889 1.00 89.88 728 LEU A O 1
ATOM 5699 N N . LYS A 1 729 ? -18.586 -12.754 38.654 1.00 87.88 729 LYS A N 1
ATOM 5700 C CA . LYS A 1 729 ? -17.925 -11.459 38.419 1.00 87.88 729 LYS A CA 1
ATOM 5701 C C . LYS A 1 729 ? -18.804 -10.280 38.801 1.00 87.88 729 LYS A C 1
ATOM 5703 O O . LYS A 1 729 ? -18.303 -9.301 39.355 1.00 87.88 729 LYS A O 1
ATOM 5708 N N . LEU A 1 730 ? -20.098 -10.336 38.494 1.00 90.94 730 LEU A N 1
ATOM 5709 C CA . LEU A 1 730 ? -21.034 -9.287 38.884 1.00 90.94 730 LEU A CA 1
ATOM 5710 C C . LEU A 1 730 ? -21.216 -9.242 40.406 1.00 90.94 730 LEU A C 1
ATOM 5712 O O . LEU A 1 730 ? -21.059 -8.170 40.983 1.00 90.94 730 LEU A O 1
ATOM 5716 N N . GLN A 1 731 ? -21.443 -10.384 41.059 1.00 93.00 731 GLN A N 1
ATOM 5717 C CA . GLN A 1 731 ? -21.517 -10.479 42.523 1.00 93.00 731 GLN A CA 1
ATOM 5718 C C . GLN A 1 731 ? -20.255 -9.914 43.179 1.00 93.00 731 GLN A C 1
ATOM 5720 O O . GLN A 1 731 ? -20.344 -9.052 44.051 1.00 93.00 731 GLN A O 1
ATOM 5725 N N . GLY A 1 732 ? -19.074 -10.319 42.705 1.00 90.69 732 GLY A N 1
ATOM 5726 C CA . GLY A 1 732 ? -17.799 -9.811 43.202 1.00 90.69 732 GLY A CA 1
ATOM 5727 C C . GLY A 1 732 ? -17.660 -8.292 43.070 1.00 90.69 732 GLY A C 1
ATOM 5728 O O . GLY A 1 732 ? -17.222 -7.625 44.008 1.00 90.69 732 GLY A O 1
ATOM 5729 N N . ARG A 1 733 ? -18.093 -7.722 41.937 1.00 90.19 733 ARG A N 1
ATOM 5730 C CA . ARG A 1 733 ? -18.115 -6.264 41.724 1.00 90.19 733 ARG A CA 1
ATOM 5731 C C . ARG A 1 733 ? -19.130 -5.545 42.614 1.00 90.19 733 ARG A C 1
ATOM 5733 O O . ARG A 1 733 ? -18.846 -4.426 43.030 1.00 90.19 733 ARG A O 1
ATOM 5740 N N . ILE A 1 734 ? -20.285 -6.146 42.898 1.00 92.69 734 ILE A N 1
ATOM 5741 C CA . ILE A 1 734 ? -21.293 -5.558 43.793 1.00 92.69 734 ILE A CA 1
ATOM 5742 C C . ILE A 1 734 ? -20.803 -5.588 45.247 1.00 92.69 734 ILE A C 1
ATOM 5744 O O . ILE A 1 734 ? -20.862 -4.558 45.911 1.00 92.69 734 ILE A O 1
ATOM 5748 N N . HIS A 1 735 ? -20.252 -6.710 45.724 1.00 93.12 735 HIS A N 1
ATOM 5749 C CA . HIS A 1 735 ? -19.650 -6.795 47.062 1.00 93.12 735 HIS A CA 1
ATOM 5750 C C . HIS A 1 735 ? -18.517 -5.781 47.241 1.00 93.12 735 HIS A C 1
ATOM 5752 O O . HIS A 1 735 ? -18.447 -5.107 48.265 1.00 93.12 735 HIS A O 1
ATOM 5758 N N . HIS A 1 736 ? -17.667 -5.614 46.223 1.00 89.81 736 HIS A N 1
ATOM 5759 C CA . HIS A 1 736 ? -16.610 -4.603 46.250 1.00 89.81 736 HIS A CA 1
ATOM 5760 C C . HIS A 1 736 ? -17.181 -3.185 46.346 1.00 89.81 736 HIS A C 1
ATOM 5762 O O . HIS A 1 736 ? -16.741 -2.420 47.199 1.00 89.81 736 HIS A O 1
ATOM 5768 N N . ALA A 1 737 ? -18.195 -2.862 45.535 1.00 87.38 737 ALA A N 1
ATOM 5769 C CA . ALA A 1 737 ? -18.878 -1.569 45.593 1.00 87.38 737 ALA A CA 1
ATOM 5770 C C . ALA A 1 737 ? -19.566 -1.324 46.951 1.00 87.38 737 ALA A C 1
ATOM 5772 O O . ALA A 1 737 ? -19.624 -0.187 47.411 1.00 87.38 737 ALA A O 1
ATOM 5773 N N . ALA A 1 738 ? -20.022 -2.385 47.623 1.00 90.38 738 ALA A N 1
ATOM 5774 C CA . ALA A 1 738 ? -20.568 -2.343 48.980 1.00 90.38 738 ALA A CA 1
ATOM 5775 C C . ALA A 1 738 ? -19.505 -2.248 50.091 1.00 90.38 738 ALA A C 1
ATOM 5777 O O . ALA A 1 738 ? -19.864 -2.119 51.258 1.00 90.38 738 ALA A O 1
ATOM 5778 N N . GLY A 1 739 ? -18.212 -2.327 49.759 1.00 88.44 739 GLY A N 1
ATOM 5779 C CA . GLY A 1 739 ? -17.113 -2.342 50.729 1.00 88.44 739 GLY A CA 1
ATOM 5780 C C . GLY A 1 739 ? -16.821 -3.712 51.361 1.00 88.44 739 GLY A C 1
ATOM 5781 O O . GLY A 1 739 ? -15.895 -3.820 52.163 1.00 88.44 739 GLY A O 1
ATOM 5782 N N . ASP A 1 740 ? -17.539 -4.772 50.978 1.00 91.94 740 ASP A N 1
ATOM 5783 C CA . ASP A 1 740 ? -17.323 -6.146 51.448 1.00 91.94 740 ASP A CA 1
ATOM 5784 C C . ASP A 1 740 ? -16.226 -6.843 50.625 1.00 91.94 740 ASP A C 1
ATOM 5786 O O . ASP A 1 740 ? -16.466 -7.626 49.699 1.00 91.94 740 ASP A O 1
ATOM 5790 N N . LEU A 1 741 ? -14.972 -6.531 50.958 1.00 87.88 741 LEU A N 1
ATOM 5791 C CA . LEU A 1 741 ? -13.807 -7.047 50.237 1.00 87.88 741 LEU A CA 1
ATOM 5792 C C . LEU A 1 741 ? -13.632 -8.563 50.375 1.00 87.88 741 LEU A C 1
ATOM 5794 O O . LEU A 1 741 ? -13.089 -9.193 49.463 1.00 87.88 741 LEU A O 1
ATOM 5798 N N . GLN A 1 742 ? -14.077 -9.159 51.483 1.00 89.69 742 GLN A N 1
ATOM 5799 C CA . GLN A 1 742 ? -13.925 -10.592 51.722 1.00 89.69 742 GLN A CA 1
ATOM 5800 C C . GLN A 1 742 ? -14.825 -11.389 50.775 1.00 89.69 742 GLN A C 1
ATOM 5802 O O . GLN A 1 742 ? -14.338 -12.277 50.067 1.00 89.69 742 GLN A O 1
ATOM 5807 N N . SER A 1 743 ? -16.108 -11.031 50.695 1.00 92.06 743 SER A N 1
ATOM 5808 C CA . SER A 1 743 ? -17.040 -11.672 49.764 1.00 92.06 743 SER A CA 1
ATOM 5809 C C . SER A 1 743 ? -16.704 -11.344 48.313 1.00 92.06 743 SER A C 1
ATOM 5811 O O . SER A 1 743 ? -16.769 -12.232 47.463 1.00 92.06 743 SER A O 1
ATOM 5813 N N . ALA A 1 744 ? -16.246 -10.118 48.028 1.00 90.12 744 ALA A N 1
ATOM 5814 C CA . ALA A 1 744 ? -15.774 -9.746 46.695 1.00 90.12 744 ALA A CA 1
ATOM 5815 C C . ALA A 1 744 ? -14.624 -10.649 46.227 1.00 90.12 744 ALA A C 1
ATOM 5817 O O . ALA A 1 744 ? -14.673 -11.224 45.141 1.00 90.12 744 ALA A O 1
ATOM 5818 N N . THR A 1 745 ? -13.612 -10.828 47.078 1.00 87.06 745 THR A N 1
ATOM 5819 C CA . THR A 1 745 ? -12.458 -11.699 46.817 1.00 87.06 745 THR A CA 1
ATOM 5820 C C . THR A 1 745 ? -12.889 -13.149 46.615 1.00 87.06 745 THR A C 1
ATOM 5822 O O . THR A 1 745 ? -12.414 -13.819 45.696 1.00 87.06 745 THR A O 1
ATOM 5825 N N . LYS A 1 746 ? -13.824 -13.639 47.434 1.00 89.81 746 LYS A N 1
ATOM 5826 C CA . LYS A 1 746 ? -14.356 -15.000 47.327 1.00 89.81 746 LYS A CA 1
ATOM 5827 C C . LYS A 1 746 ? -15.084 -15.219 45.996 1.00 89.81 746 LYS A C 1
ATOM 5829 O O . LYS A 1 746 ? -14.771 -16.169 45.288 1.00 89.81 746 LYS A O 1
ATOM 5834 N N . ALA A 1 747 ? -16.006 -14.334 45.625 1.00 89.69 747 ALA A N 1
ATOM 5835 C CA . ALA A 1 747 ? -16.762 -14.454 44.377 1.00 89.69 747 ALA A CA 1
ATOM 5836 C C . ALA A 1 747 ? -15.850 -14.362 43.141 1.00 89.69 747 ALA A C 1
ATOM 5838 O O . ALA A 1 747 ? -15.944 -15.182 42.228 1.00 89.69 747 ALA A O 1
ATOM 5839 N N . LEU A 1 748 ? -14.906 -13.415 43.137 1.00 86.19 748 LEU A N 1
ATOM 5840 C CA . LEU A 1 748 ? -13.952 -13.254 42.041 1.00 86.19 748 LEU A CA 1
ATOM 5841 C C . LEU A 1 748 ? -12.983 -14.437 41.932 1.00 86.19 748 LEU A C 1
ATOM 5843 O O . LEU A 1 748 ? -12.751 -14.909 40.824 1.00 86.19 748 LEU A O 1
ATOM 5847 N N . SER A 1 749 ? -12.480 -14.981 43.041 1.00 83.75 749 SER A N 1
ATOM 5848 C CA . SER A 1 749 ? -11.587 -16.152 42.992 1.00 83.75 749 SER A CA 1
ATOM 5849 C C . SER A 1 749 ? -12.292 -17.413 42.487 1.00 83.75 749 SER A C 1
ATOM 5851 O O . SER A 1 749 ? -11.695 -18.181 41.734 1.00 83.75 749 SER A O 1
ATOM 5853 N N . LEU A 1 750 ? -13.578 -17.595 42.806 1.00 86.31 750 LEU A N 1
ATOM 5854 C CA . LEU A 1 750 ? -14.414 -18.639 42.201 1.00 86.31 750 LEU A CA 1
ATOM 5855 C C . LEU A 1 750 ? -14.639 -18.402 40.702 1.00 86.31 750 LEU A C 1
ATOM 5857 O O . LEU A 1 750 ? -14.689 -19.359 39.933 1.00 86.31 750 LEU A O 1
ATOM 5861 N N . SER A 1 751 ? -14.738 -17.143 40.264 1.00 83.81 751 SER A N 1
ATOM 5862 C CA . SER A 1 751 ? -14.885 -16.825 38.838 1.00 83.81 751 SER A CA 1
ATOM 5863 C C . SER A 1 751 ? -13.671 -17.273 38.016 1.00 83.81 751 SER A C 1
ATOM 5865 O O . SER A 1 751 ? -13.843 -17.801 36.922 1.00 83.81 751 SER A O 1
ATOM 5867 N N . VAL A 1 752 ? -12.458 -17.176 38.577 1.00 75.81 752 VAL A N 1
ATOM 5868 C CA . VAL A 1 752 ? -11.197 -17.597 37.931 1.00 75.81 752 VAL A CA 1
ATOM 5869 C C . VAL A 1 752 ? -11.169 -19.100 37.649 1.00 75.81 752 VAL A C 1
ATOM 5871 O O . VAL A 1 752 ? -10.612 -19.543 36.647 1.00 75.81 752 VAL A O 1
ATOM 5874 N N . GLU A 1 753 ? -11.792 -19.911 38.504 1.00 74.38 753 GLU A N 1
ATOM 5875 C CA . GLU A 1 753 ? -11.949 -21.350 38.263 1.00 74.38 753 GLU A CA 1
ATOM 5876 C C . GLU A 1 753 ? -12.819 -21.637 37.025 1.00 74.38 753 GLU A C 1
ATOM 5878 O O . GLU A 1 753 ? -12.636 -22.639 36.328 1.00 74.38 753 GLU A O 1
ATOM 5883 N N . GLN A 1 754 ? -13.755 -20.733 36.727 1.00 75.25 754 GLN A N 1
ATOM 5884 C CA . GLN A 1 754 ? -14.671 -20.831 35.596 1.00 75.25 754 GLN A CA 1
ATOM 5885 C C . GLN A 1 754 ? -14.108 -20.203 34.310 1.00 75.25 754 GLN A C 1
ATOM 5887 O O . GLN A 1 754 ? -14.828 -20.093 33.324 1.00 75.25 754 GLN A O 1
ATOM 5892 N N . GLU A 1 755 ? -12.840 -19.797 34.256 1.00 71.19 755 GLU A N 1
ATOM 5893 C CA . GLU A 1 755 ? -12.280 -19.158 33.060 1.00 71.19 755 GLU A CA 1
ATOM 5894 C C . GLU A 1 755 ? -11.661 -20.179 32.089 1.00 71.19 755 GLU A C 1
ATOM 5896 O O . GLU A 1 755 ? -10.972 -21.120 32.486 1.00 71.19 755 GLU A O 1
ATOM 5901 N N . ASP A 1 756 ? -11.934 -20.017 30.790 1.00 61.00 756 ASP A N 1
ATOM 5902 C CA . ASP A 1 756 ? -11.219 -20.687 29.693 1.00 61.00 756 ASP A CA 1
ATOM 5903 C C . ASP A 1 756 ? -10.573 -19.606 28.822 1.00 61.00 756 ASP A C 1
ATOM 5905 O O . ASP A 1 756 ? -11.156 -19.104 27.860 1.00 61.00 756 ASP A O 1
ATOM 5909 N N . TYR A 1 757 ? -9.365 -19.191 29.193 1.00 56.31 757 TYR A N 1
ATOM 5910 C CA . TYR A 1 757 ? -8.592 -18.278 28.362 1.00 56.31 757 TYR A CA 1
ATOM 5911 C C . TYR A 1 757 ? -8.059 -19.050 27.158 1.00 56.31 757 TYR A C 1
ATOM 5913 O O . TYR A 1 757 ? -7.408 -20.073 27.327 1.00 56.31 757 TYR A O 1
ATOM 5921 N N . ARG A 1 758 ? -8.333 -18.561 25.945 1.00 50.44 758 ARG A N 1
ATOM 5922 C CA . ARG A 1 758 ? -7.668 -18.997 24.711 1.00 50.44 758 ARG A CA 1
ATOM 5923 C C . ARG A 1 758 ? -6.980 -17.796 24.077 1.00 50.44 758 ARG A C 1
ATOM 5925 O O . ARG A 1 758 ? -7.522 -16.688 24.092 1.00 50.44 758 ARG A O 1
ATOM 5932 N N . VAL A 1 759 ? -5.785 -18.003 23.529 1.00 40.16 759 VAL A N 1
ATOM 5933 C CA . VAL A 1 759 ? -5.080 -16.979 22.742 1.00 40.16 759 VAL A CA 1
ATOM 5934 C C . VAL A 1 759 ? -5.979 -16.542 21.578 1.00 40.16 759 VAL A C 1
ATOM 5936 O O . VAL A 1 759 ? -6.546 -17.387 20.896 1.00 40.16 759 VAL A O 1
ATOM 5939 N N . GLY A 1 760 ? -6.142 -15.229 21.389 1.00 41.53 760 GLY A N 1
ATOM 5940 C CA . GLY A 1 760 ? -6.853 -14.656 20.238 1.00 41.53 760 GLY A CA 1
ATOM 5941 C C . GLY A 1 760 ? -8.357 -14.395 20.414 1.00 41.53 760 GLY A C 1
ATOM 5942 O O . GLY A 1 760 ? -8.940 -13.733 19.564 1.00 41.53 760 GLY A O 1
ATOM 5943 N N . LYS A 1 761 ? -9.010 -14.821 21.510 1.00 41.62 761 LYS A N 1
ATOM 5944 C CA . LYS A 1 761 ? -10.425 -14.458 21.739 1.00 41.62 761 LYS A CA 1
ATOM 5945 C C . LYS A 1 761 ? -10.577 -13.013 22.254 1.00 41.62 761 LYS A C 1
ATOM 5947 O O . LYS A 1 761 ? -9.767 -12.579 23.082 1.00 41.62 761 LYS A O 1
ATOM 5952 N N . PRO A 1 762 ? -11.603 -12.263 21.802 1.00 42.91 762 PRO A N 1
ATOM 5953 C CA . PRO A 1 762 ? -11.893 -10.932 22.321 1.00 42.91 762 PRO A CA 1
ATOM 5954 C C . PRO A 1 762 ? -12.141 -10.988 23.832 1.00 42.91 762 PRO A C 1
ATOM 5956 O O . PRO A 1 762 ? -12.793 -11.899 24.343 1.00 42.91 762 PRO A O 1
ATOM 5959 N N . LEU A 1 763 ? -11.603 -10.005 24.557 1.00 53.28 763 LEU A N 1
ATOM 5960 C CA . LEU A 1 763 ? -11.899 -9.831 25.975 1.00 53.28 763 LEU A CA 1
ATOM 5961 C C . LEU A 1 763 ? -13.366 -9.411 26.091 1.00 53.28 763 LEU A C 1
ATOM 5963 O O . LEU A 1 763 ? -13.731 -8.323 25.650 1.00 53.28 763 LEU A O 1
ATOM 5967 N N . GLY A 1 764 ? -14.202 -10.286 26.649 1.00 59.00 764 GLY A N 1
ATOM 5968 C CA . GLY A 1 764 ? -15.608 -9.978 26.889 1.00 59.00 764 GLY A CA 1
ATOM 5969 C C . GLY A 1 764 ? -15.776 -8.797 27.849 1.00 59.00 764 GLY A C 1
ATOM 5970 O O . GLY A 1 764 ? -14.885 -8.499 28.653 1.00 59.00 764 GLY A O 1
ATOM 5971 N N . LEU A 1 765 ? -16.946 -8.156 27.795 1.00 65.31 765 LEU A N 1
ATOM 5972 C CA . LEU A 1 765 ? -17.333 -7.028 28.651 1.00 65.31 765 LEU A CA 1
ATOM 5973 C C . LEU A 1 765 ? -17.005 -7.275 30.138 1.00 65.31 765 LEU A C 1
ATOM 5975 O O . LEU A 1 765 ? -16.490 -6.394 30.821 1.00 65.31 765 LEU A O 1
ATOM 5979 N N . ASP A 1 766 ? -17.212 -8.499 30.629 1.00 67.75 766 ASP A N 1
ATOM 5980 C CA . ASP A 1 766 ? -16.931 -8.858 32.021 1.00 67.75 766 ASP A CA 1
ATOM 5981 C C . ASP A 1 766 ? -15.446 -8.787 32.391 1.00 67.75 766 ASP A C 1
ATOM 5983 O O . ASP A 1 766 ? -15.119 -8.384 33.504 1.00 67.75 766 ASP A O 1
ATOM 5987 N N . HIS A 1 767 ? -14.528 -9.103 31.476 1.00 66.94 767 HIS A N 1
ATOM 5988 C CA . HIS A 1 767 ? -13.096 -8.947 31.740 1.00 66.94 767 HIS A CA 1
ATOM 5989 C C . HIS A 1 767 ? -12.706 -7.464 31.842 1.00 66.94 767 HIS A C 1
ATOM 5991 O O . HIS A 1 767 ? -12.010 -7.073 32.780 1.00 66.94 767 HIS A O 1
ATOM 5997 N N . GLN A 1 768 ? -13.227 -6.619 30.944 1.00 67.38 768 GLN A N 1
ATOM 5998 C CA . GLN A 1 768 ? -13.027 -5.163 31.009 1.00 67.38 768 GLN A CA 1
ATOM 5999 C C . GLN A 1 768 ? -13.573 -4.578 32.322 1.00 67.38 768 GLN A C 1
ATOM 6001 O O . GLN A 1 768 ? -12.976 -3.679 32.917 1.00 67.38 768 GLN A O 1
ATOM 6006 N N . LEU A 1 769 ? -14.696 -5.110 32.813 1.00 72.00 769 LEU A N 1
ATOM 6007 C CA . LEU A 1 769 ? -15.295 -4.709 34.087 1.00 72.00 769 LEU A CA 1
ATOM 6008 C C . LEU A 1 769 ? -14.465 -5.124 35.311 1.00 72.00 769 LEU A C 1
ATOM 6010 O O . LEU A 1 769 ? -14.490 -4.417 36.320 1.00 72.00 769 LEU A O 1
ATOM 6014 N N . ILE A 1 770 ? -13.719 -6.227 35.244 1.00 70.06 770 ILE A N 1
ATOM 6015 C CA . ILE A 1 770 ? -12.763 -6.607 36.296 1.00 70.06 770 ILE A CA 1
ATOM 6016 C C . ILE A 1 770 ? -11.525 -5.704 36.268 1.00 70.06 770 ILE A C 1
ATOM 6018 O O . ILE A 1 770 ? -11.064 -5.265 37.323 1.00 70.06 770 ILE A O 1
ATOM 6022 N N . GLU A 1 771 ? -11.024 -5.341 35.086 1.00 67.19 771 GLU A N 1
ATOM 6023 C CA . GLU A 1 771 ? -9.915 -4.387 34.978 1.00 67.19 771 GLU A CA 1
ATOM 6024 C C . GLU A 1 771 ? -10.291 -3.010 35.560 1.00 67.19 771 GLU A C 1
ATOM 6026 O O . GLU A 1 771 ? -9.518 -2.424 36.329 1.00 67.19 771 GLU A O 1
ATOM 6031 N N . ARG A 1 772 ? -11.518 -2.535 35.288 1.00 73.75 772 ARG A N 1
ATOM 6032 C CA . ARG A 1 772 ? -12.108 -1.343 35.932 1.00 73.75 772 ARG A CA 1
ATOM 6033 C C . ARG A 1 772 ? -12.027 -1.410 37.453 1.00 73.75 772 ARG A C 1
ATOM 6035 O O . ARG A 1 772 ? -11.644 -0.425 38.086 1.00 73.75 772 ARG A O 1
ATOM 6042 N N . LEU A 1 773 ? -12.402 -2.555 38.025 1.00 74.56 773 LEU A N 1
ATOM 6043 C CA . LEU A 1 773 ? -12.470 -2.765 39.469 1.00 74.56 773 LEU A CA 1
ATOM 6044 C C . LEU A 1 773 ? -11.101 -2.582 40.129 1.00 74.56 773 LEU A C 1
ATOM 6046 O O . LEU A 1 773 ? -10.975 -1.831 41.096 1.00 74.56 773 LEU A O 1
ATOM 6050 N N . TYR A 1 774 ? -10.068 -3.214 39.563 1.00 73.00 774 TYR A N 1
ATOM 6051 C CA . TYR A 1 774 ? -8.696 -3.079 40.049 1.00 73.00 774 TYR A CA 1
ATOM 6052 C C . TYR A 1 774 ? -8.234 -1.622 40.046 1.00 73.00 774 TYR A C 1
ATOM 6054 O O . TYR A 1 774 ? -7.730 -1.126 41.055 1.00 73.00 774 TYR A O 1
ATOM 6062 N N . ARG A 1 775 ? -8.416 -0.923 38.919 1.00 69.56 775 ARG A N 1
ATOM 6063 C CA . ARG A 1 775 ? -7.958 0.465 38.766 1.00 69.56 775 ARG A CA 1
ATOM 6064 C C . ARG A 1 775 ? -8.673 1.412 39.716 1.00 69.56 775 ARG A C 1
ATOM 6066 O O . ARG A 1 775 ? -8.020 2.264 40.311 1.00 69.56 775 ARG A O 1
ATOM 6073 N N . ARG A 1 776 ? -9.987 1.241 39.884 1.00 71.50 776 ARG A N 1
ATOM 6074 C CA . ARG A 1 776 ? -10.777 2.023 40.839 1.00 71.50 776 ARG A CA 1
ATOM 6075 C C . ARG A 1 776 ? -10.251 1.836 42.262 1.00 71.50 776 ARG A C 1
ATOM 6077 O O . ARG A 1 776 ? -9.938 2.815 42.927 1.00 71.50 776 ARG A O 1
ATOM 6084 N N . HIS A 1 777 ? -10.043 0.590 42.682 1.00 75.00 777 HIS A N 1
ATOM 6085 C CA . HIS A 1 777 ? -9.529 0.313 44.019 1.00 75.00 777 HIS A CA 1
ATOM 6086 C C . HIS A 1 777 ? -8.095 0.834 44.222 1.00 75.00 777 HIS A C 1
ATOM 6088 O O . HIS A 1 777 ? -7.769 1.323 45.298 1.00 75.00 777 HIS A O 1
ATOM 6094 N N . ALA A 1 778 ? -7.241 0.787 43.193 1.00 72.56 778 ALA A N 1
ATOM 6095 C CA . ALA A 1 778 ? -5.897 1.369 43.254 1.00 72.56 778 ALA A CA 1
ATOM 6096 C C . ALA A 1 778 ? -5.926 2.889 43.453 1.00 72.56 778 ALA A C 1
ATOM 6098 O O . ALA A 1 778 ? -5.112 3.408 44.214 1.00 72.56 778 ALA A O 1
ATOM 6099 N N . ALA A 1 779 ? -6.872 3.586 42.818 1.00 69.62 779 ALA A N 1
ATOM 6100 C CA . ALA A 1 779 ? -7.053 5.024 42.994 1.00 69.62 779 ALA A CA 1
ATOM 6101 C C . ALA A 1 779 ? -7.580 5.390 44.395 1.00 69.62 779 ALA A C 1
ATOM 6103 O O . ALA A 1 779 ? -7.156 6.392 44.958 1.00 69.62 779 ALA A O 1
ATOM 6104 N N . GLU A 1 780 ? -8.472 4.579 44.970 1.00 74.25 780 GLU A N 1
ATOM 6105 C CA . GLU A 1 780 ? -9.113 4.861 46.267 1.00 74.25 780 GLU A CA 1
ATOM 6106 C C . GLU A 1 780 ? -8.272 4.441 47.481 1.00 74.25 780 GLU A C 1
ATOM 6108 O O . GLU A 1 780 ? -8.298 5.096 48.521 1.00 74.25 780 GLU A O 1
ATOM 6113 N N . LYS A 1 781 ? -7.567 3.310 47.379 1.00 75.81 781 LYS A N 1
ATOM 6114 C CA . LYS A 1 781 ? -6.899 2.632 48.506 1.00 75.81 781 LYS A CA 1
ATOM 6115 C C . LYS A 1 781 ? -5.379 2.525 48.338 1.00 75.81 781 LYS A C 1
ATOM 6117 O O . LYS A 1 781 ? -4.678 2.027 49.220 1.00 75.81 781 LYS A O 1
ATOM 6122 N N . GLY A 1 782 ? -4.858 3.000 47.208 1.00 70.44 782 GLY A N 1
ATOM 6123 C CA . GLY A 1 782 ? -3.451 2.914 46.840 1.00 70.44 782 GLY A CA 1
ATOM 6124 C C . GLY A 1 782 ? -3.069 1.578 46.194 1.00 70.44 782 GLY A C 1
ATOM 6125 O O . GLY A 1 782 ? -3.692 0.532 46.398 1.00 70.44 782 GLY A O 1
ATOM 6126 N N . GLU A 1 783 ? -1.982 1.602 45.418 1.00 67.81 783 GLU A N 1
ATOM 6127 C CA . GLU A 1 783 ? -1.539 0.472 44.587 1.00 67.81 783 GLU A CA 1
ATOM 6128 C C . GLU A 1 783 ? -1.281 -0.812 45.381 1.00 67.81 783 GLU A C 1
ATOM 6130 O O . GLU A 1 783 ? -1.561 -1.906 44.894 1.00 67.81 783 GLU A O 1
ATOM 6135 N N . ARG A 1 784 ? -0.757 -0.699 46.609 1.00 71.38 784 ARG A N 1
ATOM 6136 C CA . ARG A 1 784 ? -0.404 -1.863 47.434 1.00 71.38 784 ARG A CA 1
ATOM 6137 C C . ARG A 1 784 ? -1.643 -2.635 47.890 1.00 71.38 784 ARG A C 1
ATOM 6139 O O . ARG A 1 784 ? -1.655 -3.856 47.770 1.00 71.38 784 ARG A O 1
ATOM 6146 N N . GLN A 1 785 ? -2.668 -1.934 48.375 1.00 73.44 785 GLN A N 1
ATOM 6147 C CA . GLN A 1 785 ? -3.911 -2.559 48.841 1.00 73.44 785 GLN A CA 1
ATOM 6148 C C . GLN A 1 785 ? -4.695 -3.144 47.662 1.00 73.44 785 GLN A C 1
ATOM 6150 O O . GLN A 1 785 ? -5.149 -4.283 47.723 1.00 73.44 785 GLN A O 1
ATOM 6155 N N . ALA A 1 786 ? -4.731 -2.435 46.530 1.00 73.25 786 ALA A N 1
ATOM 6156 C CA . ALA A 1 786 ? -5.307 -2.964 45.295 1.00 73.25 786 ALA A CA 1
ATOM 6157 C C . ALA A 1 786 ? -4.574 -4.180 44.756 1.00 73.25 786 ALA A C 1
ATOM 6159 O O . ALA A 1 786 ? -5.208 -5.103 44.247 1.00 73.25 786 ALA A O 1
ATOM 6160 N N . ARG A 1 787 ? -3.246 -4.203 44.881 1.00 74.19 787 ARG A N 1
ATOM 6161 C CA . ARG A 1 787 ? -2.455 -5.360 44.484 1.00 74.19 787 ARG A CA 1
ATOM 6162 C C . ARG A 1 787 ? -2.769 -6.571 45.349 1.00 74.19 787 ARG A C 1
ATOM 6164 O O . ARG A 1 787 ? -2.878 -7.666 44.811 1.00 74.19 787 ARG A O 1
ATOM 6171 N N . GLU A 1 788 ? -2.910 -6.381 46.654 1.00 76.50 788 GLU A N 1
ATOM 6172 C CA . GLU A 1 788 ? -3.276 -7.458 47.570 1.00 76.50 788 GLU A CA 1
ATOM 6173 C C . GLU A 1 788 ? -4.690 -7.981 47.296 1.00 76.50 788 GLU A C 1
ATOM 6175 O O . GLU A 1 788 ? -4.865 -9.191 47.163 1.00 76.50 788 GLU A O 1
ATOM 6180 N N . PHE A 1 789 ? -5.664 -7.086 47.111 1.00 79.50 789 PHE A N 1
ATOM 6181 C CA . PHE A 1 789 ? -7.028 -7.448 46.719 1.00 79.50 789 PHE A CA 1
ATOM 6182 C C . PHE A 1 789 ? -7.043 -8.272 45.428 1.00 79.50 789 PHE A C 1
ATOM 6184 O O . PHE A 1 789 ? -7.600 -9.368 45.408 1.00 79.50 789 PHE A O 1
ATOM 6191 N N . VAL A 1 790 ? -6.372 -7.788 44.378 1.00 73.50 790 VAL A N 1
ATOM 6192 C CA . VAL A 1 790 ? -6.297 -8.503 43.100 1.00 73.50 790 VAL A CA 1
ATOM 6193 C C . VAL A 1 790 ? -5.607 -9.842 43.267 1.00 73.50 790 VAL A C 1
ATOM 6195 O O . VAL A 1 790 ? -6.170 -10.856 42.888 1.00 73.50 790 VAL A O 1
ATOM 6198 N N . LEU A 1 791 ? -4.439 -9.899 43.903 1.00 75.75 791 LEU A N 1
ATOM 6199 C CA . LEU A 1 791 ? -3.742 -11.167 44.113 1.00 75.75 791 LEU A CA 1
ATOM 6200 C C . LEU A 1 791 ? -4.657 -12.224 44.749 1.00 75.75 791 LEU A C 1
ATOM 6202 O O . LEU A 1 791 ? -4.681 -13.369 44.307 1.00 75.75 791 LEU A O 1
ATOM 6206 N N . ARG A 1 792 ? -5.437 -11.838 45.762 1.00 81.56 792 ARG A N 1
ATOM 6207 C CA . ARG A 1 792 ? -6.378 -12.747 46.421 1.00 81.56 792 ARG A CA 1
ATOM 6208 C C . ARG A 1 792 ? -7.584 -13.079 45.546 1.00 81.56 792 ARG A C 1
ATOM 6210 O O . ARG A 1 792 ? -8.016 -14.225 45.552 1.00 81.56 792 ARG A O 1
ATOM 6217 N N . SER A 1 793 ? -8.101 -12.122 44.779 1.00 77.88 793 SER A N 1
ATOM 6218 C CA . SER A 1 793 ? -9.227 -12.345 43.865 1.00 77.88 793 SER A CA 1
ATOM 6219 C C . SER A 1 793 ? -8.846 -13.213 42.665 1.00 77.88 793 SER A C 1
ATOM 6221 O O . SER A 1 793 ? -9.720 -13.738 41.989 1.00 77.88 793 SER A O 1
ATOM 6223 N N . GLN A 1 794 ? -7.548 -13.324 42.376 1.00 76.38 794 GLN A N 1
ATOM 6224 C CA . GLN A 1 794 ? -7.001 -14.003 41.210 1.00 76.38 794 GLN A CA 1
ATOM 6225 C C . GLN A 1 794 ? -6.567 -15.458 41.468 1.00 76.38 794 GLN A C 1
ATOM 6227 O O . GLN A 1 794 ? -6.213 -16.172 40.530 1.00 76.38 794 GLN A O 1
ATOM 6232 N N . ILE A 1 795 ? -6.566 -15.919 42.718 1.00 80.62 795 ILE A N 1
ATOM 6233 C CA . ILE A 1 795 ? -6.148 -17.283 43.055 1.00 80.62 795 ILE A CA 1
ATOM 6234 C C . ILE A 1 795 ? -7.383 -18.075 43.490 1.00 80.62 795 ILE A C 1
ATOM 6236 O O . ILE A 1 795 ? -7.946 -17.760 44.540 1.00 80.62 795 ILE A O 1
ATOM 6240 N N . PRO A 1 796 ? -7.817 -19.095 42.728 1.00 85.12 796 PRO A N 1
ATOM 6241 C CA . PRO A 1 796 ? -8.987 -19.876 43.098 1.00 85.12 796 PRO A CA 1
ATOM 6242 C C . PRO A 1 796 ? -8.745 -20.681 44.387 1.00 85.12 796 PRO A C 1
ATOM 6244 O O . PRO A 1 796 ? -7.601 -21.053 44.702 1.00 85.12 796 PRO A O 1
ATOM 6247 N N . PRO A 1 797 ? -9.813 -20.980 45.148 1.00 85.44 797 PRO A N 1
ATOM 6248 C CA . PRO A 1 797 ? -9.709 -21.831 46.325 1.00 85.44 797 PRO A CA 1
ATOM 6249 C C . PRO A 1 797 ? -9.235 -23.243 45.950 1.00 85.44 797 PRO A C 1
ATOM 6251 O O . PRO A 1 797 ? -9.417 -23.711 44.826 1.00 85.44 797 PRO A O 1
ATOM 6254 N N . ARG A 1 798 ? -8.604 -23.937 46.904 1.00 85.19 798 ARG A N 1
ATOM 6255 C CA . ARG A 1 798 ? -8.211 -25.341 46.720 1.00 85.19 798 ARG A CA 1
ATOM 6256 C C . ARG A 1 798 ? -9.476 -26.189 46.639 1.00 85.19 798 ARG A C 1
ATOM 6258 O O . ARG A 1 798 ? -10.342 -26.075 47.506 1.00 85.19 798 ARG A O 1
ATOM 6265 N N . ARG A 1 799 ? -9.576 -27.037 45.614 1.00 83.00 799 ARG A N 1
ATOM 6266 C CA . ARG A 1 799 ? -10.725 -27.934 45.465 1.00 83.00 799 ARG A CA 1
ATOM 6267 C C . ARG A 1 799 ? -10.783 -28.949 46.616 1.00 83.00 799 ARG A C 1
ATOM 6269 O O . ARG A 1 799 ? -9.740 -29.479 47.010 1.00 83.00 799 ARG A O 1
ATOM 6276 N N . PRO A 1 800 ? -11.981 -29.256 47.137 1.00 81.50 800 PRO A N 1
ATOM 6277 C CA . PRO A 1 800 ? -12.171 -30.402 48.018 1.00 81.50 800 PRO A CA 1
ATOM 6278 C C . PRO A 1 800 ? -11.725 -31.694 47.314 1.00 81.50 800 PRO A C 1
ATOM 6280 O O . PRO A 1 800 ? -12.056 -31.901 46.149 1.00 81.50 800 PRO A O 1
ATOM 6283 N N . GLY A 1 801 ? -10.960 -32.546 48.003 1.00 82.19 801 GLY A N 1
ATOM 6284 C CA . GLY A 1 801 ? -10.471 -33.818 47.450 1.00 82.19 801 GLY A CA 1
ATOM 6285 C C . GLY A 1 801 ? -9.188 -33.738 46.609 1.00 82.19 801 GLY A C 1
ATOM 6286 O O . GLY A 1 801 ? -8.789 -34.743 46.027 1.00 82.19 801 GLY A O 1
ATOM 6287 N N . THR A 1 802 ? -8.516 -32.581 46.539 1.00 86.69 802 THR A N 1
ATOM 6288 C CA . THR A 1 802 ? -7.174 -32.489 45.932 1.00 86.69 802 THR A CA 1
ATOM 6289 C C . THR A 1 802 ? -6.188 -33.413 46.665 1.00 86.69 802 THR A C 1
ATOM 6291 O O . THR A 1 802 ? -6.073 -33.274 47.885 1.00 86.69 802 THR A O 1
ATOM 6294 N N . PRO A 1 803 ? -5.434 -34.287 45.961 1.00 85.31 803 PRO A N 1
ATOM 6295 C CA . PRO A 1 803 ? -4.495 -35.218 46.586 1.00 85.31 803 PRO A CA 1
ATOM 6296 C C . PRO A 1 803 ? -3.479 -34.527 47.502 1.00 85.31 803 PRO A C 1
ATOM 6298 O O . PRO A 1 803 ? -2.936 -33.476 47.153 1.00 85.31 803 PRO A O 1
ATOM 6301 N N . ASP A 1 804 ? -3.156 -35.154 48.634 1.00 84.94 804 ASP A N 1
ATOM 6302 C CA . ASP A 1 804 ? -2.162 -34.633 49.587 1.00 84.94 804 ASP A CA 1
ATOM 6303 C C . ASP A 1 804 ? -0.756 -34.524 48.981 1.00 84.94 804 ASP A C 1
ATOM 6305 O O . ASP A 1 804 ? 0.039 -33.675 49.385 1.00 84.94 804 ASP A O 1
ATOM 6309 N N . SER A 1 805 ? -0.462 -35.337 47.960 1.00 84.62 805 SER A N 1
ATOM 6310 C CA . SER A 1 805 ? 0.783 -35.277 47.187 1.00 84.62 805 SER A CA 1
ATOM 6311 C C . SER A 1 805 ? 0.937 -33.981 46.379 1.00 84.62 805 SER A C 1
ATOM 6313 O O . SER A 1 805 ? 2.062 -33.581 46.082 1.00 84.62 805 SER A O 1
ATOM 6315 N N . ALA A 1 806 ? -0.160 -33.280 46.072 1.00 88.06 806 ALA A N 1
ATOM 6316 C CA . ALA A 1 806 ? -0.125 -31.964 45.445 1.00 88.06 806 ALA A CA 1
ATOM 6317 C C . ALA A 1 806 ? -0.007 -30.867 46.522 1.00 88.06 806 ALA A C 1
ATOM 6319 O O . ALA A 1 806 ? -1.005 -30.409 47.091 1.00 88.06 806 ALA A O 1
ATOM 6320 N N . ILE A 1 807 ? 1.227 -30.443 46.810 1.00 87.38 807 ILE A N 1
ATOM 6321 C CA . ILE A 1 807 ? 1.555 -29.478 47.876 1.00 87.38 807 ILE A CA 1
ATOM 6322 C C . ILE A 1 807 ? 0.810 -28.144 47.676 1.00 87.38 807 ILE A C 1
ATOM 6324 O O . ILE A 1 807 ? 0.886 -27.529 46.614 1.00 87.38 807 ILE A O 1
ATOM 6328 N N . ASP A 1 808 ? 0.118 -27.663 48.718 1.00 86.31 808 ASP A N 1
ATOM 6329 C CA . ASP A 1 808 ? -0.580 -26.372 48.683 1.00 86.31 808 ASP A CA 1
ATOM 6330 C C . ASP A 1 808 ? 0.385 -25.189 48.866 1.00 86.31 808 ASP A C 1
ATOM 6332 O O . ASP A 1 808 ? 0.852 -24.906 49.972 1.00 86.31 808 ASP A O 1
ATOM 6336 N N . ILE A 1 809 ? 0.638 -24.450 47.785 1.00 87.56 809 ILE A N 1
ATOM 6337 C CA . ILE A 1 809 ? 1.478 -23.242 47.795 1.00 87.56 809 ILE A CA 1
ATOM 6338 C C . ILE A 1 809 ? 0.681 -21.928 47.755 1.00 87.56 809 ILE A C 1
ATOM 6340 O O . ILE A 1 809 ? 1.280 -20.860 47.649 1.00 87.56 809 ILE A O 1
ATOM 6344 N N . THR A 1 810 ? -0.652 -21.963 47.889 1.00 84.31 810 THR A N 1
ATOM 6345 C CA . THR A 1 810 ? -1.546 -20.786 47.738 1.00 84.31 810 THR A CA 1
ATOM 6346 C C . THR A 1 810 ? -1.107 -19.583 48.556 1.00 84.31 810 THR A C 1
ATOM 6348 O O . THR A 1 810 ? -1.140 -18.447 48.087 1.00 84.31 810 THR A O 1
ATOM 6351 N N . LYS A 1 811 ? -0.705 -19.820 49.810 1.00 83.44 811 LYS A N 1
ATOM 6352 C CA . LYS A 1 811 ? -0.303 -18.750 50.734 1.00 83.44 811 LYS A CA 1
ATOM 6353 C C . LYS A 1 811 ? 0.981 -18.045 50.292 1.00 83.44 811 LYS A C 1
ATOM 6355 O O . LYS A 1 811 ? 1.190 -16.902 50.688 1.00 83.44 811 LYS A O 1
ATOM 6360 N N . SER A 1 812 ? 1.798 -18.715 49.484 1.00 84.69 812 SER A N 1
ATOM 6361 C CA . SER A 1 812 ? 3.078 -18.222 48.977 1.00 84.69 812 SER A CA 1
ATOM 6362 C C . SER A 1 812 ? 2.961 -17.565 47.601 1.00 84.69 812 SER A C 1
ATOM 6364 O O . SER A 1 812 ? 3.884 -16.862 47.192 1.00 84.69 812 SER A O 1
ATOM 6366 N N . CYS A 1 813 ? 1.854 -17.771 46.881 1.00 83.81 813 CYS A N 1
ATOM 6367 C CA . CYS A 1 813 ? 1.629 -17.150 45.581 1.00 83.81 813 CYS A CA 1
ATOM 6368 C C . CYS A 1 813 ? 1.577 -15.620 45.712 1.00 83.81 813 CYS A C 1
ATOM 6370 O O . CYS A 1 813 ? 0.838 -15.077 46.534 1.00 83.81 813 CYS A O 1
ATOM 6372 N N . ASN A 1 814 ? 2.349 -14.925 44.880 1.00 77.94 814 ASN A N 1
ATOM 6373 C CA . ASN A 1 814 ? 2.424 -13.460 44.828 1.00 77.94 814 ASN A CA 1
ATOM 6374 C C . ASN A 1 814 ? 2.075 -12.883 43.439 1.00 77.94 814 ASN A C 1
ATOM 6376 O O . ASN A 1 814 ? 2.095 -11.661 43.243 1.00 77.94 814 ASN A O 1
ATOM 6380 N N . ALA A 1 815 ? 1.698 -13.754 42.502 1.00 74.88 815 ALA A N 1
ATOM 6381 C CA . ALA A 1 815 ? 1.100 -13.398 41.226 1.00 74.88 815 ALA A CA 1
ATOM 6382 C C . ALA A 1 815 ? 0.044 -14.430 40.796 1.00 74.88 815 ALA A C 1
ATOM 6384 O O . ALA A 1 815 ? 0.145 -15.617 41.129 1.00 74.88 815 ALA A O 1
ATOM 6385 N N . GLY A 1 816 ? -0.968 -13.972 40.058 1.00 73.19 816 GLY A N 1
ATOM 6386 C CA . GLY A 1 816 ? -1.950 -14.839 39.410 1.00 73.19 816 GLY A CA 1
ATOM 6387 C C . GLY A 1 816 ? -1.409 -15.482 38.128 1.00 73.19 816 GLY A C 1
ATOM 6388 O O . GLY A 1 816 ? -0.429 -15.027 37.538 1.00 73.19 816 GLY A O 1
ATOM 6389 N N . LEU A 1 817 ? -2.070 -16.543 37.657 1.00 71.25 817 LEU A N 1
ATOM 6390 C CA . LEU A 1 817 ? -1.761 -17.162 36.357 1.00 71.25 817 LEU A CA 1
ATOM 6391 C C . LEU A 1 817 ? -2.308 -16.366 35.169 1.00 71.25 817 LEU A C 1
ATOM 6393 O O . LEU A 1 817 ? -1.899 -16.621 34.042 1.00 71.25 817 LEU A O 1
ATOM 6397 N N . HIS A 1 818 ? -3.223 -15.426 35.425 1.00 62.06 818 HIS A N 1
ATOM 6398 C CA . HIS A 1 818 ? -3.965 -14.667 34.418 1.00 62.06 818 HIS A CA 1
ATOM 6399 C C . HIS A 1 818 ? -3.491 -13.201 34.263 1.00 62.06 818 HIS A C 1
ATOM 6401 O O . HIS A 1 818 ? -4.194 -12.364 33.701 1.00 62.06 818 HIS A O 1
ATOM 6407 N N . GLU A 1 819 ? -2.283 -12.886 34.734 1.00 60.00 819 GLU A N 1
ATOM 6408 C CA . GLU A 1 819 ? -1.656 -11.568 34.616 1.00 60.00 819 GLU A CA 1
ATOM 6409 C C . GLU A 1 819 ? -0.147 -11.677 34.353 1.00 60.00 819 GLU A C 1
ATOM 6411 O O . GLU A 1 819 ? 0.460 -12.728 34.562 1.00 60.00 819 GLU A O 1
ATOM 6416 N N . ALA A 1 820 ? 0.481 -10.578 33.931 1.00 60.50 820 ALA A N 1
ATOM 6417 C CA . ALA A 1 820 ? 1.934 -10.496 33.856 1.00 60.50 820 ALA A CA 1
ATOM 6418 C C . ALA A 1 820 ? 2.570 -10.361 35.247 1.00 60.50 820 ALA A C 1
ATOM 6420 O O . ALA A 1 820 ? 2.173 -9.523 36.058 1.00 60.50 820 ALA A O 1
ATOM 6421 N N . TRP A 1 821 ? 3.607 -11.158 35.504 1.00 65.69 821 TRP A N 1
ATOM 6422 C CA . TRP A 1 821 ? 4.266 -11.220 36.813 1.00 65.69 821 TRP A CA 1
ATOM 6423 C C . TRP A 1 821 ? 5.254 -10.073 37.059 1.00 65.69 821 TRP A C 1
ATOM 6425 O O . TRP A 1 821 ? 5.639 -9.823 38.202 1.00 65.69 821 TRP A O 1
ATOM 6435 N N . HIS A 1 822 ? 5.619 -9.345 35.999 1.00 60.78 822 HIS A N 1
ATOM 6436 C CA . HIS A 1 822 ? 6.388 -8.106 36.053 1.00 60.78 822 HIS A CA 1
ATOM 6437 C C . HIS A 1 822 ? 5.534 -6.962 35.506 1.00 60.78 822 HIS A C 1
ATOM 6439 O O . HIS A 1 822 ? 5.290 -6.870 34.305 1.00 60.78 822 HIS A O 1
ATOM 6445 N N . ARG A 1 823 ? 5.070 -6.083 36.398 1.00 53.09 823 ARG A N 1
ATOM 6446 C CA . ARG A 1 823 ? 4.246 -4.923 36.047 1.00 53.09 823 ARG A CA 1
ATOM 6447 C C . ARG A 1 823 ? 4.896 -3.658 36.600 1.00 53.09 823 ARG A C 1
ATOM 6449 O O . ARG A 1 823 ? 5.213 -3.602 37.787 1.00 53.09 823 ARG A O 1
ATOM 6456 N N . GLN A 1 824 ? 5.120 -2.654 35.754 1.00 52.53 824 GLN A N 1
ATOM 6457 C CA . GLN A 1 824 ? 5.581 -1.339 36.217 1.00 52.53 824 GLN A CA 1
ATOM 6458 C C . GLN A 1 824 ? 4.452 -0.642 36.992 1.00 52.53 824 GLN A C 1
ATOM 6460 O O . GLN A 1 824 ? 3.287 -0.790 36.616 1.00 52.53 824 GLN A O 1
ATOM 6465 N N . ARG A 1 825 ? 4.791 0.136 38.036 1.00 50.31 825 ARG A N 1
ATOM 6466 C CA . ARG A 1 825 ? 3.821 0.824 38.923 1.00 50.31 825 ARG A CA 1
ATOM 6467 C C . ARG A 1 825 ? 2.740 1.601 38.152 1.00 50.31 825 ARG A C 1
ATOM 6469 O O . ARG A 1 825 ? 1.569 1.507 38.486 1.00 50.31 825 ARG A O 1
ATOM 6476 N N . ASN A 1 826 ? 3.106 2.209 37.019 1.00 45.59 826 ASN A N 1
ATOM 6477 C CA . ASN A 1 826 ? 2.219 3.075 36.233 1.00 45.59 826 ASN A CA 1
ATOM 6478 C C . A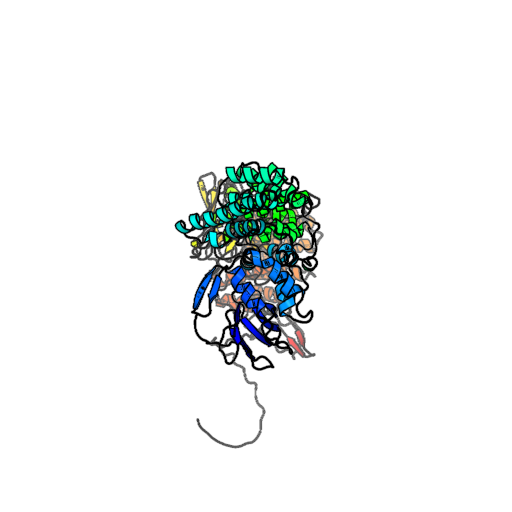SN A 1 826 ? 1.734 2.465 34.903 1.00 45.59 826 ASN A C 1
ATOM 6480 O O . ASN A 1 826 ? 1.061 3.141 34.125 1.00 45.59 826 ASN A O 1
ATOM 6484 N N . ALA A 1 827 ? 2.058 1.203 34.598 1.00 44.62 827 ALA A N 1
ATOM 6485 C CA . ALA A 1 827 ? 1.702 0.624 33.305 1.00 44.62 827 ALA A CA 1
ATOM 6486 C C . ALA A 1 827 ? 0.187 0.398 33.203 1.00 44.62 827 ALA A C 1
ATOM 6488 O O . ALA A 1 827 ? -0.383 -0.420 33.933 1.00 44.62 827 ALA A O 1
ATOM 6489 N N . ALA A 1 828 ? -0.463 1.084 32.255 1.00 40.16 828 ALA A N 1
ATOM 6490 C CA . ALA A 1 828 ? -1.846 0.827 31.843 1.00 40.16 828 ALA A CA 1
ATOM 6491 C C . ALA A 1 828 ? -2.024 -0.609 31.311 1.00 40.16 828 ALA A C 1
ATOM 6493 O O . 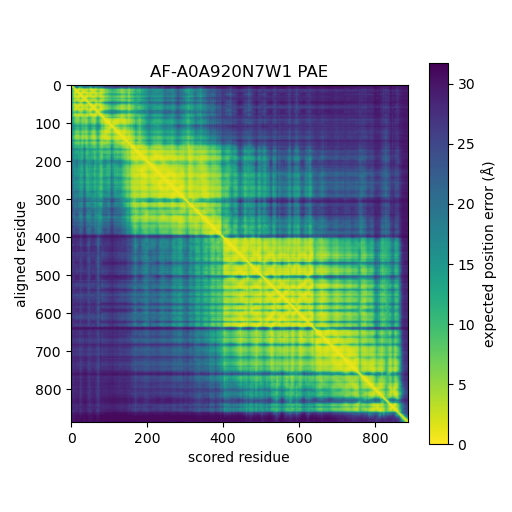ALA A 1 828 ? -3.082 -1.197 31.494 1.00 40.16 828 ALA A O 1
ATOM 6494 N N . ALA A 1 829 ? -0.965 -1.201 30.747 1.00 39.22 829 ALA A N 1
ATOM 6495 C CA . ALA A 1 829 ? -0.978 -2.545 30.189 1.00 39.22 829 ALA A CA 1
ATOM 6496 C C . ALA A 1 829 ? -1.188 -3.615 31.275 1.00 39.22 829 ALA A C 1
ATOM 6498 O O . ALA A 1 829 ? -0.350 -3.825 32.158 1.00 39.22 829 ALA A O 1
ATOM 6499 N N . VAL A 1 830 ? -2.310 -4.327 31.197 1.00 41.00 830 VAL A N 1
ATOM 6500 C CA . VAL A 1 830 ? -2.313 -5.756 31.505 1.00 41.00 830 VAL A CA 1
ATOM 6501 C C . VAL A 1 830 ? -1.627 -6.407 30.308 1.00 41.00 830 VAL A C 1
ATOM 6503 O O . VAL A 1 830 ? -2.231 -6.537 29.251 1.00 41.00 830 VAL A O 1
ATOM 6506 N N . GLN A 1 831 ? -0.343 -6.757 30.419 1.00 41.22 831 GLN A N 1
ATOM 6507 C CA . GLN A 1 831 ? 0.178 -7.772 29.506 1.00 41.22 831 GLN A CA 1
ATOM 6508 C C . GLN A 1 831 ? -0.611 -9.054 29.783 1.00 41.22 831 GLN A C 1
ATOM 6510 O O . GLN A 1 831 ? -0.950 -9.324 30.943 1.00 41.22 831 GLN A O 1
ATOM 6515 N N . PRO A 1 832 ? -0.976 -9.805 28.740 1.00 40.28 832 PRO A N 1
ATOM 6516 C CA . PRO A 1 832 ? -1.791 -10.974 28.929 1.00 40.28 832 PRO A CA 1
ATOM 6517 C C . PRO A 1 832 ? -1.045 -11.955 29.825 1.00 40.28 832 PRO A C 1
ATOM 6519 O O . PRO A 1 832 ? 0.187 -11.921 29.894 1.00 40.28 832 PRO A O 1
ATOM 6522 N N . PRO A 1 833 ? -1.767 -12.867 30.472 1.00 48.84 833 PRO A N 1
ATOM 6523 C CA . PRO A 1 833 ? -1.100 -13.965 31.128 1.00 48.84 833 PRO A CA 1
ATOM 6524 C C . PRO A 1 833 ? -0.145 -14.697 30.202 1.00 48.84 833 PRO A C 1
ATOM 6526 O O . PRO A 1 833 ? -0.513 -15.022 29.073 1.00 48.84 833 PRO A O 1
ATOM 6529 N N . LEU A 1 834 ? 1.052 -15.005 30.711 1.00 47.94 834 LEU A N 1
ATOM 6530 C CA . LEU A 1 834 ? 2.023 -15.846 30.009 1.00 47.94 834 LEU A CA 1
ATOM 6531 C C . LEU A 1 834 ? 1.416 -17.209 29.609 1.00 47.94 834 LEU A C 1
ATOM 6533 O O . LEU A 1 834 ? 1.849 -17.804 28.628 1.00 47.94 834 LEU A O 1
ATOM 6537 N N . TYR A 1 835 ? 0.396 -17.690 30.333 1.00 52.59 835 TYR A N 1
ATOM 6538 C CA . TYR A 1 835 ? -0.167 -19.037 30.196 1.00 52.59 835 TYR A CA 1
ATOM 6539 C C . TYR A 1 835 ? -1.648 -19.005 29.798 1.00 52.59 835 TYR A C 1
ATOM 6541 O O . TYR A 1 835 ? -2.535 -19.360 30.567 1.00 52.59 835 TYR A O 1
ATOM 6549 N N . ARG A 1 836 ? -1.935 -18.596 28.558 1.00 53.56 836 ARG A N 1
ATOM 6550 C CA . ARG A 1 836 ? -3.294 -18.547 27.972 1.00 53.56 836 ARG A CA 1
ATOM 6551 C C . ARG A 1 836 ? -3.871 -19.910 27.547 1.00 53.56 836 ARG A C 1
ATOM 6553 O O . ARG A 1 836 ? -4.777 -19.949 26.728 1.00 53.56 836 ARG A O 1
ATOM 6560 N N . THR A 1 837 ? -3.335 -21.019 28.044 1.00 55.78 837 THR A N 1
ATOM 6561 C CA . THR A 1 837 ? -3.872 -22.377 27.816 1.00 55.78 837 THR A CA 1
ATOM 6562 C C . THR A 1 837 ? -3.882 -23.227 29.086 1.00 55.78 837 THR A C 1
ATOM 6564 O O . THR A 1 837 ? -4.447 -24.320 29.094 1.00 55.78 837 THR A O 1
ATOM 6567 N N . MET A 1 838 ? -3.279 -22.742 30.176 1.00 65.06 838 MET A N 1
ATOM 6568 C CA . MET A 1 838 ? -3.137 -23.502 31.412 1.00 65.06 838 MET A CA 1
ATOM 6569 C C . MET A 1 838 ? -4.318 -23.202 32.334 1.00 65.06 838 MET A C 1
ATOM 6571 O O . MET A 1 838 ? -4.459 -22.092 32.844 1.00 65.06 838 MET A O 1
ATOM 6575 N N . ARG A 1 839 ? -5.189 -24.195 32.528 1.00 71.50 839 ARG A N 1
ATOM 6576 C CA . ARG A 1 839 ? -6.336 -24.090 33.440 1.00 71.50 839 ARG A CA 1
ATOM 6577 C C . ARG A 1 839 ? -5.874 -24.174 34.893 1.00 71.50 839 ARG A C 1
ATOM 6579 O O . ARG A 1 839 ? -4.869 -24.814 35.183 1.00 71.50 839 ARG A O 1
ATOM 6586 N N . THR A 1 840 ? -6.616 -23.569 35.811 1.00 79.31 840 THR A N 1
ATOM 6587 C CA . THR A 1 840 ? -6.371 -23.749 37.246 1.00 79.31 840 THR A CA 1
ATOM 6588 C C . THR A 1 840 ? -6.856 -25.124 37.718 1.00 79.31 840 THR A C 1
ATOM 6590 O O . THR A 1 840 ? -7.773 -25.704 37.133 1.00 79.31 840 THR A O 1
ATOM 6593 N N . GLY A 1 841 ? -6.237 -25.661 38.770 1.00 81.44 841 GLY A N 1
ATOM 6594 C CA . GLY A 1 841 ? -6.609 -26.933 39.396 1.00 81.44 841 GLY A CA 1
ATOM 6595 C C . GLY A 1 841 ? -5.534 -28.016 39.291 1.00 81.44 841 GLY A C 1
ATOM 6596 O O . GLY A 1 841 ? -4.362 -27.726 39.055 1.00 81.44 841 GLY A O 1
ATOM 6597 N N . VAL A 1 842 ? -5.938 -29.271 39.508 1.00 86.31 842 VAL A N 1
ATOM 6598 C CA . VAL A 1 842 ? -5.030 -30.427 39.534 1.00 86.31 842 VAL A CA 1
ATOM 6599 C C . VAL A 1 842 ? -4.754 -30.922 38.118 1.00 86.31 842 VAL A C 1
ATOM 6601 O O . VAL A 1 842 ? -5.668 -31.352 37.417 1.00 86.31 842 VAL A O 1
ATOM 6604 N N . HIS A 1 843 ? -3.483 -30.916 37.731 1.00 86.50 843 HIS A N 1
ATOM 6605 C CA . HIS A 1 843 ? -2.989 -31.455 36.464 1.00 86.50 843 HIS A CA 1
ATOM 6606 C C . HIS A 1 843 ? -2.019 -32.596 36.719 1.00 86.50 843 HIS A C 1
ATOM 6608 O O . HIS A 1 843 ? -1.226 -32.532 37.654 1.00 86.50 843 HIS A O 1
ATOM 6614 N N . HIS A 1 844 ? -2.054 -33.624 35.876 1.00 87.56 844 HIS A N 1
ATOM 6615 C CA . HIS A 1 844 ? -1.133 -34.752 35.978 1.00 87.56 844 HIS A CA 1
ATOM 6616 C C . HIS A 1 844 ? -0.056 -34.636 34.904 1.00 87.56 844 HIS A C 1
ATOM 6618 O O . HIS A 1 844 ? -0.340 -34.767 33.714 1.00 87.56 844 HIS A O 1
ATOM 6624 N N . PHE A 1 845 ? 1.192 -34.432 35.322 1.00 85.75 845 PHE A N 1
ATOM 6625 C CA . PHE A 1 845 ? 2.345 -34.454 34.425 1.00 85.75 845 PHE A CA 1
ATOM 6626 C C . PHE A 1 845 ? 3.126 -35.736 34.673 1.00 85.75 845 PHE A C 1
ATOM 6628 O O . PHE A 1 845 ? 3.670 -35.935 35.756 1.00 85.75 845 PHE A O 1
ATOM 6635 N N . ARG A 1 846 ? 3.146 -36.629 33.674 1.00 88.56 846 ARG A N 1
ATOM 6636 C CA . ARG A 1 846 ? 3.766 -37.964 33.786 1.00 88.56 846 ARG A CA 1
ATOM 6637 C C . ARG A 1 846 ? 3.261 -38.751 35.011 1.00 88.56 846 ARG A C 1
ATOM 6639 O O . ARG A 1 846 ? 4.036 -39.399 35.701 1.00 88.56 846 ARG A O 1
ATOM 6646 N N . GLY A 1 847 ? 1.960 -38.648 35.300 1.00 87.00 847 GLY A N 1
ATOM 6647 C CA . GLY A 1 847 ? 1.310 -39.323 36.431 1.00 87.00 847 GLY A CA 1
ATOM 6648 C C . GLY A 1 847 ? 1.451 -38.626 37.790 1.00 87.00 847 GLY A C 1
ATOM 6649 O O . GLY A 1 847 ? 0.801 -39.044 38.742 1.00 87.00 847 GLY A O 1
ATOM 6650 N N . ILE A 1 848 ? 2.232 -37.547 37.898 1.00 89.19 848 ILE A N 1
ATOM 6651 C CA . ILE A 1 848 ? 2.410 -36.802 39.151 1.00 89.19 848 ILE A CA 1
ATOM 6652 C C . ILE A 1 848 ? 1.386 -35.656 39.210 1.00 89.19 848 ILE A C 1
ATOM 6654 O O . ILE A 1 848 ? 1.342 -34.858 38.267 1.00 89.19 848 ILE A O 1
ATOM 6658 N N . PRO A 1 849 ? 0.569 -35.545 40.277 1.00 90.31 849 PRO A N 1
ATOM 6659 C CA . PRO A 1 849 ? -0.414 -34.476 40.411 1.00 90.31 849 PRO A CA 1
ATOM 6660 C C . PRO A 1 849 ? 0.237 -33.156 40.849 1.00 90.31 849 PRO A C 1
ATOM 6662 O O . PRO A 1 849 ? 0.960 -33.097 41.841 1.00 90.31 849 PRO A O 1
ATOM 6665 N N . PHE A 1 850 ? -0.088 -32.072 40.148 1.00 89.12 850 PHE A N 1
ATOM 6666 C CA . PHE A 1 850 ? 0.293 -30.700 40.480 1.00 89.12 850 PHE A CA 1
ATOM 6667 C C . PHE A 1 850 ? -0.955 -29.823 40.588 1.00 89.12 850 PHE A C 1
ATOM 6669 O O . PHE A 1 850 ? -1.742 -29.736 39.649 1.00 89.12 850 PHE A O 1
ATOM 6676 N N . ASP A 1 851 ? -1.124 -29.152 41.727 1.00 89.56 851 ASP A N 1
ATOM 6677 C CA . ASP A 1 851 ? -2.200 -28.186 41.970 1.00 89.56 851 ASP A CA 1
ATOM 6678 C C . ASP A 1 851 ? -1.755 -26.785 41.516 1.00 89.56 851 ASP A C 1
ATOM 6680 O O . ASP A 1 851 ? -1.056 -26.067 42.234 1.00 89.56 851 ASP A O 1
ATOM 6684 N N . ILE A 1 852 ? -2.116 -26.410 40.287 1.00 86.81 852 ILE A N 1
ATOM 6685 C CA . ILE A 1 852 ? -1.692 -25.161 39.646 1.00 86.81 852 ILE A CA 1
ATOM 6686 C C . ILE A 1 852 ? -2.784 -24.102 39.827 1.00 86.81 852 ILE A C 1
ATOM 6688 O O . ILE A 1 852 ? -3.834 -24.160 39.189 1.00 86.81 852 ILE A O 1
ATOM 6692 N N . ARG A 1 853 ? -2.551 -23.113 40.700 1.00 84.25 853 ARG A N 1
ATOM 6693 C CA . ARG A 1 853 ? -3.534 -22.042 41.001 1.00 84.25 853 ARG A CA 1
ATOM 6694 C C . ARG A 1 853 ? -2.971 -20.621 40.995 1.00 84.25 853 ARG A C 1
ATOM 6696 O O . ARG A 1 853 ? -3.722 -19.668 40.820 1.00 84.25 853 ARG A O 1
ATOM 6703 N N . GLY A 1 854 ? -1.663 -20.466 41.157 1.00 81.94 854 GLY A N 1
ATOM 6704 C CA . GLY A 1 854 ? -0.983 -19.176 41.226 1.00 81.94 854 GLY A CA 1
ATOM 6705 C C . GLY A 1 854 ? 0.526 -19.362 41.136 1.00 81.94 854 GLY A C 1
ATOM 6706 O O . GLY A 1 854 ? 1.013 -20.488 41.042 1.00 81.94 854 GLY A O 1
ATOM 6707 N N . VAL A 1 855 ? 1.270 -18.259 41.158 1.00 81.81 855 VAL A N 1
ATOM 6708 C CA . VAL A 1 855 ? 2.717 -18.256 40.908 1.00 81.81 855 VAL A CA 1
ATOM 6709 C C . VAL A 1 855 ? 3.459 -17.634 42.079 1.00 81.81 855 VAL A C 1
ATOM 6711 O O . VAL A 1 855 ? 3.031 -16.629 42.651 1.00 81.81 855 VAL A O 1
ATOM 6714 N N . VAL A 1 856 ? 4.595 -18.238 42.423 1.00 84.69 856 VAL A N 1
ATOM 6715 C CA . VAL A 1 856 ? 5.605 -17.647 43.304 1.00 84.69 856 VAL A CA 1
ATOM 6716 C C . VAL A 1 856 ? 6.654 -16.991 42.410 1.00 84.69 856 VAL A C 1
ATOM 6718 O O . VAL A 1 856 ? 7.580 -17.646 41.941 1.00 84.69 856 VAL A O 1
ATOM 6721 N N . ASN A 1 857 ? 6.476 -15.705 42.122 1.00 76.69 857 ASN A N 1
ATOM 6722 C CA . ASN A 1 857 ? 7.425 -14.927 41.341 1.00 76.69 857 ASN A CA 1
ATOM 6723 C C . ASN A 1 857 ? 8.550 -14.399 42.243 1.00 76.69 857 ASN A C 1
ATOM 6725 O O . ASN A 1 857 ? 8.290 -13.765 43.268 1.00 76.69 857 ASN A O 1
ATOM 6729 N N . LEU A 1 858 ? 9.801 -14.623 41.851 1.00 73.31 858 LEU A N 1
ATOM 6730 C CA . LEU A 1 858 ? 10.983 -14.145 42.563 1.00 73.31 858 LEU A CA 1
ATOM 6731 C C . LEU A 1 858 ? 11.672 -13.081 41.712 1.00 73.31 858 LEU A C 1
ATOM 6733 O O . LEU A 1 858 ? 11.852 -13.261 40.513 1.00 73.31 858 LEU A O 1
ATOM 6737 N N . SER A 1 859 ? 12.066 -11.967 42.328 1.00 64.88 859 SER A N 1
ATOM 6738 C CA . SER A 1 859 ? 12.822 -10.911 41.650 1.00 64.88 859 SER A CA 1
ATOM 6739 C C . SER A 1 859 ? 14.127 -10.654 42.397 1.00 64.88 859 SER A C 1
ATOM 6741 O O . SER A 1 859 ? 14.076 -10.460 43.615 1.00 64.88 859 SER A O 1
ATOM 6743 N N . PRO A 1 860 ? 15.276 -10.590 41.698 1.00 51.56 860 PRO A N 1
ATOM 6744 C CA . PRO A 1 860 ? 16.578 -10.360 42.325 1.00 51.56 860 PRO A CA 1
ATOM 6745 C C . PRO A 1 860 ? 16.697 -8.985 43.007 1.00 51.56 860 PRO A C 1
ATOM 6747 O O . PRO A 1 860 ? 17.599 -8.779 43.811 1.00 51.56 860 PRO A O 1
ATOM 6750 N N . PHE A 1 861 ? 15.773 -8.052 42.743 1.00 54.00 861 PHE A N 1
ATOM 6751 C CA . PHE A 1 861 ? 15.851 -6.661 43.208 1.00 54.00 861 PHE A CA 1
ATOM 6752 C C . PHE A 1 861 ? 14.791 -6.271 44.263 1.00 54.00 861 PHE A C 1
ATOM 6754 O O . PHE A 1 861 ? 14.666 -5.094 44.603 1.00 54.00 861 PHE A O 1
ATOM 6761 N N . LEU A 1 862 ? 14.011 -7.220 44.805 1.00 52.00 862 LEU A N 1
ATOM 6762 C CA . LEU A 1 862 ? 12.991 -6.948 45.836 1.00 52.00 862 LEU A CA 1
ATOM 6763 C C . LEU A 1 862 ? 13.413 -7.495 47.215 1.00 52.00 862 LEU A C 1
ATOM 6765 O O . LEU A 1 862 ? 13.573 -8.694 47.396 1.00 52.00 862 LEU A O 1
ATOM 6769 N N . LYS A 1 863 ? 13.517 -6.610 48.222 1.00 47.62 863 LYS A N 1
ATOM 6770 C CA . LYS A 1 863 ? 13.992 -6.865 49.609 1.00 47.62 863 LYS A CA 1
ATOM 6771 C C . LYS A 1 863 ? 13.147 -7.834 50.479 1.00 47.62 863 LYS A C 1
ATOM 6773 O O . LYS A 1 863 ? 13.245 -7.779 51.702 1.00 47.62 863 LYS A O 1
ATOM 6778 N N . ARG A 1 864 ? 12.288 -8.699 49.925 1.00 48.97 864 ARG A N 1
ATOM 6779 C CA . ARG A 1 864 ? 11.532 -9.690 50.725 1.00 48.97 864 ARG A CA 1
ATOM 6780 C C . ARG A 1 864 ? 12.137 -11.083 50.569 1.00 48.97 864 ARG A C 1
ATOM 6782 O O . ARG A 1 864 ? 11.934 -11.729 49.548 1.00 48.97 864 ARG A O 1
ATOM 6789 N N . GLN A 1 865 ? 12.822 -11.552 51.611 1.00 45.75 865 GLN A N 1
ATOM 6790 C CA . GLN A 1 865 ? 13.167 -12.966 51.762 1.00 45.75 865 GLN A CA 1
ATOM 6791 C C . GLN A 1 865 ? 11.889 -13.795 51.962 1.00 45.75 865 GLN A C 1
ATOM 6793 O O . GLN A 1 865 ? 11.062 -13.487 52.822 1.00 45.75 865 GLN A O 1
ATOM 6798 N N . LEU A 1 866 ? 11.733 -14.863 51.179 1.00 40.47 866 LEU A N 1
ATOM 6799 C CA . LEU A 1 866 ? 10.859 -15.979 51.531 1.00 40.47 866 LEU A CA 1
ATOM 6800 C C . LEU A 1 866 ? 11.646 -16.872 52.491 1.00 40.47 866 LEU A C 1
ATOM 6802 O O . LEU A 1 866 ? 12.595 -17.537 52.083 1.00 40.47 866 LEU A O 1
ATOM 6806 N N . ASN A 1 867 ? 11.269 -16.873 53.769 1.00 32.59 867 ASN A N 1
ATOM 6807 C CA . ASN A 1 867 ? 11.857 -17.787 54.741 1.00 32.59 867 ASN A CA 1
ATOM 6808 C C . ASN A 1 867 ? 11.401 -19.216 54.424 1.00 32.59 867 ASN A C 1
ATOM 6810 O O . ASN A 1 867 ? 10.293 -19.618 54.785 1.00 32.59 867 ASN A O 1
ATOM 6814 N N . PHE A 1 868 ? 12.262 -19.996 53.773 1.00 28.97 868 PHE A N 1
ATOM 6815 C CA . PHE A 1 868 ? 12.143 -21.448 53.790 1.00 28.97 868 PHE A CA 1
ATOM 6816 C C . PHE A 1 868 ? 12.321 -21.907 55.240 1.00 28.97 868 PHE A C 1
ATOM 6818 O O . PHE A 1 868 ? 13.404 -21.779 55.802 1.00 28.97 868 PHE A O 1
ATOM 6825 N N . ARG A 1 869 ? 11.260 -22.420 55.877 1.00 25.67 869 ARG A N 1
ATOM 6826 C CA . ARG A 1 869 ? 11.412 -23.170 57.132 1.00 25.67 869 ARG A CA 1
ATOM 6827 C C . ARG A 1 869 ? 12.126 -24.487 56.799 1.00 25.67 869 ARG A C 1
ATOM 6829 O O . ARG A 1 869 ? 11.523 -25.293 56.090 1.00 25.67 869 ARG A O 1
ATOM 6836 N N . PRO A 1 870 ? 13.339 -24.765 57.307 1.00 29.47 870 PRO A N 1
ATOM 6837 C CA . PRO A 1 870 ? 13.892 -26.107 57.219 1.00 29.47 870 PRO A CA 1
ATOM 6838 C C . PRO A 1 870 ? 13.113 -26.993 58.200 1.00 29.47 870 PRO A C 1
ATOM 6840 O O . PRO A 1 870 ? 12.991 -26.657 59.380 1.00 29.47 870 PRO A O 1
ATOM 6843 N N . ARG A 1 871 ? 12.540 -28.107 57.729 1.00 31.61 871 ARG A N 1
ATOM 6844 C CA . ARG A 1 871 ? 12.000 -29.146 58.621 1.00 31.61 871 ARG A CA 1
ATOM 6845 C C . ARG A 1 871 ? 13.142 -30.012 59.170 1.00 31.61 871 ARG A C 1
ATOM 6847 O O . ARG A 1 871 ? 14.135 -30.251 58.496 1.00 31.61 871 ARG A O 1
ATOM 6854 N N . CYS A 1 872 ? 12.948 -30.430 60.417 1.00 29.61 872 CYS A N 1
ATOM 6855 C CA . CYS A 1 872 ? 13.840 -31.157 61.316 1.00 29.61 872 CYS A CA 1
ATOM 6856 C C . CYS A 1 872 ? 14.549 -32.417 60.781 1.00 29.61 872 CYS A C 1
ATOM 6858 O O . CYS A 1 872 ? 13.958 -33.205 60.055 1.00 29.61 872 CYS A O 1
ATOM 6860 N N . ARG A 1 873 ? 15.745 -32.622 61.367 1.00 39.16 873 ARG A N 1
ATOM 6861 C CA . ARG A 1 873 ? 16.410 -33.862 61.834 1.00 39.16 873 ARG A CA 1
ATOM 6862 C C . ARG A 1 873 ? 16.360 -35.118 60.951 1.00 39.16 873 ARG A C 1
ATOM 6864 O O . ARG A 1 873 ? 15.345 -35.798 60.929 1.00 39.16 873 ARG A O 1
ATOM 6871 N N . THR A 1 874 ? 17.555 -35.571 60.561 1.00 31.61 874 THR A N 1
ATOM 6872 C CA . THR A 1 874 ? 18.035 -36.939 60.841 1.00 31.61 874 THR A CA 1
ATOM 6873 C C . THR A 1 874 ? 19.539 -36.938 61.135 1.00 31.61 874 THR A C 1
ATOM 6875 O O . THR A 1 874 ? 20.300 -36.118 60.632 1.00 31.61 874 THR A O 1
ATOM 6878 N N . SER A 1 875 ? 19.908 -37.836 62.038 1.00 33.94 875 SER A N 1
ATOM 6879 C CA . SER A 1 875 ? 21.197 -38.107 62.672 1.00 33.94 875 SER A CA 1
ATOM 6880 C C . SER A 1 875 ? 22.251 -38.768 61.777 1.00 33.94 875 SER A C 1
ATOM 6882 O O . SER A 1 875 ? 21.899 -39.518 60.874 1.00 33.94 875 SER A O 1
ATOM 6884 N N . SER A 1 876 ? 23.515 -38.652 62.224 1.00 32.00 876 SER A N 1
ATOM 6885 C CA . SER A 1 876 ? 24.688 -39.499 61.905 1.00 32.00 876 SER A CA 1
ATOM 6886 C C . SER A 1 876 ? 25.231 -39.347 60.472 1.00 32.00 876 SER A C 1
ATOM 6888 O O . SER A 1 876 ? 24.469 -39.203 59.536 1.00 32.00 876 SER A O 1
ATOM 6890 N N . SER A 1 877 ? 26.527 -39.351 60.175 1.00 30.67 877 SER A N 1
ATOM 6891 C CA . SER A 1 877 ? 27.726 -39.775 60.891 1.00 30.67 877 SER A CA 1
ATOM 6892 C C . SER A 1 877 ? 28.956 -39.174 60.185 1.00 30.67 877 SER A C 1
ATOM 6894 O O . SER A 1 877 ? 28.902 -38.876 59.000 1.00 30.67 877 SER A O 1
ATOM 6896 N N . ALA A 1 878 ? 30.045 -39.048 60.949 1.00 31.91 878 ALA A N 1
ATOM 6897 C CA . ALA A 1 878 ? 31.447 -39.159 60.533 1.00 31.91 878 ALA A CA 1
ATOM 6898 C C . ALA A 1 878 ? 32.027 -38.246 59.426 1.00 31.91 878 ALA A C 1
ATOM 6900 O O . ALA A 1 878 ? 31.675 -38.330 58.258 1.00 31.91 878 ALA A O 1
ATOM 6901 N N . GLY A 1 879 ? 33.109 -37.539 59.786 1.00 30.36 879 GLY A N 1
ATOM 6902 C CA . GLY A 1 879 ? 34.239 -37.355 58.864 1.00 30.36 879 GLY A CA 1
ATOM 6903 C C . GLY A 1 879 ? 34.894 -35.974 58.834 1.00 30.36 879 GLY A C 1
ATOM 6904 O O . GLY A 1 879 ? 34.529 -35.151 58.016 1.00 30.36 879 GLY A O 1
ATOM 6905 N N . ARG A 1 880 ? 35.890 -35.782 59.716 1.00 31.70 880 ARG A N 1
ATOM 6906 C CA . ARG A 1 880 ? 37.211 -35.126 59.512 1.00 31.70 880 ARG A CA 1
ATOM 6907 C C . ARG A 1 880 ? 37.315 -33.895 58.582 1.00 31.70 880 ARG A C 1
ATOM 6909 O O . ARG A 1 880 ? 37.051 -34.000 57.399 1.00 31.70 880 ARG A O 1
ATOM 6916 N N . ARG A 1 881 ? 37.813 -32.771 59.146 1.00 30.83 881 ARG A N 1
ATOM 6917 C CA . ARG A 1 881 ? 39.138 -32.110 58.893 1.00 30.83 881 ARG A CA 1
ATOM 6918 C C . ARG A 1 881 ? 39.354 -31.688 57.425 1.00 30.83 881 ARG A C 1
ATOM 6920 O O . ARG A 1 881 ? 39.205 -32.511 56.547 1.00 30.83 881 ARG A O 1
ATOM 6927 N N . THR A 1 882 ? 39.786 -30.490 57.037 1.00 31.73 882 THR A N 1
ATOM 6928 C CA . THR A 1 882 ? 40.579 -29.391 57.630 1.00 31.73 882 THR A CA 1
ATOM 6929 C C . THR A 1 882 ? 40.691 -28.306 56.541 1.00 31.73 882 THR A C 1
ATOM 6931 O O . THR A 1 882 ? 40.668 -28.688 55.379 1.00 31.73 882 THR A O 1
ATOM 6934 N N . SER A 1 883 ? 40.881 -27.032 56.938 1.00 31.45 883 SER A N 1
ATOM 6935 C CA . SER A 1 883 ? 41.646 -25.937 56.265 1.00 31.45 883 SER A CA 1
ATOM 6936 C C . SER A 1 883 ? 41.403 -25.655 54.761 1.00 31.45 883 SER A C 1
ATOM 6938 O O . SER A 1 883 ? 41.396 -26.564 53.953 1.00 31.45 883 SER A O 1
ATOM 6940 N N . SER A 1 884 ? 41.297 -24.428 54.252 1.00 30.92 884 SER A N 1
ATOM 6941 C CA . SER A 1 884 ? 42.073 -23.220 54.552 1.00 30.92 884 SER A CA 1
ATOM 6942 C C . SER A 1 884 ? 41.436 -21.990 53.881 1.00 30.92 884 SER A C 1
ATOM 6944 O O . SER A 1 884 ? 40.978 -22.071 52.748 1.00 30.92 884 SER A O 1
ATOM 6946 N N . THR A 1 885 ? 41.456 -20.873 54.607 1.00 39.34 885 THR A N 1
ATOM 6947 C CA . THR A 1 885 ? 41.667 -19.477 54.165 1.00 39.34 885 THR A CA 1
ATOM 6948 C C . THR A 1 885 ? 41.811 -19.180 52.661 1.00 39.34 885 THR A C 1
ATOM 6950 O O . THR A 1 885 ? 42.818 -19.559 52.065 1.00 39.34 885 THR A O 1
ATOM 6953 N N . SER A 1 886 ? 40.895 -18.367 52.123 1.00 36.53 886 SER A N 1
ATOM 6954 C CA . SER A 1 886 ? 41.132 -16.981 51.657 1.00 36.53 886 SER A CA 1
ATOM 6955 C C . SER A 1 886 ? 39.802 -16.316 51.319 1.00 36.53 886 SER A C 1
ATOM 6957 O O . SER A 1 886 ? 39.074 -16.924 50.502 1.00 36.53 886 SER A O 1
#

pLDDT: mean 81.74, std 14.47, range [25.67, 98.19]

Solvent-accessible surface area (backbone atoms only — not comparable to full-atom values): 48320 Å² total; per-residue (Å²): 138,83,77,94,77,55,83,75,38,39,71,35,66,29,86,85,61,41,36,40,38,38,30,27,54,63,16,39,35,42,31,29,37,52,89,81,64,47,75,75,45,80,49,63,50,68,86,63,13,31,48,76,44,53,42,56,40,94,82,54,46,31,38,42,36,31,30,38,30,74,94,75,73,44,76,48,77,47,81,42,82,50,79,79,79,90,59,84,82,59,70,65,60,57,53,49,51,21,31,73,67,33,36,43,70,48,99,88,67,48,82,42,82,35,65,62,83,52,53,66,59,52,52,52,56,43,67,74,38,62,87,86,38,63,65,31,46,40,50,54,45,70,70,41,56,79,77,75,22,39,73,40,65,88,43,92,50,48,28,56,59,53,46,53,36,33,60,34,49,88,48,64,70,46,32,51,50,40,40,73,77,39,75,68,44,13,60,48,30,12,54,51,12,31,54,62,60,35,34,49,63,65,83,71,51,53,83,83,50,47,61,61,54,49,49,53,28,50,47,28,31,49,50,6,44,72,57,30,70,87,41,32,64,29,29,8,34,31,15,50,33,24,59,69,72,65,40,61,73,60,18,52,53,23,26,54,50,7,37,69,68,31,78,78,40,43,53,19,29,41,36,41,13,55,53,31,43,77,70,70,38,57,69,62,12,44,51,26,40,47,56,18,56,76,62,51,75,80,66,47,48,79,84,75,41,84,68,54,54,82,76,55,68,73,64,59,36,50,54,57,61,27,63,48,84,44,53,69,48,44,39,48,33,32,55,52,49,61,70,50,72,56,52,55,73,65,60,37,49,51,54,23,41,49,46,26,50,51,34,31,72,77,41,80,81,45,35,69,33,26,40,48,32,15,54,37,27,48,76,70,66,40,54,68,62,14,51,56,26,39,60,66,27,45,74,59,46,102,85,69,52,65,57,65,62,62,56,17,50,54,51,42,56,54,27,49,58,32,36,76,69,70,36,35,60,61,19,46,53,46,33,48,72,69,35,38,64,78,81,55,90,85,60,51,80,45,29,38,74,51,78,93,60,48,77,34,28,60,54,46,44,88,81,45,43,70,89,52,80,69,59,77,64,65,47,74,87,77,74,85,74,34,78,44,74,44,91,90,41,62,32,47,36,39,31,25,36,54,33,31,30,53,50,91,57,50,86,45,30,43,64,67,53,46,54,57,50,69,72,44,60,56,71,43,63,29,37,31,45,36,36,34,34,36,31,45,64,80,70,92,66,51,63,62,43,66,31,26,33,38,40,42,30,33,73,88,73,50,74,48,79,47,77,35,21,36,40,29,44,22,39,63,27,57,63,42,72,49,54,65,28,50,43,28,46,73,53,44,75,48,70,60,60,72,38,9,36,50,37,23,35,26,35,31,44,41,96,57,39,91,44,41,33,38,23,36,29,46,36,42,58,47,30,61,30,22,42,32,39,44,33,38,24,49,40,60,86,63,81,76,65,93,82,65,57,51,66,62,39,42,52,49,29,36,46,48,72,72,35,34,40,76,63,47,71,68,51,52,51,52,34,51,49,35,55,59,68,30,49,73,77,25,75,87,34,75,67,49,42,50,47,47,31,51,32,51,21,53,49,30,41,76,74,66,39,34,68,64,18,49,60,53,53,59,92,72,81,57,92,50,52,65,62,41,23,51,50,25,45,48,50,13,52,37,28,43,75,65,68,38,54,68,60,12,28,51,30,27,5,54,23,53,66,48,55,82,62,54,81,90,63,82,81,50,71,67,56,43,53,50,54,34,50,47,54,52,39,23,74,77,63,35,61,68,54,24,48,51,50,46,43,51,21,44,34,40,75,83,63,87,87,64,57,83,83,30,66,86,53,72,92,65,39,76,30,34,51,77,37,48,86,79,72,61,98,66,56,72,58,53,50,65,28,88,45,43,76,66,67,68,45,79,43,68,61,95,82,45,57,40,60,42,44,52,32,74,78,83,61,100,87,56,95,71,82,81,82,78,78,82,80,82,88,85,81,87,78,90,82,81,89,79,88,76,91,133

Radius of gyration: 44.23 Å; Cα contacts (8 Å, |Δi|>4): 1520; chains: 1; bounding box: 113×69×126 Å

Secondary structure (DSSP, 8-state):
--S---SS-EEEE-TTSSEEEEE-TTSEEEEEETTT--EEEEEEPSTTPEEEEEEE-TTSSEEEEEEEETTTTEEEEEEEEPP--SSPPPHHHHHHHHHHHTEEE-TTS-EEE--GGGHHHHHHHHHTS-TT-HHHHHHHHHHS-TTT-BSSTT--SBHHHHHHHHHT---HHHHHHHHHH-TT-HHHHHHHHHHHHT-GGGGGS-TTTHHHHHHHHHHHHHHHHHH-TT-HHHHHHHHHHHHHHT-HHHHHHHHHHHHHH-TT-HHHHHHHHHHHHHTT-HHHHHHHHHHHHHTSPPP--GGG-TT-PPP--HHHHHHHT-SS--HHHHHHHHHHHHH--SS-HHHHHHHHHHHHHHHHHH-TT-HHHHHHHHHHHHHTT-HHHHHHHHHHHSPBPTTS-B-HHHHHHHHHHHHHHHHHTT-HHHHHHHHHHHHSPPPPTT--TTB---TTT--EETTS-TT-BTTSPPPGGGS-SS---EEEEETTEEEEESEEEE---S-TTGGGBSSPPPSEEEEEEEEE--SEEEEEEEEE--SSPPTT-EEEEEEEEETTS-EEEEEEEBTTTB-BSBS-TT---SS-EEEEEE-SGGG-EEEEEEEEE-SSTTS-EEEEEEEE--SSSEEEEEEEEEE--PPPPTT--HHHHHHHHHHHHHHEET--HHHHHHHHHHHHHHTGGGTT-HHHHHHHHHHHHHHHHHTT-HHHHHHHHTT---SSHHHHHHHHHHHHHHHHHTT-HHHHHHHHHHHHHT----TT----HHHHHHHHHHHHHHHHH-HHHHHHHHHHHTSPPPPTT--TTS---GGG--B-TTS-S---TT----PPPS-TT--SEEEEETTEEEEES-B----TT-------PPPP--------------

Foldseek 3Di:
DDDDDAPPWEWDAQPVRQKIWIDHQQQWIWMAGPPVRHTQDIDGDPGRWGWPYWDADNVNQKIWTWTARPVVRDIDIDIGGGQPPVDDDDPLVLVVVCLVVQWDQDPVRDIDGHHVVCLVVSLVVLVPPDPPDPVSLQSPLVPDDLQQHAPHSPDPHGPVLQLLLLLLDLDLVSLVVNCVSPVLQLSSLLSNLLSLLFDLVLVVDDPVVNVVSLVSSQVSLVSSCVSCVLALLSLLSSLNSCLSVVVLVSSVVSLVSSCVSPVQDLSSLQSVLSSCVVVVNNVSSLVSPVSSVVSDDAAAAPVVQPSHDHDDDQLSVLCNNDNHNALLSLLVSLVVSCVDSTHDNVVSLSSSQSSLVVSCVVPVQALSSLLSNLLSCLSVVVNVVSLVSLLSSADQPPVRDGPLLSSLLSLLVSLVVCLVVVNLLVSQVSCLVRQFDDADPPDDLQWQDCNVQFSFHLNAQPFAFSPDRGDPLRHDDDDDAHFDQFPNFTYGFGGKRWAAALAPCQVGGSHRHHQKDWQSFRQFFFQKKKFWKEKDQDDLAFFQDFFWWKWFAFPVRDIDIGTDTELAQYYHFFQAPFRDHLQWHWRDWDDDHRSIGTITMAMEGDPCRPTTGGGMMIGGPNHSMIMMTRTMGGHHLDQPPLPDDLVVLLSCLQCQLRRYDPCDVSSLVSSVSSLVSSVVVCPPDLVSLLSSLLSVLSSCLSVVNLVVSVVSLPPRDDPDLVSLLSSLLSNLLSCVSVVNLVSNLQSLLQSLLSDQFDPPDDDDPSNSNVLSSLVVCCVVPNNVVSQVSCLSSQFHDADPPQDPLADDCSVQFSFHQFFDPDDDRRDSGRPGRPCRHDHAAWDADVNRTYGHGHDNDDDPPDPDDDDDDDDDDDDDDDDDDDDDDD